Protein 3SYJ (pdb70)

Structure (mmCIF, N/CA/C/O backbone):
data_3SYJ
#
_entry.id   3SYJ
#
_cell.length_a   41.410
_cell.length_b   137.200
_cell.length_c   209.580
_cell.angle_alpha   90.00
_cell.angle_beta   90.00
_cell.angle_gamma   90.00
#
_symmetry.space_group_name_H-M   'P 21 21 21'
#
loop_
_entity.id
_entity.type
_entity.pdbx_description
1 polymer 'Adhesion and penetration protein autotransporter'
2 water water
#
loop_
_atom_site.group_PDB
_atom_site.id
_atom_site.type_symbol
_atom_site.label_atom_id
_atom_site.label_alt_id
_atom_site.label_comp_id
_atom_site.label_asym_id
_atom_site.label_entity_id
_atom_site.label_seq_id
_atom_site.pdbx_PDB_ins_code
_atom_site.Cartn_x
_atom_site.Cartn_y
_atom_site.Cartn_z
_atom_site.occupancy
_atom_site.B_iso_or_equiv
_atom_site.auth_seq_id
_atom_site.auth_comp_id
_atom_site.auth_asym_id
_atom_site.auth_atom_id
_atom_site.pdbx_PDB_model_num
ATOM 1 N N . GLY A 1 1 ? 23.901 72.538 60.701 1.00 21.18 26 GLY A N 1
ATOM 2 C CA . GLY A 1 1 ? 22.598 71.903 60.586 1.00 18.43 26 GLY A CA 1
ATOM 3 C C . GLY A 1 1 ? 22.628 70.596 59.817 1.00 18.58 26 GLY A C 1
ATOM 4 O O . GLY A 1 1 ? 23.678 70.179 59.334 1.00 18.24 26 GLY A O 1
ATOM 5 N N . HIS A 1 2 ? 21.465 69.964 59.696 1.00 16.31 27 HIS A N 1
ATOM 6 C CA . HIS A 1 2 ? 21.345 68.674 59.042 1.00 16.00 27 HIS A CA 1
ATOM 7 C C . HIS A 1 2 ? 20.591 68.802 57.741 1.00 15.51 27 HIS A C 1
ATOM 8 O O . HIS A 1 2 ? 19.424 69.187 57.731 1.00 13.98 27 HIS A O 1
ATOM 15 N N . THR A 1 3 ? 21.253 68.448 56.646 1.00 13.83 28 THR A N 1
ATOM 16 C CA . THR A 1 3 ? 20.617 68.428 55.344 1.00 13.61 28 THR A CA 1
ATOM 17 C C . THR A 1 3 ? 20.361 66.985 54.892 1.00 21.32 28 THR A C 1
ATOM 18 O O . THR A 1 3 ? 20.827 66.029 55.520 1.00 19.03 28 THR A O 1
ATOM 22 N N . TYR A 1 4 ? 19.620 66.847 53.798 1.00 17.34 29 TYR A N 1
ATOM 23 C CA . TYR A 1 4 ? 19.287 65.557 53.216 1.00 13.67 29 TYR A CA 1
ATOM 24 C C . TYR A 1 4 ? 20.229 65.236 52.056 1.00 17.86 29 TYR A C 1
ATOM 25 O O . TYR A 1 4 ? 20.218 65.911 51.024 1.00 17.62 29 TYR A O 1
ATOM 34 N N . PHE A 1 5 ? 21.044 64.199 52.235 1.00 17.65 30 PHE A N 1
ATOM 35 C CA . PHE A 1 5 ? 22.011 63.778 51.226 1.00 18.58 30 PHE A CA 1
ATOM 36 C C . PHE A 1 5 ? 21.351 63.337 49.917 1.00 16.94 30 PHE A C 1
ATOM 37 O O . PHE A 1 5 ? 22.018 63.222 48.886 1.00 16.79 30 PHE A O 1
ATOM 45 N N . GLY A 1 6 ? 20.042 63.109 49.957 1.00 16.69 31 GLY A N 1
ATOM 46 C CA . GLY A 1 6 ? 19.289 62.782 48.757 1.00 16.72 31 GLY A CA 1
ATOM 47 C C . GLY A 1 6 ? 19.049 63.972 47.837 1.00 18.86 31 GLY A C 1
ATOM 48 O O . GLY A 1 6 ? 18.547 63.817 46.719 1.00 15.71 31 GLY A O 1
ATOM 49 N N . ILE A 1 7 ? 19.404 65.162 48.318 1.00 18.80 32 ILE A N 1
ATOM 50 C CA . ILE A 1 7 ? 19.285 66.396 47.544 1.00 16.03 32 ILE A CA 1
ATOM 51 C C . ILE A 1 7 ? 20.650 67.089 47.498 1.00 19.98 32 ILE A C 1
ATOM 52 O O . ILE A 1 7 ? 21.369 67.105 48.504 1.00 20.01 32 ILE A O 1
ATOM 57 N N . ASP A 1 8 ? 21.015 67.630 46.332 1.00 18.56 33 ASP A N 1
ATOM 58 C CA . ASP A 1 8 ? 22.291 68.333 46.168 1.00 15.51 33 ASP A CA 1
ATOM 59 C C . ASP A 1 8 ? 22.524 69.292 47.316 1.00 16.09 33 ASP A C 1
ATOM 60 O O . ASP A 1 8 ? 21.647 70.084 47.658 1.00 13.12 33 ASP A O 1
ATOM 65 N N . TYR A 1 9 ? 23.710 69.219 47.907 1.00 16.97 34 TYR A N 1
ATOM 66 C CA . TYR A 1 9 ? 24.077 70.111 48.998 1.00 15.61 34 TYR A CA 1
ATOM 67 C C . TYR A 1 9 ? 24.011 71.552 48.518 1.00 14.43 34 TYR A C 1
ATOM 68 O O . TYR A 1 9 ? 23.729 72.455 49.300 1.00 15.44 34 TYR A O 1
ATOM 77 N N . GLN A 1 10 ? 24.256 71.763 47.225 1.00 16.11 35 GLN A N 1
ATOM 78 C CA . GLN A 1 10 ? 24.267 73.113 46.668 1.00 14.16 35 GLN A CA 1
ATOM 79 C C . GLN A 1 10 ? 22.990 73.897 46.971 1.00 16.42 35 GLN A C 1
ATOM 80 O O . GLN A 1 10 ? 23.049 75.106 47.208 1.00 14.16 35 GLN A O 1
ATOM 86 N N . TYR A 1 11 ? 21.843 73.219 46.973 1.00 14.20 36 TYR A N 1
ATOM 87 C CA . TYR A 1 11 ? 20.577 73.893 47.274 1.00 16.79 36 TYR A CA 1
ATOM 88 C C . TYR A 1 11 ? 20.648 74.610 48.613 1.00 14.39 36 TYR A C 1
ATOM 89 O O . TYR A 1 11 ? 20.294 75.772 48.73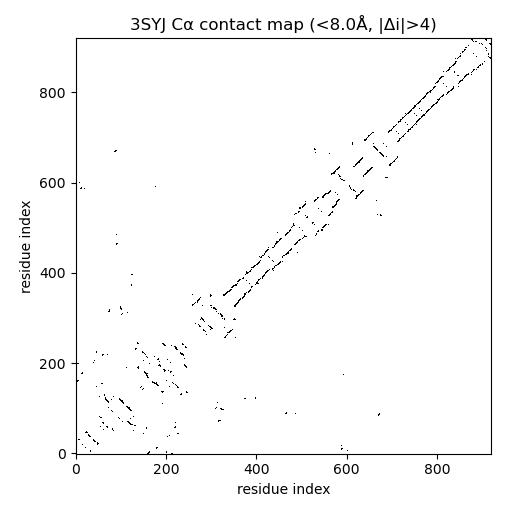5 1.00 15.09 36 TYR A O 1
ATOM 98 N N . TYR A 1 12 ? 21.114 73.901 49.621 1.00 15.33 37 TYR A N 1
ATOM 99 C CA . TYR A 1 12 ? 21.160 74.447 50.958 1.00 13.67 37 TYR A CA 1
ATOM 100 C C . TYR A 1 12 ? 22.194 75.558 51.088 1.00 14.54 37 TYR A C 1
ATOM 101 O O . TYR A 1 12 ? 22.054 76.460 51.909 1.00 12.41 37 TYR A O 1
ATOM 110 N N . ARG A 1 13 ? 23.255 75.475 50.301 1.00 18.16 38 ARG A N 1
ATOM 111 C CA . ARG A 1 13 ? 24.280 76.506 50.336 1.00 14.76 38 ARG A CA 1
ATOM 112 C C . ARG A 1 13 ? 23.774 77.758 49.623 1.00 13.76 38 ARG A C 1
ATOM 113 O O . ARG A 1 13 ? 23.879 78.858 50.153 1.00 13.24 38 ARG A O 1
ATOM 121 N N . ASP A 1 14 ? 23.215 77.583 48.429 1.00 15.49 39 ASP A N 1
ATOM 122 C CA . ASP A 1 14 ? 22.682 78.707 47.660 1.00 13.73 39 ASP A CA 1
ATOM 123 C C . ASP A 1 14 ? 21.582 79.421 48.443 1.00 13.00 39 ASP A C 1
ATOM 124 O O . ASP A 1 14 ? 21.518 80.656 48.468 1.00 14.40 39 ASP A O 1
ATOM 129 N N . PHE A 1 15 ? 20.726 78.632 49.083 1.00 12.15 40 PHE A N 1
ATOM 130 C CA . PHE A 1 15 ? 19.627 79.146 49.897 1.00 14.37 40 PHE A CA 1
ATOM 131 C C . PHE A 1 15 ? 20.166 80.152 50.919 1.00 15.67 40 PHE A C 1
ATOM 132 O O . PHE A 1 15 ? 19.663 81.269 51.022 1.00 12.48 40 PHE A O 1
ATOM 140 N N . ALA A 1 16 ? 21.212 79.759 51.648 1.00 14.68 41 ALA A N 1
ATOM 141 C CA . ALA A 1 16 ? 21.754 80.597 52.717 1.00 12.48 41 ALA A CA 1
ATOM 142 C C . ALA A 1 16 ? 22.425 81.865 52.188 1.00 14.47 41 ALA A C 1
ATOM 143 O O . ALA A 1 16 ? 22.385 82.911 52.837 1.00 12.90 41 ALA A O 1
ATOM 145 N N . GLU A 1 17 ? 23.044 81.763 51.015 1.00 12.45 42 GLU A N 1
ATOM 146 C CA . GLU A 1 17 ? 23.777 82.886 50.437 1.00 16.05 42 GLU A CA 1
ATOM 147 C C . GLU A 1 17 ? 22.918 83.710 49.474 1.00 15.49 42 GLU A C 1
ATOM 148 O O . GLU A 1 17 ? 23.418 84.644 48.853 1.00 15.43 42 GLU A O 1
ATOM 154 N N . ASN A 1 18 ? 21.636 83.370 49.346 1.00 13.75 43 ASN A N 1
ATOM 155 C CA . ASN A 1 18 ? 20.786 84.000 48.334 1.00 14.06 43 ASN A CA 1
ATOM 156 C C . ASN A 1 18 ? 21.439 83.928 46.955 1.00 18.39 43 ASN A C 1
ATOM 157 O O . ASN A 1 18 ? 21.466 84.916 46.223 1.00 20.03 43 ASN A O 1
ATOM 162 N N . LYS A 1 19 ? 21.975 82.760 46.613 1.00 16.56 44 LYS A N 1
ATOM 163 C CA . LYS A 1 19 ? 22.595 82.551 45.311 1.00 16.03 44 LYS A CA 1
ATOM 164 C C . LYS A 1 19 ? 21.839 81.496 44.520 1.00 16.03 44 LYS A C 1
ATOM 165 O O . LYS A 1 19 ? 20.744 81.093 44.900 1.00 16.80 44 LYS A O 1
ATOM 171 N N . GLY A 1 20 ? 22.420 81.054 43.413 1.00 17.59 45 GLY A N 1
ATOM 172 C CA . GLY A 1 20 ? 21.682 80.234 42.474 1.00 17.30 45 GLY A CA 1
ATOM 173 C C . GLY A 1 20 ? 20.340 80.882 42.180 1.00 18.67 45 GLY A C 1
ATOM 174 O O . GLY A 1 20 ? 20.257 82.074 41.879 1.00 18.34 45 GLY A O 1
ATOM 175 N N . LYS A 1 21 ? 19.279 80.100 42.283 1.00 18.29 46 LYS A N 1
ATOM 176 C CA . LYS A 1 21 ? 17.956 80.600 41.965 1.00 18.76 46 LYS A CA 1
ATOM 177 C C . LYS A 1 21 ? 17.335 81.304 43.159 1.00 20.35 46 LYS A C 1
ATOM 178 O O . LYS A 1 21 ? 16.261 81.895 43.048 1.00 17.90 46 LYS A O 1
ATOM 184 N N . PHE A 1 22 ? 18.031 81.268 44.289 1.00 14.65 47 PHE A N 1
ATOM 185 C CA . PHE A 1 22 ? 17.472 81.788 45.532 1.00 15.76 47 PHE A CA 1
ATOM 186 C C . PHE A 1 22 ? 17.840 83.249 45.805 1.00 16.87 47 PHE A C 1
ATOM 187 O O . PHE A 1 22 ? 18.148 83.642 46.936 1.00 14.08 47 PHE A O 1
ATOM 195 N N . THR A 1 23 ? 17.803 84.054 44.751 1.00 15.19 48 THR A N 1
ATOM 196 C CA . THR A 1 23 ? 18.049 85.473 44.878 1.00 12.63 48 THR A CA 1
ATOM 197 C C . THR A 1 23 ? 16.877 86.088 45.616 1.00 15.43 48 THR A C 1
ATOM 198 O O . THR A 1 23 ? 15.764 85.547 45.603 1.00 13.59 48 THR A O 1
ATOM 202 N N . VAL A 1 24 ? 17.117 87.220 46.260 1.00 18.18 49 VAL A N 1
ATOM 203 C CA . VAL A 1 24 ? 16.085 87.835 47.076 1.00 18.23 49 VAL A CA 1
ATOM 204 C C . VAL A 1 24 ? 14.851 88.120 46.223 1.00 18.40 49 VAL A C 1
ATOM 205 O O . VAL A 1 24 ? 14.968 88.607 45.094 1.00 16.91 49 VAL A O 1
ATOM 209 N N . GLY A 1 25 ? 13.675 87.784 46.756 1.00 17.18 50 GLY A N 1
ATOM 210 C CA . GLY A 1 25 ? 12.417 88.061 46.079 1.00 15.86 50 GLY A CA 1
ATOM 211 C C . GLY A 1 25 ? 11.955 86.984 45.116 1.00 19.26 50 GLY A C 1
ATOM 212 O O . GLY A 1 25 ? 10.777 86.943 44.759 1.00 19.84 50 GLY A O 1
ATOM 213 N N . ALA A 1 26 ? 12.875 86.113 44.700 1.00 19.04 51 ALA A N 1
ATOM 214 C CA . ALA A 1 26 ? 12.560 85.044 43.757 1.00 18.69 51 ALA A CA 1
ATOM 215 C C . ALA A 1 26 ? 11.438 84.146 44.272 1.00 18.97 51 ALA A C 1
ATOM 216 O O . ALA A 1 26 ? 11.235 84.022 45.474 1.00 18.26 51 ALA A O 1
ATOM 218 N N . GLN A 1 27 ? 10.715 83.515 43.352 1.00 17.80 52 GLN A N 1
ATOM 219 C CA . GLN A 1 27 ? 9.607 82.654 43.728 1.00 20.40 52 GLN A CA 1
ATOM 220 C C . GLN A 1 27 ? 9.493 81.396 42.859 1.00 19.63 52 GLN A C 1
ATOM 221 O O . GLN A 1 27 ? 10.012 81.332 41.738 1.00 13.75 52 GLN A O 1
ATOM 227 N N . ASN A 1 28 ? 8.805 80.393 43.389 1.00 15.99 53 ASN A N 1
ATOM 228 C CA . ASN A 1 28 ? 8.576 79.173 42.637 1.00 19.00 53 ASN A CA 1
ATOM 229 C C . ASN A 1 28 ? 9.864 78.518 42.160 1.00 17.15 53 ASN A C 1
ATOM 230 O O . ASN A 1 28 ? 10.025 78.264 40.970 1.00 18.83 53 ASN A O 1
ATOM 235 N N . ILE A 1 29 ? 10.785 78.256 43.083 1.00 16.93 54 ILE A N 1
ATOM 236 C CA . ILE A 1 29 ? 12.017 77.562 42.724 1.00 18.98 54 ILE A CA 1
ATOM 237 C C . ILE A 1 29 ? 11.808 76.054 42.820 1.00 17.33 54 ILE A C 1
ATOM 238 O O . ILE A 1 29 ? 11.512 75.516 43.888 1.00 16.54 54 ILE A O 1
ATOM 243 N N . LYS A 1 30 ? 11.942 75.380 41.689 1.00 16.60 55 LYS A N 1
ATOM 244 C CA . LYS A 1 30 ? 11.810 73.935 41.662 1.00 21.34 55 LYS A CA 1
ATOM 245 C C . LYS A 1 30 ? 13.033 73.284 42.295 1.00 22.03 55 LYS A C 1
ATOM 246 O O . LYS A 1 30 ? 14.165 73.691 42.040 1.00 22.27 55 LYS A O 1
ATOM 252 N N . VAL A 1 31 ? 12.794 72.286 43.137 1.00 17.21 56 VAL A N 1
ATOM 253 C CA . VAL A 1 31 ? 13.866 71.565 43.803 1.00 18.18 56 VAL A CA 1
ATOM 254 C C . VAL A 1 31 ? 13.802 70.086 43.437 1.00 20.32 56 VAL A C 1
ATOM 255 O O . VAL A 1 31 ? 12.825 69.406 43.755 1.00 24.33 56 VAL A O 1
ATOM 259 N N . TYR A 1 32 ? 14.837 69.599 42.758 1.00 19.23 57 TYR A N 1
ATOM 260 C CA . TYR A 1 32 ? 14.891 68.205 42.319 1.00 18.79 57 TYR A CA 1
ATOM 261 C C . TYR A 1 32 ? 15.831 67.404 43.211 1.00 18.82 57 TYR A C 1
ATOM 262 O O . TYR A 1 32 ? 16.786 67.955 43.746 1.00 17.51 57 TYR A O 1
ATOM 271 N N . ASN A 1 33 ? 15.555 66.113 43.388 1.00 20.06 58 ASN A N 1
ATOM 272 C CA . ASN A 1 33 ? 16.477 65.251 44.121 1.00 17.01 58 ASN A CA 1
ATOM 273 C C . ASN A 1 33 ? 17.598 64.728 43.223 1.00 19.74 58 ASN A C 1
ATOM 274 O O . ASN A 1 33 ? 17.672 65.067 42.039 1.00 18.25 58 ASN A O 1
ATOM 279 N N . LYS A 1 34 ? 18.485 63.915 43.787 1.00 19.06 59 LYS A N 1
ATOM 280 C CA . LYS A 1 34 ? 19.627 63.446 43.020 1.00 18.70 59 LYS A CA 1
ATOM 281 C C . LYS A 1 34 ? 19.195 62.504 41.899 1.00 20.81 59 LYS A C 1
ATOM 282 O O . LYS A 1 34 ? 19.963 62.231 40.979 1.00 17.02 59 LYS A O 1
ATOM 288 N N . GLN A 1 35 ? 17.952 62.035 41.963 1.00 17.23 60 GLN A N 1
ATOM 289 C CA . GLN A 1 35 ? 17.405 61.197 40.897 1.00 22.77 60 GLN A CA 1
ATOM 290 C C . GLN A 1 35 ? 16.689 62.042 39.861 1.00 23.90 60 GLN A C 1
ATOM 291 O O . GLN A 1 35 ? 16.000 61.514 38.988 1.00 27.27 60 GLN A O 1
ATOM 297 N N . GLY A 1 36 ? 16.843 63.357 39.972 1.00 19.99 61 GLY A N 1
ATOM 298 C CA . GLY A 1 36 ? 16.304 64.272 38.986 1.00 18.19 61 GLY A CA 1
ATOM 299 C C . GLY A 1 36 ? 14.799 64.356 39.058 1.00 19.21 61 GLY A C 1
ATOM 300 O O . GLY A 1 36 ? 14.137 64.724 38.092 1.00 25.29 61 GLY A O 1
ATOM 301 N N . GLN A 1 37 ? 14.249 64.022 40.216 1.00 22.54 62 GLN A N 1
ATOM 302 C CA . GLN A 1 37 ? 12.807 64.057 40.391 1.00 23.50 62 GLN A CA 1
ATOM 303 C C . GLN A 1 37 ? 12.385 65.242 41.259 1.00 27.99 62 GLN A C 1
ATOM 304 O O . GLN A 1 37 ? 13.040 65.570 42.251 1.00 23.82 62 GLN A O 1
ATOM 310 N N . LEU A 1 38 ? 11.283 65.878 40.881 1.00 22.93 63 LEU A N 1
ATOM 311 C CA . LEU A 1 38 ? 10.767 67.018 41.625 1.00 21.97 63 LEU A CA 1
ATOM 312 C C . LEU A 1 38 ? 10.399 66.649 43.058 1.00 23.36 63 LEU A C 1
ATOM 313 O O . LEU A 1 38 ? 9.539 65.802 43.287 1.00 24.55 63 LEU A O 1
ATOM 318 N N . VAL A 1 39 ? 11.038 67.307 44.017 1.00 23.47 64 VAL A N 1
ATOM 319 C CA . VAL A 1 39 ? 10.728 67.104 45.424 1.00 23.78 64 VAL A CA 1
ATOM 320 C C . VAL A 1 39 ? 9.637 68.072 45.856 1.00 24.13 64 VAL A C 1
ATOM 321 O O . VAL A 1 39 ? 8.748 67.724 46.632 1.00 18.65 64 VAL A O 1
ATOM 325 N N . GLY A 1 40 ? 9.715 69.292 45.335 1.00 24.56 65 GLY A N 1
ATOM 326 C CA . GLY A 1 40 ? 8.769 70.334 45.675 1.00 22.05 65 GLY A CA 1
ATOM 327 C C . GLY A 1 40 ? 9.144 71.648 45.026 1.00 23.03 65 GLY A C 1
ATOM 328 O O . GLY A 1 40 ? 10.192 71.766 44.389 1.00 21.63 65 GLY A O 1
ATOM 329 N N . THR A 1 41 ? 8.279 72.643 45.172 1.00 22.79 66 THR A N 1
ATOM 330 C CA . THR A 1 41 ? 8.577 73.963 44.653 1.00 20.73 66 THR A CA 1
ATOM 331 C C . THR A 1 41 ? 8.706 74.935 45.810 1.00 22.72 66 THR A C 1
ATOM 332 O O . THR A 1 41 ? 7.823 75.025 46.664 1.00 21.39 66 THR A O 1
ATOM 336 N N . SER A 1 42 ? 9.815 75.661 45.832 1.00 18.41 67 SER A N 1
ATOM 337 C CA . SER A 1 42 ? 10.126 76.530 46.953 1.00 19.67 67 SER A CA 1
ATOM 338 C C . SER A 1 42 ? 9.630 77.969 46.739 1.00 17.97 67 SER A C 1
ATOM 339 O O . SER A 1 42 ? 9.608 78.470 45.610 1.00 14.70 67 SER A O 1
ATOM 342 N N . MET A 1 43 ? 9.230 78.619 47.832 1.00 17.80 68 MET A N 1
ATOM 343 C CA . MET A 1 43 ? 8.798 80.023 47.807 1.00 18.00 68 MET A CA 1
ATOM 344 C C . MET A 1 43 ? 7.649 80.275 46.827 1.00 21.10 68 MET A C 1
ATOM 345 O O . MET A 1 43 ? 7.734 81.155 45.965 1.00 20.47 68 MET A O 1
ATOM 350 N N . THR A 1 44 ? 6.577 79.499 46.968 1.00 19.42 69 THR A N 1
ATOM 351 C CA . THR A 1 44 ? 5.407 79.654 46.111 1.00 22.01 69 THR A CA 1
ATOM 352 C C . THR A 1 44 ? 4.455 80.662 46.734 1.00 21.91 69 THR A C 1
ATOM 353 O O . THR A 1 44 ? 3.601 81.219 46.053 1.00 21.16 69 THR A O 1
ATOM 357 N N . LYS A 1 45 ? 4.613 80.895 48.034 1.00 21.49 70 LYS A N 1
ATOM 358 C CA . LYS A 1 45 ? 3.715 81.781 48.762 1.00 17.71 70 LYS A CA 1
ATOM 359 C C . LYS A 1 45 ? 4.407 82.980 49.434 1.00 21.91 70 LYS A C 1
ATOM 360 O O . LYS A 1 45 ? 3.779 83.722 50.187 1.00 21.26 70 LYS A O 1
ATOM 366 N N . ALA A 1 46 ? 5.691 83.179 49.142 1.00 18.69 71 ALA A N 1
ATOM 367 C CA . ALA A 1 46 ? 6.401 84.361 49.609 1.00 16.40 71 ALA A CA 1
ATOM 368 C C . ALA A 1 46 ? 7.592 84.599 48.713 1.00 18.13 71 ALA A C 1
ATOM 369 O O . ALA A 1 46 ? 8.147 83.651 48.162 1.00 22.48 71 ALA A O 1
ATOM 371 N N . PRO A 1 47 ? 7.980 85.871 48.541 1.00 20.35 72 PRO A N 1
ATOM 372 C CA . PRO A 1 47 ? 9.226 86.172 47.834 1.00 16.81 72 PRO A CA 1
ATOM 373 C C . PRO A 1 47 ? 10.387 85.713 48.707 1.00 15.45 72 PRO A C 1
ATOM 374 O O . PRO A 1 47 ? 10.306 85.861 49.930 1.00 13.83 72 PRO A O 1
ATOM 378 N N . MET A 1 48 ? 11.427 85.141 48.104 1.00 15.39 73 MET A N 1
ATOM 379 C CA . MET A 1 48 ? 12.580 84.641 48.861 1.00 13.24 73 MET A CA 1
ATOM 380 C C . MET A 1 48 ? 13.116 85.671 49.857 1.00 15.06 73 MET A C 1
ATOM 381 O O . MET A 1 48 ? 13.379 86.819 49.498 1.00 14.49 73 MET A O 1
ATOM 386 N N . ILE A 1 49 ? 13.293 85.239 51.102 1.00 12.96 74 ILE A N 1
ATOM 387 C CA . ILE A 1 49 ? 13.789 86.083 52.183 1.00 13.14 74 ILE A CA 1
ATOM 388 C C . ILE A 1 49 ? 15.144 86.735 51.841 1.00 13.51 74 ILE A C 1
ATOM 389 O O . ILE A 1 49 ? 15.933 86.192 51.074 1.00 14.54 74 ILE A O 1
ATOM 394 N N . ASP A 1 50 ? 15.410 87.907 52.402 1.00 13.98 75 ASP A N 1
ATOM 395 C CA . ASP A 1 50 ? 16.705 88.547 52.229 1.00 11.74 75 ASP A CA 1
ATOM 396 C C . ASP A 1 50 ? 17.522 88.177 53.452 1.00 13.75 75 ASP A C 1
ATOM 397 O O . ASP A 1 50 ? 17.278 88.698 54.540 1.00 11.56 75 ASP A O 1
ATOM 402 N N . PHE A 1 51 ? 18.473 87.263 53.284 1.00 11.56 76 PHE A N 1
ATOM 403 C CA . PHE A 1 51 ? 19.259 86.771 54.416 1.00 14.05 76 PHE A CA 1
ATOM 404 C C . PHE A 1 51 ? 20.405 87.728 54.805 1.00 17.33 76 PHE A C 1
ATOM 405 O O . PHE A 1 51 ? 21.169 87.449 55.732 1.00 16.94 76 PHE A O 1
ATOM 413 N N . SER A 1 52 ? 20.530 88.855 54.111 1.00 14.50 77 SER A N 1
ATOM 414 C CA . SER A 1 52 ? 21.606 89.799 54.423 1.00 17.51 77 SER A CA 1
ATOM 415 C C . SER A 1 52 ? 21.527 90.350 55.863 1.00 15.36 77 SER A C 1
ATOM 416 O O . SER A 1 52 ? 22.510 90.863 56.389 1.00 10.77 77 SER A O 1
ATOM 419 N N . VAL A 1 53 ? 20.367 90.211 56.501 1.00 15.02 78 VAL A N 1
ATOM 420 C CA . VAL A 1 53 ? 20.194 90.658 57.887 1.00 14.96 78 VAL A CA 1
ATOM 421 C C . VAL A 1 53 ? 20.804 89.683 58.897 1.00 13.52 78 VAL A C 1
ATOM 422 O O . VAL A 1 53 ? 20.875 89.972 60.098 1.00 11.94 78 VAL A O 1
ATOM 426 N N . VAL A 1 54 ? 21.231 88.524 58.407 1.00 12.12 79 VAL A N 1
ATOM 427 C CA . VAL A 1 54 ? 21.887 87.527 59.247 1.00 11.25 79 VAL A CA 1
ATOM 428 C C . VAL A 1 54 ? 23.402 87.706 59.232 1.00 11.68 79 VAL A C 1
ATOM 429 O O . VAL A 1 54 ? 24.012 87.872 58.168 1.00 11.46 79 VAL A O 1
ATOM 433 N N . SER A 1 55 ? 24.014 87.670 60.408 1.00 8.98 80 SER A N 1
ATOM 434 C CA . SER A 1 55 ? 25.451 87.861 60.480 1.00 15.84 80 SER A CA 1
ATOM 435 C C . SER A 1 55 ? 26.145 86.729 59.738 1.00 16.61 80 SER A C 1
ATOM 436 O O . SER A 1 55 ? 25.648 85.611 59.696 1.00 15.97 80 SER A O 1
ATOM 439 N N . ARG A 1 56 ? 27.289 87.034 59.143 1.00 17.19 81 ARG A N 1
ATOM 440 C CA . ARG A 1 56 ? 28.094 86.038 58.452 1.00 13.80 81 ARG A CA 1
ATOM 441 C C . ARG A 1 56 ? 28.364 84.786 59.292 1.00 19.33 81 ARG A C 1
ATOM 442 O O . ARG A 1 56 ? 28.474 83.689 58.753 1.00 17.77 81 ARG A O 1
ATOM 450 N N . ASN A 1 57 ? 28.505 84.942 60.604 1.00 17.95 82 ASN A N 1
ATOM 451 C CA . ASN A 1 57 ? 28.805 83.788 61.450 1.00 20.75 82 ASN A CA 1
ATOM 452 C C . ASN A 1 57 ? 27.558 83.026 61.880 1.00 22.58 82 ASN A C 1
ATOM 453 O O . ASN A 1 57 ? 27.644 82.068 62.640 1.00 24.37 82 ASN A O 1
ATOM 458 N N . GLY A 1 58 ? 26.401 83.465 61.395 1.00 20.66 83 GLY A N 1
ATOM 459 C CA . GLY A 1 58 ? 25.166 82.734 61.584 1.00 16.36 83 GLY A CA 1
ATOM 460 C C . GLY A 1 58 ? 24.533 82.782 62.962 1.00 19.93 83 GLY A C 1
ATOM 461 O O . GLY A 1 58 ? 23.449 82.235 63.156 1.00 23.29 83 GLY A O 1
ATOM 462 N N . VAL A 1 59 ? 25.172 83.424 63.931 1.00 17.24 84 VAL A N 1
ATOM 463 C CA . VAL A 1 59 ? 24.620 83.362 65.284 1.00 19.14 84 VAL A CA 1
ATOM 464 C C . VAL A 1 59 ? 23.719 84.544 65.651 1.00 21.78 84 VAL A C 1
ATOM 465 O O . VAL A 1 59 ? 23.182 84.587 66.761 1.00 22.75 84 VAL A O 1
ATOM 469 N N . ALA A 1 60 ? 23.534 85.494 64.736 1.00 18.37 85 ALA A N 1
ATOM 470 C CA . ALA A 1 60 ? 22.713 86.670 65.061 1.00 19.58 85 ALA A CA 1
ATOM 471 C C . ALA A 1 60 ? 22.001 87.306 63.876 1.00 15.64 85 ALA A C 1
ATOM 472 O O . ALA A 1 60 ? 22.375 87.104 62.716 1.00 15.48 85 ALA A O 1
ATOM 474 N N . ALA A 1 61 ? 20.972 88.087 64.181 1.00 11.79 86 ALA A N 1
ATOM 475 C CA . ALA A 1 61 ? 20.207 88.753 63.141 1.00 14.16 86 ALA A CA 1
ATOM 476 C C . ALA A 1 61 ? 19.975 90.221 63.493 1.00 14.70 86 ALA A C 1
ATOM 477 O O . ALA A 1 61 ? 19.849 90.579 64.667 1.00 14.99 86 ALA A O 1
ATOM 479 N N . LEU A 1 62 ? 19.934 91.060 62.465 1.00 14.66 87 LEU A N 1
ATOM 480 C CA . LEU A 1 62 ? 19.832 92.506 62.643 1.00 17.29 87 LEU A CA 1
ATOM 481 C C . LEU A 1 62 ? 18.373 92.941 62.827 1.00 15.21 87 LEU A C 1
ATOM 482 O O . LEU A 1 62 ? 17.576 92.870 61.892 1.00 12.78 87 LEU A O 1
ATOM 487 N N . VAL A 1 63 ? 18.030 93.386 64.036 1.00 12.31 88 VAL A N 1
ATOM 488 C CA . VAL A 1 63 ? 16.650 93.740 64.352 1.00 16.98 88 VAL A CA 1
ATOM 489 C C . VAL A 1 63 ? 16.431 95.260 64.470 1.00 23.68 88 VAL A C 1
ATOM 490 O O . VAL A 1 63 ? 15.292 95.727 64.523 1.00 22.13 88 VAL A O 1
ATOM 494 N N . GLU A 1 64 ? 17.519 96.022 64.525 1.00 22.83 89 GLU A N 1
ATOM 495 C CA . GLU A 1 64 ? 17.446 97.477 64.442 1.00 21.25 89 GLU A CA 1
ATOM 496 C C . GLU A 1 64 ? 18.756 97.952 63.838 1.00 23.17 89 GLU A C 1
ATOM 497 O O . GLU A 1 64 ? 19.636 97.136 63.562 1.00 22.87 89 GLU A O 1
ATOM 503 N N . ASN A 1 65 ? 18.895 99.259 63.634 1.00 22.34 90 ASN A N 1
ATOM 504 C CA . ASN A 1 65 ? 20.092 99.803 63.005 1.00 19.97 90 ASN A CA 1
ATOM 505 C C . ASN A 1 65 ? 21.383 99.460 63.752 1.00 19.84 90 ASN A C 1
ATOM 506 O O . ASN A 1 65 ? 22.424 99.229 63.132 1.00 18.09 90 ASN A O 1
ATOM 511 N N . GLN A 1 66 ? 21.325 99.425 65.080 1.00 20.08 91 GLN A N 1
ATOM 512 C CA . GLN A 1 66 ? 22.502 99.049 65.865 1.00 17.99 91 GLN A CA 1
ATOM 513 C C . GLN A 1 66 ? 22.213 97.958 66.895 1.00 18.51 91 GLN A C 1
ATOM 514 O O . GLN A 1 66 ? 22.863 97.901 67.933 1.00 18.43 91 GLN A O 1
ATOM 520 N N . TYR A 1 67 ? 21.240 97.093 66.614 1.00 20.37 92 TYR A N 1
ATOM 521 C CA . TYR A 1 67 ? 20.919 95.998 67.533 1.00 21.76 92 TYR A CA 1
ATOM 522 C C . TYR A 1 67 ? 20.777 94.638 66.843 1.00 22.04 92 TYR A C 1
ATOM 523 O O . TYR A 1 67 ? 20.237 94.532 65.742 1.00 19.60 92 TYR A O 1
ATOM 532 N N . ILE A 1 68 ? 21.272 93.599 67.506 1.00 19.92 93 ILE A N 1
ATOM 533 C CA . ILE A 1 68 ? 21.108 92.236 67.025 1.00 16.01 93 ILE A CA 1
ATOM 534 C C . ILE A 1 68 ? 20.420 91.409 68.092 1.00 19.26 93 ILE A C 1
ATOM 535 O O . ILE A 1 68 ? 20.187 91.882 69.211 1.00 18.96 93 ILE A O 1
ATOM 540 N N . VAL A 1 69 ? 20.084 90.173 67.741 1.00 22.52 94 VAL A N 1
ATOM 541 C CA . VAL A 1 69 ? 19.452 89.250 68.680 1.00 17.56 94 VAL A CA 1
ATOM 542 C C . VAL A 1 69 ? 20.136 87.893 68.587 1.00 16.98 94 VAL A C 1
ATOM 543 O O . VAL A 1 69 ? 20.541 87.468 67.504 1.00 15.67 94 VAL A O 1
ATOM 547 N N . SER A 1 70 ? 20.285 87.230 69.729 1.00 17.82 95 SER A N 1
ATOM 548 C CA . SER A 1 70 ? 20.931 85.921 69.801 1.00 20.53 95 SER A CA 1
ATOM 549 C C . SER A 1 70 ? 20.662 85.328 71.179 1.00 20.94 95 SER A C 1
ATOM 550 O O . SER A 1 70 ? 19.913 85.911 71.956 1.00 24.37 95 SER A O 1
ATOM 553 N N . VAL A 1 71 ? 21.255 84.175 71.486 1.00 22.93 96 VAL A N 1
ATOM 554 C CA . VAL A 1 71 ? 21.110 83.593 72.822 1.00 22.01 96 VAL A CA 1
ATOM 555 C C . VAL A 1 71 ? 22.215 84.095 73.762 1.00 21.05 96 VAL A C 1
ATOM 556 O O . VAL A 1 71 ? 23.350 84.332 73.337 1.00 19.27 96 VAL A O 1
ATOM 560 N N . ALA A 1 72 ? 21.875 84.257 75.038 1.00 22.01 97 ALA A N 1
ATOM 561 C CA . ALA A 1 72 ? 22.847 84.678 76.044 1.00 21.06 97 ALA A CA 1
ATOM 562 C C . ALA A 1 72 ? 24.028 83.721 76.161 1.00 26.11 97 ALA A C 1
ATOM 563 O O . ALA A 1 72 ? 25.155 84.150 76.421 1.00 26.09 97 ALA A O 1
ATOM 565 N N . HIS A 1 73 ? 23.785 82.424 75.978 1.00 28.06 98 HIS A N 1
ATOM 566 C CA . HIS A 1 73 ? 24.852 81.453 76.196 1.00 25.21 98 HIS A CA 1
ATOM 567 C C . HIS A 1 73 ? 25.945 81.533 75.133 1.00 25.26 98 HIS A C 1
ATOM 568 O O . HIS A 1 73 ? 27.017 80.953 75.287 1.00 25.79 98 HIS A O 1
ATOM 575 N N . ASN A 1 74 ? 25.684 82.277 74.065 1.00 24.61 99 ASN A N 1
ATOM 576 C CA . ASN A 1 74 ? 26.745 82.618 73.128 1.00 21.36 99 ASN A CA 1
ATOM 577 C C . ASN A 1 74 ? 27.593 83.699 73.772 1.00 28.63 99 ASN A C 1
ATOM 578 O O . ASN A 1 74 ? 27.444 84.888 73.468 1.00 31.23 99 ASN A O 1
ATOM 583 N N . VAL A 1 75 ? 28.483 83.278 74.666 1.00 31.16 100 VAL A N 1
ATOM 584 C CA . VAL A 1 75 ? 29.173 84.198 75.562 1.00 28.72 100 VAL A CA 1
ATOM 585 C C . VAL A 1 75 ? 30.524 84.665 75.042 1.00 25.26 100 VAL A C 1
ATOM 586 O O . VAL A 1 75 ? 31.182 85.479 75.683 1.00 31.56 100 VAL A O 1
ATOM 590 N N . GLY A 1 76 ? 30.933 84.164 73.882 1.00 21.70 101 GLY A N 1
ATOM 591 C CA . GLY A 1 76 ? 32.268 84.437 73.377 1.00 20.88 101 GLY A CA 1
ATOM 592 C C . GLY A 1 76 ? 32.435 85.501 72.298 1.00 26.68 101 GLY A C 1
ATOM 593 O O . GLY A 1 76 ? 33.441 86.220 72.290 1.00 27.91 101 GLY A O 1
ATOM 594 N N . TYR A 1 77 ? 31.478 85.605 71.379 1.00 20.15 102 TYR A N 1
ATOM 595 C CA . TYR A 1 77 ? 31.645 86.503 70.236 1.00 25.01 102 TYR A CA 1
ATOM 596 C C . TYR A 1 77 ? 31.539 87.956 70.674 1.00 22.36 102 TYR A C 1
ATOM 597 O O . TYR A 1 77 ? 30.778 88.275 71.569 1.00 20.56 102 TYR A O 1
ATOM 606 N N . THR A 1 78 ? 32.317 88.830 70.048 1.00 26.19 103 THR A N 1
ATOM 607 C CA . THR A 1 78 ? 32.367 90.232 70.459 1.00 25.36 103 THR A CA 1
ATOM 608 C C . THR A 1 78 ? 31.999 91.178 69.324 1.00 24.48 103 THR A C 1
ATOM 609 O O . THR A 1 78 ? 31.997 92.392 69.502 1.00 22.43 103 THR A O 1
ATOM 613 N N . ASP A 1 79 ? 31.693 90.620 68.158 1.00 26.91 104 ASP A N 1
ATOM 614 C CA . ASP A 1 79 ? 31.385 91.428 66.984 1.00 21.24 104 ASP A CA 1
ATOM 615 C C . ASP A 1 79 ? 30.679 90.613 65.912 1.00 22.02 104 ASP A C 1
ATOM 616 O O . ASP A 1 79 ? 30.662 89.380 65.963 1.00 23.43 104 ASP A O 1
ATOM 621 N N . VAL A 1 80 ? 30.088 91.307 64.944 1.00 17.79 105 VAL A N 1
ATOM 622 C CA . VAL A 1 80 ? 29.431 90.643 63.826 1.00 16.36 105 VAL A CA 1
ATOM 623 C C . VAL A 1 80 ? 29.784 91.358 62.537 1.00 17.30 105 VAL A C 1
ATOM 624 O O . VAL A 1 80 ? 30.232 92.504 62.562 1.00 16.00 105 VAL A O 1
ATOM 628 N N . ASP A 1 81 ? 29.594 90.689 61.406 1.00 12.50 106 ASP A N 1
ATOM 629 C CA . ASP A 1 81 ? 29.716 91.369 60.123 1.00 15.54 106 ASP A CA 1
ATOM 630 C C . ASP A 1 81 ? 28.674 90.853 59.148 1.00 15.25 106 ASP A C 1
ATOM 631 O O . ASP A 1 81 ? 28.033 89.838 59.403 1.00 18.87 106 ASP A O 1
ATOM 636 N N . PHE A 1 82 ? 28.512 91.552 58.032 1.00 14.93 107 PHE A N 1
ATOM 637 C CA . PHE A 1 82 ? 27.410 91.290 57.121 1.00 13.26 107 PHE A CA 1
ATOM 638 C C . PHE A 1 82 ? 27.869 91.370 55.680 1.00 17.61 107 PHE A C 1
ATOM 639 O O . PHE A 1 82 ? 28.969 91.838 55.400 1.00 21.62 107 PHE A O 1
ATOM 647 N N . GLY A 1 83 ? 27.020 90.916 54.764 1.00 13.14 108 GLY A N 1
ATOM 648 C CA . GLY A 1 83 ? 27.311 91.023 53.348 1.00 15.64 108 GLY A CA 1
ATOM 649 C C . GLY A 1 83 ? 27.372 89.676 52.667 1.00 16.73 108 GLY A C 1
ATOM 650 O O . GLY A 1 83 ? 26.606 88.765 52.989 1.00 16.52 108 GLY A O 1
ATOM 651 N N . ALA A 1 84 ? 28.292 89.550 51.722 1.00 16.25 109 ALA A N 1
ATOM 652 C CA . ALA A 1 84 ? 28.439 88.324 50.967 1.00 15.71 109 ALA A CA 1
ATOM 653 C C . ALA A 1 84 ? 29.670 87.553 51.424 1.00 17.94 109 ALA A C 1
ATOM 654 O O . ALA A 1 84 ? 30.554 88.106 52.090 1.00 14.62 109 ALA A O 1
ATOM 656 N N . GLU A 1 85 ? 29.710 86.269 51.078 1.00 13.92 110 GLU A N 1
ATOM 657 C CA . GLU A 1 85 ? 30.811 85.396 51.458 1.00 12.58 110 GLU A CA 1
ATOM 658 C C . GLU A 1 85 ? 32.015 85.744 50.613 1.00 14.08 110 GLU A C 1
ATOM 659 O O . GLU A 1 85 ? 31.869 86.269 49.512 1.00 15.78 110 GLU A O 1
ATOM 665 N N . GLY A 1 86 ? 33.209 85.453 51.112 1.00 14.74 111 GLY A N 1
ATOM 666 C CA . GLY A 1 86 ? 34.391 85.555 50.274 1.00 18.02 111 GLY A CA 1
ATOM 667 C C . GLY A 1 86 ? 35.418 86.584 50.685 1.00 18.78 111 GLY A C 1
ATOM 668 O O . GLY A 1 86 ? 35.262 87.277 51.686 1.00 18.76 111 GLY A O 1
ATOM 669 N N . ASN A 1 87 ? 36.478 86.689 49.896 1.00 17.15 112 ASN A N 1
ATOM 670 C CA . ASN A 1 87 ? 37.612 87.504 50.290 1.00 22.74 112 ASN A CA 1
ATOM 671 C C . ASN A 1 87 ? 37.976 88.607 49.300 1.00 19.16 112 ASN A C 1
ATOM 672 O O . ASN A 1 87 ? 39.101 89.102 49.306 1.00 22.36 112 ASN A O 1
ATOM 677 N N . ASN A 1 88 ? 37.020 88.983 48.457 1.00 16.30 113 ASN A N 1
ATOM 678 C CA . ASN A 1 88 ? 37.201 90.081 47.515 1.00 18.94 113 ASN A CA 1
ATOM 679 C C . ASN A 1 88 ? 37.396 91.367 48.303 1.00 16.06 113 ASN A C 1
ATOM 680 O O . ASN A 1 88 ? 36.460 91.841 48.938 1.00 18.34 113 ASN A O 1
ATOM 685 N N . PRO A 1 89 ? 38.617 91.929 48.281 1.00 17.82 114 PRO A N 1
ATOM 686 C CA . PRO A 1 89 ? 38.938 93.132 49.071 1.00 17.23 114 PRO A CA 1
ATOM 687 C C . PRO A 1 89 ? 38.082 94.369 48.722 1.00 15.99 114 PRO A C 1
ATOM 688 O O . PRO A 1 89 ? 37.969 95.270 49.553 1.00 15.95 114 PRO A O 1
ATOM 692 N N . ASP A 1 90 ? 37.482 94.402 47.532 1.00 17.20 115 ASP A N 1
ATOM 693 C CA . ASP A 1 90 ? 36.577 95.496 47.160 1.00 16.19 115 ASP A CA 1
ATOM 694 C C . ASP A 1 90 ? 35.373 95.621 48.089 1.00 14.95 115 ASP A C 1
ATOM 695 O O . ASP A 1 90 ? 34.703 96.653 48.108 1.00 11.73 115 ASP A O 1
ATOM 700 N N . GLN A 1 91 ? 35.095 94.575 48.855 1.00 13.62 116 GLN A N 1
ATOM 701 C CA . GLN A 1 91 ? 33.890 94.560 49.679 1.00 19.72 116 GLN A CA 1
ATOM 702 C C . GLN A 1 91 ? 34.045 95.380 50.946 1.00 19.51 116 GLN A C 1
ATOM 703 O O . GLN A 1 91 ? 33.064 95.897 51.478 1.00 16.00 116 GLN A O 1
ATOM 709 N N . HIS A 1 92 ? 35.277 95.487 51.435 1.00 17.05 117 HIS A N 1
ATOM 710 C CA . HIS A 1 92 ? 35.537 96.238 52.658 1.00 15.92 117 HIS A CA 1
ATOM 711 C C . HIS A 1 92 ? 34.560 95.856 53.762 1.00 22.02 117 HIS A C 1
ATOM 712 O O . HIS A 1 92 ? 33.883 96.719 54.340 1.00 17.30 117 HIS A O 1
ATOM 719 N N . ARG A 1 93 ? 34.479 94.562 54.058 1.00 23.77 118 ARG A N 1
ATOM 720 C CA . ARG A 1 93 ? 33.589 94.113 55.118 1.00 21.14 118 ARG A CA 1
ATOM 721 C C . ARG A 1 93 ? 33.938 94.825 56.431 1.00 18.55 118 ARG A C 1
ATOM 722 O O . ARG A 1 93 ? 35.109 95.044 56.748 1.00 16.89 118 ARG A O 1
ATOM 730 N N . PHE A 1 94 ? 32.912 95.206 57.177 1.00 13.32 119 PHE A N 1
ATOM 731 C CA . PHE A 1 94 ? 33.108 96.012 58.370 1.00 15.35 119 PHE A CA 1
ATOM 732 C C . PHE A 1 94 ? 32.809 95.207 59.630 1.00 15.16 119 PHE A C 1
ATOM 733 O O . PHE A 1 94 ? 31.828 94.467 59.687 1.00 14.78 119 PHE A O 1
ATOM 741 N N . THR A 1 95 ? 33.663 95.352 60.636 1.00 16.37 120 THR A N 1
ATOM 742 C CA . THR A 1 95 ? 33.477 94.654 61.895 1.00 14.00 120 THR A CA 1
ATOM 743 C C . THR A 1 95 ? 32.670 95.511 62.861 1.00 16.84 120 THR A C 1
ATOM 744 O O . THR A 1 95 ? 33.170 96.511 63.382 1.00 19.03 120 THR A O 1
ATOM 748 N N . TYR A 1 96 ? 31.409 95.142 63.074 1.00 14.57 121 TYR A N 1
ATOM 749 C CA . TYR A 1 96 ? 30.566 95.844 64.031 1.00 13.20 121 TYR A CA 1
ATOM 750 C C . TYR A 1 96 ? 30.776 95.25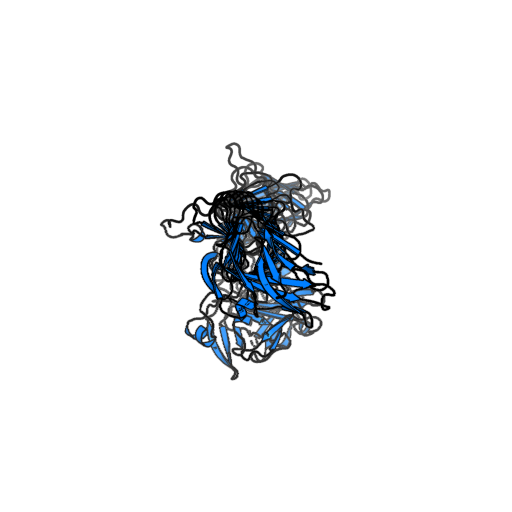5 65.419 1.00 16.44 121 TYR A C 1
ATOM 751 O O . TYR A 1 96 ? 30.600 94.057 65.609 1.00 16.86 121 TYR A O 1
ATOM 760 N N . LYS A 1 97 ? 31.144 96.094 66.386 1.00 15.97 122 LYS A N 1
ATOM 761 C CA . LYS A 1 97 ? 31.466 95.625 67.738 1.00 17.89 122 LYS A CA 1
ATOM 762 C C . LYS A 1 97 ? 30.303 95.704 68.716 1.00 16.56 122 LYS A C 1
ATOM 763 O O . LYS A 1 97 ? 29.601 96.705 68.781 1.00 18.74 122 LYS A O 1
ATOM 769 N N . ILE A 1 98 ? 30.126 94.647 69.499 1.00 18.21 123 ILE A N 1
ATOM 770 C CA . ILE A 1 98 ? 29.166 94.641 70.592 1.00 18.40 123 ILE A CA 1
ATOM 771 C C . ILE A 1 98 ? 29.677 95.522 71.737 1.00 21.47 123 ILE A C 1
ATOM 772 O O . ILE A 1 98 ? 30.793 95.329 72.223 1.00 19.04 123 ILE A O 1
ATOM 777 N N . VAL A 1 99 ? 28.864 96.486 72.162 1.00 19.13 124 VAL A N 1
ATOM 778 C CA . VAL A 1 99 ? 29.243 97.392 73.241 1.00 19.01 124 VAL A CA 1
ATOM 779 C C . VAL A 1 99 ? 28.407 97.121 74.482 1.00 20.92 124 VAL A C 1
ATOM 780 O O . VAL A 1 99 ? 28.716 97.600 75.568 1.00 22.21 124 VAL A O 1
ATOM 784 N N . LYS A 1 100 ? 27.343 96.350 74.312 1.00 21.36 125 LYS A N 1
ATOM 785 C CA . LYS A 1 100 ? 26.466 95.993 75.414 1.00 17.82 125 LYS A CA 1
ATOM 786 C C . LYS A 1 100 ? 25.665 94.768 74.993 1.00 21.24 125 LYS A C 1
ATOM 787 O O . LYS A 1 100 ? 25.004 94.788 73.954 1.00 20.17 125 LYS A O 1
ATOM 793 N N . ARG A 1 101 ? 25.735 93.703 75.793 1.00 22.99 126 ARG A N 1
ATOM 794 C CA . ARG A 1 101 ? 25.123 92.418 75.442 1.00 22.54 126 ARG A CA 1
ATOM 795 C C . ARG A 1 101 ? 23.623 92.385 75.695 1.00 22.30 126 ARG A C 1
ATOM 796 O O . ARG A 1 101 ? 22.883 91.709 74.984 1.00 24.73 126 ARG A O 1
ATOM 804 N N . ASN A 1 102 ? 23.185 93.116 76.712 1.00 22.92 127 ASN A N 1
ATOM 805 C CA . ASN A 1 102 ? 21.793 93.097 77.135 1.00 21.05 127 ASN A CA 1
ATOM 806 C C . ASN A 1 102 ? 21.284 91.673 77.329 1.00 24.66 127 ASN A C 1
ATOM 807 O O . ASN A 1 102 ? 20.306 91.259 76.712 1.00 22.75 127 ASN A O 1
ATOM 812 N N . ASN A 1 103 ? 21.965 90.932 78.197 1.00 26.11 128 ASN A N 1
ATOM 813 C CA . ASN A 1 103 ? 21.507 89.613 78.605 1.00 25.20 128 ASN A CA 1
ATOM 814 C C . ASN A 1 103 ? 20.216 89.733 79.408 1.00 25.42 128 ASN A C 1
ATOM 815 O O . ASN A 1 103 ? 20.149 90.453 80.401 1.00 32.76 128 ASN A O 1
ATOM 820 N N . TYR A 1 104 ? 19.187 89.035 78.948 1.00 22.81 129 TYR A N 1
ATOM 821 C CA . TYR A 1 104 ? 17.881 89.014 79.595 1.00 29.44 129 TYR A CA 1
ATOM 822 C C . TYR A 1 104 ? 17.964 88.622 81.071 1.00 29.75 129 TYR A C 1
ATOM 823 O O . TYR A 1 104 ? 18.689 87.700 81.433 1.00 28.03 129 TYR A O 1
ATOM 832 N N . LYS A 1 105 ? 17.220 89.329 81.915 1.00 30.43 130 LYS A N 1
ATOM 833 C CA . LYS A 1 105 ? 17.078 88.953 83.316 1.00 34.50 130 LYS A CA 1
ATOM 834 C C . LYS A 1 105 ? 15.633 88.556 83.571 1.00 35.41 130 LYS A C 1
ATOM 835 O O . LYS A 1 105 ? 14.723 89.369 83.417 1.00 34.83 130 LYS A O 1
ATOM 841 N N . LYS A 1 106 ? 15.426 87.303 83.958 1.00 38.00 131 LYS A N 1
ATOM 842 C CA . LYS A 1 106 ? 14.098 86.811 84.295 1.00 35.96 131 LYS A CA 1
ATOM 843 C C . LYS A 1 106 ? 13.652 87.325 85.662 1.00 37.39 131 LYS A C 1
ATOM 844 O O . LYS A 1 106 ? 14.354 87.155 86.660 1.00 32.36 131 LYS A O 1
ATOM 850 N N . ASP A 1 107 ? 12.483 87.959 85.694 1.00 38.18 132 ASP A N 1
ATOM 851 C CA . ASP A 1 107 ? 11.907 88.468 86.934 1.00 38.28 132 ASP A CA 1
ATOM 852 C C . ASP A 1 107 ? 10.407 88.705 86.788 1.00 40.55 132 ASP A C 1
ATOM 853 O O . ASP A 1 107 ? 9.820 88.409 85.749 1.00 39.66 132 ASP A O 1
ATOM 858 N N . ASN A 1 108 ? 9.792 89.236 87.838 1.00 40.96 133 ASN A N 1
ATOM 859 C CA . ASN A 1 108 ? 8.352 89.445 87.862 1.00 43.02 133 ASN A CA 1
ATOM 860 C C . ASN A 1 108 ? 7.790 90.106 86.596 1.00 48.60 133 ASN A C 1
ATOM 861 O O . ASN A 1 108 ? 6.714 89.746 86.123 1.00 47.32 133 ASN A O 1
ATOM 866 N N . LEU A 1 109 ? 8.518 91.070 86.045 1.00 45.79 134 LEU A N 1
ATOM 867 C CA . LEU A 1 109 ? 8.049 91.763 84.852 1.00 44.82 134 LEU A CA 1
ATOM 868 C C . LEU A 1 109 ? 8.716 91.232 83.586 1.00 44.74 134 LEU A C 1
ATOM 869 O O . LEU A 1 109 ? 8.412 91.673 82.479 1.00 46.44 134 LEU A O 1
ATOM 874 N N . HIS A 1 110 ? 9.627 90.283 83.755 1.00 41.98 135 HIS A N 1
ATOM 875 C CA . HIS A 1 110 ? 10.291 89.655 82.618 1.00 40.80 135 HIS A CA 1
ATOM 876 C C . HIS A 1 110 ? 10.206 88.146 82.761 1.00 36.72 135 HIS A C 1
ATOM 877 O O . HIS A 1 110 ? 11.139 87.499 83.241 1.00 38.31 135 HIS A O 1
ATOM 884 N N . PRO A 1 111 ? 9.069 87.590 82.335 1.00 30.85 136 PRO A N 1
ATOM 885 C CA . PRO A 1 111 ? 8.629 86.213 82.584 1.00 40.31 136 PRO A CA 1
ATOM 886 C C . PRO A 1 111 ? 9.484 85.138 81.913 1.00 36.28 136 PRO A C 1
ATOM 887 O O . PRO A 1 111 ? 9.617 84.050 82.466 1.00 36.85 136 PRO A O 1
ATOM 891 N N . TYR A 1 112 ? 10.049 85.452 80.751 1.00 34.90 137 TYR A N 1
ATOM 892 C CA . TYR A 1 112 ? 10.643 84.454 79.863 1.00 29.04 137 TYR A CA 1
ATOM 893 C C . TYR A 1 112 ? 12.024 83.972 80.288 1.00 29.53 137 TYR A C 1
ATOM 894 O O . TYR A 1 112 ? 12.644 84.544 81.182 1.00 31.25 137 TYR A O 1
ATOM 903 N N . GLU A 1 113 ? 12.481 82.896 79.655 1.00 32.26 138 GLU A N 1
ATOM 904 C CA . GLU A 1 113 ? 13.761 82.275 79.981 1.00 31.04 138 GLU A CA 1
ATOM 905 C C . GLU A 1 113 ? 14.920 83.172 79.595 1.00 29.41 138 GLU A C 1
ATOM 906 O O . GLU A 1 113 ? 14.858 83.864 78.581 1.00 31.55 138 GLU A O 1
ATOM 912 N N . ASP A 1 114 ? 15.987 83.129 80.385 1.00 27.50 139 ASP A N 1
ATOM 913 C CA . ASP A 1 114 ? 17.063 84.111 80.266 1.00 29.06 139 ASP A CA 1
ATOM 914 C C . ASP A 1 114 ? 18.210 83.733 79.317 1.00 29.12 139 ASP A C 1
ATOM 915 O O . ASP A 1 114 ? 19.255 84.382 79.322 1.00 28.17 139 ASP A O 1
ATOM 920 N N . ASP A 1 115 ? 18.022 82.695 78.506 1.00 26.63 140 ASP A N 1
ATOM 921 C CA . ASP A 1 115 ? 18.978 82.405 77.438 1.00 27.54 140 ASP A CA 1
ATOM 922 C C . ASP A 1 115 ? 18.575 83.240 76.221 1.00 28.90 140 ASP A C 1
ATOM 923 O O . ASP A 1 115 ? 18.016 82.730 75.243 1.00 25.61 140 ASP A O 1
ATOM 928 N N . TYR A 1 116 ? 18.850 84.537 76.303 1.00 25.06 141 TYR A N 1
ATOM 929 C CA . TYR A 1 116 ? 18.370 85.489 75.315 1.00 24.19 141 TYR A CA 1
ATOM 930 C C . TYR A 1 116 ? 19.060 86.816 75.549 1.00 22.05 141 TYR A C 1
ATOM 931 O O . TYR A 1 116 ? 19.098 87.299 76.677 1.00 22.12 141 TYR A O 1
ATOM 940 N N . HIS A 1 117 ? 19.619 87.405 74.498 1.00 22.03 142 HIS A N 1
ATOM 941 C CA . HIS A 1 117 ? 20.177 88.753 74.623 1.00 21.66 142 HIS A CA 1
ATOM 942 C C . HIS A 1 117 ? 20.024 89.617 73.359 1.00 22.53 142 HIS A C 1
ATOM 943 O O . HIS A 1 117 ? 19.871 89.099 72.250 1.00 23.08 142 HIS A O 1
ATOM 950 N N . ASN A 1 118 ? 20.060 90.936 73.550 1.00 21.78 143 ASN A N 1
ATOM 951 C CA . ASN A 1 118 ? 19.880 91.913 72.475 1.00 19.73 143 ASN A CA 1
ATOM 952 C C . ASN A 1 118 ? 21.061 92.877 72.375 1.00 22.77 143 ASN A C 1
ATOM 953 O O . ASN A 1 118 ? 20.946 94.041 72.755 1.00 19.25 143 ASN A O 1
ATOM 958 N N . PRO A 1 119 ? 22.203 92.394 71.865 1.00 19.60 144 PRO A N 1
ATOM 959 C CA . PRO A 1 119 ? 23.434 93.188 71.806 1.00 16.29 144 PRO A CA 1
ATOM 960 C C . PRO A 1 119 ? 23.278 94.497 71.040 1.00 20.83 144 PRO A C 1
ATOM 961 O O . PRO A 1 119 ? 22.581 94.562 70.023 1.00 20.29 144 PRO A O 1
ATOM 965 N N . ARG A 1 120 ? 23.932 95.536 71.552 1.00 20.90 145 ARG A N 1
ATOM 966 C CA . ARG A 1 120 ? 24.022 96.831 70.892 1.00 19.36 145 ARG A CA 1
ATOM 967 C C . ARG A 1 120 ? 25.391 96.909 70.214 1.00 18.94 145 ARG A C 1
ATOM 968 O O . ARG A 1 120 ? 26.400 96.515 70.801 1.00 19.68 145 ARG A O 1
ATOM 976 N N . LEU A 1 121 ? 25.413 97.391 68.974 1.00 18.49 146 LEU A N 1
ATOM 977 C CA . LEU A 1 121 ? 26.641 97.501 68.187 1.00 15.50 146 LEU A CA 1
ATOM 978 C C . LEU A 1 121 ? 27.190 98.920 68.264 1.00 16.55 146 LEU A C 1
ATOM 979 O O . LEU A 1 121 ? 26.466 99.844 68.598 1.00 16.42 146 LEU A O 1
ATOM 984 N N . HIS A 1 122 ? 28.468 99.097 67.955 1.00 15.80 147 HIS A N 1
ATOM 985 C CA . HIS A 1 122 ? 29.085 100.405 68.116 1.00 17.76 147 HIS A CA 1
ATOM 986 C C . HIS A 1 122 ? 28.799 101.354 66.950 1.00 18.32 147 HIS A C 1
ATOM 987 O O . HIS A 1 122 ? 28.979 102.563 67.084 1.00 17.85 147 HIS A O 1
ATOM 994 N N . LYS A 1 123 ? 28.328 100.809 65.828 1.00 17.81 148 LYS A N 1
ATOM 995 C CA . LYS A 1 123 ? 27.983 101.622 64.661 1.00 14.31 148 LYS A CA 1
ATOM 996 C C . LYS A 1 123 ? 26.633 101.234 64.069 1.00 15.24 148 LYS A C 1
ATOM 997 O O . LYS A 1 123 ? 26.217 100.082 64.187 1.00 17.28 148 LYS A O 1
ATOM 1003 N N . PHE A 1 124 ? 25.954 102.187 63.428 1.00 14.69 149 PHE A N 1
ATOM 1004 C CA . PHE A 1 124 ? 24.763 101.870 62.634 1.00 16.02 149 PHE A CA 1
ATOM 1005 C C . PHE A 1 124 ? 25.186 100.953 61.494 1.00 15.39 149 PHE A C 1
ATOM 1006 O O . PHE A 1 124 ? 26.187 101.218 60.831 1.00 14.14 149 PHE A O 1
ATOM 1014 N N . VAL A 1 125 ? 24.429 99.882 61.258 1.00 15.66 150 VAL A N 1
ATOM 1015 C CA . VAL A 1 125 ? 24.745 98.966 60.166 1.00 12.87 150 VAL A CA 1
ATOM 1016 C C . VAL A 1 125 ? 24.201 99.496 58.845 1.00 12.79 150 VAL A C 1
ATOM 1017 O O . VAL A 1 125 ? 23.023 99.815 58.741 1.00 13.37 150 VAL A O 1
ATOM 1021 N N . THR A 1 126 ? 25.062 99.581 57.837 1.00 12.59 151 THR A N 1
ATOM 1022 C CA . THR A 1 126 ? 24.690 100.190 56.562 1.00 11.02 151 THR A CA 1
ATOM 1023 C C . THR A 1 126 ? 24.396 99.168 55.458 1.00 16.36 151 THR A C 1
ATOM 1024 O O . THR A 1 126 ? 23.714 99.480 54.485 1.00 17.65 151 THR A O 1
ATOM 1028 N N . GLU A 1 127 ? 24.919 97.952 55.601 1.00 17.25 152 GLU A N 1
ATOM 1029 C CA . GLU A 1 127 ? 24.893 96.970 54.512 1.00 16.55 152 GLU A CA 1
ATOM 1030 C C . GLU A 1 127 ? 23.524 96.341 54.270 1.00 13.81 152 GLU A C 1
ATOM 1031 O O . GLU A 1 127 ? 23.268 95.804 53.196 1.00 14.75 152 GLU A O 1
ATOM 1037 N N . ALA A 1 128 ? 22.650 96.408 55.267 1.00 16.44 153 ALA A N 1
ATOM 1038 C CA . ALA A 1 128 ? 21.343 95.764 55.188 1.00 17.71 153 ALA A CA 1
ATOM 1039 C C . ALA A 1 128 ? 20.311 96.461 56.070 1.00 20.20 153 ALA A C 1
ATOM 1040 O O . ALA A 1 128 ? 20.648 97.023 57.119 1.00 18.14 153 ALA A O 1
ATOM 1042 N N . ALA A 1 129 ? 19.053 96.411 55.646 1.00 19.62 154 ALA A N 1
ATOM 1043 C CA . ALA A 1 129 ? 17.956 96.956 56.427 1.00 17.67 154 ALA A CA 1
ATOM 1044 C C . ALA A 1 129 ? 17.593 95.950 57.503 1.00 18.70 154 ALA A C 1
ATOM 1045 O O . ALA A 1 129 ? 17.487 94.761 57.225 1.00 19.99 154 ALA A O 1
ATOM 1047 N N . PRO A 1 130 ? 17.409 96.415 58.743 1.00 19.85 155 PRO A N 1
ATOM 1048 C CA . PRO A 1 130 ? 17.028 95.498 59.823 1.00 16.25 155 PRO A CA 1
ATOM 1049 C C . PRO A 1 130 ? 15.718 94.796 59.500 1.00 22.86 155 PRO A C 1
ATOM 1050 O O . PRO A 1 130 ? 14.974 95.245 58.624 1.00 22.26 155 PRO A O 1
ATOM 1054 N N . ILE A 1 131 ? 15.438 93.701 60.202 1.00 19.57 156 ILE A N 1
ATOM 1055 C CA . ILE A 1 131 ? 14.192 92.976 60.013 1.00 15.36 156 ILE A CA 1
ATOM 1056 C C . ILE A 1 131 ? 13.284 93.196 61.217 1.00 16.24 156 ILE A C 1
ATOM 1057 O O . ILE A 1 131 ? 13.756 93.317 62.347 1.00 16.83 156 ILE A O 1
ATOM 1062 N N . ASP A 1 132 ? 11.982 93.269 60.969 1.00 17.00 157 ASP A N 1
ATOM 1063 C CA . ASP A 1 132 ? 11.021 93.430 62.046 1.00 20.30 157 ASP A CA 1
ATOM 1064 C C . ASP A 1 132 ? 10.848 92.135 62.821 1.00 21.43 157 ASP A C 1
ATOM 1065 O O . ASP A 1 132 ? 11.049 91.044 62.277 1.00 18.13 157 ASP A O 1
ATOM 1070 N N . MET A 1 133 ? 10.467 92.270 64.091 1.00 17.78 158 MET A N 1
ATOM 1071 C CA . MET A 1 133 ? 10.133 91.139 64.947 1.00 19.13 158 MET A CA 1
ATOM 1072 C C . MET A 1 133 ? 8.629 90.810 64.973 1.00 24.16 158 MET A C 1
ATOM 1073 O O . MET A 1 133 ? 7.781 91.693 64.820 1.00 16.64 158 MET A O 1
ATOM 1078 N N . THR A 1 134 ? 8.302 89.534 65.175 1.00 20.95 159 THR A N 1
ATOM 1079 C CA . THR A 1 134 ? 6.926 89.154 65.471 1.00 22.68 159 THR A CA 1
ATOM 1080 C C . THR A 1 134 ? 6.636 89.661 66.880 1.00 21.76 159 THR A C 1
ATOM 1081 O O . THR A 1 134 ? 7.558 89.829 67.680 1.00 19.77 159 THR A O 1
ATOM 1085 N N . SER A 1 135 ? 5.371 89.922 67.189 1.00 22.51 160 SER A N 1
ATOM 1086 C CA . SER A 1 135 ? 5.060 90.605 68.442 1.00 24.42 160 SER A CA 1
ATOM 1087 C C . SER A 1 135 ? 4.368 89.738 69.492 1.00 26.97 160 SER A C 1
ATOM 1088 O O . SER A 1 135 ? 4.338 90.091 70.670 1.00 30.03 160 SER A O 1
ATOM 1091 N N . ASN A 1 136 ? 3.815 88.607 69.070 1.00 29.07 161 ASN A N 1
ATOM 1092 C CA . ASN A 1 136 ? 3.081 87.735 69.981 1.00 27.32 161 ASN A CA 1
ATOM 1093 C C . ASN A 1 136 ? 4.017 86.727 70.624 1.00 25.89 161 ASN A C 1
ATOM 1094 O O . ASN A 1 136 ? 4.887 86.168 69.956 1.00 25.50 161 ASN A O 1
ATOM 1099 N N . MET A 1 137 ? 3.854 86.501 71.921 1.00 25.10 162 MET A N 1
ATOM 1100 C CA . MET A 1 137 ? 4.713 85.555 72.627 1.00 29.80 162 MET A CA 1
ATOM 1101 C C . MET A 1 137 ? 4.099 84.151 72.720 1.00 33.84 162 MET A C 1
ATOM 1102 O O . MET A 1 137 ? 4.743 83.208 73.188 1.00 31.05 162 MET A O 1
ATOM 1107 N N . ASN A 1 138 ? 2.861 84.006 72.261 1.00 30.26 163 ASN A N 1
ATOM 1108 C CA . ASN A 1 138 ? 2.243 82.691 72.209 1.00 34.13 163 ASN A CA 1
ATOM 1109 C C . ASN A 1 138 ? 2.617 81.935 70.931 1.00 30.87 163 ASN A C 1
ATOM 1110 O O . ASN A 1 138 ? 2.170 82.282 69.836 1.00 31.33 163 ASN A O 1
ATOM 1115 N N . GLY A 1 139 ? 3.436 80.900 71.082 1.00 26.41 164 GLY A N 1
ATOM 1116 C CA . GLY A 1 139 ? 3.883 80.099 69.959 1.00 28.35 164 GLY A CA 1
ATOM 1117 C C . GLY A 1 139 ? 2.776 79.586 69.054 1.00 29.82 164 GLY A C 1
ATOM 1118 O O . GLY A 1 139 ? 2.962 79.478 67.842 1.00 33.03 164 GLY A O 1
ATOM 1119 N N . SER A 1 140 ? 1.621 79.270 69.630 1.00 28.92 165 SER A N 1
ATOM 1120 C CA . SER A 1 140 ? 0.493 78.759 68.852 1.00 30.53 165 SER A CA 1
ATOM 1121 C C . SER A 1 140 ? 0.016 79.732 67.767 1.00 32.40 165 SER A C 1
ATOM 1122 O O . SER A 1 140 ? -0.572 79.314 66.766 1.00 33.04 165 SER A O 1
ATOM 1125 N N . THR A 1 141 ? 0.271 81.023 67.970 1.00 29.95 166 THR A N 1
ATOM 1126 C CA . THR A 1 141 ? -0.137 82.066 67.025 1.00 28.35 166 THR A CA 1
ATOM 1127 C C . THR A 1 141 ? 0.306 81.773 65.601 1.00 25.78 166 THR A C 1
ATOM 1128 O O . THR A 1 141 ? -0.404 82.069 64.643 1.00 27.96 166 THR A O 1
ATOM 1132 N N . TYR A 1 142 ? 1.491 81.189 65.479 1.00 24.80 167 TYR A N 1
ATOM 1133 C CA . TYR A 1 142 ? 2.190 81.110 64.204 1.00 27.26 167 TYR A CA 1
ATOM 1134 C C . TYR A 1 142 ? 1.938 79.812 63.447 1.00 31.12 167 TYR A C 1
ATOM 1135 O O . TYR A 1 142 ? 2.461 79.619 62.349 1.00 30.38 167 TYR A O 1
ATOM 1144 N N . SER A 1 143 ? 1.117 78.941 64.031 1.00 33.02 168 SER A N 1
ATOM 1145 C CA . SER A 1 143 ? 0.788 77.651 63.424 1.00 32.46 168 SER A CA 1
ATOM 1146 C C . SER A 1 143 ? -0.141 77.787 62.218 1.00 26.83 168 SER A C 1
ATOM 1147 O O . SER A 1 143 ? -0.140 76.938 61.332 1.00 27.04 168 SER A O 1
ATOM 1150 N N . ASP A 1 144 ? -0.934 78.853 62.190 1.00 24.41 169 ASP A N 1
ATOM 1151 C CA . ASP A 1 144 ? -1.824 79.113 61.062 1.00 28.34 169 ASP A CA 1
ATOM 1152 C C . ASP A 1 144 ? -0.995 79.330 59.808 1.00 28.35 169 ASP A C 1
ATOM 1153 O O . ASP A 1 144 ? -0.322 80.352 59.677 1.00 29.57 169 ASP A O 1
ATOM 1158 N N . ARG A 1 145 ? -1.058 78.378 58.881 1.00 25.66 170 ARG A N 1
ATOM 1159 C CA . ARG A 1 145 ? -0.234 78.433 57.680 1.00 23.50 170 ARG A CA 1
ATOM 1160 C C . ARG A 1 145 ? -0.868 79.193 56.518 1.00 27.89 170 ARG A C 1
ATOM 1161 O O . ARG A 1 145 ? -0.271 79.310 55.447 1.00 26.34 170 ARG A O 1
ATOM 1169 N N . THR A 1 146 ? -2.077 79.699 56.719 1.00 27.90 171 THR A N 1
ATOM 1170 C CA . THR A 1 146 ? -2.672 80.606 55.748 1.00 27.37 171 THR A CA 1
ATOM 1171 C C . THR A 1 146 ? -2.100 81.993 55.993 1.00 23.80 171 THR A C 1
ATOM 1172 O O . THR A 1 146 ? -1.673 82.678 55.069 1.00 26.55 171 THR A O 1
ATOM 1176 N N . LYS A 1 147 ? -2.076 82.388 57.259 1.00 25.41 172 LYS A N 1
ATOM 1177 C CA . LYS A 1 147 ? -1.484 83.656 57.664 1.00 29.28 172 LYS A CA 1
ATOM 1178 C C . LYS A 1 147 ? 0.044 83.603 57.569 1.00 28.52 172 LYS A C 1
ATOM 1179 O O . LYS A 1 147 ? 0.686 84.580 57.174 1.00 27.09 172 LYS A O 1
ATOM 1185 N N . TYR A 1 148 ? 0.614 82.453 57.925 1.00 23.65 173 TYR A N 1
ATOM 1186 C CA . TYR A 1 148 ? 2.060 82.254 57.933 1.00 22.37 173 TYR A CA 1
ATOM 1187 C C . TYR A 1 148 ? 2.447 81.048 57.080 1.00 21.10 173 TYR A C 1
ATOM 1188 O O . TYR A 1 148 ? 2.707 79.969 57.614 1.00 21.35 173 TYR A O 1
ATOM 1197 N N . PRO A 1 149 ? 2.480 81.226 55.753 1.00 16.54 174 PRO A N 1
ATOM 1198 C CA . PRO A 1 149 ? 2.674 80.123 54.803 1.00 16.21 174 PRO A CA 1
ATOM 1199 C C . PRO A 1 149 ? 4.113 79.645 54.686 1.00 20.80 174 PRO A C 1
ATOM 1200 O O . PRO A 1 149 ? 4.333 78.461 54.436 1.00 21.32 174 PRO A O 1
ATOM 1204 N N . GLU A 1 150 ? 5.072 80.551 54.845 1.00 17.68 175 GLU A N 1
ATOM 1205 C CA . GLU A 1 150 ? 6.480 80.203 54.707 1.00 16.25 175 GLU A CA 1
ATOM 1206 C C . GLU A 1 150 ? 7.244 80.405 56.014 1.00 16.96 175 GLU A C 1
ATOM 1207 O O . GLU A 1 150 ? 6.928 81.296 56.808 1.00 19.94 175 GLU A O 1
ATOM 1213 N N . ARG A 1 151 ? 8.239 79.556 56.243 1.00 16.57 176 ARG A N 1
ATOM 1214 C CA . ARG A 1 151 ? 9.069 79.643 57.436 1.00 16.19 176 ARG A CA 1
ATOM 1215 C C . ARG A 1 151 ? 10.457 79.115 57.086 1.00 19.15 176 ARG A C 1
ATOM 1216 O O . ARG A 1 151 ? 10.570 78.069 56.446 1.00 20.40 176 ARG A O 1
ATOM 1224 N N . VAL A 1 152 ? 11.509 79.829 57.490 1.00 13.46 177 VAL A N 1
ATOM 1225 C CA . VAL A 1 152 ? 12.879 79.412 57.175 1.00 12.58 177 VAL A CA 1
ATOM 1226 C C . VAL A 1 152 ? 13.847 79.624 58.347 1.00 14.96 177 VAL A C 1
ATOM 1227 O O . VAL A 1 152 ? 13.546 80.368 59.283 1.00 15.57 177 VAL A O 1
ATOM 1231 N N . ARG A 1 153 ? 15.001 78.960 58.294 1.00 12.45 178 ARG A N 1
ATOM 1232 C CA . ARG A 1 153 ? 16.063 79.157 59.284 1.00 12.82 178 ARG A CA 1
ATOM 1233 C C . ARG A 1 153 ? 17.434 79.080 58.618 1.00 12.91 178 ARG A C 1
ATOM 1234 O O . ARG A 1 153 ? 17.564 78.669 57.464 1.00 12.76 178 ARG A O 1
ATOM 1242 N N . ILE A 1 154 ? 18.465 79.473 59.347 1.00 11.52 179 ILE A N 1
ATOM 1243 C CA . ILE A 1 154 ? 19.785 79.559 58.760 1.00 11.39 179 ILE A CA 1
ATOM 1244 C C . ILE A 1 154 ? 20.799 79.554 59.883 1.00 11.36 179 ILE A C 1
ATOM 1245 O O . ILE A 1 154 ? 20.554 80.128 60.943 1.00 15.35 179 ILE A O 1
ATOM 1250 N N . GLY A 1 155 ? 21.937 78.905 59.666 1.00 12.70 180 GLY A N 1
ATOM 1251 C CA . GLY A 1 155 ? 22.963 78.850 60.697 1.00 14.31 180 GLY A CA 1
ATOM 1252 C C . GLY A 1 155 ? 24.282 78.258 60.240 1.00 14.34 180 GLY A C 1
ATOM 1253 O O . GLY A 1 155 ? 24.407 77.785 59.110 1.00 13.08 180 GLY A O 1
ATOM 1254 N N . SER A 1 156 ? 25.276 78.277 61.122 1.00 13.02 181 SER A N 1
ATOM 1255 C CA . SER A 1 156 ? 26.578 77.732 60.777 1.00 16.77 181 SER A CA 1
ATOM 1256 C C . SER A 1 156 ? 27.029 76.637 61.741 1.00 17.96 181 SER A C 1
ATOM 1257 O O . SER A 1 156 ? 28.208 76.305 61.804 1.00 15.33 181 SER A O 1
ATOM 1260 N N . GLY A 1 157 ? 26.092 76.076 62.493 1.00 15.65 182 GLY A N 1
ATOM 1261 C CA . GLY A 1 157 ? 26.422 74.996 63.405 1.00 19.77 182 GLY A CA 1
ATOM 1262 C C . GLY A 1 157 ? 26.979 73.767 62.700 1.00 19.21 182 GLY A C 1
ATOM 1263 O O . GLY A 1 157 ? 26.929 73.668 61.476 1.00 18.28 182 GLY A O 1
ATOM 1264 N N . ARG A 1 158 ? 27.525 72.832 63.469 1.00 21.84 183 ARG A N 1
ATOM 1265 C CA . ARG A 1 158 ? 28.039 71.588 62.904 1.00 21.64 183 ARG A CA 1
ATOM 1266 C C . ARG A 1 158 ? 27.183 71.095 61.746 1.00 15.37 183 ARG A C 1
ATOM 1267 O O . ARG A 1 158 ? 25.958 70.994 61.859 1.00 14.82 183 ARG A O 1
ATOM 1275 N N . GLN A 1 159 ? 27.832 70.785 60.632 1.00 13.37 184 GLN A N 1
ATOM 1276 C CA . GLN A 1 159 ? 27.110 70.451 59.411 1.00 16.91 184 GLN A CA 1
ATOM 1277 C C . GLN A 1 159 ? 27.069 68.940 59.152 1.00 16.88 184 GLN A C 1
ATOM 1278 O O . GLN A 1 159 ? 28.101 68.273 59.144 1.00 17.60 184 GLN A O 1
ATOM 1284 N N . PHE A 1 160 ? 25.867 68.418 58.943 1.00 13.96 185 PHE A N 1
ATOM 1285 C CA . PHE A 1 160 ? 25.673 67.021 58.618 1.00 17.70 185 PHE A CA 1
ATOM 1286 C C . PHE A 1 160 ? 24.853 66.903 57.349 1.00 20.18 185 PHE A C 1
ATOM 1287 O O . PHE A 1 160 ? 24.083 67.805 57.019 1.00 18.86 185 PHE A O 1
ATOM 1295 N N . TRP A 1 161 ? 25.006 65.791 56.637 1.00 20.35 186 TRP A N 1
ATOM 1296 C CA . TRP A 1 161 ? 23.935 65.344 55.749 1.00 22.77 186 TRP A CA 1
ATOM 1297 C C . TRP A 1 161 ? 23.481 63.932 56.118 1.00 22.16 186 TRP A C 1
ATOM 1298 O O . TRP A 1 161 ? 24.265 63.133 56.625 1.00 20.88 186 TRP A O 1
ATOM 1309 N N . ARG A 1 162 ? 22.202 63.650 55.896 1.00 20.76 187 ARG A N 1
ATOM 1310 C CA . ARG A 1 162 ? 21.614 62.380 56.301 1.00 22.76 187 ARG A CA 1
ATOM 1311 C C . ARG A 1 162 ? 21.117 61.622 55.085 1.00 24.41 187 ARG A C 1
ATOM 1312 O O . ARG A 1 162 ? 20.513 62.213 54.193 1.00 20.92 187 ARG A O 1
ATOM 1320 N N . ASN A 1 163 ? 21.374 60.315 55.050 1.00 23.71 188 ASN A N 1
ATOM 1321 C CA . ASN A 1 163 ? 20.957 59.499 53.916 1.00 21.49 188 ASN A CA 1
ATOM 1322 C C . ASN A 1 163 ? 19.590 58.863 54.133 1.00 21.43 188 ASN A C 1
ATOM 1323 O O . ASN A 1 163 ? 18.883 59.187 55.087 1.00 19.08 188 ASN A O 1
ATOM 1328 N N . ASP A 1 164 ? 19.221 57.958 53.238 1.00 19.71 189 ASP A N 1
ATOM 1329 C CA . ASP A 1 164 ? 17.894 57.360 53.281 1.00 22.35 189 ASP A CA 1
ATOM 1330 C C . ASP A 1 164 ? 17.700 56.415 54.474 1.00 23.57 189 ASP A C 1
ATOM 1331 O O . ASP A 1 164 ? 16.577 56.037 54.805 1.00 21.49 189 ASP A O 1
ATOM 1336 N N . GLN A 1 165 ? 18.797 56.062 55.135 1.00 23.78 190 GLN A N 1
ATOM 1337 C CA . GLN A 1 165 ? 18.728 55.239 56.338 1.00 26.39 190 GLN A CA 1
ATOM 1338 C C . GLN A 1 165 ? 18.835 56.147 57.565 1.00 30.21 190 GLN A C 1
ATOM 1339 O O . GLN A 1 165 ? 18.949 55.679 58.700 1.00 30.03 190 GLN A O 1
ATOM 1345 N N . ASP A 1 166 ? 18.789 57.455 57.314 1.00 28.09 191 ASP A N 1
ATOM 1346 C CA . ASP A 1 166 ? 18.893 58.478 58.357 1.00 26.50 191 ASP A CA 1
ATOM 1347 C C . ASP A 1 166 ? 20.224 58.427 59.095 1.00 25.73 191 ASP A C 1
ATOM 1348 O O . ASP A 1 166 ? 20.293 58.718 60.286 1.00 28.27 191 ASP A O 1
ATOM 1353 N N . LYS A 1 167 ? 21.281 58.051 58.389 1.00 21.06 192 LYS A N 1
ATOM 1354 C CA . LYS A 1 167 ? 22.600 58.046 58.985 1.00 23.12 192 LYS A CA 1
ATOM 1355 C C . LYS A 1 167 ? 23.344 59.331 58.622 1.00 24.81 192 LYS A C 1
ATOM 1356 O O . LYS A 1 167 ? 23.352 59.762 57.466 1.00 23.54 192 LYS A O 1
ATOM 1362 N N . GLY A 1 168 ? 23.956 59.948 59.624 1.00 27.63 193 GLY A N 1
ATOM 1363 C CA . GLY A 1 168 ? 24.588 61.238 59.436 1.00 28.56 193 GLY A CA 1
ATOM 1364 C C . GLY A 1 168 ? 26.078 61.177 59.174 1.00 28.81 193 GLY A C 1
ATOM 1365 O O . GLY A 1 168 ? 26.808 60.425 59.822 1.00 27.08 193 GLY A O 1
ATOM 1366 N N . ASP A 1 169 ? 26.520 61.965 58.198 1.00 23.04 194 ASP A N 1
ATOM 1367 C CA . ASP A 1 169 ? 27.933 62.258 58.027 1.00 24.32 194 ASP A CA 1
ATOM 1368 C C . ASP A 1 169 ? 28.148 63.698 58.451 1.00 22.68 194 ASP A C 1
ATOM 1369 O O . ASP A 1 169 ? 27.460 64.592 57.963 1.00 17.81 194 ASP A O 1
ATOM 1374 N N . GLN A 1 170 ? 29.088 63.930 59.360 1.00 24.11 195 GLN A N 1
ATOM 1375 C CA . GLN A 1 170 ? 29.445 65.299 59.715 1.00 20.37 195 GLN A CA 1
ATOM 1376 C C . GLN A 1 170 ? 30.483 65.828 58.744 1.00 21.74 195 GLN A C 1
ATOM 1377 O O . GLN A 1 170 ? 31.632 65.399 58.760 1.00 24.22 195 GLN A O 1
ATOM 1383 N N . VAL A 1 171 ? 30.077 66.761 57.894 1.00 21.20 196 VAL A N 1
ATOM 1384 C CA . VAL A 1 171 ? 30.931 67.203 56.802 1.00 21.90 196 VAL A CA 1
ATOM 1385 C C . VAL A 1 171 ? 31.759 68.438 57.159 1.00 20.32 196 VAL A C 1
ATOM 1386 O O . VAL A 1 171 ? 32.780 68.704 56.530 1.00 25.42 196 VAL A O 1
ATOM 1390 N N . ALA A 1 172 ? 31.332 69.181 58.176 1.00 16.37 197 ALA A N 1
ATOM 1391 C CA . ALA A 1 172 ? 32.098 70.339 58.635 1.00 20.94 197 ALA A CA 1
ATOM 1392 C C . ALA A 1 172 ? 31.877 70.651 60.119 1.00 21.20 197 ALA A C 1
ATOM 1393 O O . ALA A 1 172 ? 30.805 70.395 60.667 1.00 19.29 197 ALA A O 1
ATOM 1395 N N . GLY A 1 173 ? 32.900 71.207 60.761 1.00 17.08 198 GLY A N 1
ATOM 1396 C CA . GLY A 1 173 ? 32.771 71.684 62.126 1.00 22.00 198 GLY A CA 1
ATOM 1397 C C . GLY A 1 173 ? 31.901 72.931 62.172 1.00 22.88 198 GLY A C 1
ATOM 1398 O O . GLY A 1 173 ? 31.514 73.457 61.126 1.00 19.97 198 GLY A O 1
ATOM 1399 N N . ALA A 1 174 ? 31.590 73.403 63.376 1.00 14.94 199 ALA A N 1
ATOM 1400 C CA . ALA A 1 174 ? 30.736 74.572 63.535 1.00 19.12 199 ALA A CA 1
ATOM 1401 C C . ALA A 1 174 ? 31.467 75.817 63.084 1.00 21.58 199 ALA A C 1
ATOM 1402 O O . ALA A 1 174 ? 32.694 75.851 63.091 1.00 25.12 199 ALA A O 1
ATOM 1404 N N . TYR A 1 175 ? 30.699 76.830 62.687 1.00 19.87 200 TYR A N 1
ATOM 1405 C CA . TYR A 1 175 ? 31.226 78.154 62.366 1.00 17.66 200 TYR A CA 1
ATOM 1406 C C . TYR A 1 175 ? 32.175 78.173 61.175 1.00 18.08 200 TYR A C 1
ATOM 1407 O O . TYR A 1 175 ? 33.063 79.006 61.118 1.00 23.44 200 TYR A O 1
ATOM 1416 N N . HIS A 1 176 ? 31.978 77.270 60.222 1.00 22.09 201 HIS A N 1
ATOM 1417 C CA . HIS A 1 176 ? 32.783 77.264 59.004 1.00 22.16 201 HIS A CA 1
ATOM 1418 C C . HIS A 1 176 ? 32.036 77.963 57.878 1.00 19.88 201 HIS A C 1
ATOM 1419 O O . HIS A 1 176 ? 32.618 78.736 57.131 1.00 25.00 201 HIS A O 1
ATOM 1426 N N . TYR A 1 177 ? 30.746 77.665 57.747 1.00 16.73 202 TYR A N 1
ATOM 1427 C CA . TYR A 1 177 ? 29.912 78.287 56.726 1.00 15.75 202 TYR A CA 1
ATOM 1428 C C . TYR A 1 177 ? 28.418 78.169 57.056 1.00 17.85 202 TYR A C 1
ATOM 1429 O O . TYR A 1 177 ? 28.022 77.487 58.010 1.00 16.53 202 TYR A O 1
ATOM 1438 N N . LEU A 1 178 ? 27.596 78.849 56.262 1.00 15.61 203 LEU A N 1
ATOM 1439 C CA . LEU A 1 178 ? 26.159 78.881 56.492 1.00 15.22 203 LEU A CA 1
ATOM 1440 C C . LEU A 1 178 ? 25.438 77.818 55.678 1.00 14.52 203 LEU A C 1
ATOM 1441 O O . LEU A 1 178 ? 25.801 77.552 54.536 1.00 12.05 203 LEU A O 1
ATOM 1446 N N . THR A 1 179 ? 24.417 77.211 56.272 1.00 12.98 204 THR A N 1
ATOM 1447 C CA . THR A 1 179 ? 23.466 76.399 55.520 1.00 12.04 204 THR A CA 1
ATOM 1448 C C . THR A 1 179 ? 22.081 76.839 55.933 1.00 13.73 204 THR A C 1
ATOM 1449 O O . THR A 1 179 ? 21.903 77.380 57.024 1.00 13.69 204 THR A O 1
ATOM 1453 N N . ALA A 1 180 ? 21.095 76.605 55.073 1.00 10.93 205 ALA A N 1
ATOM 1454 C CA . ALA A 1 180 ? 19.754 77.106 55.327 1.00 11.29 205 ALA A CA 1
ATOM 1455 C C . ALA A 1 180 ? 18.712 76.364 54.498 1.00 11.53 205 ALA A C 1
ATOM 1456 O O . ALA A 1 180 ? 19.048 75.582 53.620 1.00 13.53 205 ALA A O 1
ATOM 1458 N N . GLY A 1 181 ? 17.441 76.620 54.781 1.00 12.98 206 GLY A N 1
ATOM 1459 C CA . GLY A 1 181 ? 16.345 76.034 54.021 1.00 12.75 206 GLY A CA 1
ATOM 1460 C C . GLY A 1 181 ? 15.071 76.433 54.731 1.00 12.53 206 GLY A C 1
ATOM 1461 O O . GLY A 1 181 ? 15.125 77.253 55.643 1.00 15.71 206 GLY A O 1
ATOM 1462 N N . ASN A 1 182 ? 13.928 75.886 54.344 1.00 13.77 207 ASN A N 1
ATOM 1463 C CA . ASN A 1 182 ? 12.742 76.098 55.173 1.00 15.45 207 ASN A CA 1
ATOM 1464 C C . ASN A 1 182 ? 12.877 75.314 56.479 1.00 15.28 207 ASN A C 1
ATOM 1465 O O . ASN A 1 182 ? 13.714 74.415 56.580 1.00 17.06 207 ASN A O 1
ATOM 1470 N N . THR A 1 183 ? 12.094 75.668 57.491 1.00 15.81 208 THR A N 1
ATOM 1471 C CA . THR A 1 183 ? 12.155 74.935 58.754 1.00 17.08 208 THR A CA 1
ATOM 1472 C C . THR A 1 183 ? 11.402 73.615 58.645 1.00 16.45 208 THR A C 1
ATOM 1473 O O . THR A 1 183 ? 10.665 73.382 57.683 1.00 17.44 208 THR A O 1
ATOM 1477 N N . HIS A 1 184 ? 11.583 72.757 59.639 1.00 16.34 209 HIS A N 1
ATOM 1478 C CA . HIS A 1 184 ? 10.782 71.547 59.735 1.00 18.29 209 HIS A CA 1
ATOM 1479 C C . HIS A 1 184 ? 9.347 71.920 60.074 1.00 21.79 209 HIS A C 1
ATOM 1480 O O . HIS A 1 184 ? 9.023 73.102 60.236 1.00 19.72 209 HIS A O 1
ATOM 1487 N N . ASN A 1 185 ? 8.494 70.907 60.184 1.00 21.23 210 ASN A N 1
ATOM 1488 C CA . ASN A 1 185 ? 7.079 71.102 60.480 1.00 20.49 210 ASN A CA 1
ATOM 1489 C C . ASN A 1 185 ? 6.838 71.589 61.897 1.00 20.09 210 ASN A C 1
ATOM 1490 O O . ASN A 1 185 ? 7.655 71.369 62.794 1.00 17.79 210 ASN A O 1
ATOM 1495 N N . GLN A 1 186 ? 5.690 72.233 62.082 1.00 22.51 211 GLN A N 1
ATOM 1496 C CA . GLN A 1 186 ? 5.237 72.699 63.384 1.00 24.02 211 GLN A CA 1
ATOM 1497 C C . GLN A 1 186 ? 5.011 71.523 64.331 1.00 26.20 211 GLN A C 1
ATOM 1498 O O . GLN A 1 186 ? 4.304 70.573 63.999 1.00 27.62 211 GLN A O 1
ATOM 1504 N N . ARG A 1 187 ? 5.597 71.599 65.518 1.00 24.54 212 ARG A N 1
ATOM 1505 C CA . ARG A 1 187 ? 5.647 70.449 66.404 1.00 28.45 212 ARG A CA 1
ATOM 1506 C C . ARG A 1 187 ? 5.446 70.835 67.869 1.00 33.66 212 ARG A C 1
ATOM 1507 O O . ARG A 1 187 ? 6.160 70.346 68.747 1.00 39.19 212 ARG A O 1
ATOM 1515 N N . GLY A 1 188 ? 4.491 71.711 68.146 1.00 23.84 213 GLY A N 1
ATOM 1516 C CA . GLY A 1 188 ? 4.223 72.067 69.527 1.00 35.30 213 GLY A CA 1
ATOM 1517 C C . GLY A 1 188 ? 4.820 73.394 69.957 1.00 38.63 213 GLY A C 1
ATOM 1518 O O . GLY A 1 188 ? 6.012 73.663 69.750 1.00 34.92 213 GLY A O 1
ATOM 1519 N N . ALA A 1 189 ? 3.988 74.219 70.580 1.00 34.09 214 ALA A N 1
ATOM 1520 C CA . ALA A 1 189 ? 4.384 75.572 70.931 1.00 33.65 214 ALA A CA 1
ATOM 1521 C C . ALA A 1 189 ? 3.577 76.100 72.111 1.00 34.78 214 ALA A C 1
ATOM 1522 O O . ALA A 1 189 ? 2.456 75.658 72.361 1.00 32.69 214 ALA A O 1
ATOM 1524 N N . GLY A 1 190 ? 4.159 77.049 72.834 1.00 32.70 215 GLY A N 1
ATOM 1525 C CA . GLY A 1 190 ? 3.508 77.625 73.993 1.00 33.58 215 GLY A CA 1
ATOM 1526 C C . GLY A 1 190 ? 3.960 79.051 74.236 1.00 37.00 215 GLY A C 1
ATOM 1527 O O . GLY A 1 190 ? 4.328 79.760 73.301 1.00 30.15 215 GLY A O 1
ATOM 1528 N N . ASN A 1 191 ? 3.934 79.470 75.496 1.00 37.24 216 ASN A N 1
ATOM 1529 C CA . ASN A 1 191 ? 4.300 80.830 75.851 1.00 32.45 216 ASN A CA 1
ATOM 1530 C C . ASN A 1 191 ? 5.805 81.039 75.767 1.00 31.82 216 ASN A C 1
ATOM 1531 O O . ASN A 1 191 ? 6.560 80.548 76.607 1.00 29.64 216 ASN A O 1
ATOM 1536 N N . GLY A 1 192 ? 6.233 81.763 74.739 1.00 32.22 217 GLY A N 1
ATOM 1537 C CA . GLY A 1 192 ? 7.630 82.132 74.588 1.00 29.60 217 GLY A CA 1
ATOM 1538 C C . GLY A 1 192 ? 8.482 81.176 73.776 1.00 26.48 217 GLY A C 1
ATOM 1539 O O . GLY A 1 192 ? 9.700 81.351 73.687 1.00 27.24 217 GLY A O 1
ATOM 1540 N N . TYR A 1 193 ? 7.858 80.170 73.171 1.00 26.86 218 TYR A N 1
ATOM 1541 C CA . TYR A 1 193 ? 8.627 79.132 72.492 1.00 27.95 218 TYR A CA 1
ATOM 1542 C C . TYR A 1 193 ? 7.874 78.421 71.372 1.00 27.72 218 TYR A C 1
ATOM 1543 O O . TYR A 1 193 ? 6.654 78.496 71.266 1.00 26.32 218 TYR A O 1
ATOM 1552 N N . SER A 1 194 ? 8.632 77.725 70.539 1.00 25.79 219 SER A N 1
ATOM 1553 C CA . SER A 1 194 ? 8.070 76.880 69.505 1.00 24.76 219 SER A CA 1
ATOM 1554 C C . SER A 1 194 ? 9.073 75.767 69.193 1.00 27.18 219 SER A C 1
ATOM 1555 O O . SER A 1 194 ? 10.287 75.984 69.217 1.00 23.53 219 SER A O 1
ATOM 1558 N N . TYR A 1 195 ? 8.559 74.567 68.944 1.00 28.49 220 TYR A N 1
ATOM 1559 C CA . TYR A 1 195 ? 9.388 73.448 68.513 1.00 25.78 220 TYR A CA 1
ATOM 1560 C C . TYR A 1 195 ? 9.078 73.121 67.055 1.00 25.55 220 TYR A C 1
ATOM 1561 O O . TYR A 1 195 ? 7.915 73.058 66.654 1.00 24.71 220 TYR A O 1
ATOM 1570 N N . LEU A 1 196 ? 10.122 72.922 66.262 1.00 21.46 221 LEU A N 1
ATOM 1571 C CA . LEU A 1 196 ? 9.956 72.497 64.883 1.00 20.53 221 LEU A CA 1
ATOM 1572 C C . LEU A 1 196 ? 10.814 71.263 64.660 1.00 23.97 221 LEU A C 1
ATOM 1573 O O . LEU A 1 196 ? 11.959 71.193 65.117 1.00 23.42 221 LEU A O 1
ATOM 1578 N N . GLY A 1 197 ? 10.264 70.283 63.961 1.00 24.10 222 GLY A N 1
ATOM 1579 C CA . GLY A 1 197 ? 10.947 69.013 63.815 1.00 24.20 222 GLY A CA 1
ATOM 1580 C C . GLY A 1 197 ? 10.261 68.094 62.836 1.00 22.58 222 GLY A C 1
ATOM 1581 O O . GLY A 1 197 ? 9.107 68.293 62.477 1.00 20.68 222 GLY A O 1
ATOM 1582 N N . GLY A 1 198 ? 10.985 67.077 62.395 1.00 25.51 223 GLY A N 1
ATOM 1583 C CA . GLY A 1 198 ? 10.448 66.132 61.439 1.00 20.25 223 GLY A CA 1
ATOM 1584 C C . GLY A 1 198 ? 11.549 65.378 60.730 1.00 22.03 223 GLY A C 1
ATOM 1585 O O . GLY A 1 198 ? 12.669 65.278 61.222 1.00 22.24 223 GLY A O 1
ATOM 1586 N N . ASP A 1 199 ? 11.230 64.866 59.552 1.00 25.00 224 ASP A N 1
ATOM 1587 C CA . ASP A 1 199 ? 12.125 63.974 58.841 1.00 26.74 224 ASP A CA 1
ATOM 1588 C C . ASP A 1 199 ? 12.805 64.721 57.699 1.00 24.74 224 ASP A C 1
ATOM 1589 O O . ASP A 1 199 ? 12.147 65.156 56.756 1.00 27.10 224 ASP A O 1
ATOM 1594 N N . VAL A 1 200 ? 14.122 64.870 57.781 1.00 22.92 225 VAL A N 1
ATOM 1595 C CA . VAL A 1 200 ? 14.853 65.655 56.791 1.00 22.87 225 VAL A CA 1
ATOM 1596 C C . VAL A 1 200 ? 14.784 65.018 55.407 1.00 23.42 225 VAL A C 1
ATOM 1597 O O . VAL A 1 200 ? 14.901 65.706 54.388 1.00 27.31 225 VAL A O 1
ATOM 1601 N N . ARG A 1 201 ? 14.561 63.709 55.381 1.00 22.55 226 ARG A N 1
ATOM 1602 C CA . ARG A 1 201 ? 14.485 62.956 54.138 1.00 22.23 226 ARG A CA 1
ATOM 1603 C C . ARG A 1 201 ? 13.228 63.337 53.369 1.00 22.18 226 ARG A C 1
ATOM 1604 O O . ARG A 1 201 ? 13.101 63.042 52.183 1.00 22.82 226 ARG A O 1
ATOM 1612 N N . LYS A 1 202 ? 12.299 63.999 54.045 1.00 22.66 227 LYS A N 1
ATOM 1613 C CA . LYS A 1 202 ? 10.997 64.261 53.446 1.00 26.56 227 LYS A CA 1
ATOM 1614 C C . LYS A 1 202 ? 10.682 65.740 53.267 1.00 24.83 227 LYS A C 1
ATOM 1615 O O . LYS A 1 202 ? 11.052 66.576 54.090 1.00 21.52 227 LYS A O 1
ATOM 1621 N N . ALA A 1 203 ? 9.983 66.048 52.181 1.00 23.83 228 ALA A N 1
ATOM 1622 C CA . ALA A 1 203 ? 9.458 67.385 51.976 1.00 22.25 228 ALA A CA 1
ATOM 1623 C C . ALA A 1 203 ? 8.473 67.717 53.101 1.00 28.63 228 ALA A C 1
ATOM 1624 O O . ALA A 1 203 ? 7.686 66.867 53.525 1.00 22.79 228 ALA A O 1
ATOM 1626 N N . GLY A 1 204 ? 8.529 68.953 53.590 1.00 22.85 229 GLY A N 1
ATOM 1627 C CA . GLY A 1 204 ? 7.689 69.362 54.700 1.00 22.22 229 GLY A CA 1
ATOM 1628 C C . GLY A 1 204 ? 6.627 70.381 54.330 1.00 21.88 229 GLY A C 1
ATOM 1629 O O . GLY A 1 204 ? 6.508 70.787 53.169 1.00 23.78 229 GLY A O 1
ATOM 1630 N N . GLU A 1 205 ? 5.852 70.795 55.327 1.00 20.56 230 GLU A N 1
ATOM 1631 C CA . GLU A 1 205 ? 4.744 71.716 55.110 1.00 24.65 230 GLU A CA 1
ATOM 1632 C C . GLU A 1 205 ? 5.255 73.116 54.784 1.00 21.50 230 GLU A C 1
ATOM 1633 O O . GLU A 1 205 ? 4.512 73.943 54.266 1.00 22.94 230 GLU A O 1
ATOM 1639 N N . TYR A 1 206 ? 6.531 73.372 55.068 1.00 20.92 231 TYR A N 1
ATOM 1640 C CA . TYR A 1 206 ? 7.139 74.648 54.689 1.00 22.40 231 TYR A CA 1
ATOM 1641 C C . TYR A 1 206 ? 8.044 74.561 53.459 1.00 20.45 231 TYR A C 1
ATOM 1642 O O . TYR A 1 206 ? 8.662 75.557 53.076 1.00 17.24 231 TYR A O 1
ATOM 1651 N N . GLY A 1 207 ? 8.104 73.390 52.827 1.00 15.28 232 GLY A N 1
ATOM 1652 C CA . GLY A 1 207 ? 8.828 73.261 51.572 1.00 16.02 232 GLY A CA 1
ATOM 1653 C C . GLY A 1 207 ? 9.740 72.051 51.465 1.00 18.20 232 GLY A C 1
ATOM 1654 O O . GLY A 1 207 ? 9.840 71.247 52.389 1.00 19.15 232 GLY A O 1
ATOM 1655 N N . PRO A 1 208 ? 10.427 71.924 50.328 1.00 18.13 233 PRO A N 1
ATOM 1656 C CA . PRO A 1 208 ? 11.219 70.729 50.026 1.00 16.18 233 PRO A CA 1
ATOM 1657 C C . PRO A 1 208 ? 12.586 70.704 50.716 1.00 17.94 233 PRO A C 1
ATOM 1658 O O . PRO A 1 208 ? 13.289 69.705 50.603 1.00 15.41 233 PRO A O 1
ATOM 1662 N N . LEU A 1 209 ? 12.974 71.782 51.392 1.00 18.80 234 LEU A N 1
ATOM 1663 C CA . LEU A 1 209 ? 14.318 71.857 51.963 1.00 14.62 234 LEU A CA 1
ATOM 1664 C C . LEU A 1 209 ? 14.301 72.078 53.465 1.00 16.76 234 LEU A C 1
ATOM 1665 O O . LEU A 1 209 ? 14.828 73.074 53.949 1.00 18.65 234 LEU A O 1
ATOM 1670 N N . PRO A 1 210 ? 13.693 71.152 54.217 1.00 19.47 235 PRO A N 1
ATOM 1671 C CA . PRO A 1 210 ? 13.686 71.326 55.673 1.00 18.23 235 PRO A CA 1
ATOM 1672 C C . PRO A 1 210 ? 15.088 71.151 56.218 1.00 19.68 235 PRO A C 1
ATOM 1673 O O . PRO A 1 210 ? 15.804 70.255 55.772 1.00 18.05 235 PRO A O 1
ATOM 1677 N N . ILE A 1 211 ? 15.474 71.987 57.174 1.00 18.92 236 ILE A N 1
ATOM 1678 C CA . ILE A 1 211 ? 16.803 71.901 57.765 1.00 15.61 236 ILE A CA 1
ATOM 1679 C C . ILE A 1 211 ? 16.745 72.087 59.279 1.00 16.64 236 ILE A C 1
ATOM 1680 O O . ILE A 1 211 ? 16.105 73.011 59.787 1.00 18.37 236 ILE A O 1
ATOM 1685 N N . ALA A 1 212 ? 17.409 71.194 59.997 1.00 17.37 237 ALA A N 1
ATOM 1686 C CA . ALA A 1 212 ? 17.404 71.230 61.452 1.00 18.80 237 ALA A CA 1
ATOM 1687 C C . ALA A 1 212 ? 18.736 71.753 61.948 1.00 18.17 237 ALA A C 1
ATOM 1688 O O . ALA A 1 212 ? 19.754 71.614 61.275 1.00 19.83 237 ALA A O 1
ATOM 1690 N N . GLY A 1 213 ? 18.730 72.346 63.133 1.00 22.26 238 GLY A N 1
ATOM 1691 C CA . GLY A 1 213 ? 19.942 72.897 63.706 1.00 18.87 238 GLY A CA 1
ATOM 1692 C C . GLY A 1 213 ? 20.701 71.848 64.485 1.00 24.60 238 GLY A C 1
ATOM 1693 O O . GLY A 1 213 ? 20.178 70.771 64.755 1.00 29.95 238 GLY A O 1
ATOM 1694 N N . SER A 1 214 ? 21.939 72.168 64.845 1.00 26.02 239 SER A N 1
ATOM 1695 C CA . SER A 1 214 ? 22.787 71.267 65.615 1.00 25.52 239 SER A CA 1
ATOM 1696 C C . SER A 1 214 ? 23.714 72.085 66.513 1.00 27.78 239 SER A C 1
ATOM 1697 O O . SER A 1 214 ? 23.522 73.289 66.667 1.00 24.35 239 SER A O 1
ATOM 1700 N N . LYS A 1 215 ? 24.710 71.441 67.113 1.00 26.66 240 LYS A N 1
ATOM 1701 C CA . LYS A 1 215 ? 25.663 72.175 67.939 1.00 29.62 240 LYS A CA 1
ATOM 1702 C C . LYS A 1 215 ? 26.298 73.296 67.138 1.00 26.06 240 LYS A C 1
ATOM 1703 O O . LYS A 1 215 ? 26.886 73.056 66.084 1.00 23.92 240 LYS A O 1
ATOM 1709 N N . GLY A 1 216 ? 26.176 74.521 67.646 1.00 25.65 241 GLY A N 1
ATOM 1710 C CA . GLY A 1 216 ? 26.748 75.680 66.988 1.00 22.02 241 GLY A CA 1
ATOM 1711 C C . GLY A 1 216 ? 25.694 76.546 66.335 1.00 23.22 241 GLY A C 1
ATOM 1712 O O . GLY A 1 216 ? 25.968 77.674 65.927 1.00 26.31 241 GLY A O 1
ATOM 1713 N N . ASP A 1 217 ? 24.483 76.010 66.239 1.00 22.45 242 ASP A N 1
ATOM 1714 C CA . ASP A 1 217 ? 23.374 76.722 65.628 1.00 19.74 242 ASP A CA 1
ATOM 1715 C C . ASP A 1 217 ? 22.589 77.505 66.664 1.00 22.34 242 ASP A C 1
ATOM 1716 O O . ASP A 1 217 ? 21.674 78.250 66.309 1.00 24.95 242 ASP A O 1
ATOM 1721 N N . SER A 1 218 ? 22.936 77.338 67.942 1.00 20.93 243 SER A N 1
ATOM 1722 C CA . SER A 1 218 ? 22.251 78.066 69.014 1.00 21.67 243 SER A CA 1
ATOM 1723 C C . SER A 1 218 ? 22.375 79.562 68.771 1.00 23.03 243 SER A C 1
ATOM 1724 O O . SER A 1 218 ? 23.460 80.066 68.497 1.00 19.33 243 SER A O 1
ATOM 1727 N N . GLY A 1 219 ? 21.259 80.272 68.868 1.00 22.85 244 GLY A N 1
ATOM 1728 C CA . GLY A 1 219 ? 21.259 81.702 68.637 1.00 22.46 244 GLY A CA 1
ATOM 1729 C C . GLY A 1 219 ? 20.860 82.055 6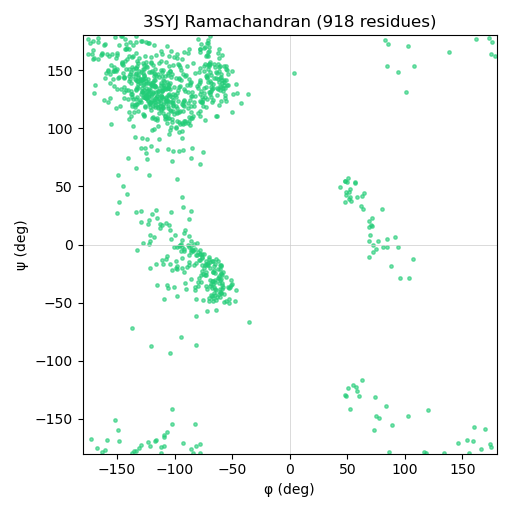7.221 1.00 19.16 244 GLY A C 1
ATOM 1730 O O . GLY A 1 219 ? 20.304 83.131 66.987 1.00 19.96 244 GLY A O 1
ATOM 1731 N N . SER A 1 220 ? 21.137 81.153 66.280 1.00 19.33 245 SER A N 1
ATOM 1732 C CA . SER A 1 220 ? 20.780 81.371 64.877 1.00 19.93 245 SER A CA 1
ATOM 1733 C C . SER A 1 220 ? 19.290 81.674 64.753 1.00 18.43 245 SER A C 1
ATOM 1734 O O . SER A 1 220 ? 18.491 81.193 65.554 1.00 18.98 245 SER A O 1
ATOM 1737 N N . PRO A 1 221 ? 18.913 82.466 63.738 1.00 17.10 246 PRO A N 1
ATOM 1738 C CA . PRO A 1 221 ? 17.556 82.997 63.631 1.00 12.98 246 PRO A CA 1
ATOM 1739 C C . PRO A 1 221 ? 16.602 82.093 62.865 1.00 13.55 246 PRO A C 1
ATOM 1740 O O . PRO A 1 221 ? 17.000 81.330 61.991 1.00 12.00 246 PRO A O 1
ATOM 1744 N N . MET A 1 222 ? 15.325 82.224 63.179 1.00 15.29 247 MET A N 1
ATOM 1745 C CA . MET A 1 222 ? 14.281 81.515 62.472 1.00 15.64 247 MET A CA 1
ATOM 1746 C C . MET A 1 222 ? 13.268 82.581 62.072 1.00 14.58 247 MET A C 1
ATOM 1747 O O . MET A 1 222 ? 12.900 83.426 62.886 1.00 17.32 247 MET A O 1
ATOM 1752 N N . PHE A 1 223 ? 12.849 82.563 60.809 1.00 14.22 248 PHE A N 1
ATOM 1753 C CA . PHE A 1 223 ? 12.010 83.620 60.256 1.00 13.22 248 PHE A CA 1
ATOM 1754 C C . PHE A 1 223 ? 10.666 83.083 59.809 1.00 15.02 248 PHE A C 1
ATOM 1755 O O . PHE A 1 223 ? 10.564 81.947 59.355 1.00 14.40 248 PHE A O 1
ATOM 1763 N N . ILE A 1 224 ? 9.630 83.907 59.920 1.00 14.68 249 ILE A N 1
ATOM 1764 C CA . ILE A 1 224 ? 8.308 83.497 59.478 1.00 14.67 249 ILE A CA 1
ATOM 1765 C C . ILE A 1 224 ? 7.712 84.543 58.546 1.00 19.43 249 ILE A C 1
ATOM 1766 O O . ILE A 1 224 ? 7.908 85.748 58.737 1.00 16.95 249 ILE A O 1
ATOM 1771 N N . TYR A 1 225 ? 7.013 84.085 57.513 1.00 16.46 250 TYR A N 1
ATOM 1772 C CA . TYR A 1 225 ? 6.395 85.014 56.583 1.00 16.63 250 TYR A CA 1
ATOM 1773 C C . TYR A 1 225 ? 4.964 85.347 56.992 1.00 21.10 250 TYR A C 1
ATOM 1774 O O . TYR A 1 225 ? 4.112 84.461 57.070 1.00 16.98 250 TYR A O 1
ATOM 1783 N N . ASP A 1 226 ? 4.717 86.630 57.255 1.00 20.21 251 ASP A N 1
ATOM 1784 C CA . ASP A 1 226 ? 3.371 87.141 57.491 1.00 20.28 251 ASP A CA 1
ATOM 1785 C C . ASP A 1 226 ? 2.747 87.517 56.147 1.00 21.67 251 ASP A C 1
ATOM 1786 O O . ASP A 1 226 ? 3.160 88.485 55.518 1.00 25.38 251 ASP A O 1
ATOM 1791 N N . ALA A 1 227 ? 1.758 86.746 55.708 1.00 24.28 252 ALA A N 1
ATOM 1792 C CA . ALA A 1 227 ? 1.168 86.928 54.381 1.00 27.63 252 ALA A CA 1
ATOM 1793 C C . ALA A 1 227 ? 0.217 88.122 54.321 1.00 29.58 252 ALA A C 1
ATOM 1794 O O . ALA A 1 227 ? 0.002 88.705 53.258 1.00 27.35 252 ALA A O 1
ATOM 1796 N N . GLU A 1 228 ? -0.361 88.476 55.461 1.00 27.57 253 GLU A N 1
ATOM 1797 C CA . GLU A 1 228 ? -1.242 89.631 55.520 1.00 30.55 253 GLU A CA 1
ATOM 1798 C C . GLU A 1 228 ? -0.416 90.910 55.350 1.00 29.74 253 GLU A C 1
ATOM 1799 O O . GLU A 1 228 ? -0.739 91.756 54.514 1.00 33.05 253 GLU A O 1
ATOM 1805 N N . LYS A 1 229 ? 0.675 91.022 56.107 1.00 28.56 254 LYS A N 1
ATOM 1806 C CA . LYS A 1 229 ? 1.579 92.168 56.007 1.00 28.78 254 LYS A CA 1
ATOM 1807 C C . LYS A 1 229 ? 2.486 92.101 54.777 1.00 26.47 254 LYS A C 1
ATOM 1808 O O . LYS A 1 229 ? 2.993 93.125 54.319 1.00 24.79 254 LYS A O 1
ATOM 1814 N N . GLN A 1 230 ? 2.692 90.892 54.259 1.00 24.92 255 GLN A N 1
ATOM 1815 C CA . GLN A 1 230 ? 3.642 90.659 53.173 1.00 24.00 255 GLN A CA 1
ATOM 1816 C C . GLN A 1 230 ? 5.079 90.947 53.601 1.00 23.09 255 GLN A C 1
ATOM 1817 O O . GLN A 1 230 ? 5.849 91.569 52.869 1.00 24.25 255 GLN A O 1
ATOM 1823 N N . LYS A 1 231 ? 5.434 90.476 54.788 1.00 23.61 256 LYS A N 1
ATOM 1824 C CA . LYS A 1 231 ? 6.731 90.765 55.374 1.00 22.76 256 LYS A CA 1
ATOM 1825 C C . LYS A 1 231 ? 7.349 89.473 55.830 1.00 17.51 256 LYS A C 1
ATOM 1826 O O . LYS A 1 231 ? 6.654 88.609 56.354 1.00 20.27 256 LYS A O 1
ATOM 1832 N N . TRP A 1 232 ? 8.656 89.345 55.661 1.00 12.77 257 TRP A N 1
ATOM 1833 C CA . TRP A 1 232 ? 9.387 88.386 56.466 1.00 16.71 257 TRP A CA 1
ATOM 1834 C C . TRP A 1 232 ? 9.638 89.031 57.829 1.00 15.99 257 TRP A C 1
ATOM 1835 O O . TRP A 1 232 ? 9.969 90.217 57.921 1.00 15.73 257 TRP A O 1
ATOM 1846 N N . LEU A 1 233 ? 9.434 88.262 58.889 1.00 15.54 258 LEU A N 1
ATOM 1847 C CA . LEU A 1 233 ? 9.694 88.732 60.246 1.00 16.12 258 LEU A CA 1
ATOM 1848 C C . LEU A 1 233 ? 10.594 87.718 60.900 1.00 15.55 258 LEU A C 1
ATOM 1849 O O . LEU A 1 233 ? 10.508 86.527 60.583 1.00 18.39 258 LEU A O 1
ATOM 1854 N N . ILE A 1 234 ? 11.467 88.158 61.797 1.00 13.72 259 ILE A N 1
ATOM 1855 C CA . ILE A 1 234 ? 12.174 87.180 62.597 1.00 14.61 259 ILE A CA 1
ATOM 1856 C C . ILE A 1 234 ? 11.193 86.697 63.657 1.00 18.49 259 ILE A C 1
ATOM 1857 O O . ILE A 1 234 ? 10.509 87.504 64.290 1.00 17.72 259 ILE A O 1
ATOM 1862 N N . ASN A 1 235 ? 11.098 85.379 63.824 1.00 18.98 260 ASN A N 1
ATOM 1863 C CA . ASN A 1 235 ? 10.113 84.803 64.734 1.00 15.67 260 ASN A CA 1
ATOM 1864 C C . ASN A 1 235 ? 10.749 84.266 66.004 1.00 14.82 260 ASN A C 1
ATOM 1865 O O . ASN A 1 235 ? 10.162 84.336 67.074 1.00 18.25 260 ASN A O 1
ATOM 1870 N N . GLY A 1 236 ? 11.956 83.731 65.893 1.00 15.00 261 GLY A N 1
ATOM 1871 C CA . GLY A 1 236 ? 12.604 83.174 67.061 1.00 14.89 261 GLY A CA 1
ATOM 1872 C C . GLY A 1 236 ? 14.073 82.900 66.859 1.00 18.44 261 GLY A C 1
ATOM 1873 O O . GLY A 1 236 ? 14.609 83.057 65.752 1.00 14.40 261 GLY A O 1
ATOM 1874 N N . ILE A 1 237 ? 14.731 82.493 67.937 1.00 15.04 262 ILE A N 1
ATOM 1875 C CA . ILE A 1 237 ? 16.142 82.134 67.872 1.00 18.12 262 ILE A CA 1
ATOM 1876 C C . ILE A 1 237 ? 16.346 80.701 68.361 1.00 21.00 262 ILE A C 1
ATOM 1877 O O . ILE A 1 237 ? 15.722 80.270 69.336 1.00 19.41 262 ILE A O 1
ATOM 1882 N N . LEU A 1 238 ? 17.207 79.960 67.672 1.00 18.72 263 LEU A N 1
ATOM 1883 C CA . LEU A 1 238 ? 17.377 78.547 67.980 1.00 23.67 263 LEU A CA 1
ATOM 1884 C C . LEU A 1 238 ? 18.027 78.366 69.341 1.00 25.38 263 LEU A C 1
ATOM 1885 O O . LEU A 1 238 ? 19.068 78.953 69.627 1.00 24.75 263 LEU A O 1
ATOM 1890 N N . ARG A 1 239 ? 17.387 77.563 70.183 1.00 26.64 264 ARG A N 1
ATOM 1891 C CA . ARG A 1 239 ? 17.952 77.197 71.472 1.00 29.19 264 ARG A CA 1
ATOM 1892 C C . ARG A 1 239 ? 17.971 75.682 71.652 1.00 33.59 264 ARG A C 1
ATOM 1893 O O . ARG A 1 239 ? 19.040 75.085 71.780 1.00 42.06 264 ARG A O 1
ATOM 1901 N N . GLU A 1 248 ? 14.923 67.644 65.243 1.00 35.03 273 GLU A N 1
ATOM 1902 C CA . GLU A 1 248 ? 14.007 68.547 65.948 1.00 38.75 273 GLU A CA 1
ATOM 1903 C C . GLU A 1 248 ? 14.700 69.681 66.729 1.00 30.71 273 GLU A C 1
ATOM 1904 O O . GLU A 1 248 ? 15.800 69.510 67.252 1.00 30.30 273 GLU A O 1
ATOM 1910 N N . ASN A 1 249 ? 14.046 70.838 66.809 1.00 25.37 274 ASN A N 1
ATOM 1911 C CA . ASN A 1 249 ? 14.648 71.991 67.485 1.00 23.87 274 ASN A CA 1
ATOM 1912 C C . ASN A 1 249 ? 13.655 72.853 68.259 1.00 22.80 274 ASN A C 1
ATOM 1913 O O . ASN A 1 249 ? 12.519 73.049 67.830 1.00 23.10 274 ASN A O 1
ATOM 1918 N N . GLY A 1 250 ? 14.097 73.381 69.396 1.00 20.87 275 GLY A N 1
ATOM 1919 C CA . GLY A 1 250 ? 13.305 74.345 70.139 1.00 28.06 275 GLY A CA 1
ATOM 1920 C C . GLY A 1 250 ? 13.763 75.762 69.848 1.00 27.83 275 GLY A C 1
ATOM 1921 O O . GLY A 1 250 ? 14.960 76.015 69.687 1.00 28.44 275 GLY A O 1
ATOM 1922 N N . PHE A 1 251 ? 12.809 76.685 69.783 1.00 25.50 276 PHE A N 1
ATOM 1923 C CA . PHE A 1 251 ? 13.102 78.085 69.502 1.00 21.33 276 PHE A CA 1
ATOM 1924 C C . PHE A 1 251 ? 12.540 78.984 70.577 1.00 23.07 276 PHE A C 1
ATOM 1925 O O . PHE A 1 251 ? 11.397 78.821 70.996 1.00 27.16 276 PHE A O 1
ATOM 1933 N N . GLN A 1 252 ? 13.347 79.936 71.023 1.00 21.22 277 GLN A N 1
ATOM 1934 C CA . GLN A 1 252 ? 12.844 81.007 71.870 1.00 28.10 277 GLN A CA 1
ATOM 1935 C C . GLN A 1 252 ? 12.280 82.118 70.978 1.00 23.19 277 GLN A C 1
ATOM 1936 O O . GLN A 1 252 ? 13.003 82.684 70.156 1.00 21.81 277 GLN A O 1
ATOM 1942 N N . LEU A 1 253 ? 10.991 82.413 71.125 1.00 21.53 278 LEU A N 1
ATOM 1943 C CA . LEU A 1 253 ? 10.360 83.465 70.333 1.00 22.96 278 LEU A CA 1
ATOM 1944 C C . LEU A 1 253 ? 11.021 84.818 70.606 1.00 22.16 278 LEU A C 1
ATOM 1945 O O . LEU A 1 253 ? 11.572 85.034 71.681 1.00 20.07 278 LEU A O 1
ATOM 1950 N N . VAL A 1 254 ? 10.984 85.723 69.630 1.00 24.25 279 VAL A N 1
ATOM 1951 C CA . VAL A 1 254 ? 11.622 87.028 69.809 1.00 24.69 279 VAL A CA 1
ATOM 1952 C C . VAL A 1 254 ? 10.785 87.904 70.728 1.00 24.35 279 VAL A C 1
ATOM 1953 O O . VAL A 1 254 ? 9.557 87.797 70.749 1.00 27.62 279 VAL A O 1
ATOM 1957 N N . ARG A 1 255 ? 11.456 88.780 71.470 1.00 21.93 280 ARG A N 1
ATOM 1958 C CA . ARG A 1 255 ? 10.799 89.569 72.506 1.00 24.48 280 ARG A CA 1
ATOM 1959 C C . ARG A 1 255 ? 10.770 91.067 72.187 1.00 24.39 280 ARG A C 1
ATOM 1960 O O . ARG A 1 255 ? 11.680 91.808 72.532 1.00 21.95 280 ARG A O 1
ATOM 1968 N N . LYS A 1 256 ? 9.700 91.495 71.527 1.00 25.18 281 LYS A N 1
ATOM 1969 C CA . LYS A 1 256 ? 9.565 92.860 71.037 1.00 24.93 281 LYS A CA 1
ATOM 1970 C C . LYS A 1 256 ? 9.475 93.889 72.170 1.00 27.12 281 LYS A C 1
ATOM 1971 O O . LYS A 1 256 ? 9.990 94.998 72.049 1.00 24.51 281 LYS A O 1
ATOM 1977 N N . SER A 1 257 ? 8.815 93.524 73.267 1.00 29.10 282 SER A N 1
ATOM 1978 C CA . SER A 1 257 ? 8.644 94.437 74.396 1.00 26.97 282 SER A CA 1
ATOM 1979 C C . SER A 1 257 ? 9.937 94.624 75.158 1.00 28.96 282 SER A C 1
ATOM 1980 O O . SER A 1 257 ? 10.216 95.706 75.671 1.00 30.15 282 SER A O 1
ATOM 1983 N N . TYR A 1 258 ? 10.716 93.557 75.250 1.00 24.76 283 TYR A N 1
ATOM 1984 C CA . TYR A 1 258 ? 12.002 93.632 75.917 1.00 27.14 283 TYR A CA 1
ATOM 1985 C C . TYR A 1 258 ? 12.927 94.497 75.090 1.00 24.81 283 TYR A C 1
ATOM 1986 O O . TYR A 1 258 ? 13.640 95.346 75.622 1.00 28.08 283 TYR A O 1
ATOM 1995 N N . PHE A 1 259 ? 12.910 94.297 73.780 1.00 23.11 284 PHE A N 1
ATOM 1996 C CA . PHE A 1 259 ? 13.772 95.097 72.931 1.00 26.11 284 PHE A CA 1
ATOM 1997 C C . PHE A 1 259 ? 13.437 96.581 73.052 1.00 25.87 284 PHE A C 1
ATOM 1998 O O . PHE A 1 259 ? 14.335 97.415 73.084 1.00 24.88 284 PHE A O 1
ATOM 2006 N N . ASP A 1 260 ? 12.146 96.901 73.112 1.00 26.28 285 ASP A N 1
ATOM 2007 C CA . ASP A 1 260 ? 11.702 98.283 73.261 1.00 25.82 285 ASP A CA 1
ATOM 2008 C C . ASP A 1 260 ? 12.261 98.906 74.531 1.00 29.12 285 ASP A C 1
ATOM 2009 O O . ASP A 1 260 ? 12.636 100.077 74.539 1.00 32.50 285 ASP A O 1
ATOM 2014 N N . GLU A 1 261 ? 12.331 98.127 75.604 1.00 27.07 286 GLU A N 1
ATOM 2015 C CA . GLU A 1 261 ? 12.910 98.636 76.842 1.00 32.06 286 GLU A CA 1
ATOM 2016 C C . GLU A 1 261 ? 14.396 98.957 76.688 1.00 32.30 286 GLU A C 1
ATOM 2017 O O . GLU A 1 261 ? 14.882 99.940 77.240 1.00 30.06 286 GLU A O 1
ATOM 2023 N N . ILE A 1 262 ? 15.115 98.122 75.943 1.00 30.36 287 ILE A N 1
ATOM 2024 C CA . ILE A 1 262 ? 16.535 98.346 75.709 1.00 28.50 287 ILE A CA 1
ATOM 2025 C C . ILE A 1 262 ? 16.708 99.597 74.863 1.00 26.67 287 ILE A C 1
ATOM 2026 O O . ILE A 1 262 ? 17.550 100.440 75.138 1.00 30.57 287 ILE A O 1
ATOM 2031 N N . PHE A 1 263 ? 15.892 99.711 73.826 1.00 30.65 288 PHE A N 1
ATOM 2032 C CA . PHE A 1 263 ? 16.041 100.789 72.870 1.00 27.09 288 PHE A CA 1
ATOM 2033 C C . PHE A 1 263 ? 15.800 102.144 73.519 1.00 31.27 288 PHE A C 1
ATOM 2034 O O . PHE A 1 263 ? 16.590 103.068 73.337 1.00 33.65 288 PHE A O 1
ATOM 2042 N N . GLU A 1 264 ? 14.708 102.257 74.270 1.00 30.45 289 GLU A N 1
ATOM 2043 C CA . GLU A 1 264 ? 14.327 103.518 74.910 1.00 34.34 289 GLU A CA 1
ATOM 2044 C C . GLU A 1 264 ? 15.323 103.929 75.987 1.00 34.08 289 GLU A C 1
ATOM 2045 O O . GLU A 1 264 ? 15.442 105.109 76.321 1.00 35.98 289 GLU A O 1
ATOM 2051 N N . ARG A 1 265 ? 16.042 102.950 76.521 1.00 28.61 290 ARG A N 1
ATOM 2052 C CA . ARG A 1 265 ? 17.104 103.209 77.481 1.00 32.77 290 ARG A CA 1
ATOM 2053 C C . ARG A 1 265 ? 18.284 103.943 76.826 1.00 36.14 290 ARG A C 1
ATOM 2054 O O . ARG A 1 265 ? 18.972 104.732 77.471 1.00 36.16 290 ARG A O 1
ATOM 2062 N N . ASP A 1 266 ? 18.507 103.684 75.542 1.00 33.35 291 ASP A N 1
ATOM 2063 C CA . ASP A 1 266 ? 19.632 104.270 74.821 1.00 29.27 291 ASP A CA 1
ATOM 2064 C C . ASP A 1 266 ? 19.238 105.503 74.007 1.00 27.27 291 ASP A C 1
ATOM 2065 O O . ASP A 1 266 ? 20.092 106.288 73.610 1.00 29.22 291 ASP A O 1
ATOM 2070 N N . LEU A 1 267 ? 17.947 105.666 73.749 1.00 30.70 292 LEU A N 1
ATOM 2071 C CA . LEU A 1 267 ? 17.460 106.799 72.969 1.00 32.60 292 LEU A CA 1
ATOM 2072 C C . LEU A 1 267 ? 16.247 107.399 73.658 1.00 39.00 292 LEU A C 1
ATOM 2073 O O . LEU A 1 267 ? 15.116 106.964 73.430 1.00 35.91 292 LEU A O 1
ATOM 2078 N N . HIS A 1 268 ? 16.493 108.401 74.499 1.00 37.23 293 HIS A N 1
ATOM 2079 C CA . HIS A 1 268 ? 15.453 108.989 75.337 1.00 38.16 293 HIS A CA 1
ATOM 2080 C C . HIS A 1 268 ? 15.454 110.523 75.299 1.00 37.52 293 HIS A C 1
ATOM 2081 O O . HIS A 1 268 ? 14.587 111.168 75.886 1.00 45.10 293 HIS A O 1
ATOM 2088 N N . THR A 1 269 ? 16.425 111.106 74.612 1.00 30.45 294 THR A N 1
ATOM 2089 C CA . THR A 1 269 ? 16.520 112.556 74.534 1.00 34.47 294 THR A CA 1
ATOM 2090 C C . THR A 1 269 ? 16.052 113.057 73.168 1.00 34.47 294 THR A C 1
ATOM 2091 O O . THR A 1 269 ? 16.728 112.842 72.158 1.00 31.17 294 THR A O 1
ATOM 2095 N N . SER A 1 270 ? 14.891 113.712 73.142 1.00 30.04 295 SER A N 1
ATOM 2096 C CA . SER A 1 270 ? 14.367 114.326 71.922 1.00 29.22 295 SER A CA 1
ATOM 2097 C C . SER A 1 270 ? 14.468 115.840 71.996 1.00 29.59 295 SER A C 1
ATOM 2098 O O . SER A 1 270 ? 13.915 116.469 72.896 1.00 34.32 295 SER A O 1
ATOM 2101 N N . LEU A 1 271 ? 15.170 116.427 71.041 1.00 28.38 296 LEU A N 1
ATOM 2102 C CA . LEU A 1 271 ? 15.295 117.869 70.991 1.00 25.07 296 LEU A CA 1
ATOM 2103 C C . LEU A 1 271 ? 14.304 118.410 69.982 1.00 26.84 296 LEU A C 1
ATOM 2104 O O . LEU A 1 271 ? 14.242 117.949 68.840 1.00 25.42 296 LEU A O 1
ATOM 2109 N N . TYR A 1 272 ? 13.499 119.365 70.427 1.00 23.59 297 TYR A N 1
ATOM 2110 C CA . TYR A 1 272 ? 12.422 119.890 69.611 1.00 25.80 297 TYR A CA 1
ATOM 2111 C C . TYR A 1 272 ? 12.043 121.293 70.058 1.00 30.65 297 TYR A C 1
ATOM 2112 O O . TYR A 1 272 ? 11.984 121.587 71.255 1.00 32.91 297 TYR A O 1
ATOM 2121 N N . THR A 1 273 ? 11.788 122.155 69.083 1.00 29.01 298 THR A N 1
ATOM 2122 C CA . THR A 1 273 ? 11.396 123.531 69.344 1.00 27.22 298 THR A CA 1
ATOM 2123 C C . THR A 1 273 ? 10.112 123.802 68.581 1.00 31.20 298 THR A C 1
ATOM 2124 O O . THR A 1 273 ? 10.105 123.849 67.347 1.00 29.02 298 THR A O 1
ATOM 2128 N N . ARG A 1 274 ? 9.027 123.969 69.330 1.00 32.29 299 ARG A N 1
ATOM 2129 C CA . ARG A 1 274 ? 7.679 123.997 68.773 1.00 35.49 299 ARG A CA 1
ATOM 2130 C C . ARG A 1 274 ? 7.497 124.989 67.624 1.00 31.30 299 ARG A C 1
ATOM 2131 O O . ARG A 1 274 ? 6.771 124.708 66.672 1.00 30.98 299 ARG A O 1
ATOM 2139 N N . ALA A 1 275 ? 8.148 126.145 67.713 1.00 26.52 300 ALA A N 1
ATOM 2140 C CA . ALA A 1 275 ? 7.930 127.196 66.728 1.00 28.13 300 ALA A CA 1
ATOM 2141 C C . ALA A 1 275 ? 8.797 127.056 65.472 1.00 30.61 300 ALA A C 1
ATOM 2142 O O . ALA A 1 275 ? 8.644 127.825 64.525 1.00 32.38 300 ALA A O 1
ATOM 2144 N N . GLY A 1 276 ? 9.695 126.072 65.461 1.00 26.78 301 GLY A N 1
ATOM 2145 C CA . GLY A 1 276 ? 10.601 125.869 64.342 1.00 24.48 301 GLY A CA 1
ATOM 2146 C C . GLY A 1 276 ? 11.862 126.716 64.439 1.00 22.78 301 GLY A C 1
ATOM 2147 O O . GLY A 1 276 ? 11.966 127.577 65.306 1.00 29.05 301 GLY A O 1
ATOM 2148 N N . ASN A 1 277 ? 12.818 126.486 63.542 1.00 20.18 302 ASN A N 1
ATOM 2149 C CA . ASN A 1 277 ? 14.100 127.194 63.592 1.00 23.10 302 ASN A CA 1
ATOM 2150 C C . ASN A 1 277 ? 14.774 127.095 64.966 1.00 23.49 302 ASN A C 1
ATOM 2151 O O . ASN A 1 277 ? 15.343 128.064 65.467 1.00 23.73 302 ASN A O 1
ATOM 2156 N N . GLY A 1 278 ? 14.712 125.914 65.568 1.00 20.45 303 GLY A N 1
ATOM 2157 C CA . GLY A 1 278 ? 15.405 125.664 66.817 1.00 19.51 303 GLY A CA 1
ATOM 2158 C C . GLY A 1 278 ? 16.909 125.831 66.698 1.00 21.03 303 GLY A C 1
ATOM 2159 O O . GLY A 1 278 ? 17.483 125.669 65.626 1.00 20.53 303 GLY A O 1
ATOM 2160 N N . VAL A 1 279 ? 17.555 126.160 67.808 1.00 23.09 304 VAL A N 1
ATOM 2161 C CA . VAL A 1 279 ? 19.000 126.341 67.814 1.00 20.28 304 VAL A CA 1
ATOM 2162 C C . VAL A 1 279 ? 19.591 125.647 69.036 1.00 22.68 304 VAL A C 1
ATOM 2163 O O . VAL A 1 279 ? 19.324 126.032 70.177 1.00 25.14 304 VAL A O 1
ATOM 2167 N N . TYR A 1 280 ? 20.383 124.609 68.783 1.00 18.69 305 TYR A N 1
ATOM 2168 C CA . TYR A 1 280 ? 20.933 123.778 69.844 1.00 20.54 305 TYR A CA 1
ATOM 2169 C C . TYR A 1 280 ? 22.448 123.887 69.844 1.00 20.99 305 TYR A C 1
ATOM 2170 O O . TYR A 1 280 ? 23.067 123.978 68.783 1.00 23.64 305 TYR A O 1
ATOM 2179 N N . THR A 1 281 ? 23.042 123.907 71.031 1.00 16.45 306 THR A N 1
ATOM 2180 C CA . THR A 1 281 ? 24.494 123.955 71.150 1.00 22.53 306 THR A CA 1
ATOM 2181 C C . THR A 1 281 ? 24.963 122.787 72.007 1.00 25.06 306 THR A C 1
ATOM 2182 O O . THR A 1 281 ? 24.455 122.568 73.109 1.00 24.31 306 THR A O 1
ATOM 2186 N N . ILE A 1 282 ? 25.929 122.036 71.493 1.00 21.40 307 ILE A N 1
ATOM 2187 C CA . ILE A 1 282 ? 26.359 120.806 72.140 1.00 22.04 307 ILE A CA 1
ATOM 2188 C C . ILE A 1 282 ? 27.822 120.872 72.540 1.00 22.17 307 ILE A C 1
ATOM 2189 O O . ILE A 1 282 ? 28.662 121.394 71.806 1.00 20.72 307 ILE A O 1
ATOM 2194 N N . SER A 1 283 ? 28.121 120.344 73.719 1.00 21.40 308 SER A N 1
ATOM 2195 C CA . SER A 1 283 ? 29.498 120.220 74.161 1.00 25.22 308 SER A CA 1
ATOM 2196 C C . SER A 1 283 ? 29.612 119.014 75.080 1.00 25.20 308 SER A C 1
ATOM 2197 O O . SER A 1 283 ? 28.607 118.517 75.591 1.00 25.44 308 SER A O 1
ATOM 2200 N N . GLY A 1 284 ? 30.832 118.539 75.295 1.00 24.98 309 GLY A N 1
ATOM 2201 C CA . GLY A 1 284 ? 31.038 117.464 76.245 1.00 28.86 309 GLY A CA 1
ATOM 2202 C C . GLY A 1 284 ? 32.484 117.330 76.659 1.00 32.10 309 GLY A C 1
ATOM 2203 O O . GLY A 1 284 ? 33.334 118.103 76.223 1.00 36.17 309 GLY A O 1
ATOM 2204 N N . ASN A 1 285 ? 32.774 116.355 77.511 1.00 33.65 310 ASN A N 1
ATOM 2205 C CA . ASN A 1 285 ? 34.163 116.060 77.838 1.00 37.38 310 ASN A CA 1
ATOM 2206 C C . ASN A 1 285 ? 34.447 114.575 78.008 1.00 40.20 310 ASN A C 1
ATOM 2207 O O . ASN A 1 285 ? 33.535 113.746 78.024 1.00 38.13 310 ASN A O 1
ATOM 2212 N N . ASP A 1 286 ? 35.729 114.264 78.158 1.00 41.75 311 ASP A N 1
ATOM 2213 C CA . ASP A 1 286 ? 36.220 112.897 78.125 1.00 40.68 311 ASP A CA 1
ATOM 2214 C C . ASP A 1 286 ? 35.635 111.965 79.185 1.00 39.85 311 ASP A C 1
ATOM 2215 O O . ASP A 1 286 ? 35.716 110.747 79.044 1.00 36.40 311 ASP A O 1
ATOM 2220 N N . ASN A 1 287 ? 35.055 112.523 80.242 1.00 32.78 312 ASN A N 1
ATOM 2221 C CA . ASN A 1 287 ? 34.477 111.679 81.278 1.00 37.60 312 ASN A CA 1
ATOM 2222 C C . ASN A 1 287 ? 33.028 111.303 80.954 1.00 37.65 312 ASN A C 1
ATOM 2223 O O . ASN A 1 287 ? 32.243 110.946 81.834 1.00 36.24 312 ASN A O 1
ATOM 2228 N N . GLY A 1 288 ? 32.685 111.383 79.672 1.00 34.10 313 GLY A N 1
ATOM 2229 C CA . GLY A 1 288 ? 31.373 110.986 79.209 1.00 28.12 313 GLY A CA 1
ATOM 2230 C C . GLY A 1 288 ? 30.256 111.919 79.625 1.00 30.30 313 GLY A C 1
ATOM 2231 O O . GLY A 1 288 ? 29.087 111.551 79.568 1.00 35.21 313 GLY A O 1
ATOM 2232 N N . GLN A 1 289 ? 30.598 113.130 80.046 1.00 36.73 314 GLN A N 1
ATOM 2233 C CA . GLN A 1 289 ? 29.564 114.104 80.376 1.00 33.25 314 GLN A CA 1
ATOM 2234 C C . GLN A 1 289 ? 29.391 115.164 79.300 1.00 31.53 314 GLN A C 1
ATOM 2235 O O . GLN A 1 289 ? 30.365 115.716 78.784 1.00 34.33 314 GLN A O 1
ATOM 2241 N N . GLY A 1 290 ? 28.139 115.428 78.953 1.00 24.12 315 GLY A N 1
ATOM 2242 C CA . GLY A 1 290 ? 27.839 116.343 77.874 1.00 28.73 315 GLY A CA 1
ATOM 2243 C C . GLY A 1 290 ? 26.632 117.205 78.164 1.00 29.59 315 GLY A C 1
ATOM 2244 O O . GLY A 1 290 ? 25.886 116.961 79.118 1.00 26.93 315 GLY A O 1
ATOM 2245 N N . SER A 1 291 ? 26.439 118.217 77.326 1.00 29.68 316 SER A N 1
ATOM 2246 C CA . SER A 1 291 ? 25.330 119.141 77.509 1.00 29.36 316 SER A CA 1
ATOM 2247 C C . SER A 1 291 ? 24.823 119.694 76.185 1.00 22.71 316 SER A C 1
ATOM 2248 O O . SER A 1 291 ? 25.601 119.946 75.263 1.00 21.42 316 SER A O 1
ATOM 2251 N N . ILE A 1 292 ? 23.512 119.872 76.099 1.00 22.59 317 ILE A N 1
ATOM 2252 C CA . ILE A 1 292 ? 22.892 120.495 74.943 1.00 25.11 317 ILE A CA 1
ATOM 2253 C C . ILE A 1 292 ? 22.134 121.728 75.408 1.00 29.56 317 ILE A C 1
ATOM 2254 O O . ILE A 1 292 ? 21.205 121.634 76.204 1.00 33.01 317 ILE A O 1
ATOM 2259 N N . THR A 1 293 ? 22.531 122.887 74.906 1.00 30.78 318 THR A N 1
ATOM 2260 C CA . THR A 1 293 ? 21.843 124.125 75.236 1.00 30.22 318 THR A CA 1
ATOM 2261 C C . THR A 1 293 ? 20.828 124.492 74.157 1.00 28.03 318 THR A C 1
ATOM 2262 O O . THR A 1 293 ? 21.163 124.594 72.980 1.00 26.84 318 THR A O 1
ATOM 2266 N N . GLN A 1 294 ? 19.578 124.661 74.522 1.00 30.39 319 GLN A N 1
ATOM 2267 C CA . GLN A 1 294 ? 18.511 125.096 73.637 1.00 30.43 319 GLN A CA 1
ATOM 2268 C C . GLN A 1 294 ? 18.249 126.578 73.770 1.00 34.53 319 GLN A C 1
ATOM 2269 O O . GLN A 1 294 ? 17.908 127.054 74.815 1.00 34.47 319 GLN A O 1
ATOM 2275 N N . LYS A 1 295 ? 18.477 127.271 72.675 1.00 36.83 320 LYS A N 1
ATOM 2276 C CA . LYS A 1 295 ? 18.293 128.690 72.565 1.00 40.56 320 LYS A CA 1
ATOM 2277 C C . LYS A 1 295 ? 17.143 129.163 73.358 1.00 50.36 320 LYS A C 1
ATOM 2278 O O . LYS A 1 295 ? 17.282 129.909 74.302 1.00 52.02 320 LYS A O 1
ATOM 2284 N N . SER A 1 296 ? 15.965 128.768 72.980 1.00 51.40 321 SER A N 1
ATOM 2285 C CA . SER A 1 296 ? 14.967 129.089 73.924 1.00 58.28 321 SER A CA 1
ATOM 2286 C C . SER A 1 296 ? 13.847 128.085 73.984 1.00 61.81 321 SER A C 1
ATOM 2287 O O . SER A 1 296 ? 13.147 127.811 73.009 1.00 61.60 321 SER A O 1
ATOM 2290 N N . GLY A 1 297 ? 13.761 127.535 75.181 1.00 58.51 322 GLY A N 1
ATOM 2291 C CA . GLY A 1 297 ? 12.854 126.493 75.580 1.00 60.24 322 GLY A CA 1
ATOM 2292 C C . GLY A 1 297 ? 13.358 126.235 76.972 1.00 59.72 322 GLY A C 1
ATOM 2293 O O . GLY A 1 297 ? 14.438 126.651 77.311 1.00 50.85 322 GLY A O 1
ATOM 2294 N N . ILE A 1 298 ? 12.570 125.562 77.769 1.00 68.78 323 ILE A N 1
ATOM 2295 C CA . ILE A 1 298 ? 12.849 125.440 79.174 1.00 71.00 323 ILE A CA 1
ATOM 2296 C C . ILE A 1 298 ? 12.645 124.017 79.547 1.00 62.27 323 ILE A C 1
ATOM 2297 O O . ILE A 1 298 ? 11.563 123.503 79.410 1.00 65.98 323 ILE A O 1
ATOM 2298 N N . PRO A 1 299 ? 13.700 123.376 80.005 1.00 59.52 324 PRO A N 1
ATOM 2299 C CA . PRO A 1 299 ? 14.918 124.081 80.363 1.00 57.98 324 PRO A CA 1
ATOM 2300 C C . PRO A 1 299 ? 15.851 124.354 79.216 1.00 57.90 324 PRO A C 1
ATOM 2301 O O . PRO A 1 299 ? 15.839 123.693 78.199 1.00 54.49 324 PRO A O 1
ATOM 2305 N N . SER A 1 300 ? 16.661 125.370 79.412 1.00 52.54 325 SER A N 1
ATOM 2306 C CA . SER A 1 300 ? 17.571 125.796 78.408 1.00 49.01 325 SER A CA 1
ATOM 2307 C C . SER A 1 300 ? 18.630 124.731 78.267 1.00 42.39 325 SER A C 1
ATOM 2308 O O . SER A 1 300 ? 19.102 124.473 77.194 1.00 33.83 325 SER A O 1
ATOM 2311 N N . GLU A 1 301 ? 19.000 124.119 79.375 1.00 37.46 326 GLU A N 1
ATOM 2312 C CA . GLU A 1 301 ? 20.072 123.131 79.280 1.00 41.99 326 GLU A CA 1
ATOM 2313 C C . GLU A 1 301 ? 19.634 121.680 79.536 1.00 42.83 326 GLU A C 1
ATOM 2314 O O . GLU A 1 301 ? 18.874 121.398 80.464 1.00 42.59 326 GLU A O 1
ATOM 2320 N N . ILE A 1 302 ? 20.134 120.769 78.704 1.00 36.58 327 ILE A N 1
ATOM 2321 C CA . ILE A 1 302 ? 19.834 119.342 78.822 1.00 32.82 327 ILE A CA 1
ATOM 2322 C C . ILE A 1 302 ? 21.125 118.540 78.968 1.00 31.87 327 ILE A C 1
ATOM 2323 O O . ILE A 1 302 ? 22.012 118.648 78.126 1.00 30.98 327 ILE A O 1
ATOM 2328 N N . LYS A 1 303 ? 21.236 117.739 80.026 1.00 33.83 328 LYS A N 1
ATOM 2329 C CA . LYS A 1 303 ? 22.435 116.924 80.230 1.00 29.39 328 LYS A CA 1
ATOM 2330 C C . LYS A 1 303 ? 22.376 115.694 79.330 1.00 30.10 328 LYS A C 1
ATOM 2331 O O . LYS A 1 303 ? 21.327 115.072 79.207 1.00 35.13 328 LYS A O 1
ATOM 2337 N N . ILE A 1 304 ? 23.493 115.336 78.707 1.00 27.47 329 ILE A N 1
ATOM 2338 C CA . ILE A 1 304 ? 23.552 114.114 77.907 1.00 26.26 329 ILE A CA 1
ATOM 2339 C C . ILE A 1 304 ? 24.783 113.273 78.266 1.00 27.34 329 ILE A C 1
ATOM 2340 O O . ILE A 1 304 ? 25.742 113.785 78.842 1.00 26.39 329 ILE A O 1
ATOM 2345 N N . THR A 1 305 ? 24.752 111.984 77.929 1.00 25.67 330 THR A N 1
ATOM 2346 C CA . THR A 1 305 ? 25.889 111.101 78.204 1.00 28.45 330 THR A CA 1
ATOM 2347 C C . THR A 1 305 ? 26.611 110.718 76.923 1.00 25.21 330 THR A C 1
ATOM 2348 O O . THR A 1 305 ? 25.978 110.481 75.895 1.00 20.50 330 THR A O 1
ATOM 2352 N N . LEU A 1 306 ? 27.939 110.668 76.993 1.00 23.35 331 LEU A N 1
ATOM 2353 C CA . LEU A 1 306 ? 28.768 110.398 75.822 1.00 25.00 331 LEU A CA 1
ATOM 2354 C C . LEU A 1 306 ? 29.756 109.275 76.104 1.00 25.37 331 LEU A C 1
ATOM 2355 O O . LEU A 1 306 ? 29.698 108.631 77.153 1.00 27.92 331 LEU A O 1
ATOM 2360 N N . ALA A 1 307 ? 30.669 109.048 75.167 1.00 22.68 332 ALA A N 1
ATOM 2361 C CA . ALA A 1 307 ? 31.737 108.094 75.390 1.00 24.22 332 ALA A CA 1
ATOM 2362 C C . ALA A 1 307 ? 32.477 108.512 76.644 1.00 31.38 332 ALA A C 1
ATOM 2363 O O . ALA A 1 307 ? 32.919 109.652 76.754 1.00 30.90 332 ALA A O 1
ATOM 2365 N N . ASN A 1 308 ? 32.605 107.587 77.588 1.00 31.67 333 ASN A N 1
ATOM 2366 C CA . ASN A 1 308 ? 33.324 107.855 78.825 1.00 31.11 333 ASN A CA 1
ATOM 2367 C C . ASN A 1 308 ? 34.732 107.238 78.832 1.00 33.06 333 ASN A C 1
ATOM 2368 O O . ASN A 1 308 ? 34.893 106.028 78.984 1.00 32.49 333 ASN A O 1
ATOM 2373 N N . MET A 1 309 ? 35.749 108.078 78.670 1.00 34.40 334 MET A N 1
ATOM 2374 C CA . MET A 1 309 ? 37.126 107.612 78.526 1.00 31.68 334 MET A CA 1
ATOM 2375 C C . MET A 1 309 ? 37.730 107.097 79.822 1.00 34.80 334 MET A C 1
ATOM 2376 O O . MET A 1 309 ? 38.777 106.450 79.809 1.00 37.00 334 MET A O 1
ATOM 2381 N N . SER A 1 310 ? 37.087 107.393 80.944 1.00 33.15 335 SER A N 1
ATOM 2382 C CA . SER A 1 310 ? 37.591 106.915 82.222 1.00 36.57 335 SER A CA 1
ATOM 2383 C C . SER A 1 310 ? 37.162 105.468 82.467 1.00 39.33 335 SER A C 1
ATOM 2384 O O . SER A 1 310 ? 37.629 104.827 83.407 1.00 42.31 335 SER A O 1
ATOM 2387 N N . LEU A 1 311 ? 36.275 104.963 81.611 1.00 33.87 336 LEU A N 1
ATOM 2388 C CA . LEU A 1 311 ? 35.819 103.574 81.691 1.00 32.55 336 LEU A CA 1
ATOM 2389 C C . LEU A 1 311 ? 36.612 102.680 80.742 1.00 31.60 336 LEU A C 1
ATOM 2390 O O . LEU A 1 311 ? 37.133 103.149 79.725 1.00 31.52 336 LEU A O 1
ATOM 2395 N N . PRO A 1 312 ? 36.693 101.380 81.068 1.00 28.88 337 PRO A N 1
ATOM 2396 C CA . PRO A 1 312 ? 37.448 100.415 80.262 1.00 29.89 337 PRO A CA 1
ATOM 2397 C C . PRO A 1 312 ? 36.815 100.228 78.890 1.00 31.87 337 PRO A C 1
ATOM 2398 O O . PRO A 1 312 ? 35.586 100.242 78.767 1.00 26.04 337 PRO A O 1
ATOM 2402 N N . LEU A 1 313 ? 37.649 100.054 77.873 1.00 27.44 338 LEU A N 1
ATOM 2403 C CA . LEU A 1 313 ? 37.164 99.758 76.536 1.00 29.58 338 LEU A CA 1
ATOM 2404 C C . LEU A 1 313 ? 36.469 98.388 76.508 1.00 32.34 338 LEU A C 1
ATOM 2405 O O . LEU A 1 313 ? 35.525 98.174 75.745 1.00 29.30 338 LEU A O 1
ATOM 2410 N N . LYS A 1 314 ? 36.947 97.473 77.351 1.00 33.29 339 LYS A N 1
ATOM 2411 C CA . LYS A 1 314 ? 36.362 96.138 77.489 1.00 36.78 339 LYS A CA 1
ATOM 2412 C C . LYS A 1 314 ? 36.072 95.813 78.948 1.00 34.40 339 LYS A C 1
ATOM 2413 O O . LYS A 1 314 ? 36.856 96.140 79.834 1.00 38.45 339 LYS A O 1
ATOM 2419 N N . GLU A 1 315 ? 34.953 95.149 79.194 1.00 32.96 340 GLU A N 1
ATOM 2420 C CA . GLU A 1 315 ? 34.632 94.696 80.536 1.00 30.24 340 GLU A CA 1
ATOM 2421 C C . GLU A 1 315 ? 33.633 93.549 80.473 1.00 34.21 340 GLU A C 1
ATOM 2422 O O . GLU A 1 315 ? 32.998 93.322 79.442 1.00 31.16 340 GLU A O 1
ATOM 2428 N N . LYS A 1 316 ? 33.495 92.828 81.579 1.00 33.88 341 LYS A N 1
ATOM 2429 C CA . LYS A 1 316 ? 32.551 91.726 81.647 1.00 30.44 341 LYS A CA 1
ATOM 2430 C C . LYS A 1 316 ? 31.152 92.237 81.962 1.00 30.18 341 LYS A C 1
ATOM 2431 O O . LYS A 1 316 ? 30.932 92.895 82.974 1.00 36.32 341 LYS A O 1
ATOM 2437 N N . ASP A 1 317 ? 30.208 91.920 81.086 1.00 29.64 342 ASP A N 1
ATOM 2438 C CA . ASP A 1 317 ? 28.840 92.392 81.215 1.00 27.07 342 ASP A CA 1
ATOM 2439 C C . ASP A 1 317 ? 28.091 91.595 82.278 1.00 32.24 342 ASP A C 1
ATOM 2440 O O . ASP A 1 317 ? 28.603 90.607 82.806 1.00 32.11 342 ASP A O 1
ATOM 2445 N N . LYS A 1 318 ? 26.877 92.035 82.587 1.00 32.85 343 LYS A N 1
ATOM 2446 C CA . LYS A 1 318 ? 26.044 91.375 83.577 1.00 31.83 343 LYS A CA 1
ATOM 2447 C C . LYS A 1 318 ? 25.761 89.941 83.154 1.00 39.45 343 LYS A C 1
ATOM 2448 O O . LYS A 1 318 ? 25.402 89.687 82.005 1.00 37.10 343 LYS A O 1
ATOM 2454 N N . VAL A 1 319 ? 25.932 89.007 84.087 1.00 37.45 344 VAL A N 1
ATOM 2455 C CA . VAL A 1 319 ? 25.542 87.619 83.879 1.00 34.06 344 VAL A CA 1
ATOM 2456 C C . VAL A 1 319 ? 24.408 87.253 84.834 1.00 31.84 344 VAL A C 1
ATOM 2457 O O . VAL A 1 319 ? 24.583 87.294 86.051 1.00 33.31 344 VAL A O 1
ATOM 2461 N N . HIS A 1 320 ? 23.252 86.894 84.286 1.00 31.19 345 HIS A N 1
ATOM 2462 C CA . HIS A 1 320 ? 22.065 86.629 85.103 1.00 36.76 345 HIS A CA 1
ATOM 2463 C C . HIS A 1 320 ? 21.808 85.144 85.366 1.00 35.25 345 HIS A C 1
ATOM 2464 O O . HIS A 1 320 ? 21.017 84.786 86.237 1.00 38.27 345 HIS A O 1
ATOM 2471 N N . ASN A 1 321 ? 22.476 84.289 84.607 1.00 32.80 346 ASN A N 1
ATOM 2472 C CA . ASN A 1 321 ? 22.345 82.855 84.782 1.00 33.46 346 ASN A CA 1
ATOM 2473 C C . ASN A 1 321 ? 23.728 82.222 84.788 1.00 32.72 346 ASN A C 1
ATOM 2474 O O . ASN A 1 321 ? 24.477 82.354 83.823 1.00 34.35 346 ASN A O 1
ATOM 2479 N N . PRO A 1 322 ? 24.075 81.537 85.888 1.00 32.95 347 PRO A N 1
ATOM 2480 C CA . PRO A 1 322 ? 25.412 80.967 86.104 1.00 33.52 347 PRO A CA 1
ATOM 2481 C C . PRO A 1 322 ? 25.811 79.997 85.000 1.00 30.20 347 PRO A C 1
ATOM 2482 O O . PRO A 1 322 ? 27.001 79.758 84.788 1.00 32.40 347 PRO A O 1
ATOM 2486 N N . ARG A 1 323 ? 24.822 79.434 84.314 1.00 31.68 348 ARG A N 1
ATOM 2487 C CA . ARG A 1 323 ? 25.092 78.521 83.211 1.00 36.47 348 ARG A CA 1
ATOM 2488 C C . ARG A 1 323 ? 25.722 79.298 82.065 1.00 32.26 348 ARG A C 1
ATOM 2489 O O . ARG A 1 323 ? 26.630 78.809 81.393 1.00 31.37 348 ARG A O 1
ATOM 2497 N N . TYR A 1 324 ? 25.247 80.524 81.867 1.00 29.71 349 TYR A N 1
ATOM 2498 C CA . TYR A 1 324 ? 25.701 81.362 80.767 1.00 29.81 349 TYR A CA 1
ATOM 2499 C C . TYR A 1 324 ? 26.850 82.280 81.161 1.00 34.33 349 TYR A C 1
ATOM 2500 O O . TYR A 1 324 ? 26.982 83.388 80.641 1.00 37.86 349 TYR A O 1
ATOM 2509 N N . ASP A 1 325 ? 27.686 81.813 82.079 1.00 34.45 350 ASP A N 1
ATOM 2510 C CA . ASP A 1 325 ? 28.862 82.568 82.465 1.00 28.12 350 ASP A CA 1
ATOM 2511 C C . ASP A 1 325 ? 29.911 82.386 81.377 1.00 31.63 350 ASP A C 1
ATOM 2512 O O . ASP A 1 325 ? 29.781 81.512 80.525 1.00 32.15 350 ASP A O 1
ATOM 2517 N N . GLY A 1 326 ? 30.939 83.225 81.398 1.00 28.83 351 GLY A N 1
ATOM 2518 C CA . GLY A 1 326 ? 31.954 83.223 80.363 1.00 25.57 351 GLY A CA 1
ATOM 2519 C C . GLY A 1 326 ? 32.438 84.645 80.147 1.00 33.29 351 GLY A C 1
ATOM 2520 O O . GLY A 1 326 ? 31.992 85.560 80.843 1.00 26.04 351 GLY A O 1
ATOM 2521 N N . PRO A 1 327 ? 33.235 84.905 79.118 1.00 28.60 352 PRO A N 1
ATOM 2522 C CA . PRO A 1 327 ? 33.758 86.242 78.859 1.00 27.45 352 PRO A CA 1
ATOM 2523 C C . PRO A 1 327 ? 32.736 87.387 78.791 1.00 33.36 352 PRO A C 1
ATOM 2524 O O . PRO A 1 327 ? 32.927 88.375 79.433 1.00 29.37 352 PRO A O 1
ATOM 2528 N N . ASN A 1 328 ? 31.644 87.232 78.074 1.00 33.93 353 ASN A N 1
ATOM 2529 C CA . ASN A 1 328 ? 30.579 88.229 78.123 1.00 38.29 353 ASN A CA 1
ATOM 2530 C C . ASN A 1 328 ? 31.033 89.684 77.955 1.00 40.58 353 ASN A C 1
ATOM 2531 O O . ASN A 1 328 ? 30.587 90.570 78.627 1.00 41.86 353 ASN A O 1
ATOM 2536 N N . ILE A 1 329 ? 31.929 89.881 77.032 1.00 26.95 354 ILE A N 1
ATOM 2537 C CA . ILE A 1 329 ? 32.576 91.135 76.867 1.00 36.38 354 ILE A CA 1
ATOM 2538 C C . ILE A 1 329 ? 31.654 92.236 76.368 1.00 31.65 354 ILE A C 1
ATOM 2539 O O . ILE A 1 329 ? 30.925 92.045 75.443 1.00 32.01 354 ILE A O 1
ATOM 2544 N N . TYR A 1 330 ? 31.700 93.391 77.005 1.00 31.14 355 TYR A N 1
ATOM 2545 C CA . TYR A 1 330 ? 31.058 94.590 76.473 1.00 26.86 355 TYR A CA 1
ATOM 2546 C C . TYR A 1 330 ? 31.947 95.822 76.581 1.00 27.02 355 TYR A C 1
ATOM 2547 O O . TYR A 1 330 ? 33.072 95.710 76.996 1.00 24.34 355 TYR A O 1
ATOM 2556 N N . SER A 1 331 ? 31.445 96.989 76.167 1.00 27.66 356 SER A N 1
ATOM 2557 C CA . SER A 1 331 ? 32.262 98.193 76.163 1.00 25.39 356 SER A CA 1
ATOM 2558 C C . SER A 1 331 ? 31.604 99.300 76.978 1.00 27.09 356 SER A C 1
ATOM 2559 O O . SER A 1 331 ? 30.824 100.090 76.448 1.00 29.89 356 SER A O 1
ATOM 2562 N N . PRO A 1 332 ? 31.918 99.364 78.277 1.00 27.87 357 PRO A N 1
ATOM 2563 C CA . PRO A 1 332 ? 31.303 100.371 79.152 1.00 30.11 357 PRO A CA 1
ATOM 2564 C C . PRO A 1 332 ? 31.598 101.779 78.642 1.00 26.78 357 PRO A C 1
ATOM 2565 O O . PRO A 1 332 ? 30.777 102.682 78.799 1.00 28.89 357 PRO A O 1
ATOM 2569 N N . ARG A 1 333 ? 32.771 101.949 78.038 1.00 24.61 358 ARG A N 1
ATOM 2570 C CA . ARG A 1 333 ? 33.221 103.237 77.516 1.00 25.33 358 ARG A CA 1
ATOM 2571 C C . ARG A 1 333 ? 32.374 103.727 76.340 1.00 27.37 358 ARG A C 1
ATOM 2572 O O . ARG A 1 333 ? 31.991 104.891 76.287 1.00 22.64 358 ARG A O 1
ATOM 2580 N N . LEU A 1 334 ? 32.093 102.837 75.394 1.00 28.89 359 LEU A N 1
ATOM 2581 C CA . LEU A 1 334 ? 31.325 103.210 74.216 1.00 24.42 359 LEU A CA 1
ATOM 2582 C C . LEU A 1 334 ? 29.829 103.191 74.505 1.00 25.31 359 LEU A C 1
ATOM 2583 O O . LEU A 1 334 ? 29.093 104.056 74.036 1.00 22.72 359 LEU A O 1
ATOM 2588 N N . ASN A 1 335 ? 29.381 102.211 75.285 1.00 21.96 360 ASN A N 1
ATOM 2589 C CA . ASN A 1 335 ? 27.955 102.074 75.560 1.00 21.33 360 ASN A CA 1
ATOM 2590 C C . ASN A 1 335 ? 27.414 103.223 76.383 1.00 20.92 360 ASN A C 1
ATOM 2591 O O . ASN A 1 335 ? 26.195 103.392 76.493 1.00 20.36 360 ASN A O 1
ATOM 2596 N N . ASN A 1 336 ? 28.315 104.001 76.976 1.00 22.86 361 ASN A N 1
ATOM 2597 C CA . ASN A 1 336 ? 27.898 105.123 77.814 1.00 26.89 361 ASN A CA 1
ATOM 2598 C C . ASN A 1 336 ? 27.162 106.198 77.019 1.00 22.65 361 ASN A C 1
ATOM 2599 O O . ASN A 1 336 ? 26.283 106.880 77.546 1.00 22.88 361 ASN A O 1
ATOM 2604 N N . GLY A 1 337 ? 27.518 106.332 75.745 1.00 24.45 362 GLY A N 1
ATOM 2605 C CA . GLY A 1 337 ? 26.899 107.316 74.874 1.00 24.55 362 GLY A CA 1
ATOM 2606 C C . GLY A 1 337 ? 25.443 107.022 74.569 1.00 23.54 362 GLY A C 1
ATOM 2607 O O . GLY A 1 337 ? 25.079 105.892 74.252 1.00 22.61 362 GLY A O 1
ATOM 2608 N N . GLU A 1 338 ? 24.600 108.044 74.673 1.00 21.32 363 GLU A N 1
ATOM 2609 C CA . GLU A 1 338 ? 23.199 107.910 74.299 1.00 20.76 363 GLU A CA 1
ATOM 2610 C C . GLU A 1 338 ? 22.955 108.430 72.879 1.00 22.68 363 GLU A C 1
ATOM 2611 O O . GLU A 1 338 ? 23.709 109.253 72.362 1.00 21.03 363 GLU A O 1
ATOM 2617 N N . THR A 1 339 ? 21.902 107.932 72.249 1.00 21.10 364 THR A N 1
ATOM 2618 C CA . THR A 1 339 ? 21.525 108.385 70.919 1.00 23.40 364 THR A CA 1
ATOM 2619 C C . THR A 1 339 ? 20.613 109.608 71.035 1.00 22.36 364 THR A C 1
ATOM 2620 O O . THR A 1 339 ? 19.794 109.694 71.945 1.00 24.45 364 THR A O 1
ATOM 2624 N N . LEU A 1 340 ? 20.775 110.568 70.131 1.00 18.44 365 LEU A N 1
ATOM 2625 C CA . LEU A 1 340 ? 20.018 111.811 70.221 1.00 19.76 365 LEU A CA 1
ATOM 2626 C C . LEU A 1 340 ? 19.075 111.938 69.046 1.00 18.61 365 LEU A C 1
ATOM 2627 O O . LEU A 1 340 ? 19.386 111.488 67.946 1.00 19.50 365 LEU A O 1
ATOM 2632 N N . TYR A 1 341 ? 17.924 112.554 69.284 1.00 18.16 366 TYR A N 1
ATOM 2633 C CA . TYR A 1 341 ? 16.917 112.724 68.243 1.00 21.94 366 TYR A CA 1
ATOM 2634 C C . TYR A 1 341 ? 16.549 114.195 68.118 1.00 22.94 366 TYR A C 1
ATOM 2635 O O . TYR A 1 341 ? 16.054 114.802 69.067 1.00 22.00 366 TYR A O 1
ATOM 2644 N N . PHE A 1 342 ? 16.808 114.761 66.943 1.00 19.82 367 PHE A N 1
ATOM 2645 C CA . PHE A 1 342 ? 16.546 116.165 66.679 1.00 19.56 367 PHE A CA 1
ATOM 2646 C C . PHE A 1 342 ? 15.450 116.280 65.639 1.00 20.36 367 PHE A C 1
ATOM 2647 O O . PHE A 1 342 ? 15.555 115.721 64.544 1.00 19.43 367 PHE A O 1
ATOM 2655 N N . MET A 1 343 ? 14.407 117.023 65.977 1.00 20.86 368 MET A N 1
ATOM 2656 C CA . MET A 1 343 ? 13.334 117.301 65.040 1.00 22.73 368 MET A CA 1
ATOM 2657 C C . MET A 1 343 ? 13.123 118.811 64.891 1.00 20.32 368 MET A C 1
ATOM 2658 O O . MET A 1 343 ? 13.234 119.552 65.862 1.00 21.79 368 MET A O 1
ATOM 2663 N N . ASP A 1 344 ? 12.864 119.273 63.685 1.00 19.73 369 ASP A N 1
ATOM 2664 C CA . ASP A 1 344 ? 12.491 120.642 63.385 1.00 20.47 369 ASP A CA 1
ATOM 2665 C C . ASP A 1 344 ? 11.652 120.717 62.122 1.00 21.78 369 ASP A C 1
ATOM 2666 O O . ASP A 1 344 ? 11.942 120.076 61.157 1.00 20.94 369 ASP A O 1
ATOM 2671 N N . GLN A 1 345 ? 10.603 121.516 62.168 1.00 21.33 370 GLN A N 1
ATOM 2672 C CA . GLN A 1 345 ? 9.684 121.714 61.070 1.00 22.33 370 GLN A CA 1
ATOM 2673 C C . GLN A 1 345 ? 10.096 122.810 60.094 1.00 20.45 370 GLN A C 1
ATOM 2674 O O . GLN A 1 345 ? 9.539 122.949 59.079 1.00 21.54 370 GLN A O 1
ATOM 2680 N N . LYS A 1 346 ? 11.112 123.566 60.428 1.00 20.98 371 LYS A N 1
ATOM 2681 C CA . LYS A 1 346 ? 11.625 124.551 59.507 1.00 21.81 371 LYS A CA 1
ATOM 2682 C C . LYS A 1 346 ? 13.046 124.562 58.992 1.00 20.92 371 LYS A C 1
ATOM 2683 O O . LYS A 1 346 ? 13.311 123.989 57.996 1.00 21.58 371 LYS A O 1
ATOM 2689 N N . GLN A 1 347 ? 13.955 125.189 59.690 1.00 17.38 372 GLN A N 1
ATOM 2690 C CA . GLN A 1 347 ? 15.372 124.946 59.625 1.00 18.64 372 GLN A CA 1
ATOM 2691 C C . GLN A 1 347 ? 16.037 124.978 60.971 1.00 20.23 372 GLN A C 1
ATOM 2692 O O . GLN A 1 347 ? 16.244 126.011 61.529 1.00 17.49 372 GLN A O 1
ATOM 2698 N N . GLY A 1 348 ? 16.426 123.817 61.450 1.00 16.78 373 GLY A N 1
ATOM 2699 C CA . GLY A 1 348 ? 17.055 123.720 62.752 1.00 13.97 373 GLY A CA 1
ATOM 2700 C C . GLY A 1 348 ? 18.554 123.905 62.677 1.00 16.55 373 GLY A C 1
ATOM 2701 O O . GLY A 1 348 ? 19.158 123.834 61.600 1.00 16.14 373 GLY A O 1
ATOM 2702 N N . SER A 1 349 ? 19.160 124.145 63.832 1.00 15.42 374 SER A N 1
ATOM 2703 C CA . SER A 1 349 ? 20.597 124.377 63.916 1.00 17.09 374 SER A CA 1
ATOM 2704 C C . SER A 1 349 ? 21.199 123.560 65.056 1.00 19.42 374 SER A C 1
ATOM 2705 O O . SER A 1 349 ? 20.593 123.405 66.120 1.00 18.26 374 SER A O 1
ATOM 2708 N N . LEU A 1 350 ? 22.392 123.026 64.826 1.00 16.10 375 LEU A N 1
ATOM 2709 C CA . LEU A 1 350 ? 23.110 122.324 65.869 1.00 17.21 375 LEU A CA 1
ATOM 2710 C C . LEU A 1 350 ? 24.545 122.805 65.831 1.00 17.59 375 LEU A C 1
ATOM 2711 O O . LEU A 1 350 ? 25.224 122.667 64.817 1.00 18.45 375 LEU A O 1
ATOM 2716 N N . ILE A 1 351 ? 25.003 123.388 66.930 1.00 18.35 376 ILE A N 1
ATOM 2717 C CA . ILE A 1 351 ? 26.325 123.997 66.948 1.00 21.97 376 ILE A CA 1
ATOM 2718 C C . ILE A 1 351 ? 27.235 123.180 67.826 1.00 16.94 376 ILE A C 1
ATOM 2719 O O . ILE A 1 351 ? 26.907 122.902 68.977 1.00 18.40 376 ILE A O 1
ATOM 2724 N N . PHE A 1 352 ? 28.377 122.792 67.275 1.00 17.99 377 PHE A N 1
ATOM 2725 C CA . PHE A 1 352 ? 29.379 122.071 68.044 1.00 21.91 377 PHE A CA 1
ATOM 2726 C C . PHE A 1 352 ? 30.334 123.056 68.743 1.00 23.44 377 PHE A C 1
ATOM 2727 O O . PHE A 1 352 ? 31.207 123.665 68.110 1.00 21.08 377 PHE A O 1
ATOM 2735 N N . ALA A 1 353 ? 30.155 123.211 70.052 1.00 23.13 378 ALA A N 1
ATOM 2736 C CA . ALA A 1 353 ? 31.027 124.066 70.852 1.00 23.16 378 ALA A CA 1
ATOM 2737 C C . ALA A 1 353 ? 32.307 123.335 71.261 1.00 28.23 378 ALA A C 1
ATOM 2738 O O . ALA A 1 353 ? 33.292 123.962 71.661 1.00 26.97 378 ALA A O 1
ATOM 2740 N N . SER A 1 354 ? 32.291 122.008 71.164 1.00 23.68 379 SER A N 1
ATOM 2741 C CA . SER A 1 354 ? 33.489 121.212 71.429 1.00 23.87 379 SER A CA 1
ATOM 2742 C C . SER A 1 354 ? 33.457 119.950 70.590 1.00 25.35 379 SER A C 1
ATOM 2743 O O . SER A 1 354 ? 32.413 119.592 70.050 1.00 24.25 379 SER A O 1
ATOM 2746 N N . ASP A 1 355 ? 34.595 119.275 70.478 1.00 23.21 380 ASP A N 1
ATOM 2747 C CA . ASP A 1 355 ? 34.605 117.947 69.886 1.00 23.61 380 ASP A CA 1
ATOM 2748 C C . ASP A 1 355 ? 33.590 117.079 70.607 1.00 24.10 380 ASP A C 1
ATOM 2749 O O . ASP A 1 355 ? 33.360 117.237 71.809 1.00 24.37 380 ASP A O 1
ATOM 2754 N N . ILE A 1 356 ? 32.983 116.162 69.864 1.00 25.92 381 ILE A N 1
ATOM 2755 C CA . ILE A 1 356 ? 32.018 115.237 70.434 1.00 24.65 381 ILE A CA 1
ATOM 2756 C C . ILE A 1 356 ? 32.325 113.795 70.055 1.00 23.99 381 ILE A C 1
ATOM 2757 O O . ILE A 1 356 ? 32.430 113.452 68.874 1.00 21.54 381 ILE A O 1
ATOM 2762 N N . ASN A 1 357 ? 32.472 112.949 71.054 1.00 26.32 382 ASN A N 1
ATOM 2763 C CA . ASN A 1 357 ? 32.533 111.517 70.915 1.00 19.88 382 ASN A CA 1
ATOM 2764 C C . ASN A 1 357 ? 31.376 110.876 71.654 1.00 19.64 382 ASN A C 1
ATOM 2765 O O . ASN A 1 357 ? 31.382 110.714 72.840 1.00 20.43 382 ASN A O 1
ATOM 2770 N N . GLN A 1 358 ? 30.375 110.550 70.873 1.00 19.10 383 GLN A N 1
ATOM 2771 C CA . GLN A 1 358 ? 29.156 109.958 71.323 1.00 21.54 383 GLN A CA 1
ATOM 2772 C C . GLN A 1 358 ? 29.267 108.457 71.673 1.00 22.26 383 GLN A C 1
ATOM 2773 O O . GLN A 1 358 ? 28.378 107.880 72.210 1.00 21.27 383 GLN A O 1
ATOM 2779 N N . GLY A 1 359 ? 30.390 107.859 71.363 1.00 16.96 384 GLY A N 1
ATOM 2780 C CA . GLY A 1 359 ? 30.558 106.451 71.539 1.00 23.71 384 GLY A CA 1
ATOM 2781 C C . GLY A 1 359 ? 29.611 105.649 70.694 1.00 21.98 384 GLY A C 1
ATOM 2782 O O . GLY A 1 359 ? 29.661 105.731 69.503 1.00 22.59 384 GLY A O 1
ATOM 2783 N N . ALA A 1 360 ? 28.729 104.895 71.330 1.00 20.28 385 ALA A N 1
ATOM 2784 C CA . ALA A 1 360 ? 27.769 104.084 70.575 1.00 21.42 385 ALA A CA 1
ATOM 2785 C C . ALA A 1 360 ? 26.460 104.829 70.316 1.00 24.48 385 ALA A C 1
ATOM 2786 O O . ALA A 1 360 ? 25.557 104.317 69.640 1.00 15.69 385 ALA A O 1
ATOM 2788 N N . GLY A 1 361 ? 26.354 106.034 70.867 1.00 21.55 386 GLY A N 1
ATOM 2789 C CA . GLY A 1 361 ? 25.208 106.881 70.598 1.00 19.61 386 GLY A CA 1
ATOM 2790 C C . GLY A 1 361 ? 25.290 107.402 69.174 1.00 19.76 386 GLY A C 1
ATOM 2791 O O . GLY A 1 361 ? 26.381 107.692 68.674 1.00 16.96 386 GLY A O 1
ATOM 2792 N N . GLY A 1 362 ? 24.137 107.510 68.519 1.00 18.28 387 GLY A N 1
ATOM 2793 C CA . GLY A 1 362 ? 24.067 108.017 67.159 1.00 18.45 387 GLY A CA 1
ATOM 2794 C C . GLY A 1 362 ? 23.186 109.247 67.048 1.00 19.50 387 GLY A C 1
ATOM 2795 O O . GLY A 1 362 ? 22.714 109.773 68.062 1.00 19.07 387 GLY A O 1
ATOM 2796 N N . LEU A 1 363 ? 22.961 109.703 65.818 1.00 20.56 388 LEU A N 1
ATOM 2797 C CA . LEU A 1 363 ? 22.138 110.887 65.566 1.00 16.90 388 LEU A CA 1
ATOM 2798 C C . LEU A 1 363 ? 20.986 110.624 64.594 1.00 14.62 388 LEU A C 1
ATOM 2799 O O . LEU A 1 363 ? 21.185 110.108 63.496 1.00 15.86 388 LEU A O 1
ATOM 2804 N N . TYR A 1 364 ? 19.780 110.995 65.005 1.00 14.81 389 TYR A N 1
ATOM 2805 C CA . TYR A 1 364 ? 18.619 110.972 64.121 1.00 18.27 389 TYR A CA 1
ATOM 2806 C C . TYR A 1 364 ? 18.187 112.396 63.820 1.00 18.80 389 TYR A C 1
ATOM 2807 O O . TYR A 1 364 ? 18.067 113.218 64.731 1.00 21.49 389 TYR A O 1
ATOM 2816 N N . PHE A 1 365 ? 17.965 112.696 62.545 1.00 16.37 390 PHE A N 1
ATOM 2817 C CA . PHE A 1 365 ? 17.464 114.012 62.166 1.00 19.47 390 PHE A CA 1
ATOM 2818 C C . PHE A 1 365 ? 16.124 113.894 61.449 1.00 19.60 390 PHE A C 1
ATOM 2819 O O . PHE A 1 365 ? 16.000 113.174 60.456 1.00 18.56 390 PHE A O 1
ATOM 2827 N N . GLU A 1 366 ? 15.117 114.583 61.977 1.00 18.37 391 GLU A N 1
ATOM 2828 C CA . GLU A 1 366 ? 13.817 114.678 61.318 1.00 22.20 391 GLU A CA 1
ATOM 2829 C C . GLU A 1 366 ? 13.551 116.142 60.953 1.00 20.36 391 GLU A C 1
ATOM 2830 O O . GLU A 1 366 ? 13.307 116.965 61.825 1.00 22.51 391 GLU A O 1
ATOM 2836 N N . GLY A 1 367 ? 13.616 116.467 59.665 1.00 19.97 392 GLY A N 1
ATOM 2837 C CA . GLY A 1 367 ? 13.529 117.850 59.233 1.00 18.95 392 GLY A CA 1
ATOM 2838 C C . GLY A 1 367 ? 14.906 118.381 58.871 1.00 21.00 392 GLY A C 1
ATOM 2839 O O . GLY A 1 367 ? 15.919 117.722 59.112 1.00 16.93 392 GLY A O 1
ATOM 2840 N N . ASN A 1 368 ? 14.952 119.571 58.283 1.00 20.02 393 ASN A N 1
ATOM 2841 C CA . ASN A 1 368 ? 16.216 120.130 57.819 1.00 19.47 393 ASN A CA 1
ATOM 2842 C C . ASN A 1 368 ? 17.040 120.700 58.960 1.00 16.81 393 ASN A C 1
ATOM 2843 O O . ASN A 1 368 ? 16.499 121.325 59.866 1.00 21.63 393 ASN A O 1
ATOM 2848 N N . PHE A 1 369 ? 18.348 120.471 58.914 1.00 15.76 394 PHE A N 1
ATOM 2849 C CA . PHE A 1 369 ? 19.263 120.986 59.924 1.00 16.40 394 PHE A CA 1
ATOM 2850 C C . PHE A 1 369 ? 20.546 121.527 59.312 1.00 17.25 394 PHE A C 1
ATOM 2851 O O . PHE A 1 369 ? 21.017 121.035 58.285 1.00 18.60 394 PHE A O 1
ATOM 2859 N N . THR A 1 370 ? 21.098 122.544 59.963 1.00 15.21 395 THR A N 1
ATOM 2860 C CA . THR A 1 370 ? 22.427 123.053 59.664 1.00 14.01 395 THR A CA 1
ATOM 2861 C C . THR A 1 370 ? 23.288 122.713 60.864 1.00 15.69 395 THR A C 1
ATOM 2862 O O . THR A 1 370 ? 22.969 123.097 61.988 1.00 18.14 395 THR A O 1
ATOM 2866 N N . VAL A 1 371 ? 24.358 121.963 60.630 1.00 15.70 396 VAL A N 1
ATOM 2867 C CA . VAL A 1 371 ? 25.199 121.491 61.714 1.00 14.61 396 VAL A CA 1
ATOM 2868 C C . VAL A 1 371 ? 26.587 122.056 61.507 1.00 19.02 396 VAL A C 1
ATOM 2869 O O . VAL A 1 371 ? 27.235 121.801 60.491 1.00 15.74 396 VAL A O 1
ATOM 2873 N N . SER A 1 372 ? 27.038 122.842 62.474 1.00 17.18 397 SER A N 1
ATOM 2874 C CA . SER A 1 372 ? 28.210 123.669 62.269 1.00 17.25 397 SER A CA 1
ATOM 2875 C C . SER A 1 372 ? 29.125 123.706 63.484 1.00 17.89 397 SER A C 1
ATOM 2876 O O . SER A 1 372 ? 28.654 123.768 64.621 1.00 18.40 397 SER A O 1
ATOM 2879 N N . PRO A 1 373 ? 30.442 123.683 63.244 1.00 16.04 398 PRO A N 1
ATOM 2880 C CA . PRO A 1 373 ? 31.427 123.871 64.313 1.00 22.04 398 PRO A CA 1
ATOM 2881 C C . PRO A 1 373 ? 31.604 125.351 64.587 1.00 22.46 398 PRO A C 1
ATOM 2882 O O . PRO A 1 373 ? 31.500 126.132 63.649 1.00 22.21 398 PRO A O 1
ATOM 2886 N N . ASN A 1 374 ? 31.884 125.738 65.825 1.00 24.24 399 ASN A N 1
ATOM 2887 C CA . ASN A 1 374 ? 32.326 127.106 66.075 1.00 25.62 399 ASN A CA 1
ATOM 2888 C C . ASN A 1 374 ? 33.691 127.318 65.448 1.00 28.40 399 ASN A C 1
ATOM 2889 O O . ASN A 1 374 ? 34.016 128.415 64.990 1.00 27.11 399 ASN A O 1
ATOM 2894 N N . SER A 1 375 ? 34.481 126.275 65.447 1.00 21.72 400 SER A N 1
ATOM 2895 C CA . SER A 1 375 ? 35.802 126.306 64.918 1.00 27.33 400 SER A CA 1
ATOM 2896 C C . SER A 1 375 ? 36.435 125.209 64.036 1.00 30.45 400 SER A C 1
ATOM 2897 O O . SER A 1 375 ? 36.624 125.396 62.882 1.00 27.46 400 SER A O 1
ATOM 2900 N N . ASN A 1 376 ? 36.748 124.073 64.628 1.00 28.96 401 ASN A N 1
ATOM 2901 C CA . ASN A 1 376 ? 37.178 122.884 63.942 1.00 26.83 401 ASN A CA 1
ATOM 2902 C C . ASN A 1 376 ? 36.762 121.659 64.723 1.00 23.64 401 ASN A C 1
ATOM 2903 O O . ASN A 1 376 ? 37.363 120.645 64.664 1.00 22.46 401 ASN A O 1
ATOM 2908 N N . GLN A 1 377 ? 35.700 121.816 65.474 1.00 23.42 402 GLN A N 1
ATOM 2909 C CA . GLN A 1 377 ? 35.151 120.732 66.277 1.00 18.52 402 GLN A CA 1
ATOM 2910 C C . GLN A 1 377 ? 34.773 119.545 65.394 1.00 20.38 402 GLN A C 1
ATOM 2911 O O . GLN A 1 377 ? 34.272 119.726 64.280 1.00 19.50 402 GLN A O 1
ATOM 2917 N N . THR A 1 378 ? 35.024 118.336 65.889 1.00 22.37 403 THR A N 1
ATOM 2918 C CA . THR A 1 378 ? 34.707 117.107 65.150 1.00 23.42 403 THR A CA 1
ATOM 2919 C C . THR A 1 378 ? 33.568 116.304 65.787 1.00 20.69 403 THR A C 1
ATOM 2920 O O . THR A 1 378 ? 33.204 116.535 66.942 1.00 18.51 403 THR A O 1
ATOM 2924 N N . TRP A 1 379 ? 32.999 115.368 65.029 1.00 20.25 404 TRP A N 1
ATOM 2925 C CA . TRP A 1 379 ? 32.009 114.444 65.589 1.00 20.07 404 TRP A CA 1
ATOM 2926 C C . TRP A 1 379 ? 32.371 112.990 65.323 1.00 19.56 404 TRP A C 1
ATOM 2927 O O . TRP A 1 379 ? 32.999 112.666 64.317 1.00 17.45 404 TRP A O 1
ATOM 2938 N N . GLN A 1 380 ? 31.936 112.122 66.232 1.00 23.10 405 GLN A N 1
ATOM 2939 C CA . GLN A 1 380 ? 32.203 110.693 66.166 1.00 18.60 405 GLN A CA 1
ATOM 2940 C C . GLN A 1 380 ? 31.124 109.957 66.953 1.00 21.17 405 GLN A C 1
ATOM 2941 O O . GLN A 1 380 ? 30.891 110.260 68.126 1.00 21.90 405 GLN A O 1
ATOM 2947 N N . GLY A 1 381 ? 30.463 108.997 66.317 1.00 16.69 406 GLY A N 1
ATOM 2948 C CA . GLY A 1 381 ? 29.387 108.268 66.962 1.00 16.76 406 GLY A CA 1
ATOM 2949 C C . GLY A 1 381 ? 28.887 107.107 66.124 1.00 22.37 406 GLY A C 1
ATOM 2950 O O . GLY A 1 381 ? 29.519 106.720 65.132 1.00 21.30 406 GLY A O 1
ATOM 2951 N N . ALA A 1 382 ? 27.745 106.548 66.511 1.00 21.35 407 ALA A N 1
ATOM 2952 C CA . ALA A 1 382 ? 27.245 105.342 65.862 1.00 16.38 407 ALA A CA 1
ATOM 2953 C C . ALA A 1 382 ? 26.991 105.573 64.377 1.00 17.22 407 ALA A C 1
ATOM 2954 O O . ALA A 1 382 ? 27.267 104.699 63.545 1.00 15.84 407 ALA A O 1
ATOM 2956 N N . GLY A 1 383 ? 26.482 106.754 64.044 1.00 12.14 408 GLY A N 1
ATOM 2957 C CA . GLY A 1 383 ? 26.115 107.064 62.673 1.00 10.28 408 GLY A CA 1
ATOM 2958 C C . GLY A 1 383 ? 25.058 108.149 62.598 1.00 15.27 408 GLY A C 1
ATOM 2959 O O . GLY A 1 383 ? 24.630 108.681 63.625 1.00 14.78 408 GLY A O 1
ATOM 2960 N N . ILE A 1 384 ? 24.635 108.494 61.385 1.00 12.83 409 ILE A N 1
ATOM 2961 C CA . ILE A 1 384 ? 23.620 109.532 61.222 1.00 13.98 409 ILE A CA 1
ATOM 2962 C C . ILE A 1 384 ? 22.433 109.024 60.427 1.00 14.52 409 ILE A C 1
ATOM 2963 O O . ILE A 1 384 ? 22.594 108.465 59.337 1.00 13.89 409 ILE A O 1
ATOM 2968 N N . HIS A 1 385 ? 21.240 109.219 60.975 1.00 13.53 410 HIS A N 1
ATOM 2969 C CA . HIS A 1 385 ? 20.019 108.831 60.283 1.00 13.69 410 HIS A CA 1
ATOM 2970 C C . HIS A 1 385 ? 19.229 110.080 59.894 1.00 16.81 410 HIS A C 1
ATOM 2971 O O . HIS A 1 385 ? 18.782 110.836 60.756 1.00 19.61 410 HIS A O 1
ATOM 2978 N N . VAL A 1 386 ? 19.074 110.300 58.595 1.00 13.76 411 VAL A N 1
ATOM 2979 C CA . VAL A 1 386 ? 18.337 111.446 58.096 1.00 17.50 411 VAL A CA 1
ATOM 2980 C C . VAL A 1 386 ? 17.027 110.990 57.470 1.00 19.86 411 VAL A C 1
ATOM 2981 O O . VAL A 1 386 ? 17.024 110.148 56.565 1.00 14.88 411 VAL A O 1
ATOM 2985 N N . SER A 1 387 ? 15.926 111.563 57.957 1.00 20.13 412 SER A N 1
ATOM 2986 C CA . SER A 1 387 ? 14.569 111.201 57.535 1.00 20.93 412 SER A CA 1
ATOM 2987 C C . SER A 1 387 ? 14.338 111.445 56.060 1.00 24.25 412 SER A C 1
ATOM 2988 O O . SER A 1 387 ? 15.037 112.247 55.435 1.00 19.63 412 SER A O 1
ATOM 2991 N N . GLU A 1 388 ? 13.317 110.785 55.523 1.00 19.37 413 GLU A N 1
ATOM 2992 C CA . GLU A 1 388 ? 12.887 111.029 54.157 1.00 19.98 413 GLU A CA 1
ATOM 2993 C C . GLU A 1 388 ? 12.543 112.503 53.976 1.00 23.51 413 GLU A C 1
ATOM 2994 O O . GLU A 1 388 ? 11.899 113.104 54.834 1.00 21.64 413 GLU A O 1
ATOM 3000 N N . ASN A 1 389 ? 12.969 113.076 52.856 1.00 25.35 414 ASN A N 1
ATOM 3001 C CA . ASN A 1 389 ? 12.658 114.468 52.535 1.00 28.58 414 ASN A CA 1
ATOM 3002 C C . ASN A 1 389 ? 13.362 115.496 53.425 1.00 22.27 414 ASN A C 1
ATOM 3003 O O . ASN A 1 389 ? 13.067 116.678 53.359 1.00 28.33 414 ASN A O 1
ATOM 3008 N N . SER A 1 390 ? 14.290 115.046 54.257 1.00 21.04 415 SER A N 1
ATOM 3009 C CA . SER A 1 390 ? 15.019 115.952 55.125 1.00 20.51 415 SER A CA 1
ATOM 3010 C C . SER A 1 390 ? 16.422 116.140 54.593 1.00 19.98 415 SER A C 1
ATOM 3011 O O . SER A 1 390 ? 16.996 115.215 54.023 1.00 19.97 415 SER A O 1
ATOM 3014 N N . THR A 1 391 ? 16.969 117.340 54.756 1.00 15.84 416 THR A N 1
ATOM 3015 C CA . THR A 1 391 ? 18.349 117.590 54.376 1.00 16.64 416 THR A CA 1
ATOM 3016 C C . THR A 1 391 ? 19.128 118.096 55.579 1.00 18.67 416 THR A C 1
ATOM 3017 O O . THR A 1 391 ? 18.698 119.020 56.277 1.00 19.77 416 THR A O 1
ATOM 3021 N N . VAL A 1 392 ? 20.270 117.472 55.831 1.00 14.20 417 VAL A N 1
ATOM 3022 C CA . VAL A 1 392 ? 21.122 117.887 56.925 1.00 16.17 417 VAL A CA 1
ATOM 3023 C C . VAL A 1 392 ? 22.433 118.390 56.357 1.00 18.80 417 VAL A C 1
ATOM 3024 O O . VAL A 1 392 ? 23.225 117.617 55.828 1.00 17.45 417 VAL A O 1
ATOM 3028 N N . THR A 1 393 ? 22.637 119.702 56.442 1.00 20.71 418 THR A N 1
ATOM 3029 C CA . THR A 1 393 ? 23.883 120.307 56.008 1.00 18.35 418 THR A CA 1
ATOM 3030 C C . THR A 1 393 ? 24.949 120.079 57.077 1.00 18.37 418 THR A C 1
ATOM 3031 O O . THR A 1 393 ? 24.874 120.642 58.168 1.00 21.43 418 THR A O 1
ATOM 3035 N N . TRP A 1 394 ? 25.926 119.236 56.757 1.00 15.14 419 TRP A N 1
ATOM 3036 C CA . TRP A 1 394 ? 26.875 118.725 57.740 1.00 18.83 419 TRP A CA 1
ATOM 3037 C C . TRP A 1 394 ? 28.236 119.377 57.551 1.00 19.98 419 TRP A C 1
ATOM 3038 O O . TRP A 1 394 ? 28.966 119.038 56.626 1.00 19.80 419 TRP A O 1
ATOM 3049 N N . LYS A 1 395 ? 28.577 120.319 58.425 1.00 21.70 420 LYS A N 1
ATOM 3050 C CA . LYS A 1 395 ? 29.799 121.101 58.242 1.00 21.59 420 LYS A CA 1
ATOM 3051 C C . LYS A 1 395 ? 30.890 120.709 59.233 1.00 20.61 420 LYS A C 1
ATOM 3052 O O . LYS A 1 395 ? 31.843 121.454 59.458 1.00 21.84 420 LYS A O 1
ATOM 3058 N N . VAL A 1 396 ? 30.747 119.525 59.814 1.00 20.24 421 VAL A N 1
ATOM 3059 C CA . VAL A 1 396 ? 31.647 119.068 60.860 1.00 17.71 421 VAL A CA 1
ATOM 3060 C C . VAL A 1 396 ? 32.488 117.904 60.369 1.00 18.70 421 VAL A C 1
ATOM 3061 O O . VAL A 1 396 ? 31.957 116.933 59.831 1.00 17.41 421 VAL A O 1
ATOM 3065 N N . ASN A 1 397 ? 33.801 118.001 60.545 1.00 17.98 422 ASN A N 1
ATOM 3066 C CA . ASN A 1 397 ? 34.696 116.945 60.085 1.00 18.85 422 ASN A CA 1
ATOM 3067 C C . ASN A 1 397 ? 34.609 115.683 60.937 1.00 15.57 422 ASN A C 1
ATOM 3068 O O . ASN A 1 397 ? 33.953 115.664 61.977 1.00 15.46 422 ASN A O 1
ATOM 3073 N N . GLY A 1 398 ? 35.295 114.636 60.496 1.00 15.67 423 GLY A N 1
ATOM 3074 C CA . GLY A 1 398 ? 35.317 113.381 61.225 1.00 17.37 423 GLY A CA 1
ATOM 3075 C C . GLY A 1 398 ? 36.671 113.117 61.858 1.00 21.78 423 GLY A C 1
ATOM 3076 O O . GLY A 1 398 ? 37.514 114.009 61.945 1.00 23.17 423 GLY A O 1
ATOM 3077 N N . VAL A 1 399 ? 36.884 111.875 62.281 1.00 22.69 424 VAL A N 1
ATOM 3078 C CA . VAL A 1 399 ? 38.062 111.498 63.048 1.00 19.58 424 VAL A CA 1
ATOM 3079 C C . VAL A 1 399 ? 38.826 110.408 62.315 1.00 23.64 424 VAL A C 1
ATOM 3080 O O . VAL A 1 399 ? 38.218 109.491 61.762 1.00 18.61 424 VAL A O 1
ATOM 3084 N N . GLU A 1 400 ? 40.154 110.503 62.317 1.00 25.37 425 GLU A N 1
ATOM 3085 C CA . GLU A 1 400 ? 40.988 109.546 61.595 1.00 21.46 425 GLU A CA 1
ATOM 3086 C C . GLU A 1 400 ? 40.747 108.123 62.093 1.00 20.52 425 GLU A C 1
ATOM 3087 O O . GLU A 1 400 ? 40.595 107.901 63.292 1.00 22.75 425 GLU A O 1
ATOM 3093 N N . HIS A 1 401 ? 40.701 107.169 61.165 1.00 20.12 426 HIS A N 1
ATOM 3094 C CA . HIS A 1 401 ? 40.455 105.754 61.482 1.00 22.36 426 HIS A CA 1
ATOM 3095 C C . HIS A 1 401 ? 39.037 105.476 61.976 1.00 23.42 426 HIS A C 1
ATOM 3096 O O . HIS A 1 401 ? 38.767 104.418 62.545 1.00 24.43 426 HIS A O 1
ATOM 3103 N N . ASP A 1 402 ? 38.137 106.430 61.770 1.00 21.64 427 ASP A N 1
ATOM 3104 C CA . ASP A 1 402 ? 36.741 106.233 62.126 1.00 20.86 427 ASP A CA 1
ATOM 3105 C C . ASP A 1 402 ? 35.849 106.289 60.892 1.00 22.17 427 ASP A C 1
ATOM 3106 O O . ASP A 1 402 ? 36.015 107.156 60.035 1.00 18.31 427 ASP A O 1
ATOM 3111 N N . ARG A 1 403 ? 34.903 105.357 60.813 1.00 21.50 428 ARG A N 1
ATOM 3112 C CA . ARG A 1 403 ? 33.953 105.301 59.712 1.00 15.77 428 ARG A CA 1
ATOM 3113 C C . ARG A 1 403 ? 32.611 105.875 60.152 1.00 16.42 428 ARG A C 1
ATOM 3114 O O . ARG A 1 403 ? 32.069 105.489 61.191 1.00 14.12 428 ARG A O 1
ATOM 3122 N N . LEU A 1 404 ? 32.075 106.797 59.361 1.00 13.91 429 LEU A N 1
ATOM 3123 C CA . LEU A 1 404 ? 30.754 107.343 59.625 1.00 16.10 429 LEU A CA 1
ATOM 3124 C C . LEU A 1 404 ? 29.716 106.510 58.878 1.00 13.95 429 LEU A C 1
ATOM 3125 O O . LEU A 1 404 ? 29.893 106.210 57.698 1.00 13.56 429 LEU A O 1
ATOM 3130 N N . SER A 1 405 ? 28.651 106.125 59.581 1.00 12.68 430 SER A N 1
ATOM 3131 C CA . SER A 1 405 ? 27.539 105.378 58.998 1.00 12.64 430 SER A CA 1
ATOM 3132 C C . SER A 1 405 ? 26.369 106.297 58.658 1.00 11.30 430 SER A C 1
ATOM 3133 O O . SER A 1 405 ? 25.793 106.941 59.543 1.00 14.87 430 SER A O 1
ATOM 3136 N N . LYS A 1 406 ? 26.012 106.351 57.382 1.00 10.74 431 LYS A N 1
ATOM 3137 C CA . LYS A 1 406 ? 24.899 107.187 56.941 1.00 13.93 431 LYS A CA 1
ATOM 3138 C C . LYS A 1 406 ? 23.724 106.329 56.516 1.00 12.30 431 LYS A C 1
ATOM 3139 O O . LYS A 1 406 ? 23.828 105.541 55.577 1.00 11.92 431 LYS A O 1
ATOM 3145 N N . ILE A 1 407 ? 22.610 106.480 57.220 1.00 12.09 432 ILE A N 1
ATOM 3146 C CA . ILE A 1 407 ? 21.398 105.745 56.884 1.00 15.44 432 ILE A CA 1
ATOM 3147 C C . ILE A 1 407 ? 20.208 106.692 56.822 1.00 13.11 432 ILE A C 1
ATOM 3148 O O . ILE A 1 407 ? 20.368 107.900 56.955 1.00 17.08 432 ILE A O 1
ATOM 3153 N N . GLY A 1 408 ? 19.017 106.144 56.621 1.00 13.68 433 GLY A N 1
ATOM 3154 C CA . GLY A 1 408 ? 17.839 106.963 56.420 1.00 14.00 433 GLY A CA 1
ATOM 3155 C C . GLY A 1 408 ? 17.715 107.390 54.967 1.00 18.77 433 GLY A C 1
ATOM 3156 O O . GLY A 1 408 ? 18.711 107.475 54.237 1.00 16.40 433 GLY A O 1
ATOM 3157 N N . LYS A 1 409 ? 16.485 107.650 54.540 1.00 15.64 434 LYS A N 1
ATOM 3158 C CA . LYS A 1 409 ? 16.232 108.024 53.156 1.00 18.98 434 LYS A CA 1
ATOM 3159 C C . LYS A 1 409 ? 16.616 109.473 52.852 1.00 18.74 434 LYS A C 1
ATOM 3160 O O . LYS A 1 409 ? 16.639 109.870 51.692 1.00 15.27 434 LYS A O 1
ATOM 3166 N N . GLY A 1 410 ? 16.906 110.257 53.888 1.00 13.70 435 GLY A N 1
ATOM 3167 C CA . GLY A 1 410 ? 17.209 111.670 53.710 1.00 18.64 435 GLY A CA 1
ATOM 3168 C C . GLY A 1 410 ? 18.608 111.968 53.201 1.00 16.98 435 GLY A C 1
ATOM 3169 O O . GLY A 1 410 ? 19.405 111.055 52.960 1.00 17.34 435 GLY A O 1
ATOM 3170 N N . THR A 1 411 ? 18.905 113.260 53.054 1.00 19.15 436 THR A N 1
ATOM 3171 C CA . THR A 1 411 ? 20.172 113.729 52.490 1.00 16.26 436 THR A CA 1
ATOM 3172 C C . THR A 1 411 ? 21.163 114.268 53.533 1.00 17.21 436 THR A C 1
ATOM 3173 O O . THR A 1 411 ? 20.780 114.954 54.475 1.00 17.23 436 THR A O 1
ATOM 3177 N N . LEU A 1 412 ? 22.435 113.933 53.353 1.00 13.65 437 LEU A N 1
ATOM 3178 C CA . LEU A 1 412 ? 23.515 114.457 54.174 1.00 17.32 437 LEU A CA 1
ATOM 3179 C C . LEU A 1 412 ? 24.369 115.286 53.236 1.00 15.06 437 LEU A C 1
ATOM 3180 O O . LEU A 1 412 ? 25.069 114.740 52.391 1.00 16.25 437 LEU A O 1
ATOM 3185 N N . HIS A 1 413 ? 24.302 116.603 53.365 1.00 13.53 438 HIS A N 1
ATOM 3186 C CA . HIS A 1 413 ? 25.086 117.481 52.509 1.00 16.64 438 HIS A CA 1
ATOM 3187 C C . HIS A 1 413 ? 26.403 117.813 53.213 1.00 15.67 438 HIS A C 1
ATOM 3188 O O . HIS A 1 413 ? 26.450 118.682 54.072 1.00 20.24 438 HIS A O 1
ATOM 3195 N N . VAL A 1 414 ? 27.464 117.099 52.859 1.00 16.46 439 VAL A N 1
ATOM 3196 C CA . VAL A 1 414 ? 28.764 117.286 53.507 1.00 17.34 439 VAL A CA 1
ATOM 3197 C C . VAL A 1 414 ? 29.459 118.550 53.013 1.00 20.34 439 VAL A C 1
ATOM 3198 O O . VAL A 1 414 ? 29.711 118.712 51.814 1.00 16.95 439 VAL A O 1
ATOM 3202 N N . GLN A 1 415 ? 29.778 119.440 53.946 1.00 19.57 440 GLN A N 1
ATOM 3203 C CA . GLN A 1 415 ? 30.305 120.748 53.589 1.00 22.88 440 GLN A CA 1
ATOM 3204 C C . GLN A 1 415 ? 31.272 121.276 54.648 1.00 22.59 440 GLN A C 1
ATOM 3205 O O . GLN A 1 415 ? 31.299 122.475 54.929 1.00 21.36 440 GLN A O 1
ATOM 3211 N N . ALA A 1 416 ? 32.062 120.387 55.240 1.00 18.74 441 ALA A N 1
ATOM 3212 C CA . ALA A 1 416 ? 33.048 120.808 56.228 1.00 19.13 441 ALA A CA 1
ATOM 3213 C C . ALA A 1 416 ? 34.304 121.370 55.550 1.00 21.83 441 ALA A C 1
ATOM 3214 O O . ALA A 1 416 ? 34.411 121.367 54.321 1.00 17.89 441 ALA A O 1
ATOM 3216 N N . LYS A 1 417 ? 35.256 121.844 56.349 1.00 17.73 442 LYS A N 1
ATOM 3217 C CA . LYS A 1 417 ? 36.444 122.494 55.803 1.00 23.24 442 LYS A CA 1
ATOM 3218 C C . LYS A 1 417 ? 37.705 121.678 55.964 1.00 22.79 442 LYS A C 1
ATOM 3219 O O . LYS A 1 417 ? 37.962 121.106 57.025 1.00 20.71 442 LYS A O 1
ATOM 3225 N N . GLY A 1 418 ? 38.501 121.653 54.903 1.00 19.19 443 GLY A N 1
ATOM 3226 C CA . GLY A 1 418 ? 39.810 121.040 54.944 1.00 21.49 443 GLY A CA 1
ATOM 3227 C C . GLY A 1 418 ? 39.817 119.565 54.602 1.00 23.00 443 GLY A C 1
ATOM 3228 O O . GLY A 1 418 ? 38.936 119.060 53.903 1.00 21.63 443 GLY A O 1
ATOM 3229 N N . GLU A 1 419 ? 40.831 118.875 55.104 1.00 19.66 444 GLU A N 1
ATOM 3230 C CA . GLU A 1 419 ? 40.989 117.449 54.857 1.00 21.81 444 GLU A CA 1
ATOM 3231 C C . GLU A 1 419 ? 40.337 116.658 55.970 1.00 18.23 444 GLU A C 1
ATOM 3232 O O . GLU A 1 419 ? 40.876 116.567 57.069 1.00 21.56 444 GLU A O 1
ATOM 3238 N N . ASN A 1 420 ? 39.166 116.094 55.697 1.00 21.99 445 ASN A N 1
ATOM 3239 C CA . ASN A 1 420 ? 38.535 115.212 56.664 1.00 17.34 445 ASN A CA 1
ATOM 3240 C C . ASN A 1 420 ? 39.250 113.883 56.632 1.00 18.01 445 ASN A C 1
ATOM 3241 O O . ASN A 1 420 ? 39.426 113.283 55.567 1.00 18.36 445 ASN A O 1
ATOM 3246 N N . LYS A 1 421 ? 39.687 113.417 57.788 1.00 17.14 446 LYS A N 1
ATOM 3247 C CA . LYS A 1 421 ? 40.436 112.177 57.803 1.00 20.54 446 LYS A CA 1
ATOM 3248 C C . LYS A 1 421 ? 39.556 110.948 58.063 1.00 24.68 446 LYS A C 1
ATOM 3249 O O . LYS A 1 421 ? 39.997 109.816 57.871 1.00 25.04 446 LYS A O 1
ATOM 3255 N N . GLY A 1 422 ? 38.306 111.175 58.468 1.00 22.33 447 GLY A N 1
ATOM 3256 C CA . GLY A 1 422 ? 37.360 110.089 58.643 1.00 18.32 447 GLY A CA 1
ATOM 3257 C C . GLY A 1 422 ? 36.901 109.547 57.301 1.00 19.87 447 GLY A C 1
ATOM 3258 O O . GLY A 1 422 ? 37.060 110.200 56.265 1.00 18.68 447 GLY A O 1
ATOM 3259 N N . SER A 1 423 ? 36.333 108.348 57.308 1.00 12.92 448 SER A N 1
ATOM 3260 C CA . SER A 1 423 ? 35.731 107.802 56.095 1.00 15.50 448 SER A CA 1
ATOM 3261 C C . SER A 1 423 ? 34.212 107.707 56.240 1.00 12.18 448 SER A C 1
ATOM 3262 O O . SER A 1 423 ? 33.644 108.164 57.228 1.00 14.34 448 SER A O 1
ATOM 3265 N N . ILE A 1 424 ? 33.552 107.117 55.254 1.00 14.43 449 ILE A N 1
ATOM 3266 C CA . ILE A 1 424 ? 32.099 107.011 55.303 1.00 14.38 449 ILE A CA 1
ATOM 3267 C C . ILE A 1 424 ? 31.566 105.752 54.629 1.00 13.63 449 ILE A C 1
ATOM 3268 O O . ILE A 1 424 ? 32.114 105.287 53.622 1.00 15.86 449 ILE A O 1
ATOM 3273 N N . SER A 1 425 ? 30.499 105.197 55.198 1.00 11.98 450 SER A N 1
ATOM 3274 C CA . SER A 1 425 ? 29.730 104.153 54.521 1.00 12.42 450 SER A CA 1
ATOM 3275 C C . SER A 1 425 ? 28.315 104.660 54.276 1.00 12.83 450 SER A C 1
ATOM 3276 O O . SER A 1 425 ? 27.587 104.974 55.218 1.00 13.25 450 SER A O 1
ATOM 3279 N N . VAL A 1 426 ? 27.930 104.747 53.011 1.00 11.50 451 VAL A N 1
ATOM 3280 C CA . VAL A 1 426 ? 26.626 105.277 52.653 1.00 12.70 451 VAL A CA 1
ATOM 3281 C C . VAL A 1 426 ? 25.654 104.134 52.388 1.00 13.58 451 VAL A C 1
ATOM 3282 O O . VAL A 1 426 ? 25.667 103.523 51.311 1.00 13.53 451 VAL A O 1
ATOM 3286 N N . GLY A 1 427 ? 24.815 103.841 53.375 1.00 12.50 452 GLY A N 1
ATOM 3287 C CA . GLY A 1 427 ? 23.911 102.707 53.284 1.00 11.26 452 GLY A CA 1
ATOM 3288 C C . GLY A 1 427 ? 22.558 103.066 52.697 1.00 16.23 452 GLY A C 1
ATOM 3289 O O . GLY A 1 427 ? 21.941 102.260 52.002 1.00 14.89 452 GLY A O 1
ATOM 3290 N N . ASP A 1 428 ? 22.096 104.288 52.958 1.00 15.35 453 ASP A N 1
ATOM 3291 C CA . ASP A 1 428 ? 20.749 104.682 52.550 1.00 16.63 453 ASP A CA 1
ATOM 3292 C C . ASP A 1 428 ? 20.675 106.179 52.255 1.00 16.96 453 ASP A C 1
ATOM 3293 O O . ASP A 1 428 ? 21.429 106.975 52.821 1.00 16.31 453 ASP A O 1
ATOM 3298 N N . GLY A 1 429 ? 19.774 106.560 51.358 1.00 14.64 454 GLY A N 1
ATOM 3299 C CA . GLY A 1 429 ? 19.554 107.967 51.073 1.00 16.34 454 GLY A CA 1
ATOM 3300 C C . GLY A 1 429 ? 20.657 108.580 50.232 1.00 16.04 454 GLY A C 1
ATOM 3301 O O . GLY A 1 429 ? 21.247 107.912 49.385 1.00 17.14 454 GLY A O 1
ATOM 3302 N N . LYS A 1 430 ? 20.928 109.861 50.455 1.00 17.45 455 LYS A N 1
ATOM 3303 C CA . LYS A 1 430 ? 21.901 110.579 49.643 1.00 15.38 455 LYS A CA 1
ATOM 3304 C C . LYS A 1 430 ? 22.922 111.341 50.470 1.00 15.45 455 LYS A C 1
ATOM 3305 O O . LYS A 1 430 ? 22.599 111.951 51.482 1.00 17.34 455 LYS A O 1
ATOM 3311 N N . VAL A 1 431 ? 24.168 111.281 50.025 1.00 16.33 456 VAL A N 1
ATOM 3312 C CA . VAL A 1 431 ? 25.236 112.072 50.597 1.00 10.87 456 VAL A CA 1
ATOM 3313 C C . VAL A 1 431 ? 25.745 112.914 49.451 1.00 15.42 456 VAL A C 1
ATOM 3314 O O . VAL A 1 431 ? 26.133 112.381 48.407 1.00 12.49 456 VAL A O 1
ATOM 3318 N N . ILE A 1 432 ? 25.711 114.230 49.631 1.00 13.39 457 ILE A N 1
ATOM 3319 C CA . ILE A 1 432 ? 26.272 115.157 48.657 1.00 14.85 457 ILE A CA 1
ATOM 3320 C C . ILE A 1 432 ? 27.643 115.591 49.153 1.00 14.33 457 ILE A C 1
ATOM 3321 O O . ILE A 1 432 ? 27.786 116.008 50.301 1.00 15.87 457 ILE A O 1
ATOM 3326 N N . LEU A 1 433 ? 28.651 115.474 48.297 1.00 13.73 458 LEU A N 1
ATOM 3327 C CA . LEU A 1 433 ? 30.007 115.862 48.663 1.00 16.81 458 LEU A CA 1
ATOM 3328 C C . LEU A 1 433 ? 30.314 117.271 48.196 1.00 16.35 458 LEU A C 1
ATOM 3329 O O . LEU A 1 433 ? 30.382 117.532 46.995 1.00 13.66 458 LEU A O 1
ATOM 3334 N N . GLU A 1 434 ? 30.502 118.174 49.153 1.00 18.26 459 GLU A N 1
ATOM 3335 C CA . GLU A 1 434 ? 30.955 119.524 48.842 1.00 21.84 459 GLU A CA 1
ATOM 3336 C C . GLU A 1 434 ? 31.881 120.093 49.921 1.00 20.08 459 GLU A C 1
ATOM 3337 O O . GLU A 1 434 ? 31.660 121.205 50.398 1.00 22.13 459 GLU A O 1
ATOM 3343 N N . GLN A 1 435 ? 32.910 119.340 50.310 1.00 18.40 460 GLN A N 1
ATOM 3344 C CA . GLN A 1 435 ? 33.899 119.861 51.251 1.00 20.98 460 GLN A CA 1
ATOM 3345 C C . GLN A 1 435 ? 34.465 121.147 50.700 1.00 22.26 460 GLN A C 1
ATOM 3346 O O . GLN A 1 435 ? 34.701 121.251 49.495 1.00 23.45 460 GLN A O 1
ATOM 3352 N N . GLN A 1 436 ? 34.702 122.105 51.592 1.00 19.44 461 GLN A N 1
ATOM 3353 C CA . GLN A 1 436 ? 35.376 123.352 51.249 1.00 21.93 461 GLN A CA 1
ATOM 3354 C C . GLN A 1 436 ? 36.859 123.262 51.579 1.00 19.64 461 GLN A C 1
ATOM 3355 O O . GLN A 1 436 ? 37.239 122.684 52.596 1.00 19.76 461 GLN A O 1
ATOM 3361 N N . ALA A 1 437 ? 37.694 123.859 50.735 1.00 22.21 462 ALA A N 1
ATOM 3362 C CA . ALA A 1 437 ? 39.122 123.966 51.018 1.00 22.73 462 ALA A CA 1
ATOM 3363 C C . ALA A 1 437 ? 39.341 124.739 52.314 1.00 22.87 462 ALA A C 1
ATOM 3364 O O . ALA A 1 437 ? 38.563 125.623 52.647 1.00 24.05 462 ALA A O 1
ATOM 3366 N N . ASP A 1 438 ? 40.384 124.393 53.058 1.00 19.98 463 ASP A N 1
ATOM 3367 C CA . ASP A 1 438 ? 40.737 125.183 54.226 1.00 22.61 463 ASP A CA 1
ATOM 3368 C C . ASP A 1 438 ? 41.636 126.334 53.775 1.00 26.22 463 ASP A C 1
ATOM 3369 O O . ASP A 1 438 ? 41.861 126.508 52.578 1.00 23.51 463 ASP A O 1
ATOM 3374 N N . ASP A 1 439 ? 42.128 127.132 54.716 1.00 31.91 464 ASP A N 1
ATOM 3375 C CA . ASP A 1 439 ? 42.933 128.301 54.355 1.00 33.43 464 ASP A CA 1
ATOM 3376 C C . ASP A 1 439 ? 44.195 127.878 53.604 1.00 31.01 464 ASP A C 1
ATOM 3377 O O . ASP A 1 439 ? 44.666 128.584 52.711 1.00 34.67 464 ASP A O 1
ATOM 3382 N N . GLN A 1 440 ? 44.725 126.714 53.956 1.00 27.90 465 GLN A N 1
ATOM 3383 C CA . GLN A 1 440 ? 45.946 126.209 53.336 1.00 27.69 465 GLN A CA 1
ATOM 3384 C C . GLN A 1 440 ? 45.693 125.511 51.996 1.00 26.45 465 GLN A C 1
ATOM 3385 O O . GLN A 1 440 ? 46.631 125.088 51.333 1.00 24.64 465 GLN A O 1
ATOM 3391 N N . GLY A 1 441 ? 44.430 125.382 51.600 1.00 28.41 466 GLY A N 1
ATOM 3392 C CA . GLY A 1 441 ? 44.109 124.776 50.316 1.00 29.06 466 GLY A CA 1
ATOM 3393 C C . GLY A 1 441 ? 43.795 123.284 50.314 1.00 23.89 466 GLY A C 1
ATOM 3394 O O . GLY A 1 441 ? 43.485 122.716 49.267 1.00 22.03 466 GLY A O 1
ATOM 3395 N N . ASN A 1 442 ? 43.880 122.650 51.480 1.00 21.47 467 ASN A N 1
ATOM 3396 C CA . ASN A 1 442 ? 43.479 121.250 51.645 1.00 23.61 467 ASN A CA 1
ATOM 3397 C C . ASN A 1 442 ? 41.978 121.055 51.515 1.00 20.41 467 ASN A C 1
ATOM 3398 O O . ASN A 1 442 ? 41.202 121.808 52.100 1.00 27.07 467 ASN A O 1
ATOM 3403 N N . LYS A 1 443 ? 41.572 120.027 50.778 1.00 20.12 468 LYS A N 1
ATOM 3404 C CA . LYS A 1 443 ? 40.158 119.715 50.576 1.00 19.11 468 LYS A CA 1
ATOM 3405 C C . LYS A 1 443 ? 39.964 118.215 50.346 1.00 22.79 468 LYS A C 1
ATOM 3406 O O . LYS A 1 443 ? 40.479 117.658 49.374 1.00 18.94 468 LYS A O 1
ATOM 3412 N N . GLN A 1 444 ? 39.228 117.566 51.245 1.00 20.86 469 GLN A N 1
ATOM 3413 C CA . GLN A 1 444 ? 38.925 116.136 51.121 1.00 16.68 469 GLN A CA 1
ATOM 3414 C C . GLN A 1 444 ? 37.682 115.794 51.927 1.00 16.72 469 GLN A C 1
ATOM 3415 O O . GLN A 1 444 ? 37.627 116.051 53.134 1.00 18.75 469 GLN A O 1
ATOM 3421 N N . ALA A 1 445 ? 36.679 115.231 51.260 1.00 16.87 470 ALA A N 1
ATOM 3422 C CA . ALA A 1 445 ? 35.417 114.908 51.924 1.00 16.26 470 ALA A CA 1
ATOM 3423 C C . ALA A 1 445 ? 35.556 113.748 52.901 1.00 14.81 470 ALA A C 1
ATOM 3424 O O . ALA A 1 445 ? 35.070 113.816 54.024 1.00 15.83 470 ALA A O 1
ATOM 3426 N N . PHE A 1 446 ? 36.223 112.685 52.458 1.00 18.08 471 PHE A N 1
ATOM 3427 C CA . PHE A 1 446 ? 36.474 111.506 53.287 1.00 16.31 471 PHE A CA 1
ATOM 3428 C C . PHE A 1 446 ? 37.745 110.804 52.815 1.00 16.80 471 PHE A C 1
ATOM 3429 O O . PHE A 1 446 ? 38.115 110.896 51.647 1.00 16.54 471 PHE A O 1
ATOM 3437 N N . SER A 1 447 ? 38.420 110.108 53.718 1.00 17.62 472 SER A N 1
ATOM 3438 C CA . SER A 1 447 ? 39.619 109.374 53.333 1.00 22.87 472 SER A CA 1
ATOM 3439 C C . SER A 1 447 ? 39.248 108.099 52.584 1.00 21.96 472 SER A C 1
ATOM 3440 O O . SER A 1 447 ? 40.102 107.450 51.990 1.00 30.42 472 SER A O 1
ATOM 3443 N N . GLU A 1 448 ? 37.968 107.748 52.613 1.00 18.32 473 GLU A N 1
ATOM 3444 C CA . GLU A 1 448 ? 37.488 106.519 51.994 1.00 17.45 473 GLU A CA 1
ATOM 3445 C C . GLU A 1 448 ? 35.962 106.553 51.971 1.00 16.02 473 GLU A C 1
ATOM 3446 O O . GLU A 1 448 ? 35.330 106.961 52.949 1.00 12.96 473 GLU A O 1
ATOM 3452 N N . ILE A 1 449 ? 35.374 106.133 50.854 1.00 14.34 474 ILE A N 1
ATOM 3453 C CA . ILE A 1 449 ? 33.924 106.226 50.662 1.00 15.63 474 ILE A CA 1
ATOM 3454 C C . ILE A 1 449 ? 33.373 104.937 50.057 1.00 17.14 474 ILE A C 1
ATOM 3455 O O . ILE A 1 449 ? 33.844 104.486 49.015 1.00 16.70 474 ILE A O 1
ATOM 3460 N N . GLY A 1 450 ? 32.387 104.338 50.721 1.00 17.38 475 GLY A N 1
ATOM 3461 C CA . GLY A 1 450 ? 31.753 103.141 50.207 1.00 14.65 475 GLY A CA 1
ATOM 3462 C C . GLY A 1 450 ? 30.250 103.303 50.049 1.00 14.67 475 GLY A C 1
ATOM 3463 O O . GLY A 1 450 ? 29.596 103.951 50.865 1.00 14.95 475 GLY A O 1
ATOM 3464 N N . LEU A 1 451 ? 29.708 102.724 48.981 1.00 15.20 476 LEU A N 1
ATOM 3465 C CA . LEU A 1 451 ? 28.265 102.598 48.814 1.00 15.08 476 LEU A CA 1
ATOM 3466 C C . LEU A 1 451 ? 27.853 101.132 49.018 1.00 17.26 476 LEU A C 1
ATOM 3467 O O . LEU A 1 451 ? 28.406 100.236 48.373 1.00 13.45 476 LEU A O 1
ATOM 3472 N N . VAL A 1 452 ? 26.895 100.891 49.917 1.00 12.90 477 VAL A N 1
ATOM 3473 C CA . VAL A 1 452 ? 26.453 99.530 50.213 1.00 15.76 477 VAL A CA 1
ATOM 3474 C C . VAL A 1 452 ? 24.944 99.445 50.386 1.00 16.66 477 VAL A C 1
ATOM 3475 O O . VAL A 1 452 ? 24.304 100.411 50.800 1.00 13.47 477 VAL A O 1
ATOM 3479 N N . SER A 1 453 ? 24.403 98.271 50.058 1.00 15.15 478 SER A N 1
ATOM 3480 C CA . SER A 1 453 ? 22.985 97.926 50.230 1.00 14.31 478 SER A CA 1
ATOM 3481 C C . SER A 1 453 ? 22.092 98.385 49.088 1.00 13.96 478 SER A C 1
ATOM 3482 O O . SER A 1 453 ? 20.898 98.125 49.093 1.00 15.75 478 SER A O 1
ATOM 3485 N N . GLY A 1 454 ? 22.673 99.070 48.112 1.00 17.05 479 GLY A N 1
ATOM 3486 C CA . GLY A 1 454 ? 21.939 99.464 46.926 1.00 13.45 479 GLY A CA 1
ATOM 3487 C C . GLY A 1 454 ? 20.933 100.584 47.149 1.00 15.26 479 GLY A C 1
ATOM 3488 O O . GLY A 1 454 ? 20.346 101.077 46.197 1.00 16.96 479 GLY A O 1
ATOM 3489 N N . ARG A 1 455 ? 20.726 100.997 48.395 1.00 15.03 480 ARG A N 1
ATOM 3490 C CA . ARG A 1 455 ? 19.739 102.037 48.688 1.00 16.29 480 ARG A CA 1
ATOM 3491 C C . ARG A 1 455 ? 20.318 103.448 48.582 1.00 16.29 480 ARG A C 1
ATOM 3492 O O . ARG A 1 455 ? 19.577 104.425 48.481 1.00 18.60 480 ARG A O 1
ATOM 3500 N N . GLY A 1 456 ? 21.639 103.556 48.616 1.00 19.53 481 GLY A N 1
ATOM 3501 C CA . GLY A 1 456 ? 22.287 104.849 48.764 1.00 16.76 481 GLY A CA 1
ATOM 3502 C C . GLY A 1 456 ? 22.789 105.513 47.496 1.00 16.72 481 GLY A C 1
ATOM 3503 O O . GLY A 1 456 ? 22.920 104.877 46.450 1.00 13.57 481 GLY A O 1
ATOM 3504 N N . THR A 1 457 ? 23.072 106.812 47.607 1.00 17.75 482 THR A N 1
ATOM 3505 C CA . THR A 1 457 ? 23.595 107.610 46.501 1.00 16.17 482 THR A CA 1
ATOM 3506 C C . THR A 1 457 ? 24.656 108.599 46.982 1.00 17.57 482 THR A C 1
ATOM 3507 O O . THR A 1 457 ? 24.469 109.309 47.971 1.00 16.10 482 THR A O 1
ATOM 3511 N N . VAL A 1 458 ? 25.774 108.647 46.276 1.00 16.36 483 VAL A N 1
ATOM 3512 C CA . VAL A 1 458 ? 26.750 109.693 46.502 1.00 14.87 483 VAL A CA 1
ATOM 3513 C C . VAL A 1 458 ? 26.686 110.636 45.316 1.00 17.80 483 VAL A C 1
ATOM 3514 O O . VAL A 1 458 ? 26.831 110.207 44.176 1.00 19.24 483 VAL A O 1
ATOM 3518 N N . GLN A 1 459 ? 26.451 111.914 45.594 1.00 18.02 484 GLN A N 1
ATOM 3519 C CA . GLN A 1 459 ? 26.321 112.936 44.559 1.00 18.61 484 GLN A CA 1
ATOM 3520 C C . GLN A 1 459 ? 27.472 113.937 44.675 1.00 16.00 484 GLN A C 1
ATOM 3521 O O . GLN A 1 459 ? 27.776 114.424 45.768 1.00 14.70 484 GLN A O 1
ATOM 3527 N N . LEU A 1 460 ? 28.116 114.230 43.551 1.00 15.59 485 LEU A N 1
ATOM 3528 C CA . LEU A 1 460 ? 29.268 115.127 43.544 1.00 17.46 485 LEU A CA 1
ATOM 3529 C C . LEU A 1 460 ? 28.840 116.564 43.255 1.00 17.09 485 LEU A C 1
ATOM 3530 O O . LEU A 1 460 ? 28.266 116.851 42.202 1.00 16.90 485 LEU A O 1
ATOM 3535 N N . ASN A 1 461 ? 29.129 117.464 44.187 1.00 17.32 486 ASN A N 1
ATOM 3536 C CA . ASN A 1 461 ? 28.875 118.880 43.963 1.00 17.72 486 ASN A CA 1
ATOM 3537 C C . ASN A 1 461 ? 30.156 119.688 43.819 1.00 18.39 486 ASN A C 1
ATOM 3538 O O . ASN A 1 461 ? 30.134 120.906 43.927 1.00 19.28 486 ASN A O 1
ATOM 3543 N N . ASP A 1 462 ? 31.267 119.004 43.562 1.00 20.67 487 ASP A N 1
ATOM 3544 C CA . ASP A 1 462 ? 32.559 119.667 43.398 1.00 19.31 487 ASP A CA 1
ATOM 3545 C C . ASP A 1 462 ? 33.603 118.677 42.901 1.00 22.92 487 ASP A C 1
ATOM 3546 O O . ASP A 1 462 ? 33.372 117.462 42.903 1.00 22.97 487 ASP A O 1
ATOM 3551 N N . ASP A 1 463 ? 34.748 119.194 42.464 1.00 17.33 488 ASP A N 1
ATOM 3552 C CA . ASP A 1 463 ? 35.850 118.343 42.038 1.00 19.75 488 ASP A CA 1
ATOM 3553 C C . ASP A 1 463 ? 36.791 118.054 43.201 1.00 24.69 488 ASP A C 1
ATOM 3554 O O . ASP A 1 463 ? 36.724 118.699 44.250 1.00 19.93 488 ASP A O 1
ATOM 3559 N N . LYS A 1 464 ? 37.653 117.062 43.003 1.00 23.79 489 LYS A N 1
ATOM 3560 C CA . LYS A 1 464 ? 38.688 116.721 43.960 1.00 25.03 489 LYS A CA 1
ATOM 3561 C C . LYS A 1 464 ? 38.158 116.575 45.377 1.00 22.29 489 LYS A C 1
ATOM 3562 O O . LYS A 1 464 ? 38.667 117.205 46.296 1.00 25.50 489 LYS A O 1
ATOM 3568 N N . GLN A 1 465 ? 37.147 115.731 45.553 1.00 26.33 490 GLN A N 1
ATOM 3569 C CA . GLN A 1 465 ? 36.513 115.551 46.858 1.00 22.03 490 GLN A CA 1
ATOM 3570 C C . GLN A 1 465 ? 37.049 114.331 47.580 1.00 21.15 490 GLN A C 1
ATOM 3571 O O . GLN A 1 465 ? 36.926 114.206 48.803 1.00 19.56 490 GLN A O 1
ATOM 3577 N N . PHE A 1 466 ? 37.631 113.424 46.809 1.00 21.54 491 PHE A N 1
ATOM 3578 C CA . PHE A 1 466 ? 38.154 112.189 47.355 1.00 21.74 491 PHE A CA 1
ATOM 3579 C C . PHE A 1 466 ? 39.091 111.554 46.350 1.00 21.03 491 PHE A C 1
ATOM 3580 O O . PHE A 1 466 ? 39.076 111.888 45.168 1.00 18.14 491 PHE A O 1
ATOM 3588 N N . ASP A 1 467 ? 39.894 110.621 46.840 1.00 20.01 492 ASP A N 1
ATOM 3589 C CA . ASP A 1 467 ? 40.823 109.864 46.024 1.00 21.34 492 ASP A CA 1
ATOM 3590 C C . ASP A 1 467 ? 40.037 108.707 45.398 1.00 16.85 492 ASP A C 1
ATOM 3591 O O . ASP A 1 467 ? 39.473 107.884 46.105 1.00 17.67 492 ASP A O 1
ATOM 3596 N N . THR A 1 468 ? 39.979 108.655 44.072 1.00 16.93 493 THR A N 1
ATOM 3597 C CA . THR A 1 468 ? 39.130 107.668 43.415 1.00 18.84 493 THR A CA 1
ATOM 3598 C C . THR A 1 468 ? 39.589 106.235 43.671 1.00 21.61 493 THR A C 1
ATOM 3599 O O . THR A 1 468 ? 38.834 105.294 43.462 1.00 20.31 493 THR A O 1
ATOM 3603 N N . ASP A 1 469 ? 40.826 106.073 44.124 1.00 22.60 494 ASP A N 1
ATOM 3604 C CA . ASP A 1 469 ? 41.330 104.759 44.509 1.00 21.79 494 ASP A CA 1
ATOM 3605 C C . ASP A 1 469 ? 40.732 104.312 45.838 1.00 19.19 494 ASP A C 1
ATOM 3606 O O . ASP A 1 469 ? 40.778 103.133 46.170 1.00 20.03 494 ASP A O 1
ATOM 3611 N N . LYS A 1 470 ? 40.180 105.258 46.593 1.00 16.82 495 LYS A N 1
ATOM 3612 C CA . LYS A 1 470 ? 39.620 104.980 47.916 1.00 18.56 495 LYS A CA 1
ATOM 3613 C C . LYS A 1 470 ? 38.078 104.929 47.920 1.00 18.66 495 LYS A C 1
ATOM 3614 O O . LYS A 1 470 ? 37.451 104.956 48.977 1.00 20.22 495 LYS A O 1
ATOM 3620 N N . PHE A 1 471 ? 37.473 104.877 46.738 1.00 13.54 496 PHE A N 1
ATOM 3621 C CA . PHE A 1 471 ? 36.026 104.804 46.618 1.00 15.91 496 PHE A CA 1
ATOM 3622 C C . PHE A 1 471 ? 35.686 103.371 46.244 1.00 15.74 496 PHE A C 1
ATOM 3623 O O . PHE A 1 471 ? 36.362 102.763 45.418 1.00 18.06 496 PHE A O 1
ATOM 3631 N N . TYR A 1 472 ? 34.654 102.816 46.858 1.00 14.14 497 TYR A N 1
ATOM 3632 C CA . TYR A 1 472 ? 34.264 101.454 46.523 1.00 12.88 497 TYR A CA 1
ATOM 3633 C C . TYR A 1 472 ? 32.756 101.246 46.565 1.00 14.04 497 TYR A C 1
ATOM 3634 O O . TYR A 1 472 ? 32.054 101.826 47.405 1.00 13.26 497 TYR A O 1
ATOM 3643 N N . PHE A 1 473 ? 32.271 100.420 45.641 1.00 15.84 498 PHE A N 1
ATOM 3644 C CA . PHE A 1 473 ? 30.934 99.857 45.732 1.00 13.41 498 PHE A CA 1
ATOM 3645 C C . PHE A 1 473 ? 31.026 98.513 46.460 1.00 17.02 498 PHE A C 1
ATOM 3646 O O . PHE A 1 473 ? 31.507 97.517 45.913 1.00 14.76 498 PHE A O 1
ATOM 3654 N N . GLY A 1 474 ? 30.578 98.490 47.709 1.00 17.90 499 GLY A N 1
ATOM 3655 C CA . GLY A 1 474 ? 30.587 97.263 48.476 1.00 13.51 499 GLY A CA 1
ATOM 3656 C C . GLY A 1 474 ? 29.389 96.390 48.161 1.00 13.71 499 GLY A C 1
ATOM 3657 O O . GLY A 1 474 ? 28.817 96.474 47.077 1.00 14.07 499 GLY A O 1
ATOM 3658 N N . PHE A 1 475 ? 29.022 95.550 49.123 1.00 13.38 500 PHE A N 1
ATOM 3659 C CA . PHE A 1 475 ? 27.886 94.638 49.018 1.00 14.75 500 PHE A CA 1
ATOM 3660 C C . PHE A 1 475 ? 26.639 95.364 48.553 1.00 12.90 500 PHE A C 1
ATOM 3661 O O . PHE A 1 475 ? 26.125 96.227 49.262 1.00 15.88 500 PHE A O 1
ATOM 3669 N N . ARG A 1 476 ? 26.174 95.014 47.355 1.00 15.02 501 ARG A N 1
ATOM 3670 C CA . ARG A 1 476 ? 24.953 95.564 46.739 1.00 16.51 501 ARG A CA 1
ATOM 3671 C C . ARG A 1 476 ? 25.067 97.018 46.243 1.00 17.78 501 ARG A C 1
ATOM 3672 O O . ARG A 1 476 ? 24.123 97.573 45.680 1.00 17.59 501 ARG A O 1
ATOM 3680 N N . GLY A 1 477 ? 26.241 97.607 46.433 1.00 14.71 502 GLY A N 1
ATOM 3681 C CA . GLY A 1 477 ? 26.561 98.892 45.838 1.00 16.42 502 GLY A CA 1
ATOM 3682 C C . GLY A 1 477 ? 25.545 99.976 46.114 1.00 14.93 502 GLY A C 1
ATOM 3683 O O . GLY A 1 477 ? 24.991 100.054 47.212 1.00 14.98 502 GLY A O 1
ATOM 3684 N N . GLY A 1 478 ? 25.299 100.793 45.091 1.00 15.00 503 GLY A N 1
ATOM 3685 C CA . GLY A 1 478 ? 24.517 102.014 45.197 1.00 15.18 503 GLY A CA 1
ATOM 3686 C C . GLY A 1 478 ? 24.854 102.938 44.032 1.00 15.16 503 GLY A C 1
ATOM 3687 O O . GLY A 1 478 ? 25.530 102.519 43.085 1.00 11.23 503 GLY A O 1
ATOM 3688 N N . ARG A 1 479 ? 24.404 104.191 44.099 1.00 13.80 504 ARG A N 1
ATOM 3689 C CA . ARG A 1 479 ? 24.581 105.120 42.973 1.00 13.28 504 ARG A CA 1
ATOM 3690 C C . ARG A 1 479 ? 25.649 106.158 43.235 1.00 12.29 504 ARG A C 1
ATOM 3691 O O . ARG A 1 479 ? 25.592 106.885 44.224 1.00 18.07 504 ARG A O 1
ATOM 3699 N N . LEU A 1 480 ? 26.633 106.213 42.352 1.00 12.01 505 LEU A N 1
ATOM 3700 C CA . LEU A 1 480 ? 27.561 107.327 42.318 1.00 12.47 505 LEU A CA 1
ATOM 3701 C C . LEU A 1 480 ? 27.059 108.257 41.221 1.00 17.21 505 LEU A C 1
ATOM 3702 O O . LEU A 1 480 ? 27.160 107.940 40.032 1.00 14.98 505 LEU A O 1
ATOM 3707 N N . ASP A 1 481 ? 26.477 109.382 41.628 1.00 15.31 506 ASP A N 1
ATOM 3708 C CA . ASP A 1 481 ? 25.958 110.375 40.688 1.00 16.81 506 ASP A CA 1
ATOM 3709 C C . ASP A 1 481 ? 26.996 111.465 40.458 1.00 19.13 506 ASP A C 1
ATOM 3710 O O . ASP A 1 481 ? 27.193 112.339 41.302 1.00 16.38 506 ASP A O 1
ATOM 3715 N N . LEU A 1 482 ? 27.654 111.395 39.305 1.00 17.71 507 LEU A N 1
ATOM 3716 C CA . LEU A 1 482 ? 28.706 112.330 38.936 1.00 15.44 507 LEU A CA 1
ATOM 3717 C C . LEU A 1 482 ? 28.201 113.767 38.820 1.00 21.22 507 LEU A C 1
ATOM 3718 O O . LEU A 1 482 ? 28.985 114.718 38.874 1.00 17.44 507 LEU A O 1
ATOM 3723 N N . ASN A 1 483 ? 26.892 113.916 38.640 1.00 20.06 508 ASN A N 1
ATOM 3724 C CA . ASN A 1 483 ? 26.268 115.227 38.637 1.00 16.71 508 ASN A CA 1
ATOM 3725 C C . ASN A 1 483 ? 27.067 116.240 37.833 1.00 19.39 508 ASN A C 1
ATOM 3726 O O . ASN A 1 483 ? 27.365 117.330 38.321 1.00 18.68 508 ASN A O 1
ATOM 3731 N N . GLY A 1 484 ? 27.430 115.863 36.609 1.00 21.89 509 GLY A N 1
ATOM 3732 C CA . GLY A 1 484 ? 28.095 116.768 35.690 1.00 21.33 509 GLY A CA 1
ATOM 3733 C C . GLY A 1 484 ? 29.594 116.867 35.865 1.00 23.07 509 GLY A C 1
ATOM 3734 O O . GLY A 1 484 ? 30.249 117.669 35.204 1.00 26.43 509 GLY A O 1
ATOM 3735 N N . HIS A 1 485 ? 30.149 116.058 36.757 1.00 21.36 510 HIS A N 1
ATOM 3736 C CA . HIS A 1 485 ? 31.584 116.107 37.014 1.00 19.69 510 HIS A CA 1
ATOM 3737 C C . HIS A 1 485 ? 32.289 114.937 36.344 1.00 24.27 510 HIS A C 1
ATOM 3738 O O . HIS A 1 485 ? 31.650 113.980 35.918 1.00 29.10 510 HIS A O 1
ATOM 3745 N N . SER A 1 486 ? 33.610 115.005 36.253 1.00 24.49 511 SER A N 1
ATOM 3746 C CA . SER A 1 486 ? 34.352 113.919 35.636 1.00 21.89 511 SER A CA 1
ATOM 3747 C C . SER A 1 486 ? 35.353 113.305 36.597 1.00 20.15 511 SER A C 1
ATOM 3748 O O . SER A 1 486 ? 35.877 113.983 37.479 1.00 18.29 511 SER A O 1
ATOM 3751 N N . LEU A 1 487 ? 35.594 112.009 36.430 1.00 21.97 512 LEU A N 1
ATOM 3752 C CA . LEU A 1 487 ? 36.514 111.277 37.286 1.00 19.50 512 LEU A CA 1
ATOM 3753 C C . LEU A 1 487 ? 37.386 110.372 36.442 1.00 20.26 512 LEU A C 1
ATOM 3754 O O . LEU A 1 487 ? 36.976 109.928 35.370 1.00 19.38 512 LEU A O 1
ATOM 3759 N N . THR A 1 488 ? 38.593 110.112 36.928 1.00 17.65 513 THR A N 1
ATOM 3760 C CA . THR A 1 488 ? 39.437 109.070 36.370 1.00 18.96 513 THR A CA 1
ATOM 3761 C C . THR A 1 488 ? 39.671 108.020 37.442 1.00 17.52 513 THR A C 1
ATOM 3762 O O . THR A 1 488 ? 39.928 108.360 38.600 1.00 15.67 513 THR A O 1
ATOM 3766 N N . PHE A 1 489 ? 39.575 106.751 37.056 1.00 15.79 514 PHE A N 1
ATOM 3767 C CA . PHE A 1 489 ? 39.939 105.640 37.934 1.00 18.12 514 PHE A CA 1
ATOM 3768 C C . PHE A 1 489 ? 41.103 104.854 37.336 1.00 19.88 514 PHE A C 1
ATOM 3769 O O . PHE A 1 489 ? 41.262 104.791 36.112 1.00 19.10 514 PHE A O 1
ATOM 3777 N N . LYS A 1 490 ? 41.912 104.246 38.197 1.00 20.51 515 LYS A N 1
ATOM 3778 C CA . LYS A 1 490 ? 42.840 103.217 37.747 1.00 22.12 515 LYS A CA 1
ATOM 3779 C C . LYS A 1 490 ? 42.050 101.918 37.640 1.00 19.27 515 LYS A C 1
ATOM 3780 O O . LYS A 1 490 ? 41.912 101.354 36.556 1.00 19.97 515 LYS A O 1
ATOM 3786 N N . ARG A 1 491 ? 41.517 101.460 38.769 1.00 17.48 516 ARG A N 1
ATOM 3787 C CA . ARG A 1 491 ? 40.466 100.448 38.763 1.00 18.97 516 ARG A CA 1
ATOM 3788 C C . ARG A 1 491 ? 39.321 100.892 39.670 1.00 20.40 516 ARG A C 1
ATOM 3789 O O . ARG A 1 491 ? 39.536 101.602 40.659 1.00 22.77 516 ARG A O 1
ATOM 3797 N N . ILE A 1 492 ? 38.101 100.493 39.333 1.00 18.95 517 ILE A N 1
ATOM 3798 C CA . ILE A 1 492 ? 36.967 100.784 40.197 1.00 16.19 517 ILE A CA 1
ATOM 3799 C C . ILE A 1 492 ? 36.769 99.614 41.153 1.00 17.34 517 ILE A C 1
ATOM 3800 O O . ILE A 1 492 ? 36.647 98.473 40.722 1.00 20.97 517 ILE A O 1
ATOM 3805 N N . GLN A 1 493 ? 36.770 99.888 42.452 1.00 18.81 518 GLN A N 1
ATOM 3806 C CA . GLN A 1 493 ? 36.452 98.859 43.431 1.00 15.58 518 GLN A CA 1
ATOM 3807 C C . GLN A 1 493 ? 34.955 98.620 43.417 1.00 17.40 518 GLN A C 1
ATOM 3808 O O . GLN A 1 493 ? 34.164 99.528 43.680 1.00 14.61 518 GLN A O 1
ATOM 3814 N N . ASN A 1 494 ? 34.568 97.397 43.093 1.00 13.22 519 ASN A N 1
ATOM 3815 C CA . ASN A 1 494 ? 33.165 97.054 43.038 1.00 14.12 519 ASN A CA 1
ATOM 3816 C C . ASN A 1 494 ? 33.017 95.579 43.349 1.00 16.75 519 ASN A C 1
ATOM 3817 O O . ASN A 1 494 ? 33.916 94.791 43.065 1.00 14.36 519 ASN A O 1
ATOM 3822 N N . THR A 1 495 ? 31.880 95.227 43.940 1.00 17.79 520 THR A N 1
ATOM 3823 C CA . THR A 1 495 ? 31.596 93.865 44.385 1.00 16.87 520 THR A CA 1
ATOM 3824 C C . THR A 1 495 ? 30.597 93.132 43.483 1.00 20.14 520 THR A C 1
ATOM 3825 O O . THR A 1 495 ? 30.742 91.930 43.252 1.00 15.43 520 THR A O 1
ATOM 3829 N N . ASP A 1 496 ? 29.590 93.850 42.978 1.00 18.57 521 ASP A N 1
ATOM 3830 C CA . ASP A 1 496 ? 28.479 93.206 42.263 1.00 16.87 521 ASP A CA 1
ATOM 3831 C C . ASP A 1 496 ? 27.735 94.170 41.339 1.00 17.27 521 ASP A C 1
ATOM 3832 O O . ASP A 1 496 ? 28.207 95.279 41.090 1.00 16.55 521 ASP A O 1
ATOM 3837 N N . GLU A 1 497 ? 26.574 93.750 40.833 1.00 17.20 522 GLU A N 1
ATOM 3838 C CA . GLU A 1 497 ? 25.821 94.566 39.878 1.00 15.51 522 GLU A CA 1
ATOM 3839 C C . GLU A 1 497 ? 25.047 95.708 40.531 1.00 17.78 522 GLU A C 1
ATOM 3840 O O . GLU A 1 497 ? 24.454 96.529 39.842 1.00 19.78 522 GLU A O 1
ATOM 3846 N N . GLY A 1 498 ? 25.067 95.767 41.856 1.00 13.74 523 GLY A N 1
ATOM 3847 C CA . GLY A 1 498 ? 24.529 96.908 42.568 1.00 12.72 523 GLY A CA 1
ATOM 3848 C C . GLY A 1 498 ? 25.317 98.184 42.308 1.00 18.43 523 GLY A C 1
ATOM 3849 O O . GLY A 1 498 ? 24.831 99.291 42.545 1.00 15.53 523 GLY A O 1
ATOM 3850 N N . ALA A 1 499 ? 26.546 98.043 41.824 1.00 17.45 524 ALA A N 1
ATOM 3851 C CA . ALA A 1 499 ? 27.366 99.210 41.524 1.00 13.34 524 ALA A CA 1
ATOM 3852 C C . ALA A 1 499 ? 26.787 99.993 40.344 1.00 14.75 524 ALA A C 1
ATOM 3853 O O . ALA A 1 499 ? 26.614 99.447 39.257 1.00 15.01 524 ALA A O 1
ATOM 3855 N N . MET A 1 500 ? 26.492 101.274 40.551 1.00 14.55 525 MET A N 1
ATOM 3856 C CA . MET A 1 500 ? 25.994 102.113 39.462 1.00 14.34 525 MET A CA 1
ATOM 3857 C C . MET A 1 500 ? 26.699 103.447 39.387 1.00 13.38 525 MET A C 1
ATOM 3858 O O . MET A 1 500 ? 26.783 104.184 40.373 1.00 15.48 525 MET A O 1
ATOM 3863 N N . ILE A 1 501 ? 27.214 103.755 38.205 1.00 14.85 526 ILE A N 1
ATOM 3864 C CA . ILE A 1 501 ? 27.757 105.076 37.951 1.00 14.09 526 ILE A CA 1
ATOM 3865 C C . ILE A 1 501 ? 26.834 105.804 36.994 1.00 16.81 526 ILE A C 1
ATOM 3866 O O . ILE A 1 501 ? 26.583 105.330 35.887 1.00 18.89 526 ILE A O 1
ATOM 3871 N N . VAL A 1 502 ? 26.310 106.943 37.440 1.00 15.61 527 VAL A N 1
ATOM 3872 C CA . VAL A 1 502 ? 25.296 107.675 36.682 1.00 23.39 527 VAL A CA 1
ATOM 3873 C C . VAL A 1 502 ? 25.569 109.182 36.666 1.00 19.60 527 VAL A C 1
ATOM 3874 O O . VAL A 1 502 ? 26.468 109.670 37.353 1.00 19.85 527 VAL A O 1
ATOM 3878 N N . ASN A 1 503 ? 24.798 109.904 35.860 1.00 21.10 528 ASN A N 1
ATOM 3879 C CA . ASN A 1 503 ? 24.824 111.364 35.854 1.00 21.43 528 ASN A CA 1
ATOM 3880 C C . ASN A 1 503 ? 23.403 111.881 35.803 1.00 20.29 528 ASN A C 1
ATOM 3881 O O . ASN A 1 503 ? 22.777 111.869 34.747 1.00 23.17 528 ASN A O 1
ATOM 3886 N N . HIS A 1 504 ? 22.889 112.324 36.944 1.00 18.27 529 HIS A N 1
ATOM 3887 C CA . HIS A 1 504 ? 21.519 112.815 36.999 1.00 22.37 529 HIS A CA 1
ATOM 3888 C C . HIS A 1 504 ? 21.396 114.270 36.570 1.00 25.64 529 HIS A C 1
ATOM 3889 O O . HIS A 1 504 ? 20.304 114.827 36.578 1.00 21.33 529 HIS A O 1
ATOM 3896 N N . ASN A 1 505 ? 22.517 114.884 36.208 1.00 25.41 530 ASN A N 1
ATOM 3897 C CA . ASN A 1 505 ? 22.496 116.278 35.786 1.00 25.20 530 ASN A CA 1
ATOM 3898 C C . ASN A 1 505 ? 21.941 116.408 34.372 1.00 25.44 530 ASN A C 1
ATOM 3899 O O . ASN A 1 505 ? 22.456 115.806 33.426 1.00 23.79 530 ASN A O 1
ATOM 3904 N N . THR A 1 506 ? 20.877 117.191 34.248 1.00 24.62 531 THR A N 1
ATOM 3905 C CA . THR A 1 506 ? 20.157 117.333 32.989 1.00 31.14 531 THR A CA 1
ATOM 3906 C C . THR A 1 506 ? 20.891 118.273 32.042 1.00 32.73 531 THR A C 1
ATOM 3907 O O . THR A 1 506 ? 20.606 118.320 30.844 1.00 34.71 531 THR A O 1
ATOM 3911 N N . THR A 1 507 ? 21.857 119.000 32.586 1.00 26.62 532 THR A N 1
ATOM 3912 C CA . THR A 1 507 ? 22.449 120.124 31.879 1.00 32.27 532 THR A CA 1
ATOM 3913 C C . THR A 1 507 ? 23.925 119.950 31.527 1.00 33.02 532 THR A C 1
ATOM 3914 O O . THR A 1 507 ? 24.383 120.427 30.484 1.00 33.20 532 THR A O 1
ATOM 3918 N N . GLN A 1 508 ? 24.672 119.283 32.398 1.00 26.99 533 GLN A N 1
ATOM 3919 C CA . GLN A 1 508 ? 26.094 119.083 32.161 1.00 26.93 533 GLN A CA 1
ATOM 3920 C C . GLN A 1 508 ? 26.433 117.612 31.959 1.00 21.26 533 GLN A C 1
ATOM 3921 O O . GLN A 1 508 ? 26.023 116.766 32.745 1.00 22.76 533 GLN A O 1
ATOM 3927 N N . ALA A 1 509 ? 27.190 117.311 30.911 1.00 20.20 534 ALA A N 1
ATOM 3928 C CA . ALA A 1 509 ? 27.650 115.948 30.679 1.00 22.49 534 ALA A CA 1
ATOM 3929 C C . ALA A 1 509 ? 28.695 115.543 31.720 1.00 24.78 534 ALA A C 1
ATOM 3930 O O . ALA A 1 509 ? 29.169 116.374 32.494 1.00 26.60 534 ALA A O 1
ATOM 3932 N N . ALA A 1 510 ? 29.037 114.259 31.744 1.00 24.19 535 ALA A N 1
ATOM 3933 C CA . ALA A 1 510 ? 30.052 113.748 32.660 1.00 23.40 535 ALA A CA 1
ATOM 3934 C C . ALA A 1 510 ? 30.896 112.682 31.968 1.00 19.20 535 ALA A C 1
ATOM 3935 O O . ALA A 1 510 ? 30.426 112.010 31.052 1.00 18.76 535 ALA A O 1
ATOM 3937 N N . ASN A 1 511 ? 32.148 112.544 32.384 1.00 18.66 536 ASN A N 1
ATOM 3938 C CA . ASN A 1 511 ? 32.998 111.495 31.836 1.00 22.28 536 ASN A CA 1
ATOM 3939 C C . ASN A 1 511 ? 33.621 110.639 32.930 1.00 22.11 536 ASN A C 1
ATOM 3940 O O . ASN A 1 511 ? 34.052 111.158 33.952 1.00 19.53 536 ASN A O 1
ATOM 3945 N N . VAL A 1 512 ? 33.650 109.327 32.716 1.00 20.30 537 VAL A N 1
ATOM 3946 C CA . VAL A 1 512 ? 34.451 108.444 33.549 1.00 20.97 537 VAL A CA 1
ATOM 3947 C C . VAL A 1 512 ? 35.554 107.848 32.691 1.00 21.04 537 VAL A C 1
ATOM 3948 O O . VAL A 1 512 ? 35.291 107.228 31.661 1.00 19.15 537 VAL A O 1
ATOM 3952 N N . THR A 1 513 ? 36.794 108.045 33.113 1.00 20.27 538 THR A N 1
ATOM 3953 C CA . THR A 1 513 ? 37.922 107.435 32.429 1.00 20.03 538 THR A CA 1
ATOM 3954 C C . THR A 1 513 ? 38.489 106.309 33.293 1.00 18.31 538 THR A C 1
ATOM 3955 O O . THR A 1 513 ? 38.650 106.463 34.499 1.00 16.99 538 THR A O 1
ATOM 3959 N N . ILE A 1 514 ? 38.754 105.166 32.671 1.00 18.54 539 ILE A N 1
ATOM 3960 C CA . ILE A 1 514 ? 39.400 104.048 33.344 1.00 19.19 539 ILE A CA 1
ATOM 3961 C C . ILE A 1 514 ? 40.743 103.786 32.672 1.00 21.72 539 ILE A C 1
ATOM 3962 O O . ILE A 1 514 ? 40.802 103.567 31.460 1.00 22.14 539 ILE A O 1
ATOM 3967 N N . THR A 1 515 ? 41.821 103.839 33.453 1.00 19.13 540 THR A N 1
ATOM 3968 C CA . THR A 1 515 ? 43.176 103.716 32.903 1.00 20.58 540 THR A CA 1
ATOM 3969 C C . THR A 1 515 ? 43.860 102.377 33.207 1.00 23.33 540 THR A C 1
ATOM 3970 O O . THR A 1 515 ? 44.917 102.074 32.656 1.00 27.28 540 THR A O 1
ATOM 3974 N N . GLY A 1 516 ? 43.257 101.575 34.075 1.00 19.91 541 GLY A N 1
ATOM 3975 C CA . GLY A 1 516 ? 43.825 100.288 34.427 1.00 25.10 541 GLY A CA 1
ATOM 3976 C C . GLY A 1 516 ? 44.885 100.424 35.502 1.00 22.18 541 GLY A C 1
ATOM 3977 O O . GLY A 1 516 ? 45.213 101.531 35.920 1.00 22.55 541 GLY A O 1
ATOM 3978 N N . ASN A 1 517 ? 45.414 99.297 35.958 1.00 21.84 542 ASN A N 1
ATOM 3979 C CA . ASN A 1 517 ? 46.413 99.310 37.012 1.00 27.71 542 ASN A CA 1
ATOM 3980 C C . ASN A 1 517 ? 47.698 99.964 36.528 1.00 27.54 542 ASN A C 1
ATOM 3981 O O . ASN A 1 517 ? 48.139 99.737 35.399 1.00 27.17 542 ASN A O 1
ATOM 3986 N N . GLU A 1 518 ? 48.280 100.779 37.400 1.00 30.01 543 GLU A N 1
ATOM 3987 C CA . GLU A 1 518 ? 49.529 101.485 37.127 1.00 39.18 543 GLU A CA 1
ATOM 3988 C C . GLU A 1 518 ? 50.682 100.541 36.769 1.00 40.46 543 GLU A C 1
ATOM 3989 O O . GLU A 1 518 ? 51.364 100.744 35.768 1.00 43.93 543 GLU A O 1
ATOM 3995 N N . SER A 1 519 ? 50.895 99.510 37.583 1.00 35.23 544 SER A N 1
ATOM 3996 C CA . SER A 1 519 ? 51.961 98.551 37.322 1.00 31.11 544 SER A CA 1
ATOM 3997 C C . SER A 1 519 ? 51.464 97.131 37.466 1.00 27.90 544 SER A C 1
ATOM 3998 O O . SER A 1 519 ? 50.539 96.876 38.227 1.00 31.11 544 SER A O 1
ATOM 4001 N N . ILE A 1 520 ? 52.082 96.210 36.733 1.00 27.76 545 ILE A N 1
ATOM 4002 C CA . ILE A 1 520 ? 51.813 94.787 36.900 1.00 26.86 545 ILE A CA 1
ATOM 4003 C C . ILE A 1 520 ? 53.034 94.065 37.462 1.00 25.89 545 ILE A C 1
ATOM 4004 O O . ILE A 1 520 ? 53.118 92.841 37.432 1.00 30.16 545 ILE A O 1
ATOM 4009 N N . VAL A 1 521 ? 53.986 94.831 37.974 1.00 29.50 546 VAL A N 1
ATOM 4010 C CA . VAL A 1 521 ? 55.112 94.244 38.680 1.00 28.37 546 VAL A CA 1
ATOM 4011 C C . VAL A 1 521 ? 54.834 94.249 40.181 1.00 26.95 546 VAL A C 1
ATOM 4012 O O . VAL A 1 521 ? 54.711 95.301 40.801 1.00 30.03 546 VAL A O 1
ATOM 4016 N N . LEU A 1 522 ? 54.717 93.062 40.756 1.00 29.61 547 LEU A N 1
ATOM 4017 C CA . LEU A 1 522 ? 54.435 92.926 42.177 1.00 24.70 547 LEU A CA 1
ATOM 4018 C C . LEU A 1 522 ? 55.409 93.698 43.042 1.00 29.77 547 LEU A C 1
ATOM 4019 O O . LEU A 1 522 ? 56.620 93.677 42.803 1.00 30.28 547 LEU A O 1
ATOM 4024 N N . PRO A 1 523 ? 54.879 94.382 44.064 1.00 29.56 548 PRO A N 1
ATOM 4025 C CA . PRO A 1 523 ? 55.697 95.101 45.041 1.00 24.78 548 PRO A CA 1
ATOM 4026 C C . PRO A 1 523 ? 56.271 94.104 46.030 1.00 30.88 548 PRO A C 1
ATOM 4027 O O . PRO A 1 523 ? 56.134 92.899 45.827 1.00 23.04 548 PRO A O 1
ATOM 4031 N N . ASN A 1 524 ? 56.897 94.598 47.092 1.00 27.28 549 ASN A N 1
ATOM 4032 C CA . ASN A 1 524 ? 57.346 93.721 48.156 1.00 27.59 549 ASN A CA 1
ATOM 4033 C C . ASN A 1 524 ? 56.462 93.962 49.366 1.00 23.95 549 ASN A C 1
ATOM 4034 O O . ASN A 1 524 ? 55.383 94.541 49.245 1.00 33.14 549 ASN A O 1
ATOM 4039 N N . GLY A 1 525 ? 56.898 93.510 50.528 1.00 18.85 550 GLY A N 1
ATOM 4040 C CA . GLY A 1 525 ? 56.112 93.703 51.720 1.00 20.61 550 GLY A CA 1
ATOM 4041 C C . GLY A 1 525 ? 55.087 92.611 51.912 1.00 21.88 550 GLY A C 1
ATOM 4042 O O . GLY A 1 525 ? 54.984 91.678 51.113 1.00 20.22 550 GLY A O 1
ATOM 4043 N N . ASN A 1 526 ? 54.312 92.746 52.981 1.00 20.53 551 ASN A N 1
ATOM 4044 C CA . ASN A 1 526 ? 53.441 91.682 53.434 1.00 18.70 551 ASN A CA 1
ATOM 4045 C C . ASN A 1 526 ? 51.971 92.039 53.457 1.00 20.97 551 ASN A C 1
ATOM 4046 O O . ASN A 1 526 ? 51.207 91.481 54.235 1.00 25.17 551 ASN A O 1
ATOM 4051 N N . ASN A 1 527 ? 51.566 92.976 52.616 1.00 21.29 552 ASN A N 1
ATOM 4052 C CA . ASN A 1 527 ? 50.143 93.220 52.439 1.00 25.13 552 ASN A CA 1
ATOM 4053 C C . ASN A 1 527 ? 49.858 93.691 51.032 1.00 25.79 552 ASN A C 1
ATOM 4054 O O . ASN A 1 527 ? 49.351 94.791 50.806 1.00 25.04 552 ASN A O 1
ATOM 4059 N N . ILE A 1 528 ? 50.217 92.831 50.091 1.00 21.36 553 ILE A N 1
ATOM 4060 C CA . ILE A 1 528 ? 49.994 93.060 48.680 1.00 20.31 553 ILE A CA 1
ATOM 4061 C C . ILE A 1 528 ? 48.516 92.874 48.360 1.00 21.15 553 ILE A C 1
ATOM 4062 O O . ILE A 1 528 ? 47.922 91.856 48.715 1.00 19.26 553 ILE A O 1
ATOM 4067 N N . ASN A 1 529 ? 47.915 93.872 47.723 1.00 20.91 554 ASN A N 1
ATOM 4068 C CA . ASN A 1 529 ? 46.584 93.696 47.150 1.00 20.45 554 ASN A CA 1
ATOM 4069 C C . ASN A 1 529 ? 46.723 93.345 45.676 1.00 20.70 554 ASN A C 1
ATOM 4070 O O . ASN A 1 529 ? 46.885 94.217 44.825 1.00 21.78 554 ASN A O 1
ATOM 4075 N N . LYS A 1 530 ? 46.668 92.051 45.396 1.00 22.30 555 LYS A N 1
ATOM 4076 C CA . LYS A 1 530 ? 46.881 91.509 44.062 1.00 23.97 555 LYS A CA 1
ATOM 4077 C C . LYS A 1 53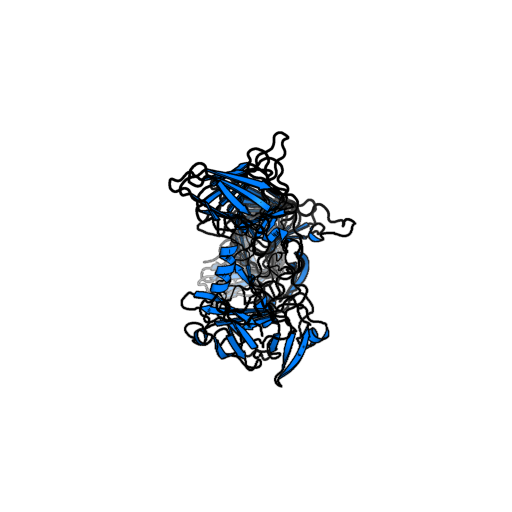0 ? 46.038 92.189 42.993 1.00 20.36 555 LYS A C 1
ATOM 4078 O O . LYS A 1 530 ? 46.445 92.254 41.838 1.00 21.54 555 LYS A O 1
ATOM 4084 N N . LEU A 1 531 ? 44.856 92.675 43.371 1.00 20.27 556 LEU A N 1
ATOM 4085 C CA . LEU A 1 531 ? 43.951 93.307 42.407 1.00 22.84 556 LEU A CA 1
ATOM 4086 C C . LEU A 1 531 ? 44.582 94.527 41.735 1.00 21.70 556 LEU A C 1
ATOM 4087 O O . LEU A 1 531 ? 44.194 94.903 40.634 1.00 20.66 556 LEU A O 1
ATOM 4092 N N . ASP A 1 532 ? 45.555 95.137 42.408 1.00 24.37 557 ASP A N 1
ATOM 4093 C CA . ASP A 1 532 ? 46.191 96.360 41.923 1.00 23.15 557 ASP A CA 1
ATOM 4094 C C . ASP A 1 532 ? 47.365 96.096 40.987 1.00 25.52 557 ASP A C 1
ATOM 4095 O O . ASP A 1 532 ? 47.968 97.034 40.470 1.00 25.18 557 ASP A O 1
ATOM 4100 N N . TYR A 1 533 ? 47.697 94.829 40.763 1.00 24.06 558 TYR A N 1
ATOM 4101 C CA . TYR A 1 533 ? 48.894 94.519 39.985 1.00 24.77 558 TYR A CA 1
ATOM 4102 C C . TYR A 1 533 ? 48.626 93.535 38.866 1.00 24.69 558 TYR A C 1
ATOM 4103 O O . TYR A 1 533 ? 49.551 92.914 38.336 1.00 24.23 558 TYR A O 1
ATOM 4112 N N . ARG A 1 534 ? 47.355 93.420 38.496 1.00 21.54 559 ARG A N 1
ATOM 4113 C CA . ARG A 1 534 ? 46.936 92.500 37.452 1.00 19.57 559 ARG A CA 1
ATOM 4114 C C . ARG A 1 534 ? 46.697 93.241 36.144 1.00 21.97 559 ARG A C 1
ATOM 4115 O O . ARG A 1 534 ? 46.404 94.433 36.139 1.00 21.90 559 ARG A O 1
ATOM 4123 N N . LYS A 1 535 ? 46.825 92.525 35.034 1.00 24.25 560 LYS A N 1
ATOM 4124 C CA . LYS A 1 535 ? 46.567 93.094 33.721 1.00 24.71 560 LYS A CA 1
ATOM 4125 C C . LYS A 1 535 ? 45.074 93.285 33.510 1.00 24.27 560 LYS A C 1
ATOM 4126 O O . LYS A 1 535 ? 44.656 94.155 32.748 1.00 25.65 560 LYS A O 1
ATOM 4132 N N . GLU A 1 536 ? 44.281 92.470 34.199 1.00 21.95 561 GLU A N 1
ATOM 4133 C CA . GLU A 1 536 ? 42.831 92.464 34.040 1.00 20.87 561 GLU A CA 1
ATOM 4134 C C . GLU A 1 536 ? 42.135 93.140 35.208 1.00 24.29 561 GLU A C 1
ATOM 4135 O O . GLU A 1 536 ? 42.398 92.820 36.371 1.00 23.36 561 GLU A O 1
ATOM 4141 N N . ILE A 1 537 ? 41.243 94.073 34.892 1.00 19.99 562 ILE A N 1
ATOM 4142 C CA . ILE A 1 537 ? 40.364 94.657 35.891 1.00 19.17 562 ILE A CA 1
ATOM 4143 C C . ILE A 1 537 ? 38.947 94.480 35.396 1.00 19.27 562 ILE A C 1
ATOM 4144 O O . ILE A 1 537 ? 38.730 94.231 34.213 1.00 18.97 562 ILE A O 1
ATOM 4149 N N . ALA A 1 538 ? 37.978 94.600 36.293 1.00 14.32 563 ALA A N 1
ATOM 4150 C CA . ALA A 1 538 ? 36.609 94.321 35.914 1.00 13.71 563 ALA A CA 1
ATOM 4151 C C . ALA A 1 538 ? 35.640 95.241 36.626 1.00 15.57 563 ALA A C 1
ATOM 4152 O O . ALA A 1 538 ? 35.927 95.754 37.706 1.00 15.78 563 ALA A O 1
ATOM 4154 N N . TYR A 1 539 ? 34.486 95.446 36.008 1.00 12.21 564 TYR A N 1
ATOM 4155 C CA . TYR A 1 539 ? 33.431 96.224 36.618 1.00 13.69 564 TYR A CA 1
ATOM 4156 C C . TYR A 1 539 ? 32.135 95.438 36.486 1.00 15.04 564 TYR A C 1
ATOM 4157 O O . TYR A 1 539 ? 31.651 95.211 35.382 1.00 12.45 564 TYR A O 1
ATOM 4166 N N . ASN A 1 540 ? 31.580 95.021 37.619 1.00 15.51 565 ASN A N 1
ATOM 4167 C CA . ASN A 1 540 ? 30.379 94.192 37.630 1.00 13.70 565 ASN A CA 1
ATOM 4168 C C . ASN A 1 540 ? 29.075 94.982 37.518 1.00 17.31 565 ASN A C 1
ATOM 4169 O O . ASN A 1 540 ? 27.993 94.394 37.413 1.00 17.26 565 ASN A O 1
ATOM 4174 N N . GLY A 1 541 ? 29.173 96.309 37.544 1.00 15.24 566 GLY A N 1
ATOM 4175 C CA . GLY A 1 541 ? 27.998 97.153 37.676 1.00 14.38 566 GLY A CA 1
ATOM 4176 C C . GLY A 1 541 ? 27.489 97.826 36.413 1.00 19.61 566 GLY A C 1
ATOM 4177 O O . GLY A 1 541 ? 27.709 97.345 35.294 1.00 16.94 566 GLY A O 1
ATOM 4178 N N . TRP A 1 542 ? 26.797 98.949 36.615 1.00 16.13 567 TRP A N 1
ATOM 4179 C CA . TRP A 1 542 ? 26.162 99.706 35.541 1.00 16.86 567 TRP A CA 1
ATOM 4180 C C . TRP A 1 542 ? 26.819 101.062 35.273 1.00 15.52 567 TRP A C 1
ATOM 4181 O O . TRP A 1 542 ? 27.297 101.728 36.197 1.00 16.37 567 TRP A O 1
ATOM 4192 N N . PHE A 1 543 ? 26.840 101.446 33.998 1.00 14.90 568 PHE A N 1
ATOM 4193 C CA . PHE A 1 543 ? 27.143 102.813 33.573 1.00 16.60 568 PHE A CA 1
ATOM 4194 C C . PHE A 1 543 ? 25.895 103.410 32.947 1.00 17.38 568 PHE A C 1
ATOM 4195 O O . PHE A 1 543 ? 25.441 102.957 31.901 1.00 19.67 568 PHE A O 1
ATOM 4203 N N . GLY A 1 544 ? 25.325 104.416 33.594 1.00 17.66 569 GLY A N 1
ATOM 4204 C CA . GLY A 1 544 ? 24.098 105.012 33.104 1.00 16.14 569 GLY A CA 1
ATOM 4205 C C . GLY A 1 544 ? 22.943 104.630 34.003 1.00 21.78 569 GLY A C 1
ATOM 4206 O O . GLY A 1 544 ? 22.970 103.589 34.662 1.00 23.02 569 GLY A O 1
ATOM 4207 N N . GLU A 1 545 ? 21.925 105.477 34.039 1.00 23.89 570 GLU A N 1
ATOM 4208 C CA . GLU A 1 545 ? 20.777 105.245 34.893 1.00 23.02 570 GLU A CA 1
ATOM 4209 C C . GLU A 1 545 ? 19.781 104.330 34.195 1.00 29.19 570 GLU A C 1
ATOM 4210 O O . GLU A 1 545 ? 19.440 104.545 33.031 1.00 30.46 570 GLU A O 1
ATOM 4216 N N . THR A 1 546 ? 19.318 103.302 34.897 1.00 29.49 571 THR A N 1
ATOM 4217 C CA . THR A 1 546 ? 18.328 102.395 34.325 1.00 33.61 571 THR A CA 1
ATOM 4218 C C . THR A 1 546 ? 16.907 102.723 34.778 1.00 32.79 571 THR A C 1
ATOM 4219 O O . THR A 1 546 ? 15.943 102.322 34.132 1.00 33.13 571 THR A O 1
ATOM 4223 N N . ASP A 1 547 ? 16.780 103.443 35.890 1.00 31.10 572 ASP A N 1
ATOM 4224 C CA . ASP A 1 547 ? 15.467 103.803 36.421 1.00 33.35 572 ASP A CA 1
ATOM 4225 C C . ASP A 1 547 ? 14.808 104.874 35.563 1.00 41.39 572 ASP A C 1
ATOM 4226 O O . ASP A 1 547 ? 15.325 105.989 35.434 1.00 39.35 572 ASP A O 1
ATOM 4231 N N . LYS A 1 548 ? 13.660 104.537 34.985 1.00 39.34 573 LYS A N 1
ATOM 4232 C CA . LYS A 1 548 ? 12.959 105.458 34.097 1.00 45.69 573 LYS A CA 1
ATOM 4233 C C . LYS A 1 548 ? 12.529 106.743 34.812 1.00 46.45 573 LYS A C 1
ATOM 4234 O O . LYS A 1 548 ? 12.423 107.799 34.192 1.00 43.73 573 LYS A O 1
ATOM 4240 N N . ASN A 1 549 ? 12.279 106.650 36.114 1.00 44.68 574 ASN A N 1
ATOM 4241 C CA . ASN A 1 549 ? 11.820 107.811 36.868 1.00 46.82 574 ASN A CA 1
ATOM 4242 C C . ASN A 1 549 ? 12.953 108.675 37.411 1.00 47.59 574 ASN A C 1
ATOM 4243 O O . ASN A 1 549 ? 12.718 109.613 38.172 1.00 46.70 574 ASN A O 1
ATOM 4248 N N . LYS A 1 550 ? 14.181 108.352 37.017 1.00 42.62 575 LYS A N 1
ATOM 4249 C CA . LYS A 1 550 ? 15.327 109.189 37.338 1.00 32.72 575 LYS A CA 1
ATOM 4250 C C . LYS A 1 550 ? 15.956 109.666 36.041 1.00 33.31 575 LYS A C 1
ATOM 4251 O O . LYS A 1 550 ? 15.809 109.021 35.004 1.00 33.56 575 LYS A O 1
ATOM 4257 N N . HIS A 1 551 ? 16.645 110.799 36.095 1.00 30.00 576 HIS A N 1
ATOM 4258 C CA . HIS A 1 551 ? 17.216 111.381 34.888 1.00 35.29 576 HIS A CA 1
ATOM 4259 C C . HIS A 1 551 ? 18.499 110.675 34.417 1.00 28.58 576 HIS A C 1
ATOM 4260 O O . HIS A 1 551 ? 19.480 110.563 35.156 1.00 27.89 576 HIS A O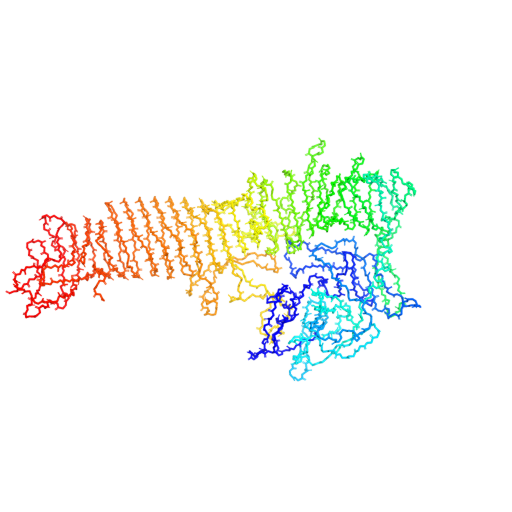 1
ATOM 4267 N N . ASN A 1 552 ? 18.484 110.197 33.180 1.00 25.78 577 ASN A N 1
ATOM 4268 C CA . ASN A 1 552 ? 19.678 109.615 32.586 1.00 27.58 577 ASN A CA 1
ATOM 4269 C C . ASN A 1 552 ? 20.464 110.680 31.814 1.00 25.48 577 ASN A C 1
ATOM 4270 O O . ASN A 1 552 ? 20.348 110.790 30.595 1.00 26.36 577 ASN A O 1
ATOM 4275 N N . GLY A 1 553 ? 21.257 111.467 32.539 1.00 25.67 578 GLY A N 1
ATOM 4276 C CA . GLY A 1 553 ? 22.028 112.544 31.941 1.00 26.69 578 GLY A CA 1
ATOM 4277 C C . GLY A 1 553 ? 23.191 112.048 31.104 1.00 26.76 578 GLY A C 1
ATOM 4278 O O . GLY A 1 553 ? 23.590 110.887 31.219 1.00 27.01 578 GLY A O 1
ATOM 4279 N N . ARG A 1 554 ? 23.728 112.920 30.255 1.00 22.35 579 ARG A N 1
ATOM 4280 C CA . ARG A 1 554 ? 24.807 112.527 29.355 1.00 27.51 579 ARG A CA 1
ATOM 4281 C C . ARG A 1 554 ? 25.970 111.968 30.161 1.00 23.36 579 ARG A C 1
ATOM 4282 O O . ARG A 1 554 ? 26.437 112.600 31.104 1.00 20.50 579 ARG A O 1
ATOM 4290 N N . LEU A 1 555 ? 26.433 110.785 29.777 1.00 20.67 580 LEU A N 1
ATOM 4291 C CA . LEU A 1 555 ? 27.580 110.168 30.426 1.00 20.94 580 LEU A CA 1
ATOM 4292 C C . LEU A 1 555 ? 28.426 109.418 29.393 1.00 21.28 580 LEU A C 1
ATOM 4293 O O . LEU A 1 555 ? 27.911 108.599 28.636 1.00 20.95 580 LEU A O 1
ATOM 4298 N N . ASN A 1 556 ? 29.718 109.733 29.349 1.00 18.78 581 ASN A N 1
ATOM 4299 C CA . ASN A 1 556 ? 30.660 109.046 28.467 1.00 19.79 581 ASN A CA 1
ATOM 4300 C C . ASN A 1 556 ? 31.644 108.203 29.255 1.00 22.02 581 ASN A C 1
ATOM 4301 O O . ASN A 1 556 ? 32.011 108.549 30.380 1.00 20.77 581 ASN A O 1
ATOM 4306 N N . LEU A 1 557 ? 32.074 107.104 28.644 1.00 20.13 582 LEU A N 1
ATOM 4307 C CA . LEU A 1 557 ? 33.029 106.197 29.257 1.00 19.64 582 LEU A CA 1
ATOM 4308 C C . LEU A 1 557 ? 34.262 106.035 28.368 1.00 19.86 582 LEU A C 1
ATOM 4309 O O . LEU A 1 557 ? 34.145 105.717 27.184 1.00 17.13 582 LEU A O 1
ATOM 4314 N N . ILE A 1 558 ? 35.440 106.255 28.941 1.00 17.95 583 ILE A N 1
ATOM 4315 C CA . ILE A 1 558 ? 36.679 106.121 28.189 1.00 16.51 583 ILE A CA 1
ATOM 4316 C C . ILE A 1 558 ? 37.588 105.078 28.826 1.00 22.11 583 ILE A C 1
ATOM 4317 O O . ILE A 1 558 ? 37.946 105.196 29.999 1.00 20.11 583 ILE A O 1
ATOM 4322 N N . TYR A 1 559 ? 37.952 104.054 28.056 1.00 16.62 584 TYR A N 1
ATOM 4323 C CA . TYR A 1 559 ? 38.956 103.096 28.493 1.00 21.35 584 TYR A CA 1
ATOM 4324 C C . TYR A 1 559 ? 40.285 103.418 27.811 1.00 22.94 584 TYR A C 1
ATOM 4325 O O . TYR A 1 559 ? 40.412 103.324 26.592 1.00 20.61 584 TYR A O 1
ATOM 4334 N N . LYS A 1 560 ? 41.272 103.802 28.611 1.00 22.53 585 LYS A N 1
ATOM 4335 C CA . LYS A 1 560 ? 42.541 104.281 28.081 1.00 21.09 585 LYS A CA 1
ATOM 4336 C C . LYS A 1 560 ? 43.707 103.761 28.913 1.00 23.58 585 LYS A C 1
ATOM 4337 O O . LYS A 1 560 ? 44.296 104.502 29.707 1.00 21.71 585 LYS A O 1
ATOM 4343 N N . PRO A 1 561 ? 44.035 102.471 28.752 1.00 25.63 586 PRO A N 1
ATOM 4344 C CA . PRO A 1 561 ? 45.147 101.852 29.478 1.00 22.69 586 PRO A CA 1
ATOM 4345 C C . PRO A 1 561 ? 46.463 102.318 28.876 1.00 31.18 586 PRO A C 1
ATOM 4346 O O . PRO A 1 561 ? 46.437 102.924 27.806 1.00 30.64 586 PRO A O 1
ATOM 4350 N N . THR A 1 562 ? 47.585 102.040 29.536 1.00 33.74 587 THR A N 1
ATOM 4351 C CA . THR A 1 562 ? 48.892 102.468 29.035 1.00 36.08 587 THR A CA 1
ATOM 4352 C C . THR A 1 562 ? 49.484 101.479 28.039 1.00 36.27 587 THR A C 1
ATOM 4353 O O . THR A 1 562 ? 50.236 101.862 27.143 1.00 43.63 587 THR A O 1
ATOM 4357 N N . THR A 1 563 ? 49.151 100.206 28.204 1.00 33.56 588 THR A N 1
ATOM 4358 C CA . THR A 1 563 ? 49.791 99.154 27.430 1.00 34.96 588 THR A CA 1
ATOM 4359 C C . THR A 1 563 ? 48.769 98.321 26.678 1.00 36.60 588 THR A C 1
ATOM 4360 O O . THR A 1 563 ? 47.617 98.203 27.090 1.00 33.40 588 THR A O 1
ATOM 4364 N N . GLU A 1 564 ? 49.202 97.743 25.566 1.00 37.93 589 GLU A N 1
ATOM 4365 C CA . GLU A 1 564 ? 48.324 96.946 24.728 1.00 34.65 589 GLU A CA 1
ATOM 4366 C C . GLU A 1 564 ? 47.763 95.732 25.484 1.00 37.05 589 GLU A C 1
ATOM 4367 O O . GLU A 1 564 ? 46.665 95.258 25.191 1.00 36.56 589 GLU A O 1
ATOM 4373 N N . ASP A 1 565 ? 48.504 95.251 26.478 1.00 35.47 590 ASP A N 1
ATOM 4374 C CA . ASP A 1 565 ? 48.104 94.054 27.217 1.00 35.16 590 ASP A CA 1
ATOM 4375 C C . ASP A 1 565 ? 47.397 94.352 28.542 1.00 35.74 590 ASP A C 1
ATOM 4376 O O . ASP A 1 565 ? 47.838 93.899 29.600 1.00 37.56 590 ASP A O 1
ATOM 4381 N N . ARG A 1 566 ? 46.307 95.111 28.484 1.00 26.91 591 ARG A N 1
ATOM 4382 C CA . ARG A 1 566 ? 45.503 95.397 29.667 1.00 27.02 591 ARG A CA 1
ATOM 4383 C C . ARG A 1 566 ? 44.046 95.174 29.319 1.00 24.67 591 ARG A C 1
ATOM 4384 O O . ARG A 1 566 ? 43.593 95.605 28.267 1.00 24.97 591 ARG A O 1
ATOM 4392 N N . THR A 1 567 ? 43.308 94.504 30.193 1.00 22.35 592 THR A N 1
ATOM 4393 C CA . THR A 1 567 ? 41.925 94.162 29.884 1.00 23.19 592 THR A CA 1
ATOM 4394 C C . THR A 1 567 ? 40.952 94.773 30.867 1.00 20.87 592 THR A C 1
ATOM 4395 O O . THR A 1 567 ? 41.208 94.809 32.069 1.00 21.34 592 THR A O 1
ATOM 4399 N N . LEU A 1 568 ? 39.839 95.259 30.333 1.00 18.42 593 LEU A N 1
ATOM 4400 C CA . LEU A 1 568 ? 38.727 95.736 31.136 1.00 20.42 593 LEU A CA 1
ATOM 4401 C C . LEU A 1 568 ? 37.511 94.862 30.851 1.00 19.96 593 LEU A C 1
ATOM 4402 O O . LEU A 1 568 ? 37.051 94.767 29.713 1.00 19.30 593 LEU A O 1
ATO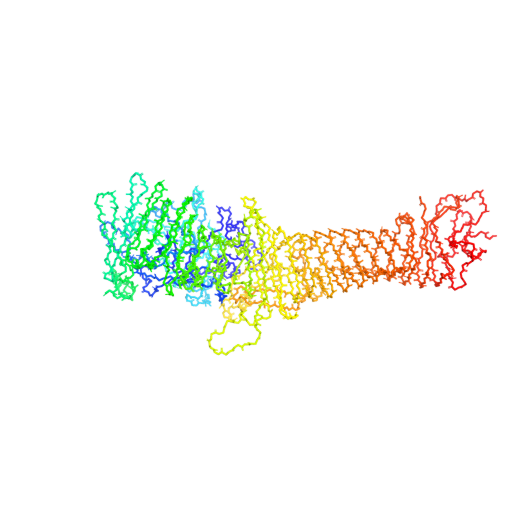M 4407 N N . LEU A 1 569 ? 37.001 94.213 31.887 1.00 16.80 594 LEU A N 1
ATOM 4408 C CA . LEU A 1 569 ? 35.823 93.383 31.736 1.00 16.65 594 LEU A CA 1
ATOM 4409 C C . LEU A 1 569 ? 34.594 94.120 32.247 1.00 13.90 594 LEU A C 1
ATOM 4410 O O . LEU A 1 569 ? 34.563 94.573 33.391 1.00 13.74 594 LEU A O 1
ATOM 4415 N N . LEU A 1 570 ? 33.590 94.252 31.390 1.00 12.07 595 LEU A N 1
ATOM 4416 C CA . LEU A 1 570 ? 32.300 94.782 31.812 1.00 16.01 595 LEU A CA 1
ATOM 4417 C C . LEU A 1 570 ? 31.276 93.653 31.778 1.00 19.41 595 LEU A C 1
ATOM 4418 O O . LEU A 1 570 ? 30.939 93.140 30.707 1.00 19.40 595 LEU A O 1
ATOM 4423 N N . SER A 1 571 ? 30.785 93.254 32.946 1.00 17.27 596 SER A N 1
ATOM 4424 C CA . SER A 1 571 ? 29.901 92.100 33.007 1.00 16.00 596 SER A CA 1
ATOM 4425 C C . SER A 1 571 ? 28.520 92.470 33.517 1.00 16.77 596 SER A C 1
ATOM 4426 O O . SER A 1 571 ? 27.689 91.595 33.747 1.00 13.38 596 SER A O 1
ATOM 4429 N N . GLY A 1 572 ? 28.282 93.764 33.698 1.00 13.99 597 GLY A N 1
ATOM 4430 C CA . GLY A 1 572 ? 27.006 94.230 34.213 1.00 14.69 597 GLY A CA 1
ATOM 4431 C C . GLY A 1 572 ? 26.134 94.832 33.128 1.00 17.88 597 GLY A C 1
ATOM 4432 O O . GLY A 1 572 ? 25.395 94.124 32.444 1.00 18.72 597 GLY A O 1
ATOM 4433 N N . GLY A 1 573 ? 26.216 96.145 32.954 1.00 16.44 598 GLY A N 1
ATOM 4434 C CA . GLY A 1 573 ? 25.439 96.788 31.915 1.00 17.35 598 GLY A CA 1
ATOM 4435 C C . GLY A 1 573 ? 25.781 98.244 31.683 1.00 17.40 598 GLY A C 1
ATOM 4436 O O . GLY A 1 573 ? 26.379 98.903 32.546 1.00 16.39 598 GLY A O 1
ATOM 4437 N N . THR A 1 574 ? 25.415 98.734 30.500 1.00 16.51 599 THR A N 1
ATOM 4438 C CA . THR A 1 574 ? 25.466 100.160 30.202 1.00 17.22 599 THR A CA 1
ATOM 4439 C C . THR A 1 574 ? 24.132 100.618 29.633 1.00 18.72 599 THR A C 1
ATOM 4440 O O . THR A 1 574 ? 23.503 99.909 28.848 1.00 16.06 599 THR A O 1
ATOM 4444 N N . ASN A 1 575 ? 23.703 101.806 30.045 1.00 17.50 600 ASN A N 1
ATOM 4445 C CA . ASN A 1 575 ? 22.580 102.480 29.414 1.00 17.92 600 ASN A CA 1
ATOM 4446 C C . ASN A 1 575 ? 22.972 103.927 29.172 1.00 18.41 600 ASN A C 1
ATOM 4447 O O . ASN A 1 575 ? 22.410 104.839 29.771 1.00 18.89 600 ASN A O 1
ATOM 4452 N N . LEU A 1 576 ? 23.945 104.133 28.293 1.00 19.66 601 LEU A N 1
ATOM 4453 C CA . LEU A 1 576 ? 24.601 105.428 28.187 1.00 18.48 601 LEU A CA 1
ATOM 4454 C C . LEU A 1 576 ? 23.988 106.373 27.181 1.00 22.41 601 LEU A C 1
ATOM 4455 O O . LEU A 1 576 ? 23.881 106.059 25.998 1.00 24.67 601 LEU A O 1
ATOM 4460 N N . LYS A 1 577 ? 23.604 107.546 27.667 1.00 24.28 602 LYS A N 1
ATOM 4461 C CA . LYS A 1 577 ? 23.326 108.670 26.799 1.00 22.73 602 LYS A CA 1
ATOM 4462 C C . LYS A 1 577 ? 24.685 109.321 26.566 1.00 26.73 602 LYS A C 1
ATOM 4463 O O . LYS A 1 577 ? 25.061 110.270 27.250 1.00 24.45 602 LYS A O 1
ATOM 4469 N N . GLY A 1 578 ? 25.434 108.772 25.616 1.00 26.09 603 GLY A N 1
ATOM 4470 C CA . GLY A 1 578 ? 26.820 109.133 25.417 1.00 22.38 603 GLY A CA 1
ATOM 4471 C C . GLY A 1 578 ? 27.552 107.974 24.776 1.00 26.61 603 GLY A C 1
ATOM 4472 O O . GLY A 1 578 ? 26.930 107.016 24.316 1.00 27.56 603 GLY A O 1
ATOM 4473 N N . ASP A 1 579 ? 28.877 108.049 24.756 1.00 23.75 604 ASP A N 1
ATOM 4474 C CA . ASP A 1 579 ? 29.674 107.087 24.019 1.00 22.84 604 ASP A CA 1
ATOM 4475 C C . ASP A 1 579 ? 30.558 106.263 24.926 1.00 25.07 604 ASP A C 1
ATOM 4476 O O . ASP A 1 579 ? 30.800 106.631 26.075 1.00 25.77 604 ASP A O 1
ATOM 4481 N N . ILE A 1 580 ? 31.046 105.152 24.382 1.00 20.41 605 ILE A N 1
ATOM 4482 C CA . ILE A 1 580 ? 32.131 104.397 24.985 1.00 21.61 605 ILE A CA 1
ATOM 4483 C C . ILE A 1 580 ? 33.304 104.455 24.017 1.00 22.95 605 ILE A C 1
ATOM 4484 O O . ILE A 1 580 ? 33.167 104.115 22.834 1.00 19.47 605 ILE A O 1
ATOM 4489 N N . THR A 1 581 ? 34.450 104.896 24.530 1.00 21.34 606 THR A N 1
ATOM 4490 C CA . THR A 1 581 ? 35.664 105.062 23.735 1.00 21.76 606 THR A CA 1
ATOM 4491 C C . THR A 1 581 ? 36.801 104.175 24.233 1.00 24.95 606 THR A C 1
ATOM 4492 O O . THR A 1 581 ? 37.103 104.145 25.427 1.00 23.27 606 THR A O 1
ATOM 4496 N N . GLN A 1 582 ? 37.437 103.458 23.315 1.00 21.35 607 GLN A N 1
ATOM 4497 C CA . GLN A 1 582 ? 38.604 102.661 23.667 1.00 21.02 607 GLN A CA 1
ATOM 4498 C C . GLN A 1 582 ? 39.830 103.109 22.869 1.00 22.28 607 GLN A C 1
ATOM 4499 O O . GLN A 1 582 ? 39.788 103.197 21.640 1.00 25.18 607 GLN A O 1
ATOM 4505 N N . THR A 1 583 ? 40.924 103.390 23.564 1.00 23.11 608 THR A N 1
ATOM 4506 C CA . THR A 1 583 ? 42.130 103.865 22.893 1.00 26.03 608 THR A CA 1
ATOM 4507 C C . THR A 1 583 ? 43.191 102.782 22.772 1.00 24.84 608 THR A C 1
ATOM 4508 O O . THR A 1 583 ? 44.122 102.909 21.983 1.00 28.61 608 THR A O 1
ATOM 4512 N N . LYS A 1 584 ? 43.051 101.715 23.549 1.00 24.17 609 LYS A N 1
ATOM 4513 C CA . LYS A 1 584 ? 44.077 100.683 23.599 1.00 23.21 609 LYS A CA 1
ATOM 4514 C C . LYS A 1 584 ? 43.620 99.519 24.469 1.00 26.43 609 LYS A C 1
ATOM 4515 O O . LYS A 1 584 ? 42.548 99.567 25.065 1.00 25.63 609 LYS A O 1
ATOM 4521 N N . GLY A 1 585 ? 44.433 98.473 24.542 1.00 25.53 610 GLY A N 1
ATOM 4522 C CA . GLY A 1 585 ? 44.1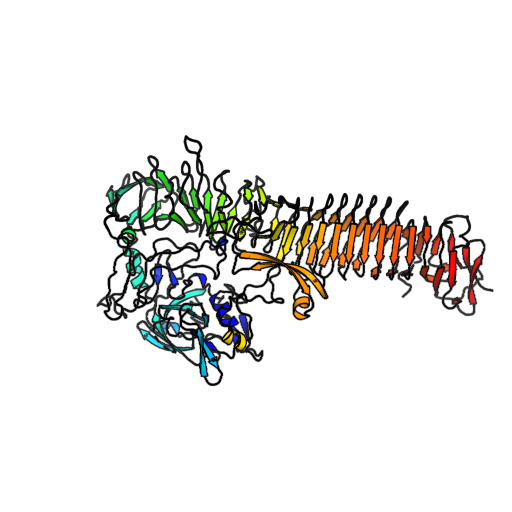59 97.371 25.442 1.00 25.78 610 GLY A CA 1
ATOM 4523 C C . GLY A 1 585 ? 43.014 96.510 24.967 1.00 25.73 610 GLY A C 1
ATOM 4524 O O . GLY A 1 585 ? 42.670 96.519 23.788 1.00 24.22 610 GLY A O 1
ATOM 4525 N N . LYS A 1 586 ? 42.429 95.758 25.893 1.00 24.57 611 LYS A N 1
ATOM 4526 C CA . LYS A 1 586 ? 41.338 94.854 25.566 1.00 26.48 611 LYS A CA 1
ATOM 4527 C C . LYS A 1 586 ? 40.097 95.192 26.375 1.00 23.11 611 LYS A C 1
ATOM 4528 O O . LYS A 1 586 ? 40.172 95.399 27.586 1.00 21.84 611 LYS A O 1
ATOM 4534 N N . LEU A 1 587 ? 38.958 95.254 25.688 1.00 21.62 612 LEU A N 1
ATOM 4535 C CA . LEU A 1 587 ? 37.694 95.608 26.317 1.00 22.68 612 LEU A CA 1
ATOM 4536 C C . LEU A 1 587 ? 36.658 94.523 26.033 1.00 23.35 612 LEU A C 1
ATOM 4537 O O . LEU A 1 587 ? 36.330 94.263 24.875 1.00 23.34 612 LEU A O 1
ATOM 4542 N N . PHE A 1 588 ? 36.152 93.889 27.090 1.00 20.18 613 PHE A N 1
ATOM 4543 C CA . PHE A 1 588 ? 35.197 92.792 26.945 1.00 17.56 613 PHE A CA 1
ATOM 4544 C C . PHE A 1 588 ? 33.822 93.193 27.435 1.00 17.38 613 PHE A C 1
ATOM 4545 O O . PHE A 1 588 ? 33.675 93.676 28.556 1.00 19.87 613 PHE A O 1
ATOM 4553 N N . PHE A 1 589 ? 32.819 93.003 26.585 1.00 18.70 614 PHE A N 1
ATOM 4554 C CA . PHE A 1 589 ? 31.423 93.081 27.006 1.00 17.13 614 PHE A CA 1
ATOM 4555 C C . PHE A 1 589 ? 30.941 91.652 27.165 1.00 19.98 614 PHE A C 1
ATOM 4556 O O . PHE A 1 589 ? 30.961 90.874 26.211 1.00 19.11 614 PHE A O 1
ATOM 4564 N N . SER A 1 590 ? 30.526 91.291 28.373 1.00 20.25 615 SER A N 1
ATOM 4565 C CA . SER A 1 590 ? 30.252 89.892 28.659 1.00 17.87 615 SER A CA 1
ATOM 4566 C C . SER A 1 590 ? 29.100 89.713 29.636 1.00 20.26 615 SER A C 1
ATOM 4567 O O . SER A 1 590 ? 28.788 90.609 30.422 1.00 17.45 615 SER A O 1
ATOM 4570 N N . GLY A 1 591 ? 28.467 88.549 29.576 1.00 16.94 616 GLY A N 1
ATOM 4571 C CA . GLY A 1 591 ? 27.595 88.113 30.646 1.00 13.27 616 GLY A CA 1
ATOM 4572 C C . GLY A 1 591 ? 28.506 87.539 31.712 1.00 16.04 616 GLY A C 1
ATOM 4573 O O . GLY A 1 591 ? 29.728 87.641 31.596 1.00 16.77 616 GLY A O 1
ATOM 4574 N N . ARG A 1 592 ? 27.932 86.937 32.749 1.00 18.44 617 ARG A N 1
ATOM 4575 C CA . ARG A 1 592 ? 28.728 86.334 33.822 1.00 18.82 617 ARG A CA 1
ATOM 4576 C C . ARG A 1 592 ? 28.064 85.080 34.395 1.00 16.09 617 ARG A C 1
ATOM 4577 O O . ARG A 1 592 ? 26.842 84.924 34.330 1.00 15.33 617 ARG A O 1
ATOM 4585 N N . PRO A 1 593 ? 28.869 84.183 34.975 1.00 16.93 618 PRO A N 1
ATOM 4586 C CA . PRO A 1 593 ? 28.252 82.982 35.544 1.00 16.18 618 PRO A CA 1
ATOM 4587 C C . PRO A 1 593 ? 27.252 83.363 36.631 1.00 16.26 618 PRO A C 1
ATOM 4588 O O . PRO A 1 593 ? 27.469 84.336 37.357 1.00 17.45 618 PRO A O 1
ATOM 4592 N N . THR A 1 594 ? 26.153 82.631 36.729 1.00 16.09 619 THR A N 1
ATOM 4593 C CA . THR A 1 594 ? 25.253 82.806 37.862 1.00 17.02 619 THR A CA 1
ATOM 4594 C C . THR A 1 594 ? 26.057 82.500 39.119 1.00 17.07 619 THR A C 1
ATOM 4595 O O . THR A 1 594 ? 26.812 81.534 39.144 1.00 20.16 619 THR A O 1
ATOM 4599 N N . PRO A 1 595 ? 25.928 83.335 40.158 1.00 18.74 620 PRO A N 1
ATOM 4600 C CA . PRO A 1 595 ? 26.629 83.069 41.421 1.00 15.31 620 PRO A CA 1
ATOM 4601 C C . PRO A 1 595 ? 26.161 81.779 42.092 1.00 17.20 620 PRO A C 1
ATOM 4602 O O . PRO A 1 595 ? 24.974 81.465 42.048 1.00 14.54 620 PRO A O 1
ATOM 4606 N N . HIS A 1 596 ? 27.082 81.049 42.716 1.00 16.76 621 HIS A N 1
ATOM 4607 C CA . HIS A 1 596 ? 26.717 79.890 43.528 1.00 12.86 621 HIS A CA 1
ATOM 4608 C C . HIS A 1 596 ? 27.548 79.871 44.806 1.00 13.47 621 HIS A C 1
ATOM 4609 O O . HIS A 1 596 ? 28.709 80.278 44.806 1.00 14.23 621 HIS A O 1
ATOM 4616 N N . ALA A 1 597 ? 26.958 79.392 45.895 1.00 13.68 622 ALA A N 1
ATOM 4617 C CA . ALA A 1 597 ? 27.666 79.311 47.169 1.00 11.74 622 ALA A CA 1
ATOM 4618 C C . ALA A 1 597 ? 28.956 78.496 47.056 1.00 16.80 622 ALA A C 1
ATOM 4619 O O . ALA A 1 597 ? 28.977 77.411 46.455 1.00 13.96 622 ALA A O 1
ATOM 4621 N N . TYR A 1 598 ? 30.023 79.036 47.641 1.00 14.67 623 TYR A N 1
ATOM 4622 C CA . TYR A 1 598 ? 31.360 78.445 47.621 1.00 15.56 623 TYR A CA 1
ATOM 4623 C C . TYR A 1 598 ? 31.368 77.084 48.325 1.00 19.00 623 TYR A C 1
ATOM 4624 O O . TYR A 1 598 ? 30.693 76.906 49.331 1.00 15.09 623 TYR A O 1
ATOM 4633 N N . ASN A 1 599 ? 32.139 76.131 47.808 1.00 16.52 624 ASN A N 1
ATOM 4634 C CA . ASN A 1 599 ? 32.209 74.800 48.412 1.00 15.93 624 ASN A CA 1
ATOM 4635 C C . ASN A 1 599 ? 33.363 74.661 49.396 1.00 16.14 624 ASN A C 1
ATOM 4636 O O . ASN A 1 599 ? 34.520 74.531 48.995 1.00 16.75 624 ASN A O 1
ATOM 4641 N N . HIS A 1 600 ? 33.037 74.681 50.686 1.00 17.90 625 HIS A N 1
ATOM 4642 C CA . HIS A 1 600 ? 34.045 74.589 51.737 1.00 16.25 625 HIS A CA 1
ATOM 4643 C C . HIS A 1 600 ? 34.416 73.145 52.095 1.00 21.80 625 HIS A C 1
ATOM 4644 O O . HIS A 1 600 ? 35.262 72.929 52.958 1.00 19.77 625 HIS A O 1
ATOM 4651 N N . LEU A 1 601 ? 33.786 72.158 51.461 1.00 15.31 626 LEU A N 1
ATOM 4652 C CA . LEU A 1 601 ? 34.013 70.770 51.868 1.00 21.64 626 LEU A CA 1
ATOM 4653 C C . LEU A 1 601 ? 35.424 70.246 51.539 1.00 22.03 626 LEU A C 1
ATOM 4654 O O . LEU A 1 601 ? 36.036 70.643 50.548 1.00 17.74 626 LEU A O 1
ATOM 4659 N N . ASN A 1 602 ? 35.930 69.345 52.376 1.00 23.45 627 ASN A N 1
ATOM 4660 C CA . ASN A 1 602 ? 37.231 68.729 52.117 1.00 26.82 627 ASN A CA 1
ATOM 4661 C C . ASN A 1 602 ? 37.181 67.767 50.936 1.00 21.62 627 ASN A C 1
ATOM 4662 O O . ASN A 1 602 ? 36.118 67.532 50.357 1.00 18.98 627 ASN A O 1
ATOM 4667 N N . LYS A 1 603 ? 38.342 67.224 50.590 1.00 23.37 628 LYS A N 1
ATOM 4668 C CA . LYS A 1 603 ? 38.477 66.288 49.478 1.00 25.58 628 LYS A CA 1
ATOM 4669 C C . LYS A 1 603 ? 37.421 65.195 49.529 1.00 23.95 628 LYS A C 1
ATOM 4670 O O . LYS A 1 603 ? 36.752 64.911 48.537 1.00 26.41 628 LYS A O 1
ATOM 4676 N N . ARG A 1 604 ? 37.278 64.593 50.702 1.00 19.65 629 ARG A N 1
ATOM 4677 C CA . ARG A 1 604 ? 36.449 63.411 50.875 1.00 25.44 629 ARG A CA 1
ATOM 4678 C C . ARG A 1 604 ? 34.976 63.661 50.601 1.00 22.56 629 ARG A C 1
ATOM 4679 O O . ARG A 1 604 ? 34.356 62.984 49.780 1.00 21.69 629 ARG A O 1
ATOM 4687 N N . TRP A 1 605 ? 34.406 64.621 51.311 1.00 23.22 630 TRP A N 1
ATOM 4688 C CA . TRP A 1 605 ? 32.976 64.858 51.186 1.00 21.68 630 TRP A CA 1
ATOM 4689 C C . TRP A 1 605 ? 32.600 65.578 49.896 1.00 19.71 630 TRP A C 1
ATOM 4690 O O . TRP A 1 605 ? 31.493 65.401 49.391 1.00 20.26 630 TRP A O 1
ATOM 4701 N N . SER A 1 606 ? 33.536 66.343 49.336 1.00 18.24 631 SER A N 1
ATOM 4702 C CA . SER A 1 606 ? 33.363 66.880 47.991 1.00 14.92 631 SER A CA 1
ATOM 4703 C C . SER A 1 606 ? 33.219 65.748 46.973 1.00 21.35 631 SER A C 1
ATOM 4704 O O . SER A 1 606 ? 32.345 65.790 46.099 1.00 19.16 631 SER A O 1
ATOM 4707 N N . GLU A 1 607 ? 34.078 64.736 47.087 1.00 21.49 632 GLU A N 1
ATOM 4708 C CA . GLU A 1 607 ? 34.036 63.592 46.176 1.00 20.52 632 GLU A CA 1
ATOM 4709 C C . GLU A 1 607 ? 32.734 62.810 46.323 1.00 18.99 632 GLU A C 1
ATOM 4710 O O . GLU A 1 607 ? 32.160 62.350 45.339 1.00 20.67 632 GLU A O 1
ATOM 4716 N N . MET A 1 608 ? 32.275 62.672 47.560 1.00 16.50 633 MET A N 1
ATOM 4717 C CA . MET A 1 608 ? 31.022 62.004 47.852 1.00 17.45 633 MET A CA 1
ATOM 4718 C C . MET A 1 608 ? 29.857 62.765 47.232 1.00 19.84 633 MET A C 1
ATOM 4719 O O . MET A 1 608 ? 28.969 62.177 46.608 1.00 20.35 633 MET A O 1
ATOM 4724 N N . GLU A 1 609 ? 29.871 64.083 47.393 1.00 21.79 634 GLU A N 1
ATOM 4725 C CA . GLU A 1 609 ? 28.833 64.928 46.826 1.00 20.40 634 GLU A CA 1
ATOM 4726 C C . GLU A 1 609 ? 28.970 65.056 45.304 1.00 19.27 634 GLU A C 1
ATOM 4727 O O . GLU A 1 609 ? 27.994 65.328 44.607 1.00 19.04 634 GLU A O 1
ATOM 4733 N N . GLY A 1 610 ? 30.176 64.846 44.788 1.00 15.93 635 GLY A N 1
ATOM 4734 C CA . GLY A 1 610 ? 30.408 64.953 43.357 1.00 18.73 635 GLY A CA 1
ATOM 4735 C C . GLY A 1 610 ? 30.576 66.375 42.825 1.00 22.95 635 GLY A C 1
ATOM 4736 O O . GLY A 1 610 ? 30.229 66.657 41.674 1.00 23.35 635 GLY A O 1
ATOM 4737 N N . ILE A 1 611 ? 31.114 67.269 43.652 1.00 20.18 636 ILE A N 1
ATOM 4738 C CA . ILE A 1 611 ? 31.352 68.658 43.258 1.00 17.44 636 ILE A CA 1
ATOM 4739 C C . ILE A 1 611 ? 32.804 69.051 43.527 1.00 19.67 636 ILE A C 1
ATOM 4740 O O . ILE A 1 611 ? 33.424 68.527 44.453 1.00 17.57 636 ILE A O 1
ATOM 4745 N N . PRO A 1 612 ? 33.345 70.000 42.740 1.00 21.00 637 PRO A N 1
ATOM 4746 C CA . PRO A 1 612 ? 34.735 70.443 42.921 1.00 18.83 637 PRO A CA 1
ATOM 4747 C C . PRO A 1 612 ? 34.915 71.146 44.257 1.00 18.58 637 PRO A C 1
ATOM 4748 O O . PRO A 1 612 ? 33.956 71.681 44.806 1.00 14.88 637 PRO A O 1
ATOM 4752 N N . GLN A 1 613 ? 36.134 71.153 44.770 1.00 16.78 638 GLN A N 1
ATOM 4753 C CA . GLN A 1 613 ? 36.435 71.968 45.926 1.00 16.45 638 GLN A CA 1
ATOM 4754 C C . GLN A 1 613 ? 36.462 73.440 45.516 1.00 19.46 638 GLN A C 1
ATOM 4755 O O . GLN A 1 613 ? 36.860 73.771 44.398 1.00 18.80 638 GLN A O 1
ATOM 4761 N N . GLY A 1 614 ? 36.027 74.322 46.411 1.00 21.80 639 GLY A N 1
ATOM 4762 C CA . GLY A 1 614 ? 36.127 75.752 46.162 1.00 19.60 639 GLY A CA 1
ATOM 4763 C C . GLY A 1 614 ? 35.000 76.353 45.337 1.00 19.53 639 GLY A C 1
ATOM 4764 O O . GLY A 1 614 ? 33.833 76.010 45.517 1.00 21.73 639 GLY A O 1
ATOM 4765 N N . GLU A 1 615 ? 35.348 77.258 44.427 1.00 19.26 640 GLU A N 1
ATOM 4766 C CA . GLU A 1 615 ? 34.342 78.057 43.735 1.00 18.84 640 GLU A CA 1
ATOM 4767 C C . GLU A 1 615 ? 33.431 77.197 42.891 1.00 17.39 640 GLU A C 1
ATOM 4768 O O . GLU A 1 615 ? 33.886 76.323 42.169 1.00 16.75 640 GLU A O 1
ATOM 4774 N N . ILE A 1 616 ? 32.134 77.462 42.990 1.00 20.11 641 ILE A N 1
ATOM 4775 C CA . ILE A 1 616 ? 31.153 76.734 42.215 1.00 15.68 641 ILE A CA 1
ATOM 4776 C C . ILE A 1 616 ? 30.678 77.569 41.031 1.00 16.84 641 ILE A C 1
ATOM 4777 O O . ILE A 1 616 ? 29.950 78.539 41.194 1.00 19.19 641 ILE A O 1
ATOM 4782 N N . VAL A 1 617 ? 31.096 77.185 39.832 1.00 20.41 642 VAL A N 1
ATOM 4783 C CA . VAL A 1 617 ? 30.700 77.899 38.629 1.00 18.03 642 VAL A CA 1
ATOM 4784 C C . VAL A 1 617 ? 30.195 76.915 37.581 1.00 22.68 642 VAL A C 1
ATOM 4785 O O . VAL A 1 617 ? 30.926 76.003 37.209 1.00 24.91 642 VAL A O 1
ATOM 4789 N N . TRP A 1 618 ? 28.954 77.085 37.114 1.00 21.39 643 TRP A N 1
ATOM 4790 C CA . TRP A 1 618 ? 28.387 76.181 36.103 1.00 21.72 643 TRP A CA 1
ATOM 4791 C C . TRP A 1 618 ? 28.430 76.799 34.712 1.00 23.59 643 TRP A C 1
ATOM 4792 O O . TRP A 1 618 ? 27.857 77.862 34.480 1.00 26.43 643 TRP A O 1
ATOM 4803 N N . ASP A 1 619 ? 29.091 76.111 33.788 1.00 23.01 644 ASP A N 1
ATOM 4804 C CA . ASP A 1 619 ? 29.357 76.638 32.449 1.00 23.23 644 ASP A CA 1
ATOM 4805 C C . ASP A 1 619 ? 28.089 76.850 31.609 1.00 21.73 644 ASP A C 1
ATOM 4806 O O . ASP A 1 619 ? 28.098 77.624 30.653 1.00 25.23 644 ASP A O 1
ATOM 4811 N N . HIS A 1 620 ? 27.007 76.156 31.958 1.00 25.79 645 HIS A N 1
ATOM 4812 C CA . HIS A 1 620 ? 25.735 76.286 31.246 1.00 24.15 645 HIS A CA 1
ATOM 4813 C C . HIS A 1 620 ? 24.775 77.236 31.957 1.00 23.59 645 HIS A C 1
ATOM 4814 O O . HIS A 1 620 ? 23.660 77.472 31.490 1.00 25.60 645 HIS A O 1
ATOM 4821 N N . ASP A 1 621 ? 25.198 77.762 33.099 1.00 21.86 646 ASP A N 1
ATOM 4822 C CA . ASP A 1 621 ? 24.331 78.586 33.932 1.00 20.91 646 ASP A CA 1
ATOM 4823 C C . ASP A 1 621 ? 24.942 79.980 34.093 1.00 22.50 646 ASP A C 1
ATOM 4824 O O . ASP A 1 621 ? 25.662 80.255 35.060 1.00 21.55 646 ASP A O 1
ATOM 4829 N N . TRP A 1 622 ? 24.663 80.844 33.116 1.00 24.08 647 TRP A N 1
ATOM 4830 C CA . TRP A 1 622 ? 25.170 82.217 33.086 1.00 17.33 647 TRP A CA 1
ATOM 4831 C C . TRP A 1 622 ? 24.031 83.228 33.061 1.00 19.44 647 TRP A C 1
ATOM 4832 O O . TRP A 1 622 ? 22.923 82.916 32.624 1.00 18.44 647 TRP A O 1
ATOM 4843 N N . ILE A 1 623 ? 24.321 84.442 33.525 1.00 18.88 648 ILE A N 1
ATOM 4844 C CA . ILE A 1 623 ? 23.386 85.558 33.445 1.00 17.85 648 ILE A CA 1
ATOM 4845 C C . ILE A 1 623 ? 23.550 86.293 32.117 1.00 19.28 648 ILE A C 1
ATOM 4846 O O . ILE A 1 623 ? 24.671 86.622 31.714 1.00 18.72 648 ILE A O 1
ATOM 4851 N N . ASN A 1 624 ? 22.435 86.549 31.436 1.00 16.81 649 ASN A N 1
ATOM 4852 C CA . ASN A 1 624 ? 22.464 87.292 30.178 1.00 19.37 649 ASN A CA 1
ATOM 4853 C C . ASN A 1 624 ? 22.410 88.807 30.394 1.00 19.82 649 ASN A C 1
ATOM 4854 O O . ASN A 1 624 ? 21.639 89.295 31.226 1.00 18.38 649 ASN A O 1
ATOM 4859 N N . ARG A 1 625 ? 23.228 89.543 29.642 1.00 16.24 650 ARG A N 1
ATOM 4860 C CA . ARG A 1 625 ? 23.335 90.993 29.812 1.00 17.76 650 ARG A CA 1
ATOM 4861 C C . ARG A 1 625 ? 22.980 91.804 28.558 1.00 18.83 650 ARG A C 1
ATOM 4862 O O . ARG A 1 625 ? 22.963 91.287 27.436 1.00 19.89 650 ARG A O 1
ATOM 4870 N N . THR A 1 626 ? 22.697 93.083 28.763 1.00 15.83 651 THR A N 1
ATOM 4871 C CA . THR A 1 626 ? 22.442 93.993 27.662 1.00 18.17 651 THR A CA 1
ATOM 4872 C C . THR A 1 626 ? 23.357 95.188 27.821 1.00 18.69 651 THR A C 1
ATOM 4873 O O . THR A 1 626 ? 23.660 95.614 28.937 1.00 16.56 651 THR A O 1
ATOM 4877 N N . PHE A 1 627 ? 23.809 95.716 26.695 1.00 18.47 652 PHE A N 1
ATOM 4878 C CA . PHE A 1 627 ? 24.627 96.910 26.697 1.00 20.95 652 PHE A CA 1
ATOM 4879 C C . PHE A 1 627 ? 24.080 97.894 25.681 1.00 20.40 652 PHE A C 1
ATOM 4880 O O . PHE A 1 627 ? 23.630 97.507 24.602 1.00 21.08 652 PHE A O 1
ATOM 4888 N N . LYS A 1 628 ? 24.107 99.168 26.045 1.00 20.58 653 LYS A N 1
ATOM 4889 C CA . LYS A 1 628 ? 23.629 100.218 25.167 1.00 21.36 653 LYS A CA 1
ATOM 4890 C C . LYS A 1 628 ? 24.418 101.506 25.337 1.00 21.60 653 LYS A C 1
ATOM 4891 O O . LYS A 1 628 ? 24.690 101.952 26.455 1.00 19.73 653 LYS A O 1
ATOM 4897 N N . ALA A 1 629 ? 24.789 102.092 24.211 1.00 18.93 654 ALA A N 1
ATOM 4898 C CA . ALA A 1 629 ? 25.372 103.412 24.194 1.00 21.64 654 ALA A CA 1
ATOM 4899 C C . ALA A 1 629 ? 24.956 104.053 22.879 1.00 25.56 654 ALA A C 1
ATOM 4900 O O . ALA A 1 629 ? 24.370 103.390 22.020 1.00 22.73 654 ALA A O 1
ATOM 4902 N N . GLU A 1 630 ? 25.240 105.341 22.727 1.00 24.41 655 GLU A N 1
ATOM 4903 C CA . GLU A 1 630 ? 25.044 106.014 21.446 1.00 26.12 655 GLU A CA 1
ATOM 4904 C C . GLU A 1 630 ? 26.102 105.547 20.434 1.00 22.80 655 GLU A C 1
ATOM 4905 O O . GLU A 1 630 ? 25.769 105.018 19.376 1.00 21.12 655 GLU A O 1
ATOM 4911 N N . ASN A 1 631 ? 27.374 105.710 20.773 1.00 20.28 656 ASN A N 1
ATOM 4912 C CA . ASN A 1 631 ? 28.436 105.234 19.900 1.00 22.84 656 ASN A CA 1
ATOM 4913 C C . ASN A 1 631 ? 29.481 104.431 20.647 1.00 22.70 656 ASN A C 1
ATOM 4914 O O . ASN A 1 631 ? 29.786 104.712 21.807 1.00 21.35 656 ASN A O 1
ATOM 4919 N N . PHE A 1 632 ? 30.026 103.429 19.968 1.00 18.60 657 PHE A N 1
ATOM 4920 C CA . PHE A 1 632 ? 31.226 102.755 20.420 1.00 21.40 657 PHE A CA 1
ATOM 4921 C C . PHE A 1 632 ? 32.356 103.189 19.497 1.00 24.31 657 PHE A C 1
ATOM 4922 O O . PHE A 1 632 ? 32.397 102.817 18.328 1.00 26.15 657 PHE A O 1
ATOM 4930 N N . GLN A 1 633 ? 33.266 103.995 20.021 1.00 21.89 658 GLN A N 1
ATOM 4931 C CA . GLN A 1 633 ? 34.398 104.441 19.235 1.00 24.24 658 GLN A CA 1
ATOM 4932 C C . GLN A 1 633 ? 35.623 103.667 19.671 1.00 21.64 658 GLN A C 1
ATOM 4933 O O . GLN A 1 633 ? 36.243 103.981 20.686 1.00 24.70 658 GLN A O 1
ATOM 4939 N N . ILE A 1 634 ? 35.960 102.638 18.911 1.00 20.85 659 ILE A N 1
ATOM 4940 C CA . ILE A 1 634 ? 37.145 101.854 19.196 1.00 24.36 659 ILE A CA 1
ATOM 4941 C C . ILE A 1 634 ? 38.268 102.452 18.363 1.00 25.77 659 ILE A C 1
ATOM 4942 O O . ILE A 1 634 ? 38.448 102.089 17.204 1.00 26.73 659 ILE A O 1
ATOM 4947 N N . LYS A 1 635 ? 38.992 103.399 18.955 1.00 24.22 660 LYS A N 1
ATOM 4948 C CA . LYS A 1 635 ? 40.038 104.145 18.259 1.00 25.07 660 LYS A CA 1
ATOM 4949 C C . LYS A 1 635 ? 41.373 103.412 18.282 1.00 26.73 660 LYS A C 1
ATOM 4950 O O . LYS A 1 635 ? 42.340 103.841 17.654 1.00 30.89 660 LYS A O 1
ATOM 4956 N N . GLY A 1 636 ? 41.430 102.313 19.020 1.00 25.17 661 GLY A N 1
ATOM 4957 C CA . GLY A 1 636 ? 42.654 101.546 19.122 1.00 23.57 661 GLY A CA 1
ATOM 4958 C C . GLY A 1 636 ? 42.432 100.384 20.053 1.00 25.44 661 GLY A C 1
ATOM 4959 O O . GLY A 1 636 ? 41.475 100.384 20.824 1.00 29.10 661 GLY A O 1
ATOM 4960 N N . GLY A 1 637 ? 43.309 99.390 19.982 1.00 24.65 662 GLY A N 1
ATOM 4961 C CA . GLY A 1 637 ? 43.154 98.187 20.772 1.00 25.82 662 GLY A CA 1
ATOM 4962 C C . GLY A 1 637 ? 42.106 97.232 20.220 1.00 29.14 662 GLY A C 1
ATOM 4963 O O . GLY A 1 637 ? 41.869 97.162 19.012 1.00 28.03 662 GLY A O 1
ATOM 4964 N N . SER A 1 638 ? 41.469 96.494 21.121 1.00 22.28 663 SER A N 1
ATOM 4965 C CA . SER A 1 638 ? 40.551 95.448 20.729 1.00 23.63 663 SER A CA 1
ATOM 4966 C C . SER A 1 638 ? 39.314 95.396 21.633 1.00 25.69 663 SER A C 1
ATOM 4967 O O . SER A 1 638 ? 39.434 95.288 22.858 1.00 25.13 663 SER A O 1
ATOM 4970 N N . ALA A 1 639 ? 38.137 95.479 21.014 1.00 22.17 664 ALA A N 1
ATOM 4971 C CA . ALA A 1 639 ? 36.848 95.348 21.703 1.00 22.00 664 ALA A CA 1
ATOM 4972 C C . ALA A 1 639 ? 36.203 93.997 21.390 1.00 21.35 664 ALA A C 1
ATOM 4973 O O . ALA A 1 639 ? 36.070 93.626 20.227 1.00 24.27 664 ALA A O 1
ATOM 4975 N N . VAL A 1 640 ? 35.790 93.266 22.421 1.00 21.06 665 VAL A N 1
ATOM 4976 C CA . VAL A 1 640 ? 35.219 91.938 22.214 1.00 19.84 665 VAL A CA 1
ATOM 4977 C C . VAL A 1 640 ? 33.869 91.810 22.900 1.00 21.34 665 VAL A C 1
ATOM 4978 O O . VAL A 1 640 ? 33.745 92.091 24.093 1.00 22.78 665 VAL A O 1
ATOM 4982 N N . VAL A 1 641 ? 32.855 91.402 22.143 1.00 18.01 666 VAL A N 1
ATOM 4983 C CA . VAL A 1 641 ? 31.548 91.102 22.721 1.00 17.50 666 VAL A CA 1
ATOM 4984 C C . VAL A 1 641 ? 31.434 89.587 22.851 1.00 21.43 666 VAL A C 1
ATOM 4985 O O . VAL A 1 641 ? 31.383 88.871 21.849 1.00 21.41 666 VAL A O 1
ATOM 4989 N N . SER A 1 642 ? 31.407 89.107 24.093 1.00 21.22 667 SER A N 1
ATOM 4990 C CA . SER A 1 642 ? 31.599 87.689 24.381 1.00 19.15 667 SER A CA 1
ATOM 4991 C C . SER A 1 642 ? 30.262 87.068 24.777 1.00 19.66 667 SER A C 1
ATOM 4992 O O . SER A 1 642 ? 29.204 87.632 24.496 1.00 17.80 667 SER A O 1
ATOM 4995 N N . ARG A 1 643 ? 30.312 85.907 25.425 1.00 16.59 668 ARG A N 1
ATOM 4996 C CA . ARG A 1 643 ? 29.151 85.033 25.587 1.00 16.97 668 ARG A CA 1
ATOM 4997 C C . ARG A 1 643 ? 28.136 85.609 26.557 1.00 17.71 668 ARG A C 1
ATOM 4998 O O . ARG A 1 643 ? 28.485 86.388 27.442 1.00 15.48 668 ARG A O 1
ATOM 5006 N N . ASN A 1 644 ? 26.882 85.205 26.384 1.00 17.16 669 ASN A N 1
ATOM 5007 C CA . ASN A 1 644 ? 25.779 85.662 27.222 1.00 16.17 669 ASN A CA 1
ATOM 5008 C C . ASN A 1 644 ? 25.580 87.179 27.220 1.00 18.25 669 ASN A C 1
ATOM 5009 O O . ASN A 1 644 ? 25.310 87.797 28.254 1.00 19.40 669 ASN A O 1
ATOM 5014 N N . VAL A 1 645 ? 25.715 87.770 26.041 1.00 17.36 670 VAL A N 1
ATOM 5015 C CA . VAL A 1 645 ? 25.270 89.132 25.819 1.00 18.78 670 VAL A CA 1
ATOM 5016 C C . VAL A 1 645 ? 24.037 89.032 24.935 1.00 21.12 670 VAL A C 1
ATOM 5017 O O . VAL A 1 645 ? 24.126 88.640 23.768 1.00 20.39 670 VAL A O 1
ATOM 5021 N N . SER A 1 646 ? 22.881 89.355 25.505 1.00 18.73 671 SER A N 1
ATOM 5022 C CA . SER A 1 646 ? 21.627 89.245 24.778 1.00 20.63 671 SER A CA 1
ATOM 5023 C C . SER A 1 646 ? 21.617 90.212 23.614 1.00 20.54 671 SER A C 1
ATOM 5024 O O . SER A 1 646 ? 21.196 89.874 22.510 1.00 19.78 671 SER A O 1
ATOM 5027 N N . SER A 1 647 ? 22.077 91.427 23.874 1.00 18.18 672 SER A N 1
ATOM 5028 C CA . SER A 1 647 ? 22.063 92.462 22.856 1.00 21.53 672 SER A CA 1
ATOM 5029 C C . SER A 1 647 ? 23.056 93.549 23.197 1.00 20.98 672 SER A C 1
ATOM 5030 O O . SER A 1 647 ? 23.305 93.834 24.371 1.00 20.68 672 SER A O 1
ATOM 5033 N N . ILE A 1 648 ? 23.637 94.145 22.165 1.00 20.06 673 ILE A N 1
ATOM 5034 C CA . ILE A 1 648 ? 24.401 95.364 22.347 1.00 16.65 673 ILE A CA 1
ATOM 5035 C C . ILE A 1 648 ? 23.904 96.378 21.332 1.00 20.43 673 ILE A C 1
ATOM 5036 O O . ILE A 1 648 ? 23.891 96.108 20.132 1.00 18.53 673 ILE A O 1
ATOM 5041 N N . GLU A 1 649 ? 23.457 97.529 21.832 1.00 17.48 674 GLU A N 1
ATOM 5042 C CA . GLU A 1 649 ? 22.828 98.543 20.998 1.00 21.55 674 GLU A CA 1
ATOM 5043 C C . GLU A 1 649 ? 23.657 99.823 20.910 1.00 22.25 674 GLU A C 1
ATOM 5044 O O . GLU A 1 649 ? 24.140 100.336 21.922 1.00 20.15 674 GLU A O 1
ATOM 5050 N N . GLY A 1 650 ? 23.792 100.346 19.694 1.00 22.86 675 GLY A N 1
ATOM 5051 C CA . GLY A 1 650 ? 24.574 101.543 19.444 1.00 20.63 675 GLY A CA 1
ATOM 5052 C C . GLY A 1 650 ? 25.387 101.387 18.173 1.00 27.06 675 GLY A C 1
ATOM 5053 O O . GLY A 1 650 ? 25.531 100.275 17.663 1.00 25.35 675 GLY A O 1
ATOM 5054 N N . ASN A 1 651 ? 25.928 102.490 17.660 1.00 22.06 676 ASN A N 1
ATOM 5055 C CA . ASN A 1 651 ? 26.679 102.448 16.410 1.00 23.45 676 ASN A CA 1
ATOM 5056 C C . ASN A 1 651 ? 28.172 102.345 16.667 1.00 24.50 676 ASN A C 1
ATOM 5057 O O . ASN A 1 651 ? 28.686 102.944 17.607 1.00 26.57 676 ASN A O 1
ATOM 5062 N N . TRP A 1 652 ? 28.862 101.585 15.827 1.00 23.48 677 TRP A N 1
ATOM 5063 C CA . TRP A 1 652 ? 30.272 101.290 16.043 1.00 23.18 677 TRP A CA 1
ATOM 5064 C C . TRP A 1 652 ? 31.146 102.030 15.049 1.00 23.60 677 TRP A C 1
ATOM 5065 O O . TRP A 1 652 ? 30.848 102.067 13.859 1.00 25.84 677 TRP A O 1
ATOM 5076 N N . THR A 1 653 ? 32.224 102.622 15.551 1.00 24.10 678 THR A N 1
ATOM 5077 C CA . THR A 1 653 ? 33.269 103.173 14.702 1.00 24.44 678 THR A CA 1
ATOM 5078 C C . THR A 1 653 ? 34.632 102.629 15.123 1.00 25.59 678 THR A C 1
ATOM 5079 O O . THR A 1 653 ? 35.126 102.926 16.211 1.00 24.24 678 THR A O 1
ATOM 5083 N N . VAL A 1 654 ? 35.227 101.821 14.257 1.00 20.98 679 VAL A N 1
ATOM 5084 C CA . VAL A 1 654 ? 36.519 101.221 14.536 1.00 24.46 679 VAL A CA 1
ATOM 5085 C C . VAL A 1 654 ? 37.534 101.819 13.572 1.00 30.32 679 VAL A C 1
ATOM 5086 O O . VAL A 1 654 ? 37.340 101.781 12.355 1.00 30.62 679 VAL A O 1
ATOM 5090 N N . SER A 1 655 ? 38.609 102.382 14.112 1.00 29.84 680 SER A N 1
ATOM 5091 C CA . SER A 1 655 ? 39.540 103.141 13.292 1.00 27.49 680 SER A CA 1
ATOM 5092 C C . SER A 1 655 ? 40.990 102.766 13.578 1.00 29.27 680 SER A C 1
ATOM 5093 O O . SER A 1 655 ? 41.261 101.881 14.388 1.00 28.67 680 SER A O 1
ATOM 5096 N N . ASN A 1 656 ? 41.915 103.445 12.904 1.00 33.60 681 ASN A N 1
ATOM 5097 C CA . ASN A 1 656 ? 43.335 103.117 12.983 1.00 28.71 681 ASN A CA 1
ATOM 5098 C C . ASN A 1 656 ? 43.560 101.621 12.793 1.00 27.97 681 ASN A C 1
ATOM 5099 O O . ASN A 1 656 ? 43.052 101.039 11.843 1.00 32.23 681 ASN A O 1
ATOM 5104 N N . ASN A 1 657 ? 44.319 101.007 13.696 1.00 30.77 682 ASN A N 1
ATOM 5105 C CA . ASN A 1 657 ? 44.551 99.568 13.660 1.00 30.67 682 ASN A CA 1
ATOM 5106 C C . ASN A 1 657 ? 43.722 98.837 14.705 1.00 31.20 682 ASN A C 1
ATOM 5107 O O . ASN A 1 657 ? 44.109 97.774 15.176 1.00 35.81 682 ASN A O 1
ATOM 5112 N N . ALA A 1 658 ? 42.580 99.411 15.064 1.00 31.39 683 ALA A N 1
ATOM 5113 C CA . ALA A 1 658 ? 41.734 98.840 16.102 1.00 30.05 683 ALA A CA 1
ATOM 5114 C C . ALA A 1 658 ? 41.005 97.595 15.603 1.00 29.39 683 ALA A C 1
ATOM 5115 O O . ALA A 1 658 ? 41.022 97.287 14.412 1.00 32.54 683 ALA A O 1
ATOM 5117 N N . ASN A 1 659 ? 40.367 96.880 16.519 1.00 26.77 684 ASN A N 1
ATOM 5118 C CA . ASN A 1 659 ? 39.587 95.712 16.145 1.00 27.49 684 ASN A CA 1
ATOM 5119 C C . ASN A 1 659 ? 38.345 95.540 17.012 1.00 24.41 684 ASN A C 1
ATOM 5120 O O . ASN A 1 659 ? 38.350 95.909 18.185 1.00 27.19 684 ASN A O 1
ATOM 5125 N N . ALA A 1 660 ? 37.281 94.995 16.428 1.00 26.41 685 ALA A N 1
ATOM 5126 C CA . ALA A 1 660 ? 36.057 94.678 17.166 1.00 24.65 685 ALA A CA 1
ATOM 5127 C C . ALA A 1 660 ? 35.536 93.308 16.753 1.00 30.51 685 ALA A C 1
ATOM 5128 O O . ALA A 1 660 ? 35.386 93.034 15.563 1.00 26.95 685 ALA A O 1
ATOM 5130 N N . THR A 1 661 ? 35.259 92.454 17.736 1.00 24.12 686 THR A N 1
ATOM 5131 C CA . THR A 1 661 ? 34.822 91.089 17.469 1.00 24.91 686 THR A CA 1
ATOM 5132 C C . THR A 1 661 ? 33.537 90.761 18.223 1.00 23.23 686 THR A C 1
ATOM 5133 O O . THR A 1 661 ? 33.417 91.072 19.411 1.00 20.85 686 THR A O 1
ATOM 5137 N N . PHE A 1 662 ? 32.585 90.134 17.533 1.00 19.88 687 PHE A N 1
ATOM 5138 C CA . PHE A 1 662 ? 31.282 89.817 18.118 1.00 22.31 687 PHE A CA 1
ATOM 5139 C C . PHE A 1 662 ? 30.945 88.328 18.029 1.00 22.13 687 PHE A C 1
ATOM 5140 O O . PHE A 1 662 ? 31.050 87.722 16.961 1.00 20.53 687 PHE A O 1
ATOM 5148 N N . GLY A 1 663 ? 30.511 87.756 19.148 1.00 21.25 688 GLY A N 1
ATOM 5149 C CA . GLY A 1 663 ? 30.007 86.392 19.172 1.00 21.49 688 GLY A CA 1
ATOM 5150 C C . GLY A 1 663 ? 31.053 85.359 19.538 1.00 21.53 688 GLY A C 1
ATOM 5151 O O . GLY A 1 663 ? 32.235 85.531 19.244 1.00 25.09 688 GLY A O 1
ATOM 5152 N N . VAL A 1 664 ? 30.622 84.285 20.194 1.00 23.86 689 VAL A N 1
ATOM 5153 C CA . VAL A 1 664 ? 31.485 83.129 20.408 1.00 23.73 689 VAL A CA 1
ATOM 5154 C C . VAL A 1 664 ? 31.080 82.026 19.444 1.00 23.96 689 VAL A C 1
ATOM 5155 O O . VAL A 1 664 ? 29.914 81.924 19.074 1.00 26.07 689 VAL A O 1
ATOM 5159 N N . VAL A 1 665 ? 32.044 81.204 19.043 1.00 23.38 690 VAL A N 1
ATOM 5160 C CA . VAL A 1 665 ? 31.802 80.174 18.036 1.00 24.71 690 VAL A CA 1
ATOM 5161 C C . VAL A 1 665 ? 31.701 78.785 18.664 1.00 26.96 690 VAL A C 1
ATOM 5162 O O . VAL A 1 665 ? 32.632 78.332 19.337 1.00 26.56 690 VAL A O 1
ATOM 5166 N N . PRO A 1 666 ? 30.567 78.100 18.449 1.00 27.84 691 PRO A N 1
ATOM 5167 C CA . PRO A 1 666 ? 30.422 76.736 18.966 1.00 25.40 691 PRO A CA 1
ATOM 5168 C C . PRO A 1 666 ? 31.479 75.795 18.392 1.00 26.64 691 PRO A C 1
ATOM 5169 O O . PRO A 1 666 ? 31.838 75.929 17.224 1.00 29.23 691 PRO A O 1
ATOM 5173 N N . ASN A 1 667 ? 31.970 74.868 19.212 1.00 26.68 692 ASN A N 1
ATOM 5174 C CA . ASN A 1 667 ? 32.939 73.857 18.778 1.00 29.68 692 ASN A CA 1
ATOM 5175 C C . ASN A 1 667 ? 34.319 74.401 18.440 1.00 31.09 692 ASN A C 1
ATOM 5176 O O . ASN A 1 667 ? 35.088 73.762 17.729 1.00 28.35 692 ASN A O 1
ATOM 5181 N N . GLN A 1 668 ? 34.620 75.586 18.956 1.00 29.85 693 GLN A N 1
ATOM 5182 C CA . GLN A 1 668 ? 35.962 76.143 18.886 1.00 30.70 693 GLN A CA 1
ATOM 5183 C C . GLN A 1 668 ? 36.323 76.671 20.257 1.00 31.35 693 GLN A C 1
ATOM 5184 O O . GLN A 1 668 ? 35.492 76.692 21.165 1.00 30.15 693 GLN A O 1
ATOM 5190 N N . GLN A 1 669 ? 37.566 77.105 20.404 1.00 31.65 694 GLN A N 1
ATOM 5191 C CA . GLN A 1 669 ? 37.965 77.792 21.616 1.00 31.98 694 GLN A CA 1
ATOM 5192 C C . GLN A 1 669 ? 37.620 79.259 21.465 1.00 30.34 694 GLN A C 1
ATOM 5193 O O . GLN A 1 669 ? 37.775 79.831 20.389 1.00 31.28 694 GLN A O 1
ATOM 5199 N N . ASN A 1 670 ? 37.128 79.855 22.544 1.00 28.99 695 ASN A N 1
ATOM 5200 C CA . ASN A 1 670 ? 36.908 81.287 22.600 1.00 20.40 695 ASN A CA 1
ATOM 5201 C C . ASN A 1 670 ? 37.565 81.817 23.857 1.00 24.59 695 ASN A C 1
ATOM 5202 O O . ASN A 1 670 ? 37.645 81.111 24.861 1.00 21.81 695 ASN A O 1
ATOM 5207 N N . THR A 1 671 ? 38.055 83.051 23.807 1.00 22.61 696 THR A N 1
ATOM 5208 C CA . THR A 1 671 ? 38.615 83.672 25.000 1.00 25.94 696 THR A CA 1
ATOM 5209 C C . THR A 1 671 ? 37.481 84.152 25.911 1.00 24.72 696 THR A C 1
ATOM 5210 O O . THR A 1 671 ? 36.702 85.027 25.541 1.00 25.16 696 THR A O 1
ATOM 5214 N N . ILE A 1 672 ? 37.374 83.558 27.094 1.00 23.93 697 ILE A N 1
ATOM 5215 C CA . ILE A 1 672 ? 36.296 83.903 28.014 1.00 22.14 697 ILE A CA 1
ATOM 5216 C C . ILE A 1 672 ? 36.853 84.611 29.251 1.00 25.27 697 ILE A C 1
ATOM 5217 O O . ILE A 1 672 ? 37.774 84.112 29.900 1.00 25.61 697 ILE A O 1
ATOM 5222 N N . CYS A 1 673 ? 36.292 85.774 29.565 1.00 19.52 698 CYS A N 1
ATOM 5223 C CA . CYS A 1 673 ? 36.711 86.558 30.720 1.00 20.18 698 CYS A CA 1
ATOM 5224 C C . CYS A 1 673 ? 35.684 86.487 31.832 1.00 19.94 698 CYS A C 1
ATOM 5225 O O . CYS A 1 673 ? 34.520 86.821 31.625 1.00 20.21 698 CYS A O 1
ATOM 5228 N N . THR A 1 674 ? 36.121 86.073 33.016 1.00 17.85 699 THR A N 1
ATOM 5229 C CA . THR A 1 674 ? 35.232 85.982 34.171 1.00 18.57 699 THR A CA 1
ATOM 5230 C C . THR A 1 674 ? 35.957 86.458 35.415 1.00 18.55 699 THR A C 1
ATOM 5231 O O . THR A 1 674 ? 37.167 86.252 35.553 1.00 16.97 699 THR A O 1
ATOM 5235 N N . ARG A 1 675 ? 35.218 87.103 36.316 1.00 19.77 700 ARG A N 1
ATOM 5236 C CA . ARG A 1 675 ? 35.773 87.533 37.595 1.00 17.48 700 ARG A CA 1
ATOM 5237 C C . ARG A 1 675 ? 35.287 86.642 38.739 1.00 19.09 700 ARG A C 1
ATOM 5238 O O . ARG A 1 675 ? 34.109 86.304 38.822 1.00 19.37 700 ARG A O 1
ATOM 5246 N N . SER A 1 676 ? 36.201 86.259 39.620 1.00 18.34 701 SER A N 1
ATOM 5247 C CA . SER A 1 676 ? 35.853 85.391 40.731 1.00 18.94 701 SER A CA 1
ATOM 5248 C C . SER A 1 676 ? 35.154 86.185 41.815 1.00 17.40 701 SER A C 1
ATOM 5249 O O . SER A 1 676 ? 35.702 87.168 42.309 1.00 18.80 701 SER A O 1
ATOM 5252 N N . ASP A 1 677 ? 33.948 85.758 42.186 1.00 18.20 702 ASP A N 1
ATOM 5253 C CA . ASP A 1 677 ? 33.226 86.361 43.307 1.00 18.54 702 ASP A CA 1
ATOM 5254 C C . ASP A 1 677 ? 34.003 86.197 44.612 1.00 19.96 702 ASP A C 1
ATOM 5255 O O . ASP A 1 677 ? 33.896 87.022 45.529 1.00 17.72 702 ASP A O 1
ATOM 5260 N N . TRP A 1 678 ? 34.787 85.125 44.685 1.00 16.19 703 TRP A N 1
ATOM 5261 C CA . TRP A 1 678 ? 35.464 84.762 45.923 1.00 17.14 703 TRP A CA 1
ATOM 5262 C C . TRP A 1 678 ? 36.726 85.581 46.176 1.00 15.69 703 TRP A C 1
ATOM 5263 O O . TRP A 1 678 ? 37.035 85.908 47.318 1.00 15.90 703 TRP A O 1
ATOM 5274 N N . THR A 1 679 ? 37.447 85.917 45.114 1.00 14.99 704 THR A N 1
ATOM 5275 C CA . THR A 1 679 ? 38.704 86.643 45.258 1.00 18.30 704 THR A CA 1
ATOM 5276 C C . THR A 1 679 ? 38.696 88.038 44.629 1.00 19.14 704 THR A C 1
ATOM 5277 O O . THR A 1 679 ? 39.563 88.861 44.925 1.00 16.77 704 THR A O 1
ATOM 5281 N N . GLY A 1 680 ? 37.729 88.301 43.757 1.00 19.04 705 GLY A N 1
ATOM 5282 C CA . GLY A 1 680 ? 37.700 89.560 43.042 1.00 17.57 705 GLY A CA 1
ATOM 5283 C C . GLY A 1 680 ? 38.637 89.564 41.849 1.00 16.74 705 GLY A C 1
ATOM 5284 O O . GLY A 1 680 ? 38.702 90.552 41.125 1.00 14.34 705 GLY A O 1
ATOM 5285 N N . LEU A 1 681 ? 39.363 88.466 41.644 1.00 14.77 706 LEU A N 1
ATOM 5286 C CA . LEU A 1 681 ? 40.307 88.351 40.526 1.00 16.47 706 LEU A CA 1
ATOM 5287 C C . LEU A 1 681 ? 39.664 88.067 39.166 1.00 17.91 706 LEU A C 1
ATOM 5288 O O . LEU A 1 681 ? 38.723 87.285 39.067 1.00 20.68 706 LEU A O 1
ATOM 5293 N N . THR A 1 682 ? 40.189 88.685 38.113 1.00 15.82 707 THR A N 1
ATOM 5294 C CA . THR A 1 682 ? 39.651 88.470 36.773 1.00 18.15 707 THR A CA 1
ATOM 5295 C C . THR A 1 682 ? 40.587 87.585 35.970 1.00 20.03 707 THR A C 1
ATOM 5296 O O . THR A 1 682 ? 41.798 87.781 35.986 1.00 23.39 707 THR A O 1
ATOM 5300 N N . THR A 1 683 ? 40.027 86.605 35.274 1.00 22.59 708 THR A N 1
ATOM 5301 C CA . THR A 1 683 ? 40.834 85.696 34.470 1.00 24.12 708 THR A CA 1
ATOM 5302 C C . THR A 1 683 ? 40.321 85.626 33.040 1.00 23.43 708 THR A C 1
ATOM 5303 O O . THR A 1 683 ? 39.124 85.461 32.813 1.00 24.13 708 THR A O 1
ATOM 5307 N N . CYS A 1 684 ? 41.227 85.766 32.078 1.00 22.61 709 CYS A N 1
ATOM 5308 C CA . CYS A 1 684 ? 40.876 85.616 30.668 1.00 24.52 709 CYS A CA 1
ATOM 5309 C C . CYS A 1 684 ? 41.629 84.441 30.088 1.00 24.11 709 CYS A C 1
ATOM 5310 O O . CYS A 1 684 ? 42.850 84.386 30.181 1.00 28.68 709 CYS A O 1
ATOM 5313 N N . GLN A 1 685 ? 40.905 83.508 29.482 1.00 23.21 710 GLN A N 1
ATOM 5314 C CA . GLN A 1 685 ? 41.525 82.296 28.974 1.00 27.91 710 GLN A CA 1
ATOM 5315 C C . GLN A 1 685 ? 40.687 81.633 27.888 1.00 27.92 710 GLN A C 1
ATOM 5316 O O . GLN A 1 685 ? 39.456 81.725 27.885 1.00 24.62 710 GLN A O 1
ATOM 5322 N N . LYS A 1 686 ? 41.376 80.948 26.982 1.00 29.41 711 LYS A N 1
ATOM 5323 C CA . LYS A 1 686 ? 40.736 80.196 25.913 1.00 31.02 711 LYS A CA 1
ATOM 5324 C C . LYS A 1 686 ? 40.007 78.998 26.496 1.00 24.70 711 LYS A C 1
ATOM 5325 O O . LYS A 1 686 ? 40.575 78.238 27.267 1.00 28.51 711 LYS A O 1
ATOM 5331 N N . VAL A 1 687 ? 38.745 78.839 26.122 1.00 28.38 712 VAL A N 1
ATOM 5332 C CA . VAL A 1 687 ? 37.912 77.764 26.636 1.00 27.75 712 VAL A CA 1
ATOM 5333 C C . VAL A 1 687 ? 37.221 77.095 25.462 1.00 31.33 712 VAL A C 1
ATOM 5334 O O . VAL A 1 687 ? 36.699 77.766 24.571 1.00 29.77 712 VAL A O 1
ATOM 5338 N N . ASP A 1 688 ? 37.229 75.770 25.454 1.00 30.06 713 ASP A N 1
ATOM 5339 C CA . ASP A 1 688 ? 36.484 75.023 24.455 1.00 32.31 713 ASP A CA 1
ATOM 5340 C C . ASP A 1 688 ? 34.988 75.136 24.682 1.00 34.56 713 ASP A C 1
ATOM 5341 O O . ASP A 1 688 ? 34.502 74.947 25.801 1.00 36.79 713 ASP A O 1
ATOM 5346 N N . LEU A 1 689 ? 34.262 75.449 23.614 1.00 30.36 714 LEU A N 1
ATOM 5347 C CA . LEU A 1 689 ? 32.808 75.488 23.656 1.00 30.92 714 LEU A CA 1
ATOM 5348 C C . LEU A 1 689 ? 32.258 74.271 22.923 1.00 28.92 714 LEU A C 1
ATOM 5349 O O . LEU A 1 689 ? 31.894 74.359 21.753 1.00 30.85 714 LEU A O 1
ATOM 5354 N N . THR A 1 690 ? 32.203 73.134 23.610 1.00 33.68 715 THR A N 1
ATOM 5355 C CA . THR A 1 690 ? 31.841 71.874 22.964 1.00 30.41 715 THR A CA 1
ATOM 5356 C C . THR A 1 690 ? 30.614 71.186 23.572 1.00 31.78 715 THR A C 1
ATOM 5357 O O . THR A 1 690 ? 29.992 70.344 22.926 1.00 32.04 715 THR A O 1
ATOM 5361 N N . ASP A 1 691 ? 30.263 71.538 24.804 1.00 29.39 716 ASP A N 1
ATOM 5362 C CA . ASP A 1 691 ? 29.105 70.926 25.447 1.00 28.66 716 ASP A CA 1
ATOM 5363 C C . ASP A 1 691 ? 27.807 71.469 24.865 1.00 27.09 716 ASP A C 1
ATOM 5364 O O . ASP A 1 691 ? 27.624 72.679 24.750 1.00 29.27 716 ASP A O 1
ATOM 5369 N N . THR A 1 692 ? 26.916 70.554 24.504 1.00 27.26 717 THR A N 1
ATOM 5370 C CA . THR A 1 692 ? 25.625 70.870 23.903 1.00 26.19 717 THR A CA 1
ATOM 5371 C C . THR A 1 692 ? 24.784 71.751 24.825 1.00 30.82 717 THR A C 1
ATOM 5372 O O . THR A 1 692 ? 24.129 72.696 24.378 1.00 29.01 717 THR A O 1
ATOM 5376 N N . LYS A 1 693 ? 24.809 71.428 26.113 1.00 28.33 718 LYS A N 1
ATOM 5377 C CA . LYS A 1 693 ? 24.022 72.137 27.111 1.00 29.01 718 LYS A CA 1
ATOM 5378 C C . LYS A 1 693 ? 24.507 73.571 27.230 1.00 31.46 718 LYS A C 1
ATOM 5379 O O . LYS A 1 693 ? 23.711 74.505 27.325 1.00 28.30 718 LYS A O 1
ATOM 5385 N N . VAL A 1 694 ? 25.825 73.737 27.222 1.00 31.70 719 VAL A N 1
ATOM 5386 C CA . VAL A 1 694 ? 26.427 75.054 27.291 1.00 22.52 719 VAL A CA 1
ATOM 5387 C C . VAL A 1 694 ? 26.114 75.829 26.018 1.00 25.81 719 VAL A C 1
ATOM 5388 O O . VAL A 1 694 ? 25.670 76.971 26.070 1.00 27.73 719 VAL A O 1
ATOM 5392 N N . ILE A 1 695 ? 26.336 75.194 24.873 1.00 26.14 720 ILE A N 1
ATOM 5393 C CA . ILE A 1 695 ? 26.091 75.824 23.585 1.00 23.97 720 ILE A CA 1
ATOM 5394 C C . ILE A 1 695 ? 24.653 76.300 23.465 1.00 24.59 720 ILE A C 1
ATOM 5395 O O . ILE A 1 695 ? 24.391 77.408 22.986 1.00 27.76 720 ILE A O 1
ATOM 5400 N N . ASN A 1 696 ? 23.720 75.468 23.909 1.00 23.72 721 ASN A N 1
ATOM 5401 C CA . ASN A 1 696 ? 22.304 75.797 23.786 1.00 25.15 721 ASN A CA 1
ATOM 5402 C C . ASN A 1 696 ? 21.872 76.883 24.757 1.00 23.39 721 ASN A C 1
ATOM 5403 O O . ASN A 1 696 ? 20.814 77.480 24.583 1.00 25.58 721 ASN A O 1
ATOM 5408 N N . SER A 1 697 ? 22.683 77.131 25.783 1.00 21.82 722 SER A N 1
ATOM 5409 C CA . SER A 1 697 ? 22.331 78.111 26.801 1.00 23.96 722 SER A CA 1
ATOM 5410 C C . SER A 1 697 ? 22.785 79.517 26.409 1.00 23.90 722 SER A C 1
ATOM 5411 O O . SER A 1 697 ? 22.340 80.503 26.983 1.00 24.37 722 SER A O 1
ATOM 5414 N N . ILE A 1 698 ? 23.668 79.608 25.427 1.00 22.44 723 ILE A N 1
ATOM 5415 C CA . ILE A 1 698 ? 24.174 80.904 25.005 1.00 19.88 723 ILE A CA 1
ATOM 5416 C C . ILE A 1 698 ? 23.309 81.558 23.919 1.00 21.98 723 ILE A C 1
ATOM 5417 O O . ILE A 1 698 ? 23.102 80.984 22.848 1.00 22.88 723 ILE A O 1
ATOM 5422 N N . PRO A 1 699 ? 22.798 82.770 24.197 1.00 23.59 724 PRO A N 1
ATOM 5423 C CA . PRO A 1 699 ? 21.960 83.513 23.249 1.00 23.17 724 PRO A CA 1
ATOM 5424 C C . PRO A 1 699 ? 22.763 84.030 22.062 1.00 22.16 724 PRO A C 1
ATOM 5425 O O . PRO A 1 699 ? 23.962 84.277 22.202 1.00 21.05 724 PRO A O 1
ATOM 5429 N N . LYS A 1 700 ? 22.110 84.173 20.913 1.00 18.88 725 LYS A N 1
ATOM 5430 C CA . LYS A 1 700 ? 22.726 84.809 19.758 1.00 20.26 725 LYS A CA 1
ATOM 5431 C C . LYS A 1 700 ? 22.656 86.322 19.940 1.00 21.84 725 LYS A C 1
ATOM 5432 O O . LYS A 1 700 ? 21.576 86.910 19.925 1.00 20.67 725 LYS A O 1
ATOM 5438 N N . THR A 1 701 ? 23.810 86.951 20.101 1.00 19.87 726 THR A N 1
ATOM 5439 C CA . THR A 1 701 ? 23.860 88.378 20.380 1.00 22.64 726 THR A CA 1
ATOM 5440 C C . THR A 1 701 ? 23.218 89.217 19.277 1.00 24.29 726 THR A C 1
ATOM 5441 O O . THR A 1 701 ? 23.600 89.124 18.111 1.00 25.78 726 THR A O 1
ATOM 5445 N N . GLN A 1 702 ? 22.241 90.034 19.647 1.00 21.71 727 GLN A N 1
ATOM 5446 C CA . GLN A 1 702 ? 21.664 90.982 18.704 1.00 23.54 727 GLN A CA 1
ATOM 5447 C C . GLN A 1 702 ? 22.485 92.254 18.743 1.00 23.26 727 GLN A C 1
ATOM 5448 O O . GLN A 1 702 ? 22.414 93.014 19.713 1.00 22.81 727 GLN A O 1
ATOM 5454 N N . ILE A 1 703 ? 23.275 92.478 17.697 1.00 23.28 728 ILE A N 1
ATOM 5455 C CA . ILE A 1 703 ? 24.034 93.716 17.556 1.00 20.34 728 ILE A CA 1
ATOM 5456 C C . ILE A 1 703 ? 23.149 94.755 16.884 1.00 24.53 728 ILE A C 1
ATOM 5457 O O . ILE A 1 703 ? 22.940 94.712 15.670 1.00 27.03 728 ILE A O 1
ATOM 5462 N N . ASN A 1 704 ? 22.630 95.689 17.672 1.00 21.47 729 ASN A N 1
ATOM 5463 C CA . ASN A 1 704 ? 21.643 96.639 17.176 1.00 21.76 729 ASN A CA 1
ATOM 5464 C C . ASN A 1 704 ? 22.229 98.013 16.870 1.00 22.91 729 ASN A C 1
ATOM 5465 O O . ASN A 1 704 ? 22.118 98.956 17.661 1.00 23.17 729 ASN A O 1
ATOM 5470 N N . GLY A 1 705 ? 22.853 98.114 15.703 1.00 25.29 730 GLY A N 1
ATOM 5471 C CA . GLY A 1 705 ? 23.509 99.334 15.281 1.00 25.05 730 GLY A CA 1
ATOM 5472 C C . GLY A 1 705 ? 24.224 99.092 13.973 1.00 28.87 730 GLY A C 1
ATOM 5473 O O . GLY A 1 705 ? 24.108 98.021 13.378 1.00 28.92 730 GLY A O 1
ATOM 5474 N N . SER A 1 706 ? 24.968 100.086 13.517 1.00 27.46 731 SER A N 1
ATOM 5475 C CA . SER A 1 706 ? 25.712 99.941 12.280 1.00 29.54 731 SER A CA 1
ATOM 5476 C C . SER A 1 706 ? 27.184 99.918 12.607 1.00 26.72 731 SER A C 1
ATOM 5477 O O . SER A 1 706 ? 27.581 100.255 13.719 1.00 26.90 731 SER A O 1
ATOM 5480 N N . ILE A 1 707 ? 27.996 99.518 11.639 1.00 28.94 732 ILE A N 1
ATOM 5481 C CA . ILE A 1 707 ? 29.427 99.437 11.855 1.00 28.10 732 ILE A CA 1
ATOM 5482 C C . ILE A 1 707 ? 30.192 100.212 10.793 1.00 31.03 732 ILE A C 1
ATOM 5483 O O . ILE A 1 707 ? 29.991 100.023 9.597 1.00 33.48 732 ILE A O 1
ATOM 5488 N N . ASN A 1 708 ? 31.067 101.098 11.241 1.00 29.22 733 ASN A N 1
ATOM 5489 C CA . ASN A 1 708 ? 31.943 101.800 10.329 1.00 26.59 733 ASN A CA 1
ATOM 5490 C C . ASN A 1 708 ? 33.385 101.471 10.625 1.00 30.38 733 ASN A C 1
ATOM 5491 O O . ASN A 1 708 ? 33.852 101.648 11.751 1.00 28.15 733 ASN A O 1
ATOM 5496 N N . LEU A 1 709 ? 34.083 100.983 9.607 1.00 29.62 734 LEU A N 1
ATOM 5497 C CA . LEU A 1 709 ? 35.504 100.706 9.702 1.00 28.05 734 LEU A CA 1
ATOM 5498 C C . LEU A 1 709 ? 36.282 101.687 8.835 1.00 34.90 734 LEU A C 1
ATOM 5499 O O . LEU A 1 709 ? 35.925 101.925 7.677 1.00 34.56 734 LEU A O 1
ATOM 5504 N N . THR A 1 710 ? 37.340 102.261 9.398 1.00 31.32 735 THR A N 1
ATOM 5505 C CA . THR A 1 710 ? 38.202 103.163 8.645 1.00 32.31 735 THR A CA 1
ATOM 5506 C C . THR A 1 710 ? 39.655 102.737 8.812 1.00 34.87 735 THR A C 1
ATOM 5507 O O . THR A 1 710 ? 39.950 101.801 9.556 1.00 34.44 735 THR A O 1
ATOM 5511 N N . ASP A 1 711 ? 40.553 103.411 8.101 1.00 34.66 736 ASP A N 1
ATOM 5512 C CA . ASP A 1 711 ? 41.980 103.128 8.189 1.00 31.19 736 ASP A CA 1
ATOM 5513 C C . ASP A 1 711 ? 42.267 101.644 8.020 1.00 34.21 736 ASP A C 1
ATOM 5514 O O . ASP A 1 711 ? 41.887 101.056 7.015 1.00 39.68 736 ASP A O 1
ATOM 5519 N N . ASN A 1 712 ? 42.933 101.040 8.999 1.00 36.10 737 ASN A N 1
ATOM 5520 C CA . ASN A 1 712 ? 43.253 99.618 8.939 1.00 33.39 737 ASN A CA 1
ATOM 5521 C C . ASN A 1 712 ? 42.372 98.776 9.845 1.00 33.46 737 ASN A C 1
ATOM 5522 O O . ASN A 1 712 ? 42.699 97.635 10.151 1.00 37.36 737 ASN A O 1
ATOM 5527 N N . ALA A 1 713 ? 41.254 99.340 10.275 1.00 33.76 738 ALA A N 1
ATOM 5528 C CA . ALA A 1 713 ? 40.391 98.666 11.238 1.00 33.10 738 ALA A CA 1
ATOM 5529 C C . ALA A 1 713 ? 39.835 97.333 10.734 1.00 30.38 738 ALA A C 1
ATOM 5530 O O . ALA A 1 713 ? 39.613 97.140 9.539 1.00 31.57 738 ALA A O 1
ATOM 5532 N N . THR A 1 714 ? 39.618 96.414 11.665 1.00 35.36 739 THR A N 1
ATOM 5533 C CA . THR A 1 714 ? 39.050 95.114 11.347 1.00 32.50 739 THR A CA 1
ATOM 5534 C C . THR A 1 714 ? 37.847 94.846 12.236 1.00 30.07 739 THR A C 1
ATOM 5535 O O . THR A 1 714 ? 37.844 95.216 13.406 1.00 33.17 739 THR A O 1
ATOM 5539 N N . ALA A 1 715 ? 36.821 94.215 11.676 1.00 27.70 740 ALA A N 1
ATOM 5540 C CA . ALA A 1 715 ? 35.683 93.766 12.472 1.00 25.17 740 ALA A CA 1
ATOM 5541 C C . ALA A 1 715 ? 35.264 92.351 12.088 1.00 29.88 740 ALA A C 1
ATOM 5542 O O . ALA A 1 715 ? 35.333 91.959 10.922 1.00 28.66 740 ALA A O 1
ATOM 5544 N N . ASN A 1 716 ? 34.820 91.592 13.082 1.00 25.56 741 ASN A N 1
ATOM 5545 C CA . ASN A 1 716 ? 34.513 90.186 12.895 1.00 26.69 741 ASN A CA 1
ATOM 5546 C C . ASN A 1 716 ? 33.217 89.813 13.609 1.00 27.32 741 ASN A C 1
ATOM 5547 O O . ASN A 1 716 ? 33.160 89.816 14.836 1.00 27.75 741 ASN A O 1
ATOM 5552 N N . VAL A 1 717 ? 32.171 89.514 12.849 1.00 24.96 742 VAL A N 1
ATOM 5553 C CA . VAL A 1 717 ? 30.940 89.011 13.444 1.00 20.88 742 VAL A CA 1
ATOM 5554 C C . VAL A 1 717 ? 30.846 87.526 13.161 1.00 24.67 742 VAL A C 1
ATOM 5555 O O . VAL A 1 717 ? 30.786 87.114 12.005 1.00 26.54 742 VAL A O 1
ATOM 5559 N N . LYS A 1 718 ? 30.840 86.718 14.215 1.00 23.06 743 LYS A N 1
ATOM 5560 C CA . LYS A 1 718 ? 30.935 85.273 14.042 1.00 24.64 743 LYS A CA 1
ATOM 5561 C C . LYS A 1 718 ? 30.088 84.510 15.046 1.00 23.88 743 LYS A C 1
ATOM 5562 O O . LYS A 1 718 ? 29.754 85.024 16.117 1.00 25.53 743 LYS A O 1
ATOM 5568 N N . GLY A 1 719 ? 29.754 83.274 14.697 1.00 22.10 744 GLY A N 1
ATOM 5569 C CA . GLY A 1 719 ? 29.080 82.371 15.612 1.00 22.71 744 GLY A CA 1
ATOM 5570 C C . GLY A 1 719 ? 27.730 82.864 16.104 1.00 24.88 744 GLY A C 1
ATOM 5571 O O . GLY A 1 719 ? 26.879 83.271 15.314 1.00 26.42 744 GLY A O 1
ATOM 5572 N N . LEU A 1 720 ? 27.540 82.820 17.419 1.00 22.56 745 LEU A N 1
ATOM 5573 C CA . LEU A 1 720 ? 26.263 83.151 18.041 1.00 24.28 745 LEU A CA 1
ATOM 5574 C C . LEU A 1 720 ? 26.059 84.660 18.107 1.00 23.79 745 LEU A C 1
ATOM 5575 O O . LEU A 1 720 ? 26.089 85.273 19.180 1.00 19.05 745 LEU A O 1
ATOM 5580 N N . ALA A 1 721 ? 25.863 85.251 16.938 1.00 21.97 746 ALA A N 1
ATOM 5581 C CA . ALA A 1 721 ? 25.737 86.692 16.826 1.00 24.81 746 ALA A CA 1
ATOM 5582 C C . ALA A 1 721 ? 24.966 87.041 15.567 1.00 25.87 746 ALA A C 1
ATOM 5583 O O . ALA A 1 721 ? 25.047 86.339 14.553 1.00 25.34 746 ALA A O 1
ATOM 5585 N N . LYS A 1 722 ? 24.209 88.127 15.652 1.00 24.57 747 LYS A N 1
ATOM 5586 C CA . LYS A 1 722 ? 23.424 88.618 14.538 1.00 24.54 747 LYS A CA 1
ATOM 5587 C C . LYS A 1 722 ? 23.560 90.133 14.468 1.00 24.93 747 LYS A C 1
ATOM 5588 O O . LYS A 1 722 ? 23.215 90.845 15.415 1.00 26.67 747 LYS A O 1
ATOM 5594 N N . LEU A 1 723 ? 24.085 90.617 13.349 1.00 24.40 748 LEU A N 1
ATOM 5595 C CA . LEU A 1 723 ? 24.224 92.048 13.122 1.00 24.99 748 LEU A CA 1
ATOM 5596 C C . LEU A 1 723 ? 22.934 92.605 12.542 1.00 28.97 748 LEU A C 1
ATOM 5597 O O . LEU A 1 723 ? 22.543 92.256 11.430 1.00 29.25 748 LEU A O 1
ATOM 5602 N N . ASN A 1 724 ? 22.262 93.457 13.308 1.00 26.17 749 ASN A N 1
ATOM 5603 C CA . ASN A 1 724 ? 21.064 94.119 12.826 1.00 24.45 749 ASN A CA 1
ATOM 5604 C C . ASN A 1 724 ? 21.413 95.545 12.435 1.00 27.26 749 ASN A C 1
ATOM 5605 O O . ASN A 1 724 ? 21.066 96.498 13.135 1.00 29.44 749 ASN A O 1
ATOM 5610 N N . GLY A 1 725 ? 22.127 95.680 11.321 1.00 28.58 750 GLY A N 1
ATOM 5611 C CA . GLY A 1 725 ? 22.591 96.975 10.854 1.00 23.06 750 GLY A CA 1
ATOM 5612 C C . GLY A 1 725 ? 23.518 96.843 9.658 1.00 26.28 750 GLY A C 1
ATOM 5613 O O . GLY A 1 725 ? 23.821 95.731 9.218 1.00 24.69 750 GLY A O 1
ATOM 5614 N N . ASN A 1 726 ? 23.962 97.982 9.129 1.00 29.70 751 ASN A N 1
ATOM 5615 C CA . ASN A 1 726 ? 24.848 98.010 7.964 1.00 29.08 751 ASN A CA 1
ATOM 5616 C C . ASN A 1 726 ? 26.321 98.059 8.359 1.00 30.78 751 ASN A C 1
ATOM 5617 O O . ASN A 1 726 ? 26.664 98.439 9.476 1.00 29.56 751 ASN A O 1
ATOM 5622 N N . VAL A 1 727 ? 27.188 97.677 7.429 1.00 29.26 752 VAL A N 1
ATOM 5623 C CA . VAL A 1 727 ? 28.621 97.845 7.605 1.00 26.22 752 VAL A CA 1
ATOM 5624 C C . VAL A 1 727 ? 29.149 98.737 6.486 1.00 29.59 752 VAL A C 1
ATOM 5625 O O . VAL A 1 727 ? 28.771 98.579 5.323 1.00 26.71 752 VAL A O 1
ATOM 5629 N N . THR A 1 728 ? 30.018 99.675 6.848 1.00 33.20 753 THR A N 1
ATOM 5630 C CA . THR A 1 728 ? 30.642 100.574 5.886 1.00 30.31 753 THR A CA 1
ATOM 5631 C C . THR A 1 728 ? 32.159 100.575 6.061 1.00 31.89 753 THR A C 1
ATOM 5632 O O . THR A 1 728 ? 32.666 100.704 7.173 1.00 34.60 753 THR A O 1
ATOM 5636 N N . LEU A 1 729 ? 32.887 100.426 4.965 1.00 29.75 754 LEU A N 1
ATOM 5637 C CA . LEU A 1 729 ? 34.330 100.286 5.053 1.00 31.69 754 LEU A CA 1
ATOM 5638 C C . LEU A 1 729 ? 35.029 101.255 4.127 1.00 34.47 754 LEU A C 1
ATOM 5639 O O . LEU A 1 729 ? 34.567 101.511 3.019 1.00 37.61 754 LEU A O 1
ATOM 5644 N N . THR A 1 730 ? 36.151 101.789 4.593 1.00 35.19 755 THR A N 1
ATOM 5645 C CA . THR A 1 730 ? 36.953 102.707 3.804 1.00 37.04 755 THR A CA 1
ATOM 5646 C C . THR A 1 730 ? 38.419 102.372 4.015 1.00 37.82 755 THR A C 1
ATOM 5647 O O . THR A 1 730 ? 38.749 101.512 4.833 1.00 35.87 755 THR A O 1
ATOM 5651 N N . ASN A 1 731 ? 39.295 103.047 3.279 1.00 40.34 756 ASN A N 1
ATOM 5652 C CA . ASN A 1 731 ? 40.725 102.858 3.453 1.00 34.88 756 ASN A CA 1
ATOM 5653 C C . ASN A 1 731 ? 41.116 101.403 3.234 1.00 40.31 756 ASN A C 1
ATOM 5654 O O . ASN A 1 731 ? 40.798 100.833 2.196 1.00 43.64 756 ASN A O 1
ATOM 5659 N N . HIS A 1 732 ? 41.798 100.799 4.203 1.00 36.53 757 HIS A N 1
ATOM 5660 C CA . HIS A 1 732 ? 42.198 99.400 4.082 1.00 35.66 757 HIS A CA 1
ATOM 5661 C C . HIS A 1 732 ? 41.538 98.522 5.144 1.00 40.76 757 HIS A C 1
ATOM 5662 O O . HIS A 1 732 ? 42.107 97.512 5.562 1.00 42.99 757 HIS A O 1
ATOM 5669 N N . SER A 1 733 ? 40.338 98.906 5.572 1.00 33.09 758 SER A N 1
ATOM 5670 C CA . SER A 1 733 ? 39.606 98.165 6.597 1.00 30.13 758 SER A CA 1
ATOM 5671 C C . SER A 1 733 ? 39.119 96.800 6.100 1.00 35.03 758 SER A C 1
ATOM 5672 O O . SER A 1 733 ? 38.937 96.598 4.899 1.00 36.41 758 SER A O 1
ATOM 5675 N N . GLN A 1 734 ? 38.904 95.869 7.027 1.00 36.08 759 GLN A N 1
ATOM 5676 C CA . GLN A 1 734 ? 38.452 94.518 6.679 1.00 34.11 759 GLN A CA 1
ATOM 5677 C C . GLN A 1 734 ? 37.296 94.053 7.560 1.00 30.08 759 GLN A C 1
ATOM 5678 O O . GLN A 1 734 ? 37.339 94.196 8.781 1.00 31.56 759 GLN A O 1
ATOM 5684 N N . PHE A 1 735 ? 36.267 93.488 6.942 1.00 29.45 760 PHE A N 1
ATOM 5685 C CA . PHE A 1 735 ? 35.128 92.964 7.689 1.00 29.08 760 PHE A CA 1
ATOM 5686 C C . PHE A 1 735 ? 34.843 91.515 7.332 1.00 30.08 760 PHE A C 1
ATOM 5687 O O . PHE A 1 735 ? 34.783 91.166 6.156 1.00 30.88 760 PHE A O 1
ATOM 5695 N N . THR A 1 736 ? 34.654 90.681 8.351 1.00 28.56 761 THR A N 1
ATOM 5696 C CA . THR A 1 736 ? 34.382 89.265 8.137 1.00 25.16 761 THR A CA 1
ATOM 5697 C C . THR A 1 736 ? 33.109 88.804 8.846 1.00 31.19 761 THR A C 1
ATOM 5698 O O . THR A 1 736 ? 32.937 89.018 10.047 1.00 31.65 761 THR A O 1
ATOM 5702 N N . LEU A 1 737 ? 32.214 88.179 8.090 1.00 25.94 762 LEU A N 1
ATOM 5703 C CA . LEU A 1 737 ? 31.039 87.532 8.657 1.00 27.19 762 LEU A CA 1
ATOM 5704 C C . LEU A 1 737 ? 31.265 86.045 8.484 1.00 27.02 762 LEU A C 1
ATOM 5705 O O . LEU A 1 737 ? 31.396 85.568 7.357 1.00 29.33 762 LEU A O 1
ATOM 5710 N N . SER A 1 738 ? 31.331 85.309 9.590 1.00 26.32 763 SER A N 1
ATOM 5711 C CA . SER A 1 738 ? 31.726 83.906 9.517 1.00 25.03 763 SER A CA 1
ATOM 5712 C C . SER A 1 738 ? 31.039 82.989 10.519 1.00 25.93 763 SER A C 1
ATOM 5713 O O . SER A 1 738 ? 30.225 83.418 11.335 1.00 28.28 763 SER A O 1
ATOM 5716 N N . ASN A 1 739 ? 31.384 81.708 10.438 1.00 27.84 764 ASN A N 1
ATOM 5717 C CA . ASN A 1 739 ? 30.944 80.721 11.414 1.00 26.26 764 ASN A CA 1
ATOM 5718 C C . ASN A 1 739 ? 29.450 80.759 11.692 1.00 26.67 764 ASN A C 1
ATOM 5719 O O . ASN A 1 739 ? 29.010 80.700 12.840 1.00 26.77 764 ASN A O 1
ATOM 5724 N N . ASN A 1 740 ? 28.680 80.856 10.614 1.00 28.98 765 ASN A N 1
ATOM 5725 C CA . ASN A 1 740 ? 27.228 80.743 10.668 1.00 29.31 765 ASN A CA 1
ATOM 5726 C C . ASN A 1 740 ? 26.508 81.924 11.321 1.00 29.57 765 ASN A C 1
ATOM 5727 O O . ASN A 1 740 ? 25.333 81.822 11.675 1.00 28.56 765 ASN A O 1
ATOM 5732 N N . ALA A 1 741 ? 27.205 83.046 11.473 1.00 27.87 766 ALA A N 1
ATOM 5733 C CA . ALA A 1 741 ? 26.559 84.257 11.962 1.00 26.28 766 ALA A CA 1
ATOM 5734 C C . ALA A 1 741 ? 25.637 84.811 10.887 1.00 27.56 766 ALA A C 1
ATOM 5735 O O . ALA A 1 741 ? 25.719 84.414 9.726 1.00 29.41 766 ALA A O 1
ATOM 5737 N N . THR A 1 742 ? 24.765 85.735 11.280 1.00 28.71 767 THR A N 1
ATOM 5738 C CA . THR A 1 742 ? 23.808 86.340 10.365 1.00 27.07 767 THR A CA 1
ATOM 5739 C C . THR A 1 742 ? 23.911 87.861 10.402 1.00 27.23 767 THR A C 1
ATOM 5740 O O . THR A 1 742 ? 24.154 88.446 11.460 1.00 26.45 767 THR A O 1
ATOM 5744 N N . GLN A 1 743 ? 23.744 88.494 9.244 1.00 25.54 768 GLN A N 1
ATOM 5745 C CA . GLN A 1 743 ? 23.604 89.946 9.183 1.00 31.93 768 GLN A CA 1
ATOM 5746 C C . GLN A 1 743 ? 22.332 90.359 8.457 1.00 29.98 768 GLN A C 1
ATOM 5747 O O . GLN A 1 743 ? 22.088 89.934 7.333 1.00 29.03 768 GLN A O 1
ATOM 5753 N N . ILE A 1 744 ? 21.521 91.185 9.105 1.00 23.84 769 ILE A N 1
ATOM 5754 C CA . ILE A 1 744 ? 20.407 91.815 8.420 1.00 31.25 769 ILE A CA 1
ATOM 5755 C C . ILE A 1 744 ? 20.792 93.261 8.176 1.00 31.59 769 ILE A C 1
ATOM 5756 O O . ILE A 1 744 ? 20.631 94.114 9.053 1.00 25.79 769 ILE A O 1
ATOM 5761 N N . GLY A 1 745 ? 21.322 93.516 6.983 1.00 28.38 770 GLY A N 1
ATOM 5762 C CA . GLY A 1 745 ? 21.791 94.833 6.599 1.00 30.35 770 GLY A CA 1
ATOM 5763 C C . GLY A 1 745 ? 22.720 94.765 5.403 1.00 29.58 770 GLY A C 1
ATOM 5764 O O . GLY A 1 745 ? 23.039 93.680 4.919 1.00 28.87 770 GLY A O 1
ATOM 5765 N N . ASN A 1 746 ? 23.162 95.924 4.925 1.00 25.14 771 ASN A N 1
ATOM 5766 C CA . ASN A 1 746 ? 24.011 95.985 3.740 1.00 26.54 771 ASN A CA 1
ATOM 5767 C C . ASN A 1 746 ? 25.490 96.167 4.056 1.00 27.04 771 ASN A C 1
ATOM 5768 O O . ASN A 1 746 ? 25.857 96.584 5.154 1.00 28.25 771 ASN A O 1
ATOM 5773 N N . ILE A 1 747 ? 26.334 95.852 3.078 1.00 27.01 772 ILE A N 1
ATOM 5774 C CA . ILE A 1 747 ? 27.762 96.119 3.170 1.00 26.63 772 ILE A CA 1
ATOM 5775 C C . ILE A 1 747 ? 28.175 97.076 2.067 1.00 27.64 772 ILE A C 1
ATOM 5776 O O . ILE A 1 747 ? 27.849 96.869 0.901 1.00 31.05 772 ILE A O 1
ATOM 5781 N N . ARG A 1 748 ? 28.896 98.126 2.438 1.00 31.87 773 ARG A N 1
ATOM 5782 C CA . ARG A 1 748 ? 29.299 99.153 1.487 1.00 28.77 773 ARG A CA 1
ATOM 5783 C C . ARG A 1 748 ? 30.809 99.355 1.560 1.00 32.61 773 ARG A C 1
ATOM 5784 O O . ARG A 1 748 ? 31.317 99.864 2.553 1.00 33.49 773 ARG A O 1
ATOM 5792 N N . LEU A 1 749 ? 31.526 98.953 0.515 1.00 32.62 774 LEU A N 1
ATOM 5793 C CA . LEU A 1 749 ? 32.983 99.033 0.528 1.00 36.03 774 LEU A CA 1
ATOM 5794 C C . LEU A 1 749 ? 33.537 100.074 -0.433 1.00 35.93 774 LEU A C 1
ATOM 5795 O O . LEU A 1 749 ? 33.149 100.118 -1.598 1.00 39.69 774 LEU A O 1
ATOM 5800 N N . SER A 1 750 ? 34.457 100.897 0.065 1.00 38.74 775 SER A N 1
ATOM 5801 C CA . SER A 1 750 ? 35.147 101.898 -0.745 1.00 38.57 775 SER A CA 1
ATOM 5802 C C . SER A 1 750 ? 36.658 101.735 -0.641 1.00 41.33 775 SER A C 1
ATOM 5803 O O . SER A 1 750 ? 37.147 100.919 0.136 1.00 40.75 775 SER A O 1
ATOM 5806 N N . ASP A 1 751 ? 37.393 102.519 -1.424 1.00 40.56 776 ASP A N 1
ATOM 5807 C CA . ASP A 1 751 ? 38.852 102.541 -1.355 1.00 38.46 776 ASP A CA 1
ATOM 5808 C C . ASP A 1 751 ? 39.484 101.161 -1.530 1.00 42.47 776 ASP A C 1
ATOM 5809 O O . ASP A 1 751 ? 39.299 100.509 -2.554 1.00 42.56 776 ASP A O 1
ATOM 5814 N N . ASN A 1 752 ? 40.238 100.729 -0.525 1.00 42.76 777 ASN A N 1
ATOM 5815 C CA . ASN A 1 752 ? 40.923 99.443 -0.571 1.00 38.84 777 ASN A CA 1
ATOM 5816 C C . ASN A 1 752 ? 40.405 98.477 0.477 1.00 37.99 777 ASN A C 1
ATOM 5817 O O . ASN A 1 752 ? 41.102 97.545 0.873 1.00 35.79 777 ASN A O 1
ATOM 5822 N N . SER A 1 753 ? 39.182 98.700 0.936 1.00 39.53 778 SER A N 1
ATOM 5823 C CA . SER A 1 753 ? 38.610 97.844 1.964 1.00 38.63 778 SER A CA 1
ATOM 5824 C C . SER A 1 753 ? 38.283 96.451 1.427 1.00 36.92 778 SER A C 1
ATOM 5825 O O . SER A 1 753 ? 38.263 96.226 0.217 1.00 35.41 778 SER A O 1
ATOM 5828 N N . THR A 1 754 ? 38.026 95.524 2.343 1.00 37.02 779 THR A N 1
ATOM 5829 C CA . THR A 1 754 ? 37.721 94.146 1.994 1.00 36.36 779 THR A CA 1
ATOM 5830 C C . THR A 1 754 ? 36.596 93.605 2.865 1.00 36.95 779 THR A C 1
ATOM 5831 O O . THR A 1 754 ? 36.523 93.910 4.055 1.00 36.30 779 THR A O 1
ATOM 5835 N N . ALA A 1 755 ? 35.723 92.797 2.274 1.00 34.56 780 ALA A N 1
ATOM 5836 C CA . ALA A 1 755 ? 34.683 92.121 3.041 1.00 35.96 780 ALA A CA 1
ATOM 5837 C C . ALA A 1 755 ? 34.616 90.651 2.661 1.00 36.40 780 ALA A C 1
ATOM 5838 O O . ALA A 1 755 ? 34.881 90.290 1.519 1.00 39.15 780 ALA A O 1
ATOM 5840 N N . THR A 1 756 ? 34.264 89.804 3.623 1.00 33.80 781 THR A N 1
ATOM 5841 C CA . THR A 1 756 ? 34.193 88.371 3.385 1.00 26.51 781 THR A CA 1
ATOM 5842 C C . THR A 1 756 ? 33.027 87.750 4.128 1.00 31.46 781 THR A C 1
ATOM 5843 O O . THR A 1 756 ? 32.821 88.018 5.308 1.00 33.84 781 THR A O 1
ATOM 5847 N N . VAL A 1 757 ? 32.261 86.919 3.437 1.00 34.02 782 VAL A N 1
ATOM 5848 C CA . VAL A 1 757 ? 31.228 86.132 4.089 1.00 29.22 782 VAL A CA 1
ATOM 5849 C C . VAL A 1 757 ? 31.635 84.679 3.968 1.00 29.24 782 VAL A C 1
ATOM 5850 O O . VAL A 1 757 ? 31.490 84.072 2.904 1.00 32.38 782 VAL A O 1
ATOM 5854 N N . ASP A 1 758 ? 32.172 84.131 5.052 1.00 33.29 783 ASP A N 1
ATOM 5855 C CA . ASP A 1 758 ? 32.636 82.748 5.065 1.00 32.54 783 ASP A CA 1
ATOM 5856 C C . ASP A 1 758 ? 31.670 81.858 5.840 1.00 30.20 783 ASP A C 1
ATOM 5857 O O . ASP A 1 758 ? 31.583 81.935 7.064 1.00 33.79 783 ASP A O 1
ATOM 5862 N N . ASN A 1 759 ? 30.951 81.006 5.121 1.00 31.88 784 ASN A N 1
ATOM 5863 C CA . ASN A 1 759 ? 29.972 80.125 5.741 1.00 28.60 784 ASN A CA 1
ATOM 5864 C C . ASN A 1 759 ? 29.078 80.901 6.704 1.00 30.99 784 ASN A C 1
ATOM 5865 O O . ASN A 1 759 ? 28.959 80.555 7.876 1.00 30.70 784 ASN A O 1
ATOM 5870 N N . ALA A 1 760 ? 28.458 81.961 6.204 1.00 29.78 785 ALA A N 1
ATOM 5871 C CA . ALA A 1 760 ? 27.551 82.763 7.008 1.00 30.60 785 ALA A CA 1
ATOM 5872 C C . ALA A 1 760 ? 26.420 83.302 6.144 1.00 32.30 785 ALA A C 1
ATOM 5873 O O . ALA A 1 760 ? 26.387 83.066 4.936 1.00 28.83 785 ALA A O 1
ATOM 5875 N N . ASN A 1 761 ? 25.512 84.049 6.762 1.00 29.37 786 ASN A N 1
ATOM 5876 C CA . ASN A 1 761 ? 24.292 84.475 6.089 1.00 28.51 786 ASN A CA 1
ATOM 5877 C C . ASN A 1 761 ? 24.153 85.984 5.995 1.00 29.33 786 ASN A C 1
ATOM 5878 O O . ASN A 1 761 ? 23.723 86.640 6.946 1.00 31.06 786 ASN A O 1
ATOM 5883 N N . LEU A 1 762 ? 24.518 86.536 4.842 1.00 30.78 787 LEU A N 1
ATOM 5884 C CA . LEU A 1 762 ? 24.328 87.958 4.594 1.00 29.48 787 LEU A CA 1
ATOM 5885 C C . LEU A 1 762 ? 22.973 88.180 3.948 1.00 31.80 787 LEU A C 1
ATOM 5886 O O . LEU A 1 762 ? 22.776 87.893 2.767 1.00 33.86 787 LEU A O 1
ATOM 5891 N N . ASN A 1 763 ? 22.038 88.676 4.745 1.00 29.41 788 ASN A N 1
ATOM 5892 C CA . ASN A 1 763 ? 20.722 89.044 4.263 1.00 27.59 788 ASN A CA 1
ATOM 5893 C C . ASN A 1 763 ? 20.688 90.540 3.957 1.00 32.65 788 ASN A C 1
ATOM 5894 O O . ASN A 1 763 ? 20.219 91.345 4.765 1.00 31.76 788 ASN A O 1
ATOM 5899 N N . GLY A 1 764 ? 21.203 90.902 2.785 1.00 32.16 789 GLY A N 1
ATOM 5900 C CA . GLY A 1 764 ? 21.315 92.291 2.380 1.00 30.90 789 GLY A CA 1
ATOM 5901 C C . GLY A 1 764 ? 22.239 92.433 1.182 1.00 34.96 789 GLY A C 1
ATOM 5902 O O . GLY A 1 764 ? 22.729 91.439 0.648 1.00 30.40 789 GLY A O 1
ATOM 5903 N N . ASN A 1 765 ? 22.498 93.670 0.770 1.00 28.65 790 ASN A N 1
ATOM 5904 C CA . ASN A 1 765 ? 23.220 93.915 -0.476 1.00 36.65 790 ASN A CA 1
ATOM 5905 C C . ASN A 1 765 ? 24.653 94.410 -0.307 1.00 33.08 790 ASN A C 1
ATOM 5906 O O . ASN A 1 765 ? 25.016 94.971 0.724 1.00 31.68 790 ASN A O 1
ATOM 5911 N N . VAL A 1 766 ? 25.457 94.196 -1.341 1.00 30.96 791 VAL A N 1
ATOM 5912 C CA . VAL A 1 766 ? 26.850 94.609 -1.340 1.00 32.85 791 VAL A CA 1
ATOM 5913 C C . VAL A 1 766 ? 27.115 95.604 -2.467 1.00 39.23 791 VAL A C 1
ATOM 5914 O O . VAL A 1 766 ? 26.642 95.436 -3.591 1.00 40.57 791 VAL A O 1
ATOM 5918 N N . HIS A 1 767 ? 27.880 96.640 -2.157 1.00 36.21 792 HIS A N 1
ATOM 5919 C CA . HIS A 1 767 ? 28.158 97.695 -3.113 1.00 36.90 792 HIS A CA 1
ATOM 5920 C C . HIS A 1 767 ? 29.627 98.098 -2.973 1.00 41.12 792 HIS A C 1
ATOM 5921 O O . HIS A 1 767 ? 30.044 98.598 -1.926 1.00 39.72 792 HIS A O 1
ATOM 5928 N N . LEU A 1 768 ? 30.417 97.839 -4.015 1.00 37.11 793 LEU A N 1
ATOM 5929 C CA . LEU A 1 768 ? 31.840 98.171 -4.010 1.00 37.13 793 LEU A CA 1
ATOM 5930 C C . LEU A 1 768 ? 32.147 99.277 -5.003 1.00 43.68 793 LEU A C 1
ATOM 5931 O O . LEU A 1 768 ? 31.477 99.403 -6.026 1.00 46.95 793 LEU A O 1
ATOM 5936 N N . THR A 1 769 ? 33.175 100.065 -4.699 1.00 41.82 794 THR A N 1
ATOM 5937 C CA . THR A 1 769 ? 33.716 101.041 -5.636 1.00 42.34 794 THR A CA 1
ATOM 5938 C C . THR A 1 769 ? 35.224 101.067 -5.464 1.00 41.79 794 THR A C 1
ATOM 5939 O O . THR A 1 769 ? 35.763 100.367 -4.608 1.00 42.57 794 THR A O 1
ATOM 5943 N N . ASP A 1 770 ? 35.901 101.864 -6.283 1.00 40.47 795 ASP A N 1
ATOM 5944 C CA . ASP A 1 770 ? 37.346 102.020 -6.173 1.00 37.42 795 ASP A CA 1
ATOM 5945 C C . ASP A 1 770 ? 38.065 100.678 -6.310 1.00 40.84 795 ASP A C 1
ATOM 5946 O O . ASP A 1 770 ? 37.900 99.987 -7.312 1.00 46.39 795 ASP A O 1
ATOM 5951 N N . SER A 1 771 ? 38.859 100.303 -5.312 1.00 40.41 796 SER A N 1
ATOM 5952 C CA . SER A 1 771 ? 39.624 99.058 -5.388 1.00 42.29 796 SER A CA 1
ATOM 5953 C C . SER A 1 771 ? 39.144 98.018 -4.380 1.00 43.22 796 SER A C 1
ATOM 5954 O O . SER A 1 771 ? 39.857 97.056 -4.082 1.00 37.08 796 SER A O 1
ATOM 5957 N N . ALA A 1 772 ? 37.935 98.217 -3.861 1.00 40.76 797 ALA A N 1
ATOM 5958 C CA . ALA A 1 772 ? 37.384 97.345 -2.827 1.00 38.72 797 ALA A CA 1
ATOM 5959 C C . ALA A 1 772 ? 37.222 95.908 -3.315 1.00 40.80 797 ALA A C 1
ATOM 5960 O O . ALA A 1 772 ? 37.101 95.659 -4.513 1.00 44.43 797 ALA A O 1
ATOM 5962 N N . GLN A 1 773 ? 37.226 94.962 -2.381 1.00 43.73 798 GLN A N 1
ATOM 5963 C CA . GLN A 1 773 ? 37.034 93.558 -2.722 1.00 41.89 798 GLN A CA 1
ATOM 5964 C C . GLN A 1 773 ? 36.002 92.888 -1.823 1.00 42.42 798 GLN A C 1
ATOM 5965 O O . GLN A 1 773 ? 35.980 93.107 -0.610 1.00 40.89 798 GLN A O 1
ATOM 5971 N N . PHE A 1 774 ? 35.150 92.069 -2.430 1.00 38.76 799 PHE A N 1
ATOM 5972 C CA . PHE A 1 774 ? 34.176 91.286 -1.684 1.00 35.14 799 PHE A CA 1
ATOM 5973 C C . PHE A 1 774 ? 34.359 89.807 -1.964 1.00 37.78 799 PHE A C 1
ATOM 5974 O O . PHE A 1 774 ? 34.374 89.378 -3.119 1.00 38.18 799 PHE A O 1
ATOM 5982 N N . SER A 1 775 ? 34.483 89.031 -0.895 1.00 35.49 800 SER A N 1
ATOM 5983 C CA . SER A 1 775 ? 34.734 87.610 -1.008 1.00 31.56 800 SER A CA 1
ATOM 5984 C C . SER A 1 775 ? 33.606 86.792 -0.364 1.00 35.67 800 SER A C 1
ATOM 5985 O O . SER A 1 775 ? 33.208 87.033 0.777 1.00 33.94 800 SER A O 1
ATOM 5988 N N . LEU A 1 776 ? 33.092 85.829 -1.119 1.00 34.79 801 LEU A N 1
ATOM 5989 C CA . LEU A 1 776 ? 32.010 84.974 -0.663 1.00 31.21 801 LEU A CA 1
ATOM 5990 C C . LEU A 1 776 ? 32.501 83.541 -0.683 1.00 35.24 801 LEU A C 1
ATOM 5991 O O . LEU A 1 776 ? 32.706 82.969 -1.752 1.00 39.66 801 LEU A O 1
ATOM 5996 N N . LYS A 1 777 ? 32.710 82.963 0.495 1.00 35.43 802 LYS A N 1
ATOM 5997 C CA . LYS A 1 777 ? 33.264 81.617 0.587 1.00 37.88 802 LYS A CA 1
ATOM 5998 C C . LYS A 1 777 ? 32.310 80.683 1.302 1.00 34.94 802 LYS A C 1
ATOM 5999 O O . LYS A 1 777 ? 31.718 81.053 2.310 1.00 32.96 802 LYS A O 1
ATOM 6005 N N . ASN A 1 778 ? 32.171 79.470 0.778 1.00 35.38 803 ASN A N 1
ATOM 6006 C CA . ASN A 1 778 ? 31.425 78.424 1.461 1.00 33.30 803 ASN A CA 1
ATOM 6007 C C . ASN A 1 778 ? 30.073 78.911 1.953 1.00 31.88 803 ASN A C 1
ATOM 6008 O O . ASN A 1 778 ? 29.617 78.515 3.024 1.00 33.03 803 ASN A O 1
ATOM 6013 N N . SER A 1 779 ? 29.435 79.769 1.168 1.00 29.42 804 SER A N 1
ATOM 6014 C CA . SER A 1 779 ? 28.159 80.342 1.564 1.00 30.80 804 SER A CA 1
ATOM 6015 C C . SER A 1 779 ? 27.177 80.339 0.412 1.00 33.41 804 SER A C 1
ATOM 6016 O O . SER A 1 779 ? 27.558 80.202 -0.749 1.00 32.46 804 SER A O 1
ATOM 6019 N N . HIS A 1 780 ? 25.902 80.489 0.746 1.00 35.69 805 HIS A N 1
ATOM 6020 C CA . HIS A 1 780 ? 24.894 80.781 -0.255 1.00 39.11 805 HIS A CA 1
ATOM 6021 C C . HIS A 1 780 ? 24.388 82.198 -0.028 1.00 36.43 805 HIS A C 1
ATOM 6022 O O . HIS A 1 780 ? 24.179 82.620 1.111 1.00 32.76 805 HIS A O 1
ATOM 6029 N N . PHE A 1 781 ? 24.200 82.925 -1.123 1.00 33.77 806 PHE A N 1
ATOM 6030 C CA . PHE A 1 781 ? 23.793 84.318 -1.073 1.00 29.25 806 PHE A CA 1
ATOM 6031 C C . PHE A 1 781 ? 22.744 84.561 -2.151 1.00 34.87 806 PHE A C 1
ATOM 6032 O O . PHE A 1 781 ? 22.862 84.046 -3.268 1.00 33.25 806 PHE A O 1
ATOM 6040 N N . SER A 1 782 ? 21.718 85.337 -1.812 1.00 34.75 807 SER A N 1
ATOM 6041 C CA . SER A 1 782 ? 20.575 85.524 -2.700 1.00 34.36 807 SER A CA 1
ATOM 6042 C C . SER A 1 782 ? 20.173 86.986 -2.835 1.00 31.85 807 SER A C 1
ATOM 6043 O O . SER A 1 782 ? 19.009 87.290 -3.090 1.00 35.46 807 SER A O 1
ATOM 6046 N N . HIS A 1 783 ? 21.134 87.889 -2.666 1.00 32.87 808 HIS A N 1
ATOM 6047 C CA . HIS A 1 783 ? 20.850 89.316 -2.790 1.00 35.19 808 HIS A CA 1
ATOM 6048 C C . HIS A 1 783 ? 21.723 90.008 -3.840 1.00 32.00 808 HIS A C 1
ATOM 6049 O O . HIS A 1 783 ? 22.412 89.353 -4.619 1.00 35.88 808 HIS A O 1
ATOM 6056 N N . GLN A 1 784 ? 21.672 91.334 -3.862 1.00 36.44 809 GLN A N 1
ATOM 6057 C CA . GLN A 1 784 ? 22.298 92.109 -4.930 1.00 41.87 809 GLN A CA 1
ATOM 6058 C C . GLN A 1 784 ? 23.773 92.400 -4.657 1.00 40.22 809 GLN A C 1
ATOM 6059 O O . GLN A 1 784 ? 24.154 92.697 -3.526 1.00 39.90 809 GLN A O 1
ATOM 6065 N N . ILE A 1 785 ? 24.602 92.297 -5.694 1.00 40.68 810 ILE A N 1
ATOM 6066 C CA . ILE A 1 785 ? 25.977 92.791 -5.613 1.00 38.46 810 ILE A CA 1
ATOM 6067 C C . ILE A 1 785 ? 26.269 93.784 -6.736 1.00 39.41 810 ILE A C 1
ATOM 6068 O O . ILE A 1 785 ? 26.078 93.480 -7.911 1.00 41.69 810 ILE A O 1
ATOM 6073 N N . GLN A 1 786 ? 26.738 94.968 -6.364 1.00 36.89 811 GLN A N 1
ATOM 6074 C CA . GLN A 1 786 ? 27.051 96.017 -7.327 1.00 41.97 811 GLN A CA 1
ATOM 6075 C C . GLN A 1 786 ? 28.510 96.431 -7.186 1.00 41.85 811 GLN A C 1
ATOM 6076 O O . GLN A 1 786 ? 28.943 96.864 -6.118 1.00 44.73 811 GLN A O 1
ATOM 6082 N N . GLY A 1 787 ? 29.272 96.288 -8.263 1.00 40.74 812 GLY A N 1
ATOM 6083 C CA . GLY A 1 787 ? 30.676 96.648 -8.241 1.00 42.34 812 GLY A CA 1
ATOM 6084 C C . GLY A 1 787 ? 31.097 97.376 -9.500 1.00 43.95 812 GLY A C 1
ATOM 6085 O O . GLY A 1 787 ? 30.832 96.918 -10.607 1.00 45.07 812 GLY A O 1
ATOM 6086 N N . ASP A 1 788 ? 31.754 98.517 -9.339 1.00 48.04 813 ASP A N 1
ATOM 6087 C CA . ASP A 1 788 ? 32.222 99.257 -10.501 1.00 48.18 813 ASP A CA 1
ATOM 6088 C C . ASP A 1 788 ? 33.738 99.359 -10.570 1.00 47.60 813 ASP A C 1
ATOM 6089 O O . ASP A 1 788 ? 34.457 98.683 -9.833 1.00 45.87 813 ASP A O 1
ATOM 6094 N N . LYS A 1 789 ? 34.202 100.222 -11.464 1.00 47.59 814 LYS A N 1
ATOM 6095 C CA . LYS A 1 789 ? 35.586 100.234 -11.919 1.00 47.50 814 LYS A CA 1
ATOM 6096 C C . LYS A 1 789 ? 36.618 100.040 -10.818 1.00 38.85 814 LYS A C 1
ATOM 6097 O O . LYS A 1 789 ? 36.669 100.807 -9.860 1.00 41.62 814 LYS A O 1
ATOM 6103 N N . GLY A 1 790 ? 37.440 99.005 -10.974 1.00 41.13 815 GLY A N 1
ATOM 6104 C CA . GLY A 1 790 ? 38.511 98.709 -10.037 1.00 38.71 815 GLY A CA 1
ATOM 6105 C C . GLY A 1 790 ? 38.210 97.549 -9.100 1.00 45.46 815 GLY A C 1
ATOM 6106 O O . GLY A 1 790 ? 39.117 96.837 -8.656 1.00 43.71 815 GLY A O 1
ATOM 6107 N N . THR A 1 791 ? 36.926 97.345 -8.816 1.00 47.14 816 THR A N 1
ATOM 6108 C CA . THR A 1 791 ? 36.495 96.393 -7.791 1.00 44.46 816 THR A CA 1
ATOM 6109 C C . THR A 1 791 ? 36.517 94.929 -8.226 1.00 43.52 816 THR A C 1
ATOM 6110 O O . THR A 1 791 ? 36.293 94.606 -9.394 1.00 42.86 816 THR A O 1
ATOM 6114 N N . THR A 1 792 ? 36.783 94.047 -7.266 1.00 42.47 817 THR A N 1
ATOM 6115 C CA . THR A 1 792 ? 36.820 92.614 -7.524 1.00 39.78 817 THR A CA 1
ATOM 6116 C C . THR A 1 792 ? 35.887 91.841 -6.599 1.00 38.06 817 THR A C 1
ATOM 6117 O O . THR A 1 792 ? 35.956 91.970 -5.381 1.00 39.91 817 THR A O 1
ATOM 6121 N N . VAL A 1 793 ? 35.011 91.039 -7.192 1.00 36.70 818 VAL A N 1
ATOM 6122 C CA . VAL A 1 793 ? 34.168 90.133 -6.431 1.00 32.42 818 VAL A CA 1
ATOM 6123 C C . VAL A 1 793 ? 34.721 88.734 -6.631 1.00 31.33 818 VAL A C 1
ATOM 6124 O O . VAL A 1 793 ? 35.105 88.372 -7.742 1.00 36.07 818 VAL A O 1
ATOM 6128 N N . THR A 1 794 ? 34.768 87.952 -5.558 1.00 35.37 819 THR A N 1
ATOM 6129 C CA . THR A 1 794 ? 35.313 86.602 -5.618 1.00 28.35 819 THR A CA 1
ATOM 6130 C C . THR A 1 794 ? 34.413 85.591 -4.911 1.00 33.49 819 THR A C 1
ATOM 6131 O O . THR A 1 794 ? 33.959 85.828 -3.794 1.00 38.01 819 THR A O 1
ATOM 6135 N N . LEU A 1 795 ? 34.157 84.465 -5.569 1.00 30.34 820 LEU A N 1
ATOM 6136 C CA . LEU A 1 795 ? 33.397 83.381 -4.964 1.00 31.91 820 LEU A CA 1
ATOM 6137 C C . LEU A 1 795 ? 34.254 82.126 -4.839 1.00 37.12 820 LEU A C 1
ATOM 6138 O O . LEU A 1 795 ? 34.975 81.762 -5.769 1.00 39.97 820 LEU A O 1
ATOM 6143 N N . GLU A 1 796 ? 34.182 81.467 -3.687 1.00 38.37 821 GLU A N 1
ATOM 6144 C CA . GLU A 1 796 ? 34.846 80.177 -3.517 1.00 39.65 821 GLU A CA 1
ATOM 6145 C C . GLU A 1 796 ? 33.944 79.191 -2.791 1.00 37.67 821 GLU A C 1
ATOM 6146 O O . GLU A 1 796 ? 33.522 79.441 -1.662 1.00 43.14 821 GLU A O 1
ATOM 6152 N N . ASN A 1 797 ? 33.663 78.068 -3.441 1.00 36.83 822 ASN A N 1
ATOM 6153 C CA . ASN A 1 797 ? 32.759 77.070 -2.890 1.00 38.84 822 ASN A CA 1
ATOM 6154 C C . ASN A 1 797 ? 31.436 77.705 -2.514 1.00 37.85 822 ASN A C 1
ATOM 6155 O O . ASN A 1 797 ? 30.829 77.347 -1.506 1.00 40.21 822 ASN A O 1
ATOM 6160 N N . ALA A 1 798 ? 30.992 78.648 -3.339 1.00 35.81 823 ALA A N 1
ATOM 6161 C CA . ALA A 1 798 ? 29.799 79.431 -3.038 1.00 35.48 823 ALA A CA 1
ATOM 6162 C C . ALA A 1 798 ? 28.754 79.365 -4.141 1.00 33.20 823 ALA A C 1
ATOM 6163 O O . ALA A 1 798 ? 29.067 79.141 -5.305 1.00 38.55 823 ALA A O 1
ATOM 6165 N N . THR A 1 799 ? 27.501 79.557 -3.762 1.00 31.24 824 THR A N 1
ATOM 6166 C CA . THR A 1 799 ? 26.437 79.722 -4.735 1.00 31.51 824 THR A CA 1
ATOM 6167 C C . THR A 1 799 ? 25.821 81.105 -4.554 1.00 33.93 824 THR A C 1
ATOM 6168 O O . THR A 1 799 ? 25.675 81.591 -3.428 1.00 33.25 824 THR A O 1
ATOM 6172 N N . TRP A 1 800 ? 25.475 81.738 -5.667 1.00 32.69 825 TRP A N 1
ATOM 6173 C CA . TRP A 1 800 ? 24.840 83.048 -5.637 1.00 32.94 825 TRP A CA 1
ATOM 6174 C C . TRP A 1 800 ? 23.632 83.077 -6.564 1.00 32.63 825 TRP A C 1
ATOM 6175 O O . TRP A 1 800 ? 23.755 82.823 -7.763 1.00 35.28 825 TRP A O 1
ATOM 6186 N N . THR A 1 801 ? 22.465 83.372 -6.002 1.00 30.96 826 THR A N 1
ATOM 6187 C CA . THR A 1 801 ? 21.251 83.524 -6.802 1.00 36.82 826 THR A CA 1
ATOM 6188 C C . THR A 1 801 ? 20.902 85.000 -6.988 1.00 37.63 826 THR A C 1
ATOM 6189 O O . THR A 1 801 ? 20.355 85.645 -6.091 1.00 37.83 826 THR A O 1
ATOM 6193 N N . MET A 1 802 ? 21.232 85.520 -8.164 1.00 35.69 827 MET A N 1
ATOM 6194 C CA . MET A 1 802 ? 21.000 86.915 -8.510 1.00 33.14 827 MET A CA 1
ATOM 6195 C C . MET A 1 802 ? 19.512 87.240 -8.454 1.00 37.73 827 MET A C 1
ATOM 6196 O O . MET A 1 802 ? 18.689 86.457 -8.925 1.00 36.11 827 MET A O 1
ATOM 6201 N N . PRO A 1 803 ? 19.160 88.399 -7.874 1.00 38.81 828 PRO A N 1
ATOM 6202 C CA . PRO A 1 803 ? 17.758 88.810 -7.729 1.00 39.63 828 PRO A CA 1
ATOM 6203 C C . PRO A 1 803 ? 17.268 89.667 -8.897 1.00 38.86 828 PRO A C 1
ATOM 6204 O O . PRO A 1 803 ? 16.063 89.727 -9.149 1.00 36.91 828 PRO A O 1
ATOM 6208 N N . SER A 1 804 ? 18.200 90.324 -9.586 1.00 39.59 829 SER A N 1
ATOM 6209 C CA . SER A 1 804 ? 17.882 91.249 -10.669 1.00 37.02 829 SER A CA 1
ATOM 6210 C C . SER A 1 804 ? 19.130 91.590 -11.487 1.00 36.34 829 SER A C 1
ATOM 6211 O O . SER A 1 804 ? 20.227 91.136 -11.170 1.00 40.85 829 SER A O 1
ATOM 6214 N N . ASP A 1 805 ? 18.958 92.387 -12.538 1.00 36.00 830 ASP A N 1
ATOM 6215 C CA . ASP A 1 805 ? 20.089 92.856 -13.334 1.00 42.64 830 ASP A CA 1
ATOM 6216 C C . ASP A 1 805 ? 21.202 93.355 -12.419 1.00 41.34 830 ASP A C 1
ATOM 6217 O O . ASP A 1 805 ? 20.944 94.037 -11.427 1.00 42.57 830 ASP A O 1
ATOM 6222 N N . THR A 1 806 ? 22.439 93.018 -12.763 1.00 39.16 831 THR A N 1
ATOM 6223 C CA . THR A 1 806 ? 23.578 93.300 -11.897 1.00 40.44 831 THR A CA 1
ATOM 6224 C C . THR A 1 806 ? 24.813 93.671 -12.697 1.00 38.44 831 THR A C 1
ATOM 6225 O O . THR A 1 806 ? 25.064 93.106 -13.761 1.00 35.87 831 THR A O 1
ATOM 6229 N N . THR A 1 807 ? 25.591 94.610 -12.174 1.00 36.95 832 THR A N 1
ATOM 6230 C CA . THR A 1 807 ? 26.855 94.971 -12.799 1.00 39.22 832 THR A CA 1
ATOM 6231 C C . THR A 1 807 ? 28.034 94.791 -11.852 1.00 38.68 832 THR A C 1
ATOM 6232 O O . THR A 1 807 ? 27.987 95.191 -10.688 1.00 40.46 832 THR A O 1
ATOM 6236 N N . LEU A 1 808 ? 29.068 94.188 -12.359 1.00 37.73 833 LEU A N 1
ATOM 6237 C CA . LEU A 1 808 ? 30.292 94.027 -11.625 1.00 39.86 833 LEU A CA 1
ATOM 6238 C C . LEU A 1 808 ? 31.446 94.409 -12.512 1.00 40.08 833 LEU A C 1
ATOM 6239 O O . LEU A 1 808 ? 31.314 94.533 -13.693 1.00 42.59 833 LEU A O 1
ATOM 6244 N N . GLN A 1 809 ? 32.587 94.606 -11.913 1.00 40.33 834 GLN A N 1
ATOM 6245 C CA . GLN A 1 809 ? 33.769 94.890 -12.651 1.00 39.43 834 GLN A CA 1
ATOM 6246 C C . GLN A 1 809 ? 34.610 93.681 -12.969 1.00 41.44 834 GLN A C 1
ATOM 6247 O O . GLN A 1 809 ? 34.554 93.154 -14.048 1.00 42.57 834 GLN A O 1
ATOM 6253 N N . ASN A 1 810 ? 35.377 93.231 -12.007 1.00 38.87 835 ASN A N 1
ATOM 6254 C CA . ASN A 1 810 ? 36.030 91.952 -12.056 1.00 39.11 835 ASN A CA 1
ATOM 6255 C C . ASN A 1 810 ? 35.296 90.954 -11.191 1.00 43.31 835 ASN A C 1
ATOM 6256 O O . ASN A 1 810 ? 34.723 91.305 -10.201 1.00 41.27 835 ASN A O 1
ATOM 6261 N N . LEU A 1 811 ? 35.302 89.711 -11.622 1.00 39.56 836 LEU A N 1
ATOM 6262 C CA . LEU A 1 811 ? 34.630 88.645 -10.949 1.00 37.02 836 LEU A CA 1
ATOM 6263 C C . LEU A 1 811 ? 35.460 87.402 -11.092 1.00 36.22 836 LEU A C 1
ATOM 6264 O O . LEU A 1 811 ? 35.882 87.078 -12.153 1.00 39.83 836 LEU A O 1
ATOM 6269 N N . THR A 1 812 ? 35.699 86.710 -10.001 1.00 37.53 837 THR A N 1
ATOM 6270 C CA . THR A 1 812 ? 36.535 85.519 -10.011 1.00 34.28 837 THR A CA 1
ATOM 6271 C C . THR A 1 812 ? 35.764 84.332 -9.462 1.00 38.00 837 THR A C 1
ATOM 6272 O O . THR A 1 812 ? 35.251 84.384 -8.344 1.00 41.85 837 THR A O 1
ATOM 6276 N N . LEU A 1 813 ? 35.674 83.267 -10.249 1.00 32.96 838 LEU A N 1
ATOM 6277 C CA . LEU A 1 813 ? 34.967 82.069 -9.817 1.00 32.93 838 LEU A CA 1
ATOM 6278 C C . LEU A 1 813 ? 35.943 80.967 -9.471 1.00 33.91 838 LEU A C 1
ATOM 6279 O O . LEU A 1 813 ? 37.004 80.853 -10.077 1.00 40.16 838 LEU A O 1
ATOM 6284 N N . ASN A 1 814 ? 35.568 80.149 -8.498 1.00 38.04 839 ASN A N 1
ATOM 6285 C CA . ASN A 1 814 ? 36.350 78.987 -8.118 1.00 35.67 839 ASN A CA 1
ATOM 6286 C C . ASN A 1 814 ? 35.428 77.978 -7.464 1.00 37.72 839 ASN A C 1
ATOM 6287 O O . ASN A 1 814 ? 35.029 78.153 -6.314 1.00 39.97 839 ASN A O 1
ATOM 6292 N N . ASN A 1 815 ? 35.086 76.928 -8.203 1.00 37.38 840 ASN A N 1
ATOM 6293 C CA . ASN A 1 815 ? 34.174 75.905 -7.708 1.00 35.32 840 ASN A CA 1
ATOM 6294 C C . ASN A 1 815 ? 32.896 76.521 -7.165 1.00 38.48 840 ASN A C 1
ATOM 6295 O O . ASN A 1 815 ? 32.370 76.078 -6.142 1.00 41.40 840 ASN A O 1
ATOM 6300 N N . SER A 1 816 ? 32.406 77.549 -7.850 1.00 37.07 841 SER A N 1
ATOM 6301 C CA . SER A 1 816 ? 31.207 78.260 -7.424 1.00 39.23 841 SER A CA 1
ATOM 6302 C C . SER A 1 816 ? 30.157 78.358 -8.537 1.00 40.20 841 SER A C 1
ATOM 6303 O O . SER A 1 816 ? 30.481 78.283 -9.723 1.00 38.74 841 SER A O 1
ATOM 6306 N N . THR A 1 817 ? 28.900 78.534 -8.144 1.00 35.78 842 THR A N 1
ATOM 6307 C CA . THR A 1 817 ? 27.796 78.594 -9.097 1.00 37.77 842 THR A CA 1
ATOM 6308 C C . THR A 1 817 ? 27.001 79.891 -8.991 1.00 34.45 842 THR A C 1
ATOM 6309 O O . THR A 1 817 ? 26.621 80.304 -7.901 1.00 37.70 842 THR A O 1
ATOM 6313 N N . ILE A 1 818 ? 26.751 80.530 -10.127 1.00 32.08 843 ILE A N 1
ATOM 6314 C CA . ILE A 1 818 ? 25.895 81.702 -10.158 1.00 31.20 843 ILE A CA 1
ATOM 6315 C C . ILE A 1 818 ? 24.600 81.389 -10.890 1.00 36.96 843 ILE A C 1
ATOM 6316 O O . ILE A 1 818 ? 24.613 81.076 -12.076 1.00 39.20 843 ILE A O 1
ATOM 6321 N N . THR A 1 819 ? 23.483 81.470 -10.178 1.00 33.55 844 THR A N 1
ATOM 6322 C CA . THR A 1 819 ? 22.175 81.330 -10.795 1.00 33.62 844 THR A CA 1
ATOM 6323 C C . THR A 1 819 ? 21.644 82.707 -11.174 1.00 35.87 844 THR A C 1
ATOM 6324 O O . THR A 1 819 ? 21.372 83.538 -10.304 1.00 38.19 844 THR A O 1
ATOM 6328 N N . LEU A 1 820 ? 21.497 82.944 -12.475 1.00 35.45 845 LEU A N 1
ATOM 6329 C CA . LEU A 1 820 ? 21.190 84.276 -12.990 1.00 37.06 845 LEU A CA 1
ATOM 6330 C C . LEU A 1 820 ? 19.781 84.744 -12.649 1.00 37.25 845 LEU A C 1
ATOM 6331 O O . LEU A 1 820 ? 19.495 85.937 -12.674 1.00 39.30 845 LEU A O 1
ATOM 6336 N N . ASN A 1 821 ? 18.906 83.799 -12.330 1.00 39.99 846 ASN A N 1
ATOM 6337 C CA . ASN A 1 821 ? 17.499 84.106 -12.108 1.00 41.48 846 ASN A CA 1
ATOM 6338 C C . ASN A 1 821 ? 16.883 83.253 -11.007 1.00 44.49 846 ASN A C 1
ATOM 6339 O O . ASN A 1 821 ? 17.089 82.032 -10.950 1.00 44.36 846 ASN A O 1
ATOM 6344 N N . SER A 1 822 ? 16.114 83.907 -10.141 1.00 41.37 847 SER A N 1
ATOM 6345 C CA . SER A 1 822 ? 15.475 83.246 -9.006 1.00 47.38 847 SER A CA 1
ATOM 6346 C C . SER A 1 822 ? 14.441 82.200 -9.425 1.00 44.97 847 SER A C 1
ATOM 6347 O O . SER A 1 822 ? 13.993 81.396 -8.609 1.00 47.98 847 SER A O 1
ATOM 6350 N N . ALA A 1 823 ? 14.068 82.210 -10.698 1.00 44.12 848 ALA A N 1
ATOM 6351 C CA . ALA A 1 823 ? 13.045 81.298 -11.193 1.00 47.07 848 ALA A CA 1
ATOM 6352 C C . ALA A 1 823 ? 13.629 79.937 -11.557 1.00 50.24 848 ALA A C 1
ATOM 6353 O O . ALA A 1 823 ? 12.900 79.004 -11.898 1.00 50.74 848 ALA A O 1
ATOM 6355 N N . TYR A 1 824 ? 14.947 79.825 -11.470 1.00 47.09 849 TYR A N 1
ATOM 6356 C CA . TYR A 1 824 ? 15.632 78.624 -11.920 1.00 44.55 849 TYR A CA 1
ATOM 6357 C C . TYR A 1 824 ? 15.209 77.356 -11.173 1.00 49.65 849 TYR A C 1
ATOM 6358 O O . TYR A 1 824 ? 15.228 76.268 -11.748 1.00 50.52 849 TYR A O 1
ATOM 6367 N N . SER A 1 825 ? 14.825 77.490 -9.905 1.00 52.20 850 SER A N 1
ATOM 6368 C CA . SER A 1 825 ? 14.438 76.319 -9.108 1.00 55.84 850 SER A CA 1
ATOM 6369 C C . SER A 1 825 ? 13.014 76.409 -8.562 1.00 56.12 850 SER A C 1
ATOM 6370 O O . SER A 1 825 ? 12.093 76.831 -9.260 1.00 62.08 850 SER A O 1
ATOM 6373 N N . ARG A 1 849 ? 11.408 89.739 -16.055 1.00 43.58 874 ARG A N 1
ATOM 6374 C CA . ARG A 1 849 ? 11.333 88.281 -16.020 1.00 50.00 874 ARG A CA 1
ATOM 6375 C C . ARG A 1 849 ? 12.691 87.610 -16.249 1.00 48.29 874 ARG A C 1
ATOM 6376 O O . ARG A 1 849 ? 12.984 86.577 -15.652 1.00 51.29 874 ARG A O 1
ATOM 6384 N N . PHE A 1 850 ? 13.516 88.188 -17.116 1.00 45.70 875 PHE A N 1
ATOM 6385 C CA . PHE A 1 850 ? 14.849 87.641 -17.360 1.00 44.13 875 PHE A CA 1
ATOM 6386 C C . PHE A 1 850 ? 15.932 88.618 -16.926 1.00 44.49 875 PHE A C 1
ATOM 6387 O O . PHE A 1 850 ? 15.774 89.838 -17.048 1.00 44.17 875 PHE A O 1
ATOM 6395 N N . ASN A 1 851 ? 17.033 88.074 -16.416 1.00 45.90 876 ASN A N 1
ATOM 6396 C CA . ASN A 1 851 ? 18.108 88.896 -15.871 1.00 42.09 876 ASN A CA 1
ATOM 6397 C C . ASN A 1 851 ? 19.384 88.841 -16.692 1.00 42.44 876 ASN A C 1
ATOM 6398 O O . ASN A 1 851 ? 19.617 87.893 -17.444 1.00 40.99 876 ASN A O 1
ATOM 6403 N N . THR A 1 852 ? 20.211 89.866 -16.528 1.00 40.15 877 THR A N 1
ATOM 6404 C CA . THR A 1 852 ? 21.512 89.925 -17.172 1.00 42.11 877 THR A CA 1
ATOM 6405 C C . THR A 1 852 ? 22.586 90.243 -16.140 1.00 39.58 877 THR A C 1
ATOM 6406 O O . THR A 1 852 ? 22.454 91.185 -15.358 1.00 37.41 877 THR A O 1
ATOM 6410 N N . LEU A 1 853 ? 23.643 89.445 -16.131 1.00 35.25 878 LEU A N 1
ATOM 6411 C CA . LEU A 1 853 ? 24.815 89.770 -15.343 1.00 34.49 878 LEU A CA 1
ATOM 6412 C C . LEU A 1 853 ? 25.873 90.355 -16.268 1.00 37.07 878 LEU A C 1
ATOM 6413 O O . LEU A 1 853 ? 26.304 89.704 -17.217 1.00 38.30 878 LEU A O 1
ATOM 6418 N N . THR A 1 854 ? 26.278 91.589 -15.996 1.00 34.53 879 THR A N 1
ATOM 6419 C CA . THR A 1 854 ? 27.309 92.252 -16.780 1.00 32.97 879 THR A CA 1
ATOM 6420 C C . THR A 1 854 ? 28.617 92.264 -16.004 1.00 38.57 879 THR A C 1
ATOM 6421 O O . THR A 1 854 ? 28.648 92.683 -14.846 1.00 38.82 879 THR A O 1
ATOM 6425 N N . VAL A 1 855 ? 29.692 91.802 -16.640 1.00 42.06 880 VAL A N 1
ATOM 6426 C CA . VAL A 1 855 ? 31.026 91.837 -16.041 1.00 38.57 880 VAL A CA 1
ATOM 6427 C C . VAL A 1 855 ? 31.963 92.760 -16.823 1.00 42.52 880 VAL A C 1
ATOM 6428 O O . VAL A 1 855 ? 32.764 92.300 -17.637 1.00 45.02 880 VAL A O 1
ATOM 6432 N N . ASN A 1 856 ? 31.858 94.059 -16.560 1.00 39.34 881 ASN A N 1
ATOM 6433 C CA . ASN A 1 856 ? 32.606 95.076 -17.295 1.00 42.63 881 ASN A CA 1
ATOM 6434 C C . ASN A 1 856 ? 34.115 94.867 -17.297 1.00 46.07 881 ASN A C 1
ATOM 6435 O O . ASN A 1 856 ? 34.804 95.295 -18.220 1.00 54.51 881 ASN A O 1
ATOM 6440 N N . GLY A 1 857 ? 34.623 94.216 -16.259 1.00 41.40 882 GLY A N 1
ATOM 6441 C CA . GLY A 1 857 ? 36.053 94.023 -16.110 1.00 41.90 882 GLY A CA 1
ATOM 6442 C C . GLY A 1 857 ? 36.461 92.622 -16.496 1.00 41.30 882 GLY A C 1
ATOM 6443 O O . GLY A 1 857 ? 35.927 92.064 -17.448 1.00 46.13 882 GLY A O 1
ATOM 6444 N N . LYS A 1 858 ? 37.402 92.048 -15.754 1.00 45.79 883 LYS A N 1
ATOM 6445 C CA . LYS A 1 858 ? 37.868 90.695 -16.038 1.00 46.92 883 LYS A CA 1
ATOM 6446 C C . LYS A 1 858 ? 37.116 89.625 -15.254 1.00 47.56 883 LYS A C 1
ATOM 6447 O O . LYS A 1 858 ? 37.110 89.633 -14.024 1.00 49.20 883 LYS A O 1
ATOM 6453 N N . LEU A 1 859 ? 36.476 88.712 -15.977 1.00 45.33 884 LEU A N 1
ATOM 6454 C CA . LEU A 1 859 ? 35.975 87.486 -15.381 1.00 42.72 884 LEU A CA 1
ATOM 6455 C C . LEU A 1 859 ? 37.090 86.465 -15.522 1.00 44.14 884 LEU A C 1
ATOM 6456 O O . LEU A 1 859 ? 37.829 86.490 -16.505 1.00 50.51 884 LEU A O 1
ATOM 6461 N N . SER A 1 860 ? 37.227 85.582 -14.539 1.00 42.01 885 SER A N 1
ATOM 6462 C CA . SER A 1 860 ? 38.269 84.563 -14.575 1.00 39.67 885 SER A CA 1
ATOM 6463 C C . SER A 1 860 ? 37.987 83.438 -13.591 1.00 37.64 885 SER A C 1
ATOM 6464 O O . SER A 1 860 ? 37.159 83.576 -12.688 1.00 38.61 885 SER A O 1
ATOM 6467 N N . GLY A 1 861 ? 38.680 82.321 -13.779 1.00 42.85 886 GLY A N 1
ATOM 6468 C CA . GLY A 1 861 ? 38.526 81.170 -12.910 1.00 40.05 886 GLY A CA 1
ATOM 6469 C C . GLY A 1 861 ? 37.686 80.087 -13.552 1.00 37.80 886 GLY A C 1
ATOM 6470 O O . GLY A 1 861 ? 37.704 79.915 -14.770 1.00 39.88 886 GLY A O 1
ATOM 6471 N N . GLN A 1 862 ? 36.943 79.359 -12.726 1.00 37.83 887 GLN A N 1
ATOM 6472 C CA . GLN A 1 862 ? 36.087 78.284 -13.206 1.00 42.05 887 GLN A CA 1
ATOM 6473 C C . GLN A 1 862 ? 34.871 78.105 -12.295 1.00 39.87 887 GLN A C 1
ATOM 6474 O O . GLN A 1 862 ? 34.939 78.364 -11.093 1.00 40.07 887 GLN A O 1
ATOM 6480 N N . GLY A 1 863 ? 33.761 77.663 -12.874 1.00 37.92 888 GLY A N 1
ATOM 6481 C CA . GLY A 1 863 ? 32.532 77.477 -12.127 1.00 40.59 888 GLY A CA 1
ATOM 6482 C C . GLY A 1 863 ? 31.350 77.220 -13.041 1.00 43.11 888 GLY A C 1
ATOM 6483 O O . GLY A 1 863 ? 31.522 76.812 -14.190 1.00 42.89 888 GLY A O 1
ATOM 6484 N N . THR A 1 864 ? 30.146 77.467 -12.535 1.00 38.42 889 THR A N 1
ATOM 6485 C CA . THR A 1 864 ? 28.932 77.215 -13.299 1.00 37.44 889 THR A CA 1
ATOM 6486 C C . THR A 1 864 ? 28.041 78.445 -13.343 1.00 36.45 889 THR A C 1
ATOM 6487 O O . THR A 1 864 ? 27.946 79.178 -12.362 1.00 40.86 889 THR A O 1
ATOM 6491 N N . PHE A 1 865 ? 27.401 78.676 -14.487 1.00 37.21 890 PHE A N 1
ATOM 6492 C CA . PHE A 1 865 ? 26.327 79.658 -14.589 1.00 33.73 890 PHE A CA 1
ATOM 6493 C C . PHE A 1 865 ? 25.020 78.935 -14.915 1.00 38.41 890 PHE A C 1
ATOM 6494 O O . PHE A 1 865 ? 24.965 78.147 -15.856 1.00 39.80 890 PHE A O 1
ATOM 6502 N N . GLN A 1 866 ? 23.976 79.193 -14.130 1.00 37.76 891 GLN A N 1
ATOM 6503 C CA . GLN A 1 866 ? 22.663 78.591 -14.362 1.00 37.07 891 GLN A CA 1
ATOM 6504 C C . GLN A 1 866 ? 21.705 79.578 -15.027 1.00 36.92 891 GLN A C 1
ATOM 6505 O O . GLN A 1 866 ? 21.458 80.669 -14.506 1.00 38.69 891 GLN A O 1
ATOM 6511 N N . PHE A 1 867 ? 21.175 79.186 -16.184 1.00 35.71 892 PHE A N 1
ATOM 6512 C CA . PHE A 1 867 ? 20.311 80.044 -16.990 1.00 37.29 892 PHE A CA 1
ATOM 6513 C C . PHE A 1 867 ? 18.866 79.561 -16.988 1.00 42.08 892 PHE A C 1
ATOM 6514 O O . PHE A 1 867 ? 18.600 78.362 -16.865 1.00 41.42 892 PHE A O 1
ATOM 6522 N N . THR A 1 868 ? 17.936 80.501 -17.123 1.00 37.42 893 THR A N 1
ATOM 6523 C CA . THR A 1 868 ? 16.575 80.168 -17.513 1.00 39.60 893 THR A CA 1
ATOM 6524 C C . THR A 1 868 ? 16.348 80.771 -18.892 1.00 41.67 893 THR A C 1
ATOM 6525 O O . THR A 1 868 ? 17.017 81.736 -19.271 1.00 35.19 893 THR A O 1
ATOM 6529 N N . SER A 1 869 ? 15.409 80.207 -19.644 1.00 42.80 894 SER A N 1
ATOM 6530 C CA . SER A 1 869 ? 15.133 80.703 -20.987 1.00 40.10 894 SER A CA 1
ATOM 6531 C C . SER A 1 869 ? 13.733 80.351 -21.481 1.00 40.01 894 SER A C 1
ATOM 6532 O O . SER A 1 869 ? 13.068 79.469 -20.938 1.00 40.94 894 SER A O 1
ATOM 6535 N N . SER A 1 870 ? 13.303 81.067 -22.516 1.00 43.58 895 SER A N 1
ATOM 6536 C CA . SER A 1 870 ? 12.109 80.725 -23.275 1.00 43.40 895 SER A CA 1
ATOM 6537 C C . SER A 1 870 ? 12.470 80.699 -24.748 1.00 43.92 895 SER A C 1
ATOM 6538 O O . SER A 1 870 ? 12.412 81.726 -25.422 1.00 43.03 895 SER A O 1
ATOM 6541 N N . LEU A 1 871 ? 12.856 79.527 -25.243 1.00 41.60 896 LEU A N 1
ATOM 6542 C CA . LEU A 1 871 ? 13.253 79.385 -26.638 1.00 42.73 896 LEU A CA 1
ATOM 6543 C C . LEU A 1 871 ? 12.121 79.796 -27.568 1.00 44.32 896 LEU A C 1
ATOM 6544 O O . LEU A 1 871 ? 12.365 80.219 -28.700 1.00 41.56 896 LEU A O 1
ATOM 6549 N N . PHE A 1 872 ? 10.888 79.685 -27.076 1.00 43.93 897 PHE A N 1
ATOM 6550 C CA . PHE A 1 872 ? 9.719 80.060 -27.862 1.00 46.70 897 PHE A CA 1
ATOM 6551 C C . PHE A 1 872 ? 9.724 81.537 -28.252 1.00 46.12 897 PHE A C 1
ATOM 6552 O O . PHE A 1 872 ? 9.389 81.886 -29.383 1.00 48.22 897 PHE A O 1
ATOM 6560 N N . GLY A 1 873 ? 10.087 82.404 -27.312 1.00 44.75 898 GLY A N 1
ATOM 6561 C CA . GLY A 1 873 ? 10.180 83.827 -27.594 1.00 41.79 898 GLY A CA 1
ATOM 6562 C C . GLY A 1 873 ? 11.604 84.232 -27.925 1.00 41.70 898 GLY A C 1
ATOM 6563 O O . GLY A 1 873 ? 11.883 85.396 -28.223 1.00 38.68 898 GLY A O 1
ATOM 6564 N N . TYR A 1 874 ? 12.501 83.250 -27.884 1.00 41.84 899 TYR A N 1
ATOM 6565 C CA . TYR A 1 874 ? 13.943 83.481 -27.993 1.00 44.45 899 TYR A CA 1
ATOM 6566 C C . TYR A 1 874 ? 14.454 84.531 -26.995 1.00 45.46 899 TYR A C 1
ATOM 6567 O O . TYR A 1 874 ? 15.198 85.447 -27.352 1.00 35.95 899 TYR A O 1
ATOM 6576 N N . LYS A 1 875 ? 14.044 84.364 -25.739 1.00 44.21 900 LYS A N 1
ATOM 6577 C CA . LYS A 1 875 ? 14.472 85.216 -24.636 1.00 40.02 900 LYS A CA 1
ATOM 6578 C C . LYS A 1 875 ? 15.164 84.357 -23.587 1.00 43.66 900 LYS A C 1
ATOM 6579 O O . LYS A 1 875 ? 14.926 83.151 -23.515 1.00 41.83 900 LYS A O 1
ATOM 6585 N N . SER A 1 876 ? 16.012 84.978 -22.769 1.00 42.70 901 SER A N 1
ATOM 6586 C CA . SER A 1 876 ? 16.681 84.269 -21.680 1.00 39.59 901 SER A CA 1
ATOM 6587 C C . SER A 1 876 ? 17.484 85.194 -20.770 1.00 40.04 901 SER A C 1
ATOM 6588 O O . SER A 1 876 ? 17.632 86.390 -21.043 1.00 35.35 901 SER A O 1
ATOM 6591 N N . ASP A 1 877 ? 18.004 84.626 -19.685 1.00 39.90 902 ASP A N 1
ATOM 6592 C CA . ASP A 1 877 ? 18.969 85.327 -18.850 1.00 37.09 902 ASP A CA 1
ATOM 6593 C C . ASP A 1 877 ? 20.211 85.529 -19.701 1.00 37.53 902 ASP A C 1
ATOM 6594 O O . ASP A 1 877 ? 20.468 84.755 -20.622 1.00 35.04 902 ASP A O 1
ATOM 6599 N N . LYS A 1 878 ? 20.981 86.567 -19.399 1.00 37.23 903 LYS A N 1
ATOM 6600 C CA . LYS A 1 878 ? 22.143 86.903 -20.207 1.00 37.33 903 LYS A CA 1
ATOM 6601 C C . LYS A 1 878 ? 23.411 87.024 -19.370 1.00 38.31 903 LYS A C 1
ATOM 6602 O O . LYS A 1 878 ? 23.372 87.443 -18.215 1.00 40.53 903 LYS A O 1
ATOM 6608 N N . LEU A 1 879 ? 24.533 86.640 -19.961 1.00 34.29 904 LEU A N 1
ATOM 6609 C CA . LEU A 1 879 ? 25.835 86.868 -19.358 1.00 35.07 904 LEU A CA 1
ATOM 6610 C C . LEU A 1 879 ? 26.625 87.750 -20.315 1.00 40.98 904 LEU A C 1
ATOM 6611 O O . LEU A 1 879 ? 27.009 87.318 -21.401 1.00 41.02 904 LEU A O 1
ATOM 6616 N N . LYS A 1 880 ? 26.838 88.999 -19.913 1.00 41.51 905 LYS A N 1
ATOM 6617 C CA . LYS A 1 880 ? 27.507 89.988 -20.750 1.00 40.44 905 LYS A CA 1
ATOM 6618 C C . LYS A 1 880 ? 28.948 90.191 -20.291 1.00 37.94 905 LYS A C 1
ATOM 6619 O O . LYS A 1 880 ? 29.192 90.664 -19.186 1.00 40.73 905 LYS A O 1
ATOM 6625 N N . LEU A 1 881 ? 29.900 89.830 -21.143 1.00 40.27 906 LEU A N 1
ATOM 6626 C CA . LEU A 1 881 ? 31.308 89.859 -20.765 1.00 39.47 906 LEU A CA 1
ATOM 6627 C C . LEU A 1 881 ? 32.112 90.835 -21.616 1.00 43.98 906 LEU A C 1
ATOM 6628 O O . LEU A 1 881 ? 31.612 91.376 -22.600 1.00 47.79 906 LEU A O 1
ATOM 6633 N N . SER A 1 882 ? 33.362 91.056 -21.226 1.00 45.45 907 SER A N 1
ATOM 6634 C CA . SER A 1 882 ? 34.251 91.941 -21.964 1.00 46.66 907 SER A CA 1
ATOM 6635 C C . SER A 1 882 ? 35.330 91.129 -22.672 1.00 49.37 907 SER A C 1
ATOM 6636 O O . SER A 1 882 ? 35.303 89.899 -22.661 1.00 50.59 907 SER A O 1
ATOM 6639 N N . ASN A 1 883 ? 36.285 91.821 -23.279 1.00 54.17 908 ASN A N 1
ATOM 6640 C CA . ASN A 1 883 ? 37.403 91.153 -23.929 1.00 59.37 908 ASN A CA 1
ATOM 6641 C C . ASN A 1 883 ? 38.305 90.429 -22.938 1.00 57.79 908 ASN A C 1
ATOM 6642 O O . ASN A 1 883 ? 39.004 89.484 -23.302 1.00 59.43 908 ASN A O 1
ATOM 6647 N N . ASP A 1 884 ? 38.280 90.874 -21.685 1.00 56.45 909 ASP A N 1
ATOM 6648 C CA . ASP A 1 884 ? 39.132 90.300 -20.646 1.00 54.02 909 ASP A CA 1
ATOM 6649 C C . ASP A 1 884 ? 38.651 88.947 -20.120 1.00 53.61 909 ASP A C 1
ATOM 6650 O O . ASP A 1 884 ? 39.421 88.212 -19.503 1.00 62.57 909 ASP A O 1
ATOM 6655 N N . ALA A 1 885 ? 37.387 88.615 -20.356 1.00 44.56 910 ALA A N 1
ATOM 6656 C CA . ALA A 1 885 ? 36.847 87.343 -19.886 1.00 43.65 910 ALA A CA 1
ATOM 6657 C C . ALA A 1 885 ? 37.742 86.155 -20.268 1.00 50.76 910 ALA A C 1
ATOM 6658 O O . ALA A 1 885 ? 38.417 86.183 -21.298 1.00 56.04 910 ALA A O 1
ATOM 6660 N N . GLU A 1 886 ? 37.743 85.120 -19.430 1.00 47.89 911 GLU A N 1
ATOM 6661 C CA . GLU A 1 886 ? 38.547 83.920 -19.658 1.00 46.85 911 GLU A CA 1
ATOM 6662 C C . GLU A 1 886 ? 38.240 82.878 -18.590 1.00 43.87 911 GLU A C 1
ATOM 6663 O O . GLU A 1 886 ? 37.650 83.199 -17.562 1.00 42.16 911 GLU A O 1
ATOM 6669 N N . GLY A 1 887 ? 38.637 81.632 -18.831 1.00 50.58 912 GLY A N 1
ATOM 6670 C CA . GLY A 1 887 ? 38.395 80.561 -17.876 1.00 47.43 912 GLY A CA 1
ATOM 6671 C C . GLY A 1 887 ? 37.526 79.443 -18.422 1.00 44.66 912 GLY A C 1
ATOM 6672 O O . GLY A 1 887 ? 37.102 79.483 -19.574 1.00 45.34 912 GLY A O 1
ATOM 6673 N N . ASP A 1 888 ? 37.265 78.438 -17.589 1.00 47.83 913 ASP A N 1
ATOM 6674 C CA . ASP A 1 888 ? 36.435 77.299 -17.984 1.00 51.31 913 ASP A CA 1
ATOM 6675 C C . ASP A 1 888 ? 35.129 77.238 -17.199 1.00 48.14 913 ASP A C 1
ATOM 6676 O O . ASP A 1 888 ? 35.132 77.123 -15.973 1.00 45.31 913 ASP A O 1
ATOM 6681 N N . TYR A 1 889 ? 34.010 77.291 -17.909 1.00 43.64 914 TYR A N 1
ATOM 6682 C CA . TYR A 1 889 ? 32.717 77.349 -17.243 1.00 42.60 914 TYR A CA 1
ATOM 6683 C C . TYR A 1 889 ? 31.696 76.375 -17.809 1.00 41.55 914 TYR A C 1
ATOM 6684 O O . TYR A 1 889 ? 31.768 75.974 -18.970 1.00 43.12 914 TYR A O 1
ATOM 6693 N N . ILE A 1 890 ? 30.756 75.983 -16.961 1.00 40.75 915 ILE A N 1
ATOM 6694 C CA . ILE A 1 890 ? 29.662 75.125 -17.376 1.00 38.82 915 ILE A CA 1
ATOM 6695 C C . ILE A 1 890 ? 28.403 75.96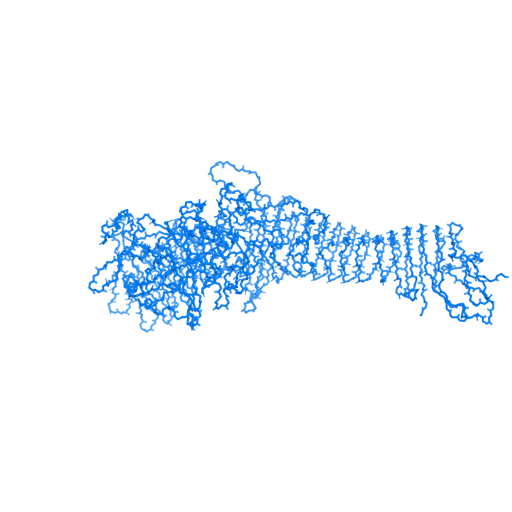6 -17.477 1.00 42.66 915 ILE A C 1
ATOM 6696 O O . ILE A 1 890 ? 28.126 76.792 -16.607 1.00 38.63 915 ILE A O 1
ATOM 6701 N N . LEU A 1 891 ? 27.659 75.773 -18.560 1.00 44.76 916 LEU A N 1
ATOM 6702 C CA . LEU A 1 891 ? 26.384 76.447 -18.745 1.00 41.58 916 LEU A CA 1
ATOM 6703 C C . LEU A 1 891 ? 25.248 75.461 -18.559 1.00 44.10 916 LEU A C 1
ATOM 6704 O O . LEU A 1 891 ? 25.190 74.434 -19.228 1.00 46.42 916 LEU A O 1
ATOM 6709 N N . SER A 1 892 ? 24.348 75.774 -17.638 1.00 44.48 917 SER A N 1
ATOM 6710 C CA . SER A 1 892 ? 23.180 74.943 -17.413 1.00 44.41 917 SER A CA 1
ATOM 6711 C C . SER A 1 892 ? 21.944 75.756 -17.755 1.00 42.61 917 SER A C 1
ATOM 6712 O O . SER A 1 892 ? 21.808 76.899 -17.325 1.00 41.26 917 SER A O 1
ATOM 6715 N N . VAL A 1 893 ? 21.047 75.174 -18.541 1.00 43.95 918 VAL A N 1
ATOM 6716 C CA . VAL A 1 893 ? 19.890 75.919 -19.023 1.00 40.90 918 VAL A CA 1
ATOM 6717 C C . VAL A 1 893 ? 18.580 75.221 -18.696 1.00 41.10 918 VAL A C 1
ATOM 6718 O O . VAL A 1 893 ? 18.424 74.024 -18.957 1.00 39.23 918 VAL A O 1
ATOM 6722 N N . ARG A 1 894 ? 17.653 75.975 -18.107 1.00 42.13 919 ARG A N 1
ATOM 6723 C CA . ARG A 1 894 ? 16.287 75.507 -17.896 1.00 42.30 919 ARG A CA 1
ATOM 6724 C C . ARG A 1 894 ? 15.321 76.311 -18.750 1.00 40.53 919 ARG A C 1
ATOM 6725 O O . ARG A 1 894 ? 15.221 77.527 -18.620 1.00 38.52 919 ARG A O 1
ATOM 6733 N N . ASN A 1 895 ? 14.606 75.640 -19.657 1.00 43.79 920 ASN A N 1
ATOM 6734 C CA . ASN A 1 895 ? 13.759 76.268 -20.669 1.00 40.34 920 ASN A CA 1
ATOM 6735 C C . ASN A 1 895 ? 12.336 75.967 -20.442 1.00 43.59 920 ASN A C 1
ATOM 6736 O O . ASN A 1 895 ? 12.003 74.890 -20.042 1.00 43.30 920 ASN A O 1
ATOM 6741 N N . THR A 1 896 ? 11.496 76.941 -20.728 1.00 41.94 921 THR A N 1
ATOM 6742 C CA . THR A 1 896 ? 10.069 76.790 -20.747 1.00 42.70 921 THR A CA 1
ATOM 6743 C C . THR A 1 896 ? 9.597 77.519 -21.961 1.00 49.24 921 THR A C 1
ATOM 6744 O O . THR A 1 896 ? 10.370 78.159 -22.592 1.00 55.73 921 THR A O 1
ATOM 6748 N N . GLY A 1 897 ? 8.317 77.564 -22.243 1.00 51.86 922 GLY A N 1
ATOM 6749 C CA . GLY A 1 897 ? 7.422 76.484 -22.494 1.00 54.84 922 GLY A CA 1
ATOM 6750 C C . GLY A 1 897 ? 7.474 75.938 -23.923 1.00 69.49 922 GLY A C 1
ATOM 6751 O O . GLY A 1 897 ? 8.175 74.989 -24.193 1.00 81.25 922 GLY A O 1
ATOM 6752 N N . LYS A 1 898 ? 6.723 76.534 -24.838 1.00 59.18 923 LYS A N 1
ATOM 6753 C CA . LYS A 1 898 ? 6.479 75.930 -26.134 1.00 61.86 923 LYS A CA 1
ATOM 6754 C C . LYS A 1 898 ? 7.691 75.700 -27.033 1.00 60.23 923 LYS A C 1
ATOM 6755 O O . LYS A 1 898 ? 8.733 76.270 -26.832 1.00 57.85 923 LYS A O 1
ATOM 6756 N N . GLU A 1 899 ? 7.509 74.880 -28.060 1.00 55.56 924 GLU A N 1
ATOM 6757 C CA . GLU A 1 899 ? 8.449 74.744 -29.146 1.00 52.84 924 GLU A CA 1
ATOM 6758 C C . GLU A 1 899 ? 8.376 75.967 -30.070 1.00 54.98 924 GLU A C 1
ATOM 6759 O O . GLU A 1 899 ? 7.304 76.421 -30.417 1.00 53.45 924 GLU A O 1
ATOM 6765 N N . PRO A 1 900 ? 9.518 76.510 -30.457 1.00 51.39 925 PRO A N 1
ATOM 6766 C CA . PRO A 1 900 ? 9.510 77.776 -31.152 1.00 50.85 925 PRO A CA 1
ATOM 6767 C C . PRO A 1 900 ? 8.867 77.666 -32.518 1.00 52.48 925 PRO A C 1
ATOM 6768 O O . PRO A 1 900 ? 9.127 76.748 -33.253 1.00 49.67 925 PRO A O 1
ATOM 6772 N N . GLU A 1 901 ? 8.008 78.616 -32.832 1.00 57.39 926 GLU A N 1
ATOM 6773 C CA . GLU A 1 901 ? 7.366 78.647 -34.147 1.00 57.74 926 GLU A CA 1
ATOM 6774 C C . GLU A 1 901 ? 8.240 79.369 -35.175 1.00 51.72 926 GLU A C 1
ATOM 6775 O O . GLU A 1 901 ? 7.736 79.969 -36.121 1.00 52.20 926 GLU A O 1
ATOM 6781 N N . THR A 1 902 ? 9.552 79.305 -34.969 1.00 47.15 927 THR A N 1
ATOM 6782 C CA . THR A 1 902 ? 10.528 79.874 -35.891 1.00 44.87 927 THR A CA 1
ATOM 6783 C C . THR A 1 902 ? 11.933 79.417 -35.507 1.00 47.00 927 THR A C 1
ATOM 6784 O O . THR A 1 902 ? 12.166 78.987 -34.376 1.00 45.75 927 THR A O 1
ATOM 6788 N N . LEU A 1 903 ? 12.866 79.508 -36.450 1.00 43.59 928 LEU A N 1
ATOM 6789 C CA . LEU A 1 903 ? 14.241 79.081 -36.204 1.00 47.27 928 LEU A CA 1
ATOM 6790 C C . LEU A 1 903 ? 15.230 80.245 -36.091 1.00 48.70 928 LEU A C 1
ATOM 6791 O O . LEU A 1 903 ? 15.570 80.894 -37.082 1.00 47.51 928 LEU A O 1
ATOM 6796 N N . GLU A 1 904 ? 15.689 80.497 -34.871 1.00 41.73 929 GLU A N 1
ATOM 6797 C CA . GLU A 1 904 ? 16.680 81.531 -34.618 1.00 45.66 929 GLU A CA 1
ATOM 6798 C C . GLU A 1 904 ? 17.767 80.974 -33.711 1.00 50.80 929 GLU A C 1
ATOM 6799 O O . GLU A 1 904 ? 17.717 79.810 -33.305 1.00 51.81 929 GLU A O 1
ATOM 6805 N N . GLN A 1 905 ? 18.748 81.812 -33.396 1.00 47.65 930 GLN A N 1
ATOM 6806 C CA . GLN A 1 905 ? 19.734 81.488 -32.375 1.00 47.41 930 GLN A CA 1
ATOM 6807 C C . GLN A 1 905 ? 19.413 82.245 -31.085 1.00 42.66 930 GLN A C 1
ATOM 6808 O O . GLN A 1 905 ? 18.939 83.378 -31.122 1.00 46.20 930 GLN A O 1
ATOM 6814 N N . LEU A 1 906 ? 19.656 81.614 -29.944 1.00 44.84 931 LEU A N 1
ATOM 6815 C CA . LEU A 1 906 ? 19.505 82.298 -28.668 1.00 41.10 931 LEU A CA 1
ATOM 6816 C C . LEU A 1 906 ? 20.872 82.570 -28.055 1.00 41.80 931 LEU A C 1
ATOM 6817 O O . LEU A 1 906 ? 21.574 81.645 -27.648 1.00 36.98 931 LEU A O 1
ATOM 6822 N N . THR A 1 907 ? 21.254 83.841 -28.004 1.00 37.95 932 THR A N 1
ATOM 6823 C CA . THR A 1 907 ? 22.513 84.223 -27.379 1.00 40.70 932 THR A CA 1
ATOM 6824 C C . THR A 1 907 ? 22.429 84.019 -25.865 1.00 41.83 932 THR A C 1
ATOM 6825 O O . THR A 1 907 ? 21.463 84.443 -25.231 1.00 45.52 932 THR A O 1
ATOM 6829 N N . LEU A 1 908 ? 23.430 83.354 -25.294 1.00 37.16 933 LEU A N 1
ATOM 6830 C CA . LEU A 1 908 ? 23.492 83.163 -23.849 1.00 37.78 933 LEU A CA 1
ATOM 6831 C C . LEU A 1 908 ? 24.616 84.000 -23.249 1.00 40.86 933 LEU A C 1
ATOM 6832 O O . LEU A 1 908 ? 24.424 84.695 -22.249 1.00 39.14 933 LEU A O 1
ATOM 6837 N N . VAL A 1 909 ? 25.786 83.934 -23.875 1.00 40.06 934 VAL A N 1
ATOM 6838 C CA . VAL A 1 909 ? 26.935 84.718 -23.455 1.00 35.43 934 VAL A CA 1
ATOM 6839 C C . VAL A 1 909 ? 27.345 85.670 -24.569 1.00 40.74 934 VAL A C 1
ATOM 6840 O O . VAL A 1 909 ? 27.635 85.241 -25.685 1.00 45.20 934 VAL A O 1
ATOM 6844 N N . GLU A 1 910 ? 27.372 86.963 -24.266 1.00 42.87 935 GLU A N 1
ATOM 6845 C CA . GLU A 1 910 ? 27.661 87.975 -25.276 1.00 47.18 935 GLU A CA 1
ATOM 6846 C C . GLU A 1 910 ? 28.768 88.924 -24.848 1.00 49.11 935 GLU A C 1
ATOM 6847 O O . GLU A 1 910 ? 29.258 88.869 -23.719 1.00 47.67 935 GLU A O 1
ATOM 6853 N N . SER A 1 911 ? 29.154 89.803 -25.762 1.00 48.87 936 SER A N 1
ATOM 6854 C CA . SER A 1 911 ? 30.132 90.832 -25.458 1.00 50.15 936 SER A CA 1
ATOM 6855 C C . SER A 1 911 ? 29.422 92.125 -25.076 1.00 51.18 936 SER A C 1
ATOM 6856 O O . SER A 1 911 ? 28.302 92.383 -25.521 1.00 46.31 936 SER A O 1
ATOM 6859 N N . LYS A 1 912 ? 30.081 92.944 -24.275 1.00 52.52 937 LYS A N 1
ATOM 6860 C CA . LYS A 1 912 ? 29.513 94.187 -23.796 1.00 51.65 937 LYS A CA 1
ATOM 6861 C C . LYS A 1 912 ? 29.408 95.202 -24.914 1.00 52.78 937 LYS A C 1
ATOM 6862 O O . LYS A 1 912 ? 28.701 96.159 -24.801 1.00 53.02 937 LYS A O 1
ATOM 6868 N N . ASP A 1 913 ? 30.135 94.967 -25.988 1.00 54.90 938 ASP A N 1
ATOM 6869 C CA . ASP A 1 913 ? 30.000 95.712 -27.221 1.00 54.22 938 ASP A CA 1
ATOM 6870 C C . ASP A 1 913 ? 30.355 94.762 -28.372 1.00 54.88 938 ASP A C 1
ATOM 6871 O O . ASP A 1 913 ? 30.323 93.572 -28.224 1.00 48.82 938 ASP A O 1
ATOM 6876 N N . ASN A 1 914 ? 30.692 95.330 -29.518 1.00 57.61 939 ASN A N 1
ATOM 6877 C CA . ASN A 1 914 ? 30.915 94.572 -30.732 1.00 60.38 939 ASN A CA 1
ATOM 6878 C C . ASN A 1 914 ? 32.184 93.736 -30.797 1.00 57.62 939 ASN A C 1
ATOM 6879 O O . ASN A 1 914 ? 32.259 92.882 -31.623 1.00 61.24 939 ASN A O 1
ATOM 6884 N N . GLN A 1 915 ? 33.181 93.970 -29.969 1.00 51.63 940 GLN A N 1
ATOM 6885 C CA . GLN A 1 915 ? 34.331 93.078 -29.999 1.00 56.23 940 GLN A CA 1
ATOM 6886 C C . GLN A 1 915 ? 33.972 91.657 -29.577 1.00 56.78 940 GLN A C 1
ATOM 6887 O O . GLN A 1 915 ? 33.123 91.455 -28.743 1.00 58.06 940 GLN A O 1
ATOM 6893 N N . PRO A 1 916 ? 34.657 90.679 -30.144 1.00 55.63 941 PRO A N 1
ATOM 6894 C CA . PRO A 1 916 ? 34.416 89.266 -29.879 1.00 51.71 941 PRO A CA 1
ATOM 6895 C C . PRO A 1 916 ? 34.988 88.753 -28.559 1.00 52.66 941 PRO A C 1
ATOM 6896 O O . PRO A 1 916 ? 35.965 89.270 -28.073 1.00 54.53 941 PRO A O 1
ATOM 6900 N N . LEU A 1 917 ? 34.369 87.737 -27.992 1.00 49.53 942 LEU A N 1
ATOM 6901 C CA . LEU A 1 917 ? 34.848 87.200 -26.723 1.00 46.04 942 LEU A CA 1
ATOM 6902 C C . LEU A 1 917 ? 36.146 86.426 -26.907 1.00 46.57 942 LEU A C 1
ATOM 6903 O O . LEU A 1 917 ? 36.343 85.763 -27.923 1.00 51.70 942 LEU A O 1
ATOM 6908 N N . SER A 1 918 ? 37.020 86.506 -25.911 1.00 48.08 943 SER A N 1
ATOM 6909 C CA . SER A 1 918 ? 38.334 85.874 -25.973 1.00 49.99 943 SER A CA 1
ATOM 6910 C C . SER A 1 918 ? 38.272 84.376 -26.269 1.00 51.28 943 SER A C 1
ATOM 6911 O O . SER A 1 918 ? 37.282 83.710 -25.970 1.00 53.34 943 SER A O 1
ATOM 6914 N N . ASP A 1 919 ? 39.340 83.857 -26.866 1.00 52.09 944 ASP A N 1
ATOM 6915 C CA . ASP A 1 919 ? 39.478 82.425 -27.101 1.00 55.20 944 ASP A CA 1
ATOM 6916 C C . ASP A 1 919 ? 39.894 81.687 -25.833 1.00 54.68 944 ASP A C 1
ATOM 6917 O O . ASP A 1 919 ? 39.845 80.455 -25.773 1.00 46.72 944 ASP A O 1
ATOM 6922 N N . LYS A 1 920 ? 40.316 82.451 -24.829 1.00 50.71 945 LYS A N 1
ATOM 6923 C CA . LYS A 1 920 ? 40.696 81.890 -23.539 1.00 48.07 945 LYS A CA 1
ATOM 6924 C C . LYS A 1 920 ? 39.444 81.618 -22.717 1.00 48.21 945 LYS A C 1
ATOM 6925 O O . LYS A 1 920 ? 39.502 80.997 -21.658 1.00 53.04 945 LYS A O 1
ATOM 6931 N N . LEU A 1 921 ? 38.311 82.099 -23.218 1.00 49.94 946 LEU A N 1
ATOM 6932 C CA . LEU A 1 921 ? 37.013 81.847 -22.606 1.00 49.01 946 LEU A CA 1
ATOM 6933 C C . LEU A 1 921 ? 36.444 80.519 -23.122 1.00 50.05 946 LEU A C 1
ATOM 6934 O O . LEU A 1 921 ? 36.364 80.295 -24.328 1.00 51.16 946 LEU A O 1
ATOM 6939 N N . LYS A 1 922 ? 36.055 79.634 -22.213 1.00 42.08 947 LYS A N 1
ATOM 6940 C CA . LYS A 1 922 ? 35.553 78.329 -22.619 1.00 44.89 947 LYS A CA 1
ATOM 6941 C C . LYS A 1 922 ? 34.266 77.948 -21.890 1.00 49.19 947 LYS A C 1
ATOM 6942 O O . LYS A 1 922 ? 34.218 77.939 -20.658 1.00 48.45 947 LYS A O 1
ATOM 6948 N N . PHE A 1 923 ? 33.227 77.632 -22.664 1.00 45.42 948 PHE A N 1
ATOM 6949 C CA . PHE A 1 923 ? 31.936 77.225 -22.110 1.00 44.04 948 PHE A CA 1
ATOM 6950 C C . PHE A 1 923 ? 31.526 75.824 -22.545 1.00 43.94 948 PHE A C 1
ATOM 6951 O O . PHE A 1 923 ? 31.847 75.381 -23.648 1.00 46.34 948 PHE A O 1
ATOM 6959 N N . THR A 1 924 ? 30.788 75.147 -21.674 1.00 41.39 949 THR A N 1
ATOM 6960 C CA . THR A 1 924 ? 30.280 73.816 -21.959 1.00 38.11 949 THR A CA 1
ATOM 6961 C C . THR A 1 924 ? 28.840 73.722 -21.503 1.00 43.12 949 THR A C 1
ATOM 6962 O O . THR A 1 924 ? 28.524 74.024 -20.353 1.00 43.46 949 THR A O 1
ATOM 6966 N N . LEU A 1 925 ? 27.963 73.308 -22.409 1.00 43.67 950 LEU A N 1
ATOM 6967 C CA . LEU A 1 925 ? 26.556 73.147 -22.071 1.00 46.71 950 LEU A CA 1
ATOM 6968 C C . LEU A 1 925 ? 26.347 71.853 -21.288 1.00 45.90 950 LEU A C 1
ATOM 6969 O O . LEU A 1 925 ? 26.818 70.791 -21.691 1.00 45.48 950 LEU A O 1
ATOM 6974 N N . GLU A 1 926 ? 25.662 71.955 -20.154 1.00 43.74 951 GLU A N 1
ATOM 6975 C CA . GLU A 1 926 ? 25.339 70.785 -19.350 1.00 50.03 951 GLU A CA 1
ATOM 6976 C C . GLU A 1 926 ? 24.284 69.953 -20.073 1.00 54.66 951 GLU A C 1
ATOM 6977 O O . GLU A 1 926 ? 23.346 70.502 -20.660 1.00 50.36 951 GLU A O 1
ATOM 6983 N N . ASN A 1 927 ? 24.444 68.632 -20.027 1.00 51.64 952 ASN A N 1
ATOM 6984 C CA . ASN A 1 927 ? 23.578 67.713 -20.767 1.00 46.45 952 ASN A CA 1
ATOM 6985 C C . ASN A 1 927 ? 23.809 67.817 -22.270 1.00 50.13 952 ASN A C 1
ATOM 6986 O O . ASN A 1 927 ? 23.133 67.164 -23.067 1.00 51.95 952 ASN A O 1
ATOM 6991 N N . ASP A 1 928 ? 24.769 68.656 -22.645 1.00 51.39 953 ASP A N 1
ATOM 6992 C CA . ASP A 1 928 ? 25.204 68.774 -24.029 1.00 49.37 953 ASP A CA 1
ATOM 6993 C C . ASP A 1 928 ? 24.169 69.407 -24.964 1.00 50.80 953 ASP A C 1
ATOM 6994 O O . ASP A 1 928 ? 24.484 69.754 -26.104 1.00 50.34 953 ASP A O 1
ATOM 6999 N N . HIS A 1 929 ? 22.937 69.567 -24.493 1.00 43.70 954 HIS A N 1
ATOM 7000 C CA . HIS A 1 929 ? 21.896 70.102 -25.361 1.00 46.40 954 HIS A CA 1
ATOM 7001 C C . HIS A 1 929 ? 20.636 70.532 -24.615 1.00 45.85 954 HIS A C 1
ATOM 7002 O O . HIS A 1 929 ? 20.382 70.095 -23.490 1.00 50.10 954 HIS A O 1
ATOM 7009 N N . VAL A 1 930 ? 19.854 71.393 -25.259 1.00 39.49 955 VAL A N 1
ATOM 7010 C CA . VAL A 1 930 ? 18.575 71.838 -24.722 1.00 42.87 955 VAL A CA 1
ATOM 7011 C C . VAL A 1 930 ? 17.475 71.509 -25.721 1.00 49.29 955 VAL A C 1
ATOM 7012 O O . VAL A 1 930 ? 17.608 71.805 -26.908 1.00 46.40 955 VAL A O 1
ATOM 7016 N N . ASP A 1 931 ? 16.393 70.900 -25.241 1.00 49.69 956 ASP A N 1
ATOM 7017 C CA . ASP A 1 931 ? 15.267 70.541 -26.102 1.00 49.90 956 ASP A CA 1
ATOM 7018 C C . ASP A 1 931 ? 14.037 71.403 -25.844 1.00 51.16 956 ASP A C 1
ATOM 7019 O O . ASP A 1 931 ? 13.650 71.620 -24.696 1.00 50.62 956 ASP A O 1
ATOM 7024 N N . ALA A 1 932 ? 13.427 71.890 -26.919 1.00 52.00 957 ALA A N 1
ATOM 7025 C CA . ALA A 1 932 ? 12.152 72.592 -26.831 1.00 53.97 957 ALA A CA 1
ATOM 7026 C C . ALA A 1 932 ? 11.174 71.912 -27.776 1.00 53.72 957 ALA A C 1
ATOM 7027 O O . ALA A 1 932 ? 10.982 72.351 -28.909 1.00 55.72 957 ALA A O 1
ATOM 7029 N N . GLY A 1 933 ? 10.567 70.829 -27.307 1.00 54.11 958 GLY A N 1
ATOM 7030 C CA . GLY A 1 933 ? 9.754 69.996 -28.169 1.00 49.82 958 GLY A CA 1
ATOM 7031 C C . GLY A 1 933 ? 10.659 69.186 -29.075 1.00 50.35 958 GLY A C 1
ATOM 7032 O O . GLY A 1 933 ? 11.624 68.577 -28.614 1.00 55.06 958 GLY A O 1
ATOM 7033 N N . ALA A 1 934 ? 10.360 69.190 -30.370 1.00 47.00 959 ALA A N 1
ATOM 7034 C CA . ALA A 1 934 ? 11.143 68.427 -31.335 1.00 44.38 959 ALA A CA 1
ATOM 7035 C C . ALA A 1 934 ? 12.458 69.118 -31.680 1.00 48.33 959 ALA A C 1
ATOM 7036 O O . ALA A 1 934 ? 13.304 68.547 -32.371 1.00 47.20 959 ALA A O 1
ATOM 7038 N N . LEU A 1 935 ? 12.627 70.348 -31.205 1.00 47.42 960 LEU A N 1
ATOM 7039 C CA . LEU A 1 935 ? 13.802 71.141 -31.558 1.00 49.99 960 LEU A CA 1
ATOM 7040 C C . LEU A 1 935 ? 14.962 71.007 -30.569 1.00 48.22 960 LEU A C 1
ATOM 7041 O O . LEU A 1 935 ? 14.828 71.278 -29.374 1.00 46.14 960 LEU A O 1
ATOM 7046 N N . ARG A 1 936 ? 16.103 70.588 -31.102 1.00 47.47 961 ARG A N 1
ATOM 7047 C CA . ARG A 1 936 ? 17.305 70.338 -30.325 1.00 44.97 961 ARG A CA 1
ATOM 7048 C C . ARG A 1 936 ? 18.320 71.460 -30.552 1.00 51.66 961 ARG A C 1
ATOM 7049 O O . ARG A 1 936 ? 18.760 71.694 -31.682 1.00 50.83 961 ARG A O 1
ATOM 7057 N N . TYR A 1 937 ? 18.679 72.162 -29.480 1.00 46.48 962 TYR A N 1
ATOM 7058 C CA . TYR A 1 937 ? 19.686 73.217 -29.560 1.00 44.50 962 TYR A CA 1
ATOM 7059 C C . TYR A 1 937 ? 20.968 72.795 -28.853 1.00 41.24 962 TYR A C 1
ATOM 7060 O O . TYR A 1 937 ? 20.931 72.132 -27.817 1.00 38.17 962 TYR A O 1
ATOM 7069 N N . LYS A 1 938 ? 22.101 73.171 -29.434 1.00 42.85 963 LYS A N 1
ATOM 7070 C CA . LYS A 1 938 ? 23.398 72.913 -28.834 1.00 45.52 963 LYS A CA 1
ATOM 7071 C C . LYS A 1 938 ? 24.123 74.242 -28.640 1.00 40.92 963 LYS A C 1
ATOM 7072 O O . LYS A 1 938 ? 23.641 75.283 -29.086 1.00 42.26 963 LYS A O 1
ATOM 7078 N N . LEU A 1 939 ? 25.273 74.207 -27.974 1.00 40.87 964 LEU A N 1
ATOM 7079 C CA . LEU A 1 939 ? 26.043 75.421 -27.717 1.00 39.95 964 LEU A CA 1
ATOM 7080 C C . LEU A 1 939 ? 27.162 75.588 -28.734 1.00 42.53 964 LEU A C 1
ATOM 7081 O O . LEU A 1 939 ? 27.940 74.664 -28.976 1.00 42.78 964 LEU A O 1
ATOM 7086 N N . VAL A 1 940 ? 27.243 76.777 -29.321 1.00 41.40 965 VAL A N 1
ATOM 7087 C CA . VAL A 1 940 ? 28.259 77.072 -30.320 1.00 42.36 965 VAL A CA 1
ATOM 7088 C C . VAL A 1 940 ? 28.862 78.449 -30.081 1.00 49.63 965 VAL A C 1
ATOM 7089 O O . VAL A 1 940 ? 28.209 79.333 -29.522 1.00 48.31 965 VAL A O 1
ATOM 7093 N N . LYS A 1 941 ? 30.109 78.638 -30.497 1.00 48.27 966 LYS A N 1
ATOM 7094 C CA . LYS A 1 941 ? 30.661 79.981 -30.526 1.00 47.11 966 LYS A CA 1
ATOM 7095 C C . LYS A 1 941 ? 30.561 80.527 -31.943 1.00 51.85 966 LYS A C 1
ATOM 7096 O O . LYS A 1 941 ? 31.356 80.191 -32.819 1.00 56.74 966 LYS A O 1
ATOM 7102 N N . ASN A 1 942 ? 29.559 81.366 -32.159 1.00 49.30 967 ASN A N 1
ATOM 7103 C CA . ASN A 1 942 ? 29.274 81.889 -33.480 1.00 52.83 967 ASN A CA 1
ATOM 7104 C C . ASN A 1 942 ? 29.332 83.405 -33.482 1.00 51.47 967 ASN A C 1
ATOM 7105 O O . ASN A 1 942 ? 28.618 84.060 -32.725 1.00 50.44 967 ASN A O 1
ATOM 7110 N N . ASP A 1 943 ? 30.196 83.962 -34.320 1.00 55.32 968 ASP A N 1
ATOM 7111 C CA . ASP A 1 943 ? 30.258 85.407 -34.468 1.00 56.78 968 ASP A CA 1
ATOM 7112 C C . ASP A 1 943 ? 30.667 86.085 -33.155 1.00 57.44 968 ASP A C 1
ATOM 7113 O O . ASP A 1 943 ? 30.106 87.113 -32.766 1.00 48.80 968 ASP A O 1
ATOM 7118 N N . GLY A 1 944 ? 31.644 85.490 -32.475 1.00 54.81 969 GLY A N 1
ATOM 7119 C CA . GLY A 1 944 ? 32.205 86.064 -31.263 1.00 51.50 969 GLY A CA 1
ATOM 7120 C C . GLY A 1 944 ? 31.375 85.921 -29.998 1.00 51.15 969 GLY A C 1
ATOM 7121 O O . GLY A 1 944 ? 31.763 86.430 -28.944 1.00 53.19 969 GLY A O 1
ATOM 7122 N N . GLU A 1 945 ? 30.240 85.233 -30.095 1.00 51.45 970 GLU A N 1
ATOM 7123 C CA . GLU A 1 945 ? 29.344 85.051 -28.954 1.00 48.57 970 GLU A CA 1
ATOM 7124 C C . GLU A 1 945 ? 28.912 83.595 -28.818 1.00 45.33 970 GLU A C 1
ATOM 7125 O O . GLU A 1 945 ? 28.963 82.837 -29.784 1.00 45.96 970 GLU A O 1
ATOM 7131 N N . PHE A 1 946 ? 28.489 83.212 -27.615 1.00 44.70 971 PHE A N 1
ATOM 7132 C CA . PHE A 1 946 ? 28.054 81.842 -27.345 1.00 42.64 971 PHE A CA 1
ATOM 7133 C C . PHE A 1 946 ? 26.539 81.723 -27.399 1.00 40.98 971 PHE A C 1
ATOM 7134 O O . PHE A 1 946 ? 25.829 82.289 -26.565 1.00 37.89 971 PHE A O 1
ATOM 7142 N N . ARG A 1 947 ? 26.051 80.985 -28.391 1.00 38.43 972 ARG A N 1
ATOM 7143 C CA . ARG A 1 947 ? 24.619 80.908 -28.645 1.00 40.09 972 ARG A CA 1
ATOM 7144 C C . ARG A 1 947 ? 24.092 79.477 -28.661 1.00 42.05 972 ARG A C 1
ATOM 7145 O O . ARG A 1 947 ? 24.846 78.524 -28.873 1.00 38.36 972 ARG A O 1
ATOM 7153 N N . LEU A 1 948 ? 22.790 79.345 -28.415 1.00 42.27 973 LEU A N 1
ATOM 7154 C CA . LEU A 1 948 ? 22.077 78.088 -28.601 1.00 39.95 973 LEU A CA 1
ATOM 7155 C C . LEU A 1 948 ? 21.652 77.991 -30.055 1.00 45.55 973 LEU A C 1
ATOM 7156 O O . LEU A 1 948 ? 21.018 78.900 -30.597 1.00 42.02 973 LEU A O 1
ATOM 7161 N N . HIS A 1 949 ? 21.998 76.874 -30.682 1.00 47.40 974 HIS A N 1
ATOM 7162 C CA . HIS A 1 949 ? 21.857 76.736 -32.120 1.00 48.74 974 HIS A CA 1
ATOM 7163 C C . HIS A 1 949 ? 21.177 75.418 -32.475 1.00 51.96 974 HIS A C 1
ATOM 7164 O O . HIS A 1 949 ? 21.382 74.402 -31.813 1.00 46.20 974 HIS A O 1
ATOM 7171 N N . ASN A 1 950 ? 20.354 75.450 -33.517 1.00 57.14 975 ASN A N 1
ATOM 7172 C CA . ASN A 1 950 ? 19.712 74.248 -34.029 1.00 51.47 975 ASN A CA 1
ATOM 7173 C C . ASN A 1 950 ? 20.359 73.795 -35.335 1.00 53.43 975 ASN A C 1
ATOM 7174 O O . ASN A 1 950 ? 20.250 74.475 -36.353 1.00 60.81 975 ASN A O 1
ATOM 7179 N N . PRO A 1 951 ? 21.043 72.643 -35.307 1.00 57.59 976 PRO A N 1
ATOM 7180 C CA . PRO A 1 951 ? 21.710 72.096 -36.495 1.00 63.87 976 PRO A CA 1
ATOM 7181 C C . PRO A 1 951 ? 20.717 71.752 -37.608 1.00 67.37 976 PRO A C 1
ATOM 7182 O O . PRO A 1 951 ? 20.956 72.098 -38.769 1.00 66.26 976 PRO A O 1
#

Secondary structure (DSSP, 8-state):
-EEETTS-HHHHHHHHHT-TT--TT---EEEE-TTS-EEEEESSSSPPP-GGGB-TTSS-EEEETTEEEB-TT--S--EE--S-SS--GGG----EEEEE--B---BTTB-S-S--B-PEESS---SS---PBP---BGGGGG-TTTS--EEEEE-S-EEEE-TT--EEEEE-TTS--EEEE---EEEEEBTEEEE---TTS-BTTBS-B-B--TT-TT-EEEEEETTTTEEEEEEEE--EEEEEP-HHHHHHHHHHH--EEEE-TTS--EEEEEEETEEEEEEEESSSSSSEEEEEEEETTS-SSEEPP--SGGG-S--EE-HHHHTPPPEEEE-SS-EEEEESS-EE-TT--EEEES-EEEEESSS-BEESS-EEE-TT-EEEE--B--TT-EEEEESSSEEEE--BSB---EEEEEEEEEEE-PBP-TT---BS-S-EEEEEEEEEEEESSSS-S-GGGEEE-TT-EEEE-TT--EEESS-EE-STTEEEE---SSS-EEEEE---S--S---SS---GGGG-SEEEE-SEES---TTS----EEEEE--SSSS-EEEE-SEEE-SSEEEE-SSEEEE--EEPP---B---HHHHHHHT--SB----TT-EE-EEEEEEEEEE-SSEEEE-SSEEEEEEEEEE-TT-EEEE---TTSEEEEEEE-TTT--EEEEEEE---HHHHHHS--EEEES-EEE-TT-EEEEESSEEE-S-EEE-TT-EEEEETT-EEES-EEE-TT-EEEEESSEEES-EEE-TT-EEEEES-EE-S-EEE-TT-EEEEES-EEE--S-EEESEEEEEEEEEES-GGG----EEEE-S-EEEEEEEEEEEETTTTEE-EEEE-TT--EEEEEEEEE-SPPPSS---EEEEEESSSSPPPTTEEEEETTS-EEETTEEEEEEEETTEEEEE--

Nearest PDB structures (foldseek):
  3syj-assembly1_A-2  TM=1.001E+00  e=0.000E+00  Haemophilus influenzae
  1wxr-assembly1_A  TM=6.788E-01  e=1.130E-54  Escherichia coli
  3ak5-assembly3_C  TM=6.838E-01  e=1.030E-54  Escherichia coli
  3ak5-assembly4_D  TM=6.806E-01  e=2.280E-52  Escherichia coli
  5j44-assembly2_B  TM=6.580E-01  e=8.830E-50  Shigella flexneri

Organism: Haemophilus influenzae (NCBI:txid727)

Sequence (920 aa):
GHTYFGIDYQYYRDFAENKGKFTVGAQNIKVYNKQGQLVGTSMTKAPMIDFSVVSRNGVAALVENQYIVSVAHNVGYTDVDFGAEGNNPDQHRFTYKIVKRNNYKKDNLHPYEDDYHNPRLHKFVTEAAPIDMTSNMNGSTYSDRTKYPERVRIGSGRQFWRNDQDKGDQVAGAYHYLTAGNTHNQRGAGNGYSYLGGDVRKAGEYGPLPIAGSKGDSGSPMFIYDAEKQKWLINGILRENGFQLVRKSYFDEIFERDLHTSLYTRAGNGVYTISGNDNGQGSITQKSGIPSEIKITLANMSLPLKEKDKVHNPRYDGPNIYSPRLNNGETLYFMDQKQGSLIFASDINQGAGGLYFEGNFTVSPNSNQTWQGAGIHVSENSTVTWKVNGVEHDRLSKIGKGTLHVQAKGENKGSISVGDGKVILEQQADDQGNKQAFSEIGLVSGRGTVQLNDDKQFDTDKFYFGFRGGRLDLNGHSLTFKRIQNTDEGAMIVNHNTTQAANVTITGNESIVLPNGNNINKLDYRKEIAYNGWFGETDKNKHNGRLNLIYKPTTEDRTLLLSGGTNLKGDITQTKGKLFFSGRPTPHAYNHLNKRWSEMEGIPQGEIVWDHDWINRTFKAENFQIKGGSAVVSRNVSSIEGNWTVSNNANATFGVVPNQQNTICTRSDWTGLTTCQKVDLTDTKVINSIPKTQINGSINLTDNATANVKGLAKLNGNVTLTNHSQFTLSNNATQIGNIRLSDNSTATVDNANLNGNVHLTDSAQFSLKNSHFSHQIQGDKGTTVTLENATWTMPSDTTLQNLTLNNSTITLNSAYSRFNTLTVNGKLSGQGTFQFTSSLFGYKSDKLKLSNDAEGDYILSVRNTGKEPETLEQLTLVESKDNQPLSDKLKFTLENDHVDAGALRYKLVKNDGEFRLHNP

Solvent-accessible surface area: 36185 Å² total; per-residue (Å²): 0,31,0,27,40,16,4,62,7,14,42,0,8,7,1,2,20,20,25,8,157,4,70,70,36,27,80,87,8,110,0,90,32,72,130,56,109,100,42,18,47,4,4,61,139,1,53,3,1,46,7,9,8,4,0,50,48,0,8,0,0,0,12,44,21,6,1,0,0,0,0,3,64,19,28,47,36,47,52,4,37,3,5,25,19,9,104,13,51,1,14,56,84,40,71,0,101,7,0,27,0,12,17,4,109,107,55,139,143,40,79,40,86,20,1,0,0,0,0,0,0,24,10,0,1,0,10,4,50,38,16,70,10,5,79,67,32,64,0,61,34,2,43,73,121,119,59,10,14,10,0,0,1,0,0,2,0,90,0,37,3,61,46,88,124,72,140,36,47,74,7,14,28,26,126,117,12,3,1,0,0,3,2,8,50,40,116,42,27,13,100,2,86,1,102,3,0,36,45,10,90,133,57,24,62,6,17,4,0,2,2,9,8,21,148,15,1,20,0,0,0,0,0,0,10,3,35,128,134,139,91,30,8,0,0,0,0,8,104,124,18,17,3,18,0,0,5,80,86,24,16,65,75,3,47,112,141,18,31,121,15,77,3,82,22,213,88,10,88,3,45,0,42,2,40,23,82,106,68,3,86,4,20,0,56,21,144,93,36,76,97,62,92,41,122,3,58,4,2,21,68,90,57,56,77,125,78,115,8,122,51,59,23,119,177,18,72,24,74,0,52,29,6,13,60,32,31,53,1,8,1,0,51,0,58,3,130,125,72,0,29,0,38,0,42,30,89,4,45,0,8,0,0,0,1,29,1,71,15,54,0,37,0,34,31,105,83,121,24,31,7,45,1,0,0,0,44,0,17,110,142,6,54,0,22,6,70,4,31,21,48,90,179,19,23,14,0,0,5,5,134,2,22,0,31,4,35,2,116,4,90,5,100,2,15,1,0,0,0,16,11,66,0,21,0,48,1,79,48,36,129,142,53,70,62,44,0,9,40,53,0,0,0,3,16,41,88,2,16,0,25,2,47,42,77,174,5,21,72,24,45,93,0,8,0,0,18,65,0,2,41,0,4,0,27,14,36,61,27,72,1,89,21,8,19,0,19,32,71,19,0,37,0,0,0,45,35,104,118,98,52,0,57,0,22,1,36,5,8,139,39,66,115,88,50,144,52,155,136,72,51,95,14,51,61,65,79,30,12,10,2,4,1,47,0,0,3,55,56,196,147,88,84,32,2,106,1,36,1,33,1,107,4,94,50,119,58,20,4,2,2,3,5,0,1,3,41,4,106,0,26,0,19,0,45,65,2,67,0,6,0,0,1,26,9,21,35,15,0,46,8,68,5,70,146,160,39,4,115,93,18,64,42,91,101,12,73,8,85,99,64,68,34,25,45,72,22,66,2,84,3,65,50,0,52,0,100,10,29,33,1,29,1,2,10,2,0,38,25,0,71,7,70,1,55,0,19,78,118,2,41,1,22,0,6,6,7,35,103,83,100,14,51,15,1,35,27,20,53,44,45,4,46,4,58,36,94,138,48,75,11,79,79,95,122,8,34,116,39,11,35,126,3,58,0,54,13,31,0,55,1,40,54,83,0,39,0,38,0,55,5,22,2,67,0,49,14,71,0,44,0,39,53,108,0,95,1,35,0,12,48,92,0,33,0,70,12,65,1,87,0,20,54,69,0,41,0,20,1,49,80,4,64,7,66,8,54,2,64,0,22,67,63,0,82,1,18,0,69,72,12,107,3,51,56,83,1,71,0,49,168,45,0,28,0,33,0,64,61,2,59,0,30,0,53,42,99,10,48,0,28,37,0,42,2,66,92,4,30,0,13,0,6,81,53,21,142,165,46,18,31,0,21,0,47,9,90,0,23,32,83,6,26,0,42,0,6,1,23,0,94,41,34,117,6,0,46,0,64,0,10,77,72,0,43,16,75,5,78,0,9,24,140,33,89,61,41,76,7,153,68,114,99,62,4,27,0,0,39,10,92,82,154,102,78,5,19,135,130,6,119,17,71,11,84,118,86,55,12,71,3,62,95,26,98,0,70,35,47,83,58,115,12,33,13,29,0,66,32,126

InterPro domains:
  IPR000710 Peptidase S6, IgA endopeptidase [PR00921] (33-53)
  IPR000710 Peptidase S6, IgA endopeptidase [PR00921] (140-160)
  IPR000710 Peptidase S6, IgA endopeptidase [PR00921] (241-259)
  IPR000710 Peptidase S6, IgA endopeptidase [PR00921] (554-571)
  IPR000710 Peptidase S6, IgA endopeptidase [PR00921] (577-599)
  IPR000710 Peptidase S6, IgA endopeptidase [PR00921] (600-622)
  IPR000710 Peptidase S6, IgA endopeptidase [PR00921] (640-654)
  IPR000710 Peptidase S6, IgA endopeptidase [PR00921] (697-716)
  IPR000710 Peptidase S6, IgA endopeptidase [PR00921] (955-969)
  IPR004899 Pertactin, central region [PF03212] (834-970)
  IPR005546 Autotransporter beta-domain [PS51208] (1140-1394)
  IPR005546 Autotransporter beta-domain [SM00869] (1144-1384)
  IPR006315 Outer membrane autotransporter barrel domain [TIGR01414] (873-1394)
  IPR011050 Pectin lyase fold/virulence factor [SSF51126] (403-978)
  IPR012332 Autotransporter, pectate lyase C-like domain superfamily [G3DSA:2.160.20.20] (293-850)
  IPR030396 Peptidase family S6 domain [PF02395] (31-281)
  IPR030396 Peptidase family S6 domain [PS51691] (26-286)
  IPR036709 Autotransporter beta-domain superfamily [SSF103515] (1134-1394)
  IPR050909 Bacterial Autotransporter Virulence Factors [PTHR12338] (551-1389)
  IPR057393 PIC/HAP1/IgA0-like, second beta-solenoid repeat region [PF24078] (578-762)

Radius of gyration: 36.95 Å; Cα contacts (8 Å, |Δi|>4): 2967; chains: 1; bounding box: 60×74×124 Å

CATH classification: 2.40.10.120 (+1 more: 2.160.20.20)

B-factor: mean 28.33, std 11.87, range [7.98, 92.81]

GO terms:
  GO:0042802 identical protein binding (F, IPI)

Foldseek 3Di:
DEAALQFFQQVQQCLLQCFDQNPFQGAQQFGAGPVRHTQWTAHNQAGRDDNQQAFFLQQWGFAAQFKIKFFLLVQPDFWTWGFGAFDAVLFVIDTWGFFAFAFDADDPVRPDDRRMTMTGTQAGDQFDHGFHADAAQFQVVQLPCVQWVAKKWKHFAFYWYAYPVRDIDGFDHGRPGMTMDTAAHWDDTGGQKTQHDDDNNHAHSNGSIHDDHDGNNHNRWMWIAGSVVSGIHTAFTFPVGMTGGDHPPSVVVVQCVQEVAEDEDVVFQWEWEKEADQQQWIWIATPDDPPRIDIFGAQGNVFAQWDAHDDNDPSSDDRNIHGCRQSRAGAYEYEGPYEYEYEYAAAGGRRAYYYEYHAEYEYYYPPQHAYHGRAYEYEAPYEYEAAHAYDAPGEHEYAYQEEYEYAHEFARRAEYEFRAHEYEFHYHYHPVRHAERYAAYEYHNLHYEYEYPDPPHYDQARYHYHRLRYEYAPQQEEDEEQAHSYQAASHEYAHLHAPHAYEYEHAHAPALDWDDDDDTQNQNNDLEGEDRYEYFDPDPPTHGHAYEYEYHYDDQAHEYEYAHEYDHAYEYEYQHHEYEDHHAFGATRFACGDPVVCVVSVHDHTGDGDLLGTAAAEYEYAEYEYAYHEYEYEWRHQEYAYAYEYEDAYEYEYYDAAQFWDWDWYAGSNHRDIDTDTDHRYDPSNLVSTAQYEYHYEYEYEAAYEYEYEHSYEYEEEYEYEHAYEYEYDNAYYYDYEYEYEAAYEYEYAQYYYNYEYEYEHQYEYEYECEEEEEAYEADDNYEYEYYVYEYEYDAEYEHAEYEYEQYEYEQHPVQCPAYEYAHNHEYEYEYEYEKEEEVQVLDIHEYEYEQRYAYEYEYEYHYDDADHPDFDKRFHYYYPDQDAHDPRHYYAYVVQWDDHDPFIWGWDCDNRTIITHTD